Protein AF-0000000066997918 (afdb_homodimer)

Structure (mmCIF, N/CA/C/O backbone):
data_AF-0000000066997918-model_v1
#
loop_
_entity.id
_entity.type
_entity.pdbx_description
1 polymer 'Uncharacterized protein'
#
loop_
_atom_site.group_PDB
_atom_site.id
_atom_site.type_symbol
_atom_site.label_atom_id
_atom_site.label_alt_id
_atom_site.label_comp_id
_atom_site.label_asym_id
_atom_site.label_entity_id
_atom_site.label_seq_id
_atom_site.pdbx_PDB_ins_code
_atom_site.Cartn_x
_atom_site.Cartn_y
_atom_site.Cartn_z
_atom_site.occupancy
_atom_site.B_iso_or_e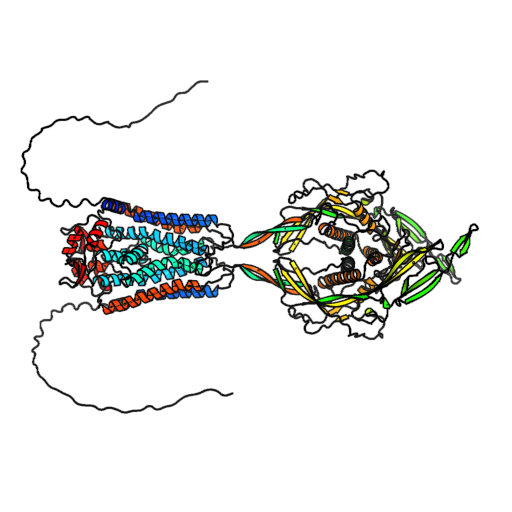quiv
_atom_site.auth_seq_id
_atom_site.auth_comp_id
_atom_site.auth_asym_id
_atom_site.auth_atom_id
_atom_site.pdbx_PDB_model_num
ATOM 1 N N . MET A 1 1 ? -22.031 3.049 -76.625 1 15.51 1 MET A N 1
ATOM 2 C CA . MET A 1 1 ? -21.219 2.434 -77.688 1 15.51 1 MET A CA 1
ATOM 3 C C . MET A 1 1 ? -21.344 0.913 -77.625 1 15.51 1 MET A C 1
ATOM 5 O O . MET A 1 1 ? -21.703 0.347 -76.625 1 15.51 1 MET A O 1
ATOM 9 N N . ASP A 1 2 ? -20.531 0.117 -78.438 1 15.75 2 ASP A N 1
ATOM 10 C CA . ASP A 1 2 ? -20.438 -0.923 -79.438 1 15.75 2 ASP A CA 1
ATOM 11 C C . ASP A 1 2 ? -20.297 -2.305 -78.812 1 15.75 2 ASP A C 1
ATOM 13 O O . ASP A 1 2 ? -21.016 -3.24 -79.188 1 15.75 2 ASP A O 1
ATOM 17 N N . ASN A 1 3 ? -19.031 -2.811 -78.625 1 14.89 3 ASN A N 1
ATOM 18 C CA . ASN A 1 3 ? -18.359 -3.805 -79.5 1 14.89 3 ASN A CA 1
ATOM 19 C C . ASN A 1 3 ? -18.578 -5.219 -78.938 1 14.89 3 ASN A C 1
ATOM 21 O O . ASN A 1 3 ? -18.969 -6.109 -79.688 1 14.89 3 ASN A O 1
ATOM 25 N N . TYR A 1 4 ? -17.484 -5.82 -78.5 1 15.69 4 TYR A N 1
ATOM 26 C CA . TYR A 1 4 ? -16.688 -6.871 -79.125 1 15.69 4 TYR A CA 1
ATOM 27 C C . TYR A 1 4 ? -17.25 -8.25 -78.75 1 15.69 4 TYR A C 1
ATOM 29 O O . TYR A 1 4 ? -18 -8.414 -77.812 1 15.69 4 TYR A O 1
ATOM 37 N N . MET A 1 5 ? -16.578 -9.32 -79.062 1 15.05 5 MET A N 1
ATOM 38 C CA . MET A 1 5 ? -16.344 -10.438 -79.938 1 15.05 5 MET A CA 1
ATOM 39 C C . MET A 1 5 ? -16.594 -11.766 -79.25 1 15.05 5 MET A C 1
ATOM 41 O O . MET A 1 5 ? -17.281 -12.641 -79.812 1 15.05 5 MET A O 1
ATOM 45 N N . ILE A 1 6 ? -15.602 -12.211 -78.438 1 14.76 6 ILE A N 1
ATOM 46 C CA . ILE A 1 6 ? -14.789 -13.359 -78.812 1 14.76 6 ILE A CA 1
ATOM 47 C C . ILE A 1 6 ? -15.547 -14.648 -78.5 1 14.76 6 ILE A C 1
ATOM 49 O O . ILE A 1 6 ? -16.406 -14.68 -77.625 1 14.76 6 ILE A O 1
ATOM 53 N N . LYS A 1 7 ? -14.719 -15.773 -78.312 1 15.89 7 LYS A N 1
ATOM 54 C CA . LYS A 1 7 ? -14.266 -16.969 -79.062 1 15.89 7 LYS A CA 1
ATOM 55 C C . LYS A 1 7 ? -14.992 -18.203 -78.562 1 15.89 7 LYS A C 1
ATOM 57 O O . LYS A 1 7 ? -15.562 -18.203 -77.438 1 15.89 7 LYS A O 1
ATOM 62 N N . THR A 1 8 ? -14.383 -19.297 -78.188 1 14.44 8 THR A N 1
ATOM 63 C CA . THR A 1 8 ? -14.016 -20.547 -78.812 1 14.44 8 THR A CA 1
ATOM 64 C C . THR A 1 8 ? -14.711 -21.734 -78.188 1 14.44 8 THR A C 1
ATOM 66 O O . THR A 1 8 ? -15.344 -22.547 -78.875 1 14.44 8 THR A O 1
ATOM 69 N N . GLU A 1 9 ? -13.961 -22.453 -77.312 1 14.4 9 GLU A N 1
ATOM 70 C CA . GLU A 1 9 ? -13.398 -23.766 -77.562 1 14.4 9 GLU A CA 1
ATOM 71 C C . GLU A 1 9 ? -14.375 -24.875 -77.188 1 14.4 9 GLU A C 1
ATOM 73 O O . GLU A 1 9 ? -14.68 -25.75 -78 1 14.4 9 GLU A O 1
ATOM 78 N N . GLN A 1 10 ? -14.008 -25.688 -76.125 1 14.39 10 GLN A N 1
ATOM 79 C CA . GLN A 1 10 ? -13.508 -27.062 -76.188 1 14.39 10 GLN A CA 1
ATOM 80 C C . GLN A 1 10 ? -14.633 -28.062 -76 1 14.39 10 GLN A C 1
ATOM 82 O O . GLN A 1 10 ? -15.742 -27.703 -75.562 1 14.39 10 GLN A O 1
ATOM 87 N N . ASP A 1 11 ? -14.461 -29.031 -75.062 1 15.04 11 ASP A N 1
ATOM 88 C CA . ASP A 1 11 ? -14.156 -30.453 -75.125 1 15.04 11 ASP A CA 1
ATOM 89 C C . ASP A 1 11 ? -15.43 -31.297 -75 1 15.04 11 ASP A C 1
ATOM 91 O O . ASP A 1 11 ? -16.469 -30.812 -74.625 1 15.04 11 ASP A O 1
ATOM 95 N N . ALA A 1 12 ? -15.383 -32.5 -74.438 1 15.8 12 ALA A N 1
ATOM 96 C CA . ALA A 1 12 ? -15.25 -33.906 -74.812 1 15.8 12 ALA A CA 1
ATOM 97 C C . ALA A 1 12 ? -16.5 -34.688 -74.438 1 15.8 12 ALA A C 1
ATOM 99 O O . ALA A 1 12 ? -16.969 -35.562 -75.188 1 15.8 12 ALA A O 1
ATOM 100 N N . TYR A 1 13 ? -17 -34.5 -73.125 1 14.13 13 TYR A N 1
ATOM 101 C CA . TYR A 1 13 ? -17.062 -35.781 -72.438 1 14.13 13 TYR A CA 1
ATOM 102 C C . TYR A 1 13 ? -18.234 -36.625 -72.938 1 14.13 13 TYR A C 1
ATOM 104 O O . TYR A 1 13 ? -18.078 -37.812 -73.25 1 14.13 13 TYR A O 1
ATOM 112 N N . ARG A 1 14 ? -19.406 -36.375 -72.312 1 13.9 14 ARG A N 1
ATOM 113 C CA . ARG A 1 14 ? -20 -37.5 -71.625 1 13.9 14 ARG A CA 1
ATOM 114 C C . ARG A 1 14 ? -20.688 -38.469 -72.625 1 13.9 14 ARG A C 1
ATOM 116 O O . ARG A 1 14 ? -21.281 -38.031 -73.562 1 13.9 14 ARG A O 1
ATOM 123 N N . ARG A 1 15 ? -20.859 -39.5 -72.062 1 15.1 15 ARG A N 1
ATOM 124 C CA . ARG A 1 15 ? -20.766 -40.969 -72 1 15.1 15 ARG A CA 1
ATOM 125 C C . ARG A 1 15 ? -21.953 -41.594 -72.75 1 15.1 15 ARG A C 1
ATOM 127 O O . ARG A 1 15 ? -23.062 -41.062 -72.688 1 15.1 15 ARG A O 1
ATOM 134 N N . GLU A 1 16 ? -21.703 -42.719 -73.312 1 14.84 16 GLU A N 1
ATOM 135 C CA . GLU A 1 16 ? -22.047 -43.719 -74.375 1 14.84 16 GLU A CA 1
ATOM 136 C C . GLU A 1 16 ? -23.172 -44.625 -73.875 1 14.84 16 GLU A C 1
ATOM 138 O O . GLU A 1 16 ? -23.031 -45.344 -72.875 1 14.84 16 GLU A O 1
ATOM 143 N N . SER A 1 17 ? -24.406 -44.219 -73.75 1 15.41 17 SER A N 1
ATOM 144 C CA . SER A 1 17 ? -25.547 -45.031 -73.312 1 15.41 17 SER A CA 1
ATOM 145 C C . SER A 1 17 ? -25.672 -46.312 -74.125 1 15.41 17 SER A C 1
ATOM 147 O O . SER A 1 17 ? -25.906 -46.281 -75.312 1 15.41 17 SER A O 1
ATOM 149 N N . LYS A 1 18 ? -24.672 -47 -73.688 1 16.66 18 LYS A N 1
ATOM 150 C CA . LYS A 1 18 ? -24.531 -48.312 -74.25 1 16.66 18 LYS A CA 1
ATOM 151 C C . LYS A 1 18 ? -25.906 -48.938 -74.5 1 16.66 18 LYS A C 1
ATOM 153 O O . LYS A 1 18 ? -26.875 -48.656 -73.812 1 16.66 18 LYS A O 1
AT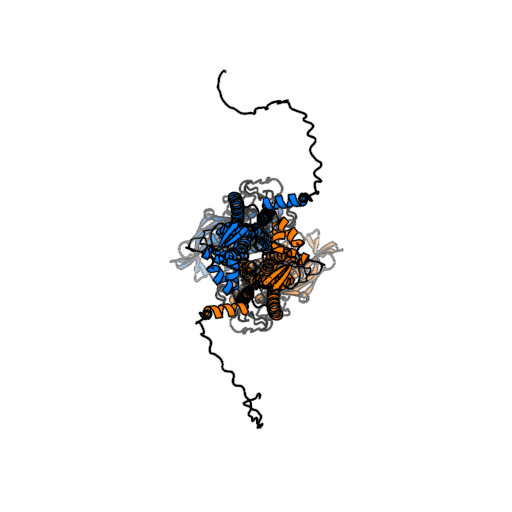OM 158 N N . ARG A 1 19 ? -25.953 -50.125 -75.25 1 16.27 19 ARG A N 1
ATOM 159 C CA . ARG A 1 19 ? -26.578 -50.875 -76.312 1 16.27 19 ARG A CA 1
ATOM 160 C C . ARG A 1 19 ? -27.562 -51.906 -75.75 1 16.27 19 ARG A C 1
ATOM 162 O O . ARG A 1 19 ? -27.359 -52.438 -74.688 1 16.27 19 ARG A O 1
ATOM 169 N N . THR A 1 20 ? -28.781 -51.875 -76.125 1 17.42 20 THR A N 1
ATOM 170 C CA . THR A 1 20 ? -30.094 -52.469 -76.062 1 17.42 20 THR A CA 1
ATOM 171 C C . THR A 1 20 ? -30.031 -53.969 -76.375 1 17.42 20 THR A C 1
ATOM 173 O O . THR A 1 20 ? -31.078 -54.625 -76.438 1 17.42 20 THR A O 1
ATOM 176 N N . GLY A 1 21 ? -28.734 -54.656 -76.125 1 16.28 21 GLY A N 1
ATOM 177 C CA . GLY A 1 21 ? -28.688 -55.875 -76.875 1 16.28 21 GLY A CA 1
ATOM 178 C C . GLY A 1 21 ? -29.766 -56.875 -76.5 1 16.28 21 GLY A C 1
ATOM 179 O O . GLY A 1 21 ? -29.938 -57.156 -75.312 1 16.28 21 GLY A O 1
ATOM 180 N N . VAL A 1 22 ? -30.828 -57 -77.125 1 18.83 22 VAL A N 1
ATOM 181 C CA . VAL A 1 22 ? -32.094 -57.75 -76.938 1 18.83 22 VAL A CA 1
ATOM 182 C C . VAL A 1 22 ? -31.812 -59.25 -77.125 1 18.83 22 VAL A C 1
ATOM 184 O O . VAL A 1 22 ? -32.75 -60.062 -77.062 1 18.83 22 VAL A O 1
ATOM 187 N N . GLN A 1 23 ? -30.453 -59.625 -77.188 1 16.16 23 GLN A N 1
ATOM 188 C CA . GLN A 1 23 ? -30.469 -60.812 -78 1 16.16 23 GLN A CA 1
ATOM 189 C C . GLN A 1 23 ? -31.359 -61.875 -77.438 1 16.16 23 GLN A C 1
ATOM 191 O O . GLN A 1 23 ? -31.719 -61.844 -76.25 1 16.16 23 GLN A O 1
ATOM 196 N N . ILE A 1 24 ? -30.906 -63.125 -77.75 1 17.78 24 ILE A N 1
ATOM 197 C CA . ILE A 1 24 ? -31.312 -64.312 -78.5 1 17.78 24 ILE A CA 1
ATOM 198 C C . ILE A 1 24 ? -31.875 -65.375 -77.562 1 17.78 24 ILE A C 1
ATOM 200 O O . ILE A 1 24 ? -33 -65.812 -77.75 1 17.78 24 ILE A O 1
ATOM 204 N N . THR A 1 25 ? -31.047 -66.25 -76.938 1 17.25 25 THR A N 1
ATOM 205 C CA . THR A 1 25 ? -30.969 -67.625 -77.438 1 17.25 25 THR A CA 1
ATOM 206 C C . THR A 1 25 ? -31.906 -68.562 -76.625 1 17.25 25 THR A C 1
ATOM 208 O O . THR A 1 25 ? -32.375 -68.188 -75.562 1 17.25 25 THR A O 1
ATOM 211 N N . GLU A 1 26 ? -31.547 -69.938 -76.688 1 18.92 26 GLU A N 1
ATOM 212 C CA . GLU A 1 26 ? -31.906 -71.312 -76.938 1 18.92 26 GLU A CA 1
ATOM 213 C C . GLU A 1 26 ? -32.281 -72.062 -75.688 1 18.92 26 GLU A C 1
ATOM 215 O O . GLU A 1 26 ? -31.547 -72 -74.688 1 18.92 26 GLU A O 1
ATOM 220 N N . HIS A 1 27 ? -33.562 -72.312 -75.438 1 20.8 27 HIS A N 1
ATOM 221 C CA . HIS A 1 27 ? -34.281 -72.875 -74.25 1 20.8 27 HIS A CA 1
ATOM 222 C C . HIS A 1 27 ? -33.844 -74.312 -74 1 20.8 27 HIS A C 1
ATOM 224 O O . HIS A 1 27 ? -34.469 -75 -73.188 1 20.8 27 HIS A O 1
ATOM 230 N N . THR A 1 28 ? -32.5 -74.688 -74.312 1 20.56 28 THR A N 1
ATOM 231 C CA . THR A 1 28 ? -32.344 -76.125 -74.312 1 20.56 28 THR A CA 1
ATOM 232 C C . THR A 1 28 ? -32.625 -76.688 -72.938 1 20.56 28 THR A C 1
ATOM 234 O O . THR A 1 28 ? -32.062 -76.188 -71.938 1 20.56 28 THR A O 1
ATOM 237 N N . GLU A 1 29 ? -33.688 -77.438 -72.75 1 21.67 29 GLU A N 1
ATOM 238 C CA . GLU A 1 29 ? -34.344 -78.062 -71.625 1 21.67 29 GLU A CA 1
ATOM 239 C C . GLU A 1 29 ? -33.406 -79.125 -71 1 21.67 29 GLU A C 1
ATOM 241 O O . GLU A 1 29 ? -33.25 -80.188 -71.5 1 21.67 29 GLU A O 1
ATOM 246 N N . SER A 1 30 ? -32.031 -78.75 -70.812 1 20.2 30 SER A N 1
ATOM 247 C CA . SER A 1 30 ? -31.172 -79.812 -70.375 1 20.2 30 SER A CA 1
ATOM 248 C C . SER A 1 30 ? -31.719 -80.5 -69.125 1 20.2 30 SER A C 1
ATOM 250 O O . SER A 1 30 ? -32.188 -79.812 -68.188 1 20.2 30 SER A O 1
ATOM 252 N N . ASP A 1 31 ? -31.984 -81.812 -69.125 1 22.53 31 ASP A N 1
ATOM 253 C CA . ASP A 1 31 ? -32.531 -82.875 -68.312 1 22.53 31 ASP A CA 1
ATOM 254 C C . ASP A 1 31 ? -31.672 -83.062 -67.062 1 22.53 31 ASP A C 1
ATOM 256 O O . ASP A 1 31 ? -31.953 -83.938 -66.25 1 22.53 31 ASP A O 1
ATOM 260 N N . GLN A 1 32 ? -30.469 -82.438 -66.875 1 20.67 32 GLN A N 1
ATOM 261 C CA . GLN A 1 32 ? -29.469 -83.188 -66.188 1 20.67 32 GLN A CA 1
ATOM 262 C C . GLN A 1 32 ? -29.984 -83.625 -64.812 1 20.67 32 GLN A C 1
ATOM 264 O O . GLN A 1 32 ? -30.859 -83 -64.25 1 20.67 32 GLN A O 1
ATOM 269 N N . GLU A 1 33 ? -29.344 -84.812 -64.312 1 25.03 33 GLU A N 1
ATOM 270 C CA . GLU A 1 33 ? -29.312 -85.812 -63.281 1 25.03 33 GLU A CA 1
ATOM 271 C C . GLU A 1 33 ? -29.188 -85.125 -61.906 1 25.03 33 GLU A C 1
ATOM 273 O O . GLU A 1 33 ? -28.531 -84.125 -61.75 1 25.03 33 GLU A O 1
ATOM 278 N N . ARG A 1 34 ? -30.109 -85.5 -61.031 1 25.02 34 ARG A N 1
ATOM 279 C CA . ARG A 1 34 ? -30.484 -85.062 -59.688 1 25.02 34 ARG A CA 1
ATOM 280 C C . ARG A 1 34 ? -29.312 -85.312 -58.719 1 25.02 34 ARG A C 1
ATOM 282 O O . ARG A 1 34 ? -29.047 -86.438 -58.281 1 25.02 34 ARG A O 1
ATOM 289 N N . ASP A 1 35 ? -28.047 -84.875 -59.219 1 24.77 35 ASP A N 1
ATOM 290 C CA . ASP A 1 35 ? -27.016 -85.25 -58.25 1 24.77 35 ASP A CA 1
ATOM 291 C C . ASP A 1 35 ? -27.406 -84.75 -56.844 1 24.77 35 ASP A C 1
ATOM 293 O O . ASP A 1 35 ? -28 -83.688 -56.688 1 24.77 35 ASP A O 1
ATOM 297 N N . GLY A 1 36 ? -27.719 -85.75 -55.969 1 25.78 36 GLY A N 1
ATOM 298 C CA . GLY A 1 36 ? -28 -85.625 -54.531 1 25.78 36 GLY A CA 1
ATOM 299 C C . GLY A 1 36 ? -27.047 -84.688 -53.812 1 25.78 36 GLY A C 1
ATOM 300 O O . GLY A 1 36 ? -25.859 -84.938 -53.688 1 25.78 36 GLY A O 1
ATOM 301 N N . CYS A 1 37 ? -27.109 -83.438 -54.219 1 26.28 37 CYS A N 1
ATOM 302 C CA . CYS A 1 37 ? -26.203 -82.438 -53.625 1 26.28 37 CYS A CA 1
ATOM 303 C C . CYS A 1 37 ? -26.25 -82.5 -52.125 1 26.28 37 CYS A C 1
ATOM 305 O O . CYS A 1 37 ? -27.312 -82.375 -51.531 1 26.28 37 CYS A O 1
ATOM 307 N N . SER A 1 38 ? -25.484 -83.5 -51.562 1 29.39 38 SER A N 1
ATOM 308 C CA . SER A 1 38 ? -25.125 -83.312 -50.156 1 29.39 38 SER A CA 1
ATOM 309 C C . SER A 1 38 ? -24.922 -81.812 -49.812 1 29.39 38 SER A C 1
ATOM 311 O O . SER A 1 38 ? -24.281 -81.125 -50.562 1 29.39 38 SER A O 1
ATOM 313 N N . HIS A 1 39 ? -25.953 -81.312 -49.312 1 28.11 39 HIS A N 1
ATOM 314 C CA . HIS A 1 39 ? -25.922 -79.938 -48.781 1 28.11 39 HIS A CA 1
ATOM 315 C C . HIS A 1 39 ? -24.594 -79.688 -48.094 1 28.11 39 HIS A C 1
ATOM 317 O O . HIS A 1 39 ? -24.312 -80.25 -47.031 1 28.11 39 HIS A O 1
ATOM 323 N N . GLU A 1 40 ? -23.438 -79.75 -48.906 1 29.64 40 GLU A N 1
ATOM 324 C CA . GLU A 1 40 ? -22.281 -79.062 -48.312 1 29.64 40 GLU A CA 1
ATOM 325 C C . GLU A 1 40 ? -22.719 -77.812 -47.594 1 29.64 40 GLU A C 1
ATOM 327 O O . GLU A 1 40 ? -23.422 -76.938 -48.156 1 29.64 40 GLU A O 1
ATOM 332 N N . ASP A 1 41 ? -22.969 -77.875 -46.25 1 33.22 41 ASP A N 1
ATOM 333 C CA . ASP A 1 41 ? -23.094 -76.688 -45.406 1 33.22 41 ASP A CA 1
ATOM 334 C C . ASP A 1 41 ? -22.297 -75.562 -46 1 33.22 41 ASP A C 1
ATOM 336 O O . ASP A 1 41 ? -21.094 -75.625 -46.25 1 33.22 41 ASP A O 1
ATOM 340 N N . ASP A 1 42 ? -22.844 -74.812 -46.969 1 36.09 42 ASP A N 1
ATOM 341 C CA . ASP A 1 42 ? -22.344 -73.562 -47.469 1 36.09 42 ASP A CA 1
ATOM 342 C C . ASP A 1 42 ? -21.516 -72.812 -46.406 1 36.09 42 ASP A C 1
ATOM 344 O O . ASP A 1 42 ? -21.844 -72.875 -45.219 1 36.09 42 ASP A O 1
ATOM 348 N N . PRO A 1 43 ? -20.219 -72.75 -46.625 1 42.56 43 PRO A N 1
ATOM 349 C CA . PRO A 1 43 ? -19.5 -71.875 -45.719 1 42.56 43 PRO A CA 1
ATOM 350 C C . PRO A 1 43 ? -20.359 -70.688 -45.219 1 42.56 43 PRO A C 1
ATOM 352 O O . PRO A 1 43 ? -21.031 -70.062 -46.031 1 42.56 43 PRO A O 1
ATOM 355 N N . THR A 1 44 ? -21.094 -70.812 -44.062 1 43.94 44 THR A N 1
ATOM 356 C CA . THR A 1 44 ? -21.875 -69.812 -43.344 1 43.94 44 THR A CA 1
ATOM 357 C C . THR A 1 44 ? -21.453 -68.375 -43.719 1 43.94 44 THR A C 1
ATOM 359 O O . THR A 1 44 ? -20.266 -68.062 -43.656 1 43.94 44 THR A O 1
ATOM 362 N N . THR A 1 45 ? -22.078 -67.812 -44.75 1 48.59 45 THR A N 1
ATOM 363 C CA . THR A 1 45 ? -22 -66.375 -45.031 1 48.59 45 THR A CA 1
ATOM 364 C C . THR A 1 45 ? -21.75 -65.562 -43.75 1 48.59 45 THR A C 1
ATOM 366 O O . THR A 1 45 ? -22.469 -65.75 -42.75 1 48.59 45 THR A O 1
ATOM 369 N N . PRO A 1 46 ? -20.594 -65.125 -43.594 1 59.59 46 PRO A N 1
ATOM 370 C CA . PRO A 1 46 ? -20.328 -64.375 -42.375 1 59.59 46 PRO A CA 1
ATOM 371 C C . PRO A 1 46 ? -21.469 -63.375 -42.031 1 59.59 46 PRO A C 1
ATOM 373 O O . PRO A 1 46 ? -22.109 -62.844 -42.938 1 59.59 46 PRO A O 1
ATOM 376 N N . SER A 1 47 ? -22.234 -63.531 -40.906 1 63.94 47 SER A N 1
ATOM 377 C CA . SER A 1 47 ? -23.25 -62.625 -40.406 1 63.94 47 SER A CA 1
ATOM 378 C C . SER A 1 47 ? -22.891 -61.188 -40.688 1 63.94 47 SER A C 1
ATOM 380 O O . SER A 1 47 ? -21.734 -60.875 -40.969 1 63.94 47 SER A O 1
ATOM 382 N N . ALA A 1 48 ? -23.875 -60.375 -41.031 1 67.56 48 ALA A N 1
ATOM 383 C CA . ALA A 1 48 ? -23.734 -58.938 -41.312 1 67.56 48 ALA A CA 1
ATOM 384 C C . ALA A 1 48 ? -22.797 -58.25 -40.344 1 67.56 48 ALA A C 1
ATOM 386 O O . ALA A 1 48 ? -21.984 -57.406 -40.719 1 67.56 48 ALA A O 1
ATOM 387 N N . ILE A 1 49 ? -22.922 -58.625 -39.094 1 71.94 49 ILE A N 1
ATOM 388 C CA . ILE A 1 49 ? -22.047 -58.062 -38.062 1 71.94 49 ILE A CA 1
ATOM 389 C C . ILE A 1 49 ? -20.609 -58.469 -38.312 1 71.94 49 ILE A C 1
ATOM 391 O O . ILE A 1 49 ? -19.688 -57.656 -38.188 1 71.94 49 ILE A O 1
ATOM 395 N N . SER A 1 50 ? -20.516 -59.625 -38.812 1 76.75 50 SER A N 1
ATOM 396 C CA . SER A 1 50 ? -19.172 -60.125 -39.125 1 76.75 50 SER A CA 1
ATOM 397 C C . SER A 1 50 ? -18.578 -59.406 -40.312 1 76.75 50 SER A C 1
ATOM 399 O O . SER A 1 50 ? -17.375 -59.125 -40.344 1 76.75 50 SER A O 1
ATOM 401 N N . ARG A 1 51 ? -19.406 -58.969 -41.25 1 78.31 51 ARG A N 1
ATOM 402 C CA . ARG A 1 51 ? -18.922 -58.25 -42.438 1 78.31 51 ARG A CA 1
ATOM 403 C C . ARG A 1 51 ? -18.5 -56.844 -42.062 1 78.31 51 ARG A C 1
ATOM 405 O O . ARG A 1 51 ? -17.484 -56.344 -42.562 1 78.31 51 ARG A O 1
ATOM 412 N N . LEU A 1 52 ? -19.312 -56.312 -41.219 1 78.62 52 LEU A N 1
ATOM 413 C CA . LEU A 1 52 ? -18.984 -54.969 -40.75 1 78.62 52 LEU A CA 1
ATOM 414 C C . LEU A 1 52 ? -17.688 -54.969 -39.969 1 78.62 52 LEU A C 1
ATOM 416 O O . LEU A 1 52 ? -16.859 -54.062 -40.125 1 78.62 52 LEU A O 1
ATOM 420 N N . GLU A 1 53 ? -17.516 -55.938 -39.125 1 79.25 53 GLU A N 1
ATOM 421 C CA . GLU A 1 53 ? -16.297 -56.062 -38.344 1 79.25 53 GLU A CA 1
ATOM 422 C C . GLU A 1 53 ? -15.078 -56.281 -39.25 1 79.25 53 GLU A C 1
ATOM 424 O O . GLU A 1 53 ? -14 -55.719 -38.969 1 79.25 53 GLU A O 1
ATOM 429 N N . GLN A 1 54 ? -15.281 -57 -40.25 1 79.56 54 GLN A N 1
ATOM 430 C CA . GLN A 1 54 ? -14.188 -57.25 -41.188 1 79.56 54 GLN A CA 1
ATOM 431 C C . GLN A 1 54 ? -13.844 -55.969 -41.969 1 79.56 54 GLN A C 1
ATOM 433 O O . GLN A 1 54 ? -12.672 -55.719 -42.219 1 79.56 54 GLN A O 1
ATOM 438 N N . LEU A 1 55 ? -14.898 -55.219 -42.281 1 78.5 55 LEU A N 1
ATOM 439 C CA . LEU A 1 55 ? -14.672 -53.969 -43 1 78.5 55 LEU A CA 1
ATOM 440 C C . LEU A 1 55 ? -13.945 -52.969 -42.094 1 78.5 55 LEU A C 1
ATOM 442 O O . LEU A 1 55 ? -13.047 -52.25 -42.562 1 78.5 55 LEU A O 1
ATOM 446 N N . MET A 1 56 ? -14.312 -53 -40.844 1 81.5 56 MET A N 1
ATOM 447 C CA . MET A 1 56 ? -13.695 -52.062 -39.875 1 81.5 56 MET A CA 1
ATOM 448 C C . MET A 1 56 ? -12.219 -52.406 -39.688 1 81.5 56 MET A C 1
ATOM 450 O O . MET A 1 56 ? -11.391 -51.531 -39.5 1 81.5 56 MET A O 1
ATOM 454 N N . GLU A 1 57 ? -11.953 -53.625 -39.688 1 83.38 57 GLU A N 1
ATOM 455 C CA . GLU A 1 57 ? -10.57 -54.062 -39.562 1 83.38 57 GLU A CA 1
ATOM 456 C C . GLU A 1 57 ? -9.766 -53.719 -40.812 1 83.38 57 GLU A C 1
ATOM 458 O O . GLU A 1 57 ? -8.617 -53.281 -40.719 1 83.38 57 GLU A O 1
ATOM 463 N N . ARG A 1 58 ? -10.398 -53.906 -41.938 1 82 58 ARG A N 1
ATOM 464 C CA . ARG A 1 58 ? -9.711 -53.625 -43.188 1 82 58 ARG A CA 1
ATOM 465 C C . ARG A 1 58 ? -9.461 -52.125 -43.344 1 82 58 ARG A C 1
ATOM 467 O O . ARG A 1 58 ? -8.461 -51.719 -43.969 1 82 58 ARG A O 1
ATOM 474 N N . LEU A 1 59 ? -10.312 -51.375 -42.688 1 85.88 59 LEU A N 1
ATOM 475 C CA . LEU A 1 59 ? -10.227 -49.938 -42.844 1 85.88 59 LEU A CA 1
ATOM 476 C C . LEU A 1 59 ? -9.453 -49.312 -41.688 1 85.88 59 LEU A C 1
ATOM 478 O O . LEU A 1 59 ? -9.352 -48.094 -41.562 1 85.88 59 LEU A O 1
ATOM 482 N N . TRP A 1 60 ? -8.812 -50.094 -40.844 1 92.19 60 TRP A N 1
ATOM 483 C CA . TRP A 1 60 ? -8.062 -49.594 -39.719 1 92.19 60 TRP A CA 1
ATOM 484 C C . TRP A 1 60 ? -8.914 -48.625 -38.875 1 92.19 60 TRP A C 1
ATOM 486 O O . TRP A 1 60 ? -8.422 -47.594 -38.438 1 92.19 60 TRP A O 1
ATOM 496 N N . ALA A 1 61 ? -10.242 -48.875 -38.688 1 92.44 61 ALA A N 1
ATOM 497 C CA . ALA A 1 61 ? -11.203 -47.969 -38.094 1 92.44 61 ALA A CA 1
ATOM 498 C C . ALA A 1 61 ? -10.867 -47.719 -36.625 1 92.44 61 ALA A C 1
ATOM 500 O O . ALA A 1 61 ? -11.016 -46.594 -36.125 1 92.44 61 ALA A O 1
ATOM 501 N N . PHE A 1 62 ? -10.461 -48.688 -35.844 1 91.06 62 PHE A N 1
ATOM 502 C CA . PHE A 1 62 ? -10.133 -48.531 -34.438 1 91.06 62 PHE A CA 1
ATOM 503 C C . PHE A 1 62 ? -8.945 -47.594 -34.25 1 91.06 62 PHE A C 1
ATOM 505 O O . PHE A 1 62 ? -8.945 -46.75 -33.375 1 91.06 62 PHE A O 1
ATOM 512 N N . GLU A 1 63 ? -7.934 -47.719 -35.062 1 94.38 63 GLU A N 1
ATOM 513 C CA . GLU A 1 63 ? -6.75 -46.875 -35 1 94.38 63 GLU A CA 1
ATOM 514 C C . GLU A 1 63 ? -7.078 -45.438 -35.406 1 94.38 63 GLU A C 1
ATOM 516 O O . GLU A 1 63 ? -6.582 -44.469 -34.812 1 94.38 63 GLU A O 1
ATOM 521 N N . ILE A 1 64 ? -7.926 -45.281 -36.406 1 95.81 64 ILE A N 1
ATOM 522 C CA . ILE A 1 64 ? -8.336 -43.969 -36.844 1 95.81 64 ILE A CA 1
ATOM 523 C C . ILE A 1 64 ? -9.18 -43.312 -35.75 1 95.81 64 ILE A C 1
ATOM 525 O O . ILE A 1 64 ? -9.031 -42.125 -35.469 1 95.81 64 ILE A O 1
ATOM 529 N N . PHE A 1 65 ? -10.031 -44.062 -35.156 1 95.81 65 PHE A N 1
ATOM 530 C CA . PHE A 1 65 ? -10.844 -43.562 -34.031 1 95.81 65 PHE A CA 1
ATOM 531 C C . PHE A 1 65 ? -9.969 -43.094 -32.906 1 95.81 65 PHE A C 1
ATOM 533 O O . PHE A 1 65 ? -10.242 -42.062 -32.281 1 95.81 65 PHE A O 1
ATOM 540 N N . ALA A 1 66 ? -8.93 -43.812 -32.531 1 95.62 66 ALA A N 1
ATOM 541 C CA . ALA A 1 66 ? -7.996 -43.406 -31.484 1 95.62 66 ALA A CA 1
ATOM 542 C C . ALA A 1 66 ? -7.305 -42.094 -31.828 1 95.62 66 ALA A C 1
ATOM 544 O O . ALA A 1 66 ? -7.117 -41.219 -30.969 1 95.62 66 ALA A O 1
ATOM 545 N N . LEU A 1 67 ? -6.934 -41.938 -33.094 1 96.75 67 LEU A N 1
ATOM 546 C CA . LEU A 1 67 ? -6.301 -40.688 -33.531 1 96.75 67 LEU A CA 1
ATOM 547 C C . LEU A 1 67 ? -7.27 -39.531 -33.438 1 96.75 67 LEU A C 1
ATOM 549 O O . LEU A 1 67 ? -6.867 -38.406 -33.125 1 96.75 67 LEU A O 1
ATOM 553 N N . VAL A 1 68 ? -8.523 -39.812 -33.688 1 97.31 68 VAL A N 1
ATOM 554 C CA . VAL A 1 68 ? -9.539 -38.781 -33.594 1 97.31 68 VAL A CA 1
ATOM 555 C C . VAL A 1 68 ? -9.719 -38.344 -32.156 1 97.31 68 VAL A C 1
ATOM 557 O O . VAL A 1 68 ? -9.812 -37.156 -31.844 1 97.31 68 VAL A O 1
ATOM 560 N N . ILE A 1 69 ? -9.727 -39.281 -31.219 1 96.81 69 ILE A N 1
ATOM 561 C CA . ILE A 1 69 ? -9.852 -38.969 -29.797 1 96.81 69 ILE A CA 1
ATOM 562 C C . ILE A 1 69 ? -8.648 -38.156 -29.328 1 96.81 69 ILE A C 1
ATOM 564 O O . ILE A 1 69 ? -8.789 -37.188 -28.547 1 96.81 69 ILE A O 1
ATOM 568 N N . SER A 1 70 ? -7.516 -38.562 -29.797 1 97.38 70 SER A N 1
ATOM 569 C CA . SER A 1 70 ? -6.305 -37.812 -29.453 1 97.38 70 SER A CA 1
ATOM 570 C C . SER A 1 70 ? -6.359 -36.375 -29.969 1 97.38 70 SER A C 1
ATOM 572 O O . SER A 1 70 ? -5.98 -35.438 -29.266 1 97.38 70 SER A O 1
ATOM 574 N N . THR A 1 71 ? -6.812 -36.219 -31.156 1 97.69 71 THR A N 1
ATOM 575 C CA . THR A 1 71 ? -6.938 -34.875 -31.75 1 97.69 71 THR A CA 1
ATOM 576 C C . THR A 1 71 ? -7.969 -34.031 -31 1 97.69 71 THR A C 1
ATOM 578 O O . THR A 1 71 ? -7.746 -32.875 -30.719 1 97.69 71 THR A O 1
ATOM 581 N N . LEU A 1 72 ? -9.031 -34.688 -30.609 1 97.88 72 LEU A N 1
ATOM 582 C CA . LEU A 1 72 ? -10.062 -34 -29.859 1 97.88 72 LEU A CA 1
ATOM 583 C C . LEU A 1 72 ? -9.57 -33.594 -28.469 1 97.88 72 LEU A C 1
ATOM 585 O O . LEU A 1 72 ? -9.914 -32.531 -27.953 1 97.88 72 LEU A O 1
ATOM 589 N N . ALA A 1 73 ? -8.82 -34.469 -27.875 1 97.81 73 ALA A N 1
ATOM 590 C CA . ALA A 1 73 ? -8.234 -34.125 -26.578 1 97.81 73 ALA A CA 1
ATOM 591 C C . ALA A 1 73 ? -7.277 -32.969 -26.672 1 97.81 73 ALA A C 1
ATOM 593 O O . ALA A 1 73 ? -7.277 -32.062 -25.812 1 97.81 73 ALA A O 1
ATOM 594 N N . LEU A 1 74 ? -6.473 -32.938 -27.688 1 97.75 74 LEU A N 1
ATOM 595 C CA . LEU A 1 74 ? -5.555 -31.844 -27.906 1 97.75 74 LEU A CA 1
ATOM 596 C C . LEU A 1 74 ? -6.312 -30.547 -28.172 1 97.75 74 LEU A C 1
ATOM 598 O O . LEU A 1 74 ? -5.949 -29.484 -27.672 1 97.75 74 LEU A O 1
ATOM 602 N N . LEU A 1 75 ? -7.355 -30.672 -28.984 1 97.62 75 LEU A N 1
ATOM 603 C CA . LEU A 1 75 ? -8.18 -29.5 -29.266 1 97.62 75 LEU A CA 1
ATOM 604 C C . LEU A 1 75 ? -8.875 -29 -27.984 1 97.62 75 LEU A C 1
ATOM 606 O O . LEU A 1 75 ? -9 -27.797 -27.781 1 97.62 75 LEU A O 1
ATOM 610 N N . GLY A 1 76 ? -9.359 -29.906 -27.219 1 97.25 76 GLY A N 1
ATOM 611 C CA . GLY A 1 76 ? -9.93 -29.531 -25.922 1 97.25 76 GLY A CA 1
ATOM 612 C C . GLY A 1 76 ? -8.953 -28.797 -25.031 1 97.25 76 GLY A C 1
ATOM 613 O O . GLY A 1 76 ? -9.32 -27.828 -24.359 1 97.25 76 GLY A O 1
ATOM 614 N N . LEU A 1 77 ? -7.762 -29.234 -25 1 97.31 77 LEU A N 1
ATOM 615 C CA . LEU A 1 77 ? -6.723 -28.562 -24.219 1 97.31 77 LEU A CA 1
ATOM 616 C C . LEU A 1 77 ? -6.457 -27.156 -24.75 1 97.31 77 LEU A C 1
ATOM 618 O O . LEU A 1 77 ? -6.309 -26.219 -23.969 1 97.31 77 LEU A O 1
ATOM 622 N N . ILE A 1 78 ? -6.375 -27.047 -26.031 1 97.12 78 ILE A N 1
ATOM 623 C CA . ILE A 1 78 ? -6.137 -25.75 -26.656 1 97.12 78 ILE A CA 1
ATOM 624 C C . ILE A 1 78 ? -7.266 -24.781 -26.297 1 97.12 78 ILE A C 1
ATOM 626 O O . ILE A 1 78 ? -7.016 -23.625 -25.953 1 97.12 78 ILE A O 1
ATOM 630 N N . ILE A 1 79 ? -8.477 -25.266 -26.312 1 97.12 79 ILE A N 1
ATOM 631 C CA . ILE A 1 79 ? -9.617 -24.438 -25.953 1 97.12 79 ILE A CA 1
ATOM 632 C C . ILE A 1 79 ? -9.523 -24.016 -24.5 1 97.12 79 ILE A C 1
ATOM 634 O O . ILE A 1 79 ? -9.734 -22.859 -24.156 1 97.12 79 ILE A O 1
ATOM 638 N N . LEU A 1 80 ? -9.18 -24.906 -23.672 1 95.62 80 LEU A N 1
ATOM 639 C CA . LEU A 1 80 ? -9.023 -24.625 -22.25 1 95.62 80 LEU A CA 1
ATOM 640 C C . LEU A 1 80 ? -7.961 -23.547 -22.031 1 95.62 80 LEU A C 1
ATOM 642 O O . LEU A 1 80 ? -8.172 -22.609 -21.25 1 95.62 80 LEU A O 1
ATOM 646 N N . LEU A 1 81 ? -6.844 -23.672 -22.656 1 96.38 81 LEU A N 1
ATOM 647 C CA . LEU A 1 81 ? -5.738 -22.734 -22.5 1 96.38 81 LEU A CA 1
ATOM 648 C C . LEU A 1 81 ? -6.094 -21.359 -23.062 1 96.38 81 LEU A C 1
ATOM 650 O O . LEU A 1 81 ? -5.672 -20.328 -22.516 1 96.38 81 LEU A O 1
ATOM 654 N N . ARG A 1 82 ? -6.906 -21.312 -24.094 1 96.12 82 ARG A N 1
ATOM 655 C CA . ARG A 1 82 ? -7.324 -20.031 -24.672 1 96.12 82 ARG A CA 1
ATOM 656 C C . ARG A 1 82 ? -8.273 -19.297 -23.734 1 96.12 82 ARG A C 1
ATOM 658 O O . ARG A 1 82 ? -8.211 -18.062 -23.641 1 96.12 82 ARG A O 1
ATOM 665 N N . VAL A 1 83 ? -9.023 -20.016 -23.109 1 95 83 VAL A N 1
ATOM 666 C CA . VAL A 1 83 ? -10.008 -19.406 -22.219 1 95 83 VAL A CA 1
ATOM 667 C C . VAL A 1 83 ? -9.328 -18.922 -20.938 1 95 83 VAL A C 1
ATOM 669 O O . VAL A 1 83 ? -9.695 -17.875 -20.375 1 95 83 VAL A O 1
ATOM 672 N N . THR A 1 84 ? -8.305 -19.594 -20.484 1 93.75 84 THR A N 1
ATOM 673 C CA . THR A 1 84 ? -7.672 -19.266 -19.219 1 93.75 84 THR A CA 1
ATOM 674 C C . THR A 1 84 ? -6.496 -18.312 -19.422 1 93.75 84 THR A C 1
ATOM 676 O O . THR A 1 84 ? -6.016 -17.688 -18.469 1 93.75 84 THR A O 1
ATOM 679 N N . ASN A 1 85 ? -6.117 -18.188 -20.688 1 94.06 85 ASN A N 1
ATOM 680 C CA . ASN A 1 85 ? -4.973 -17.328 -20.969 1 94.06 85 ASN A CA 1
ATOM 681 C C . ASN A 1 85 ? -5.238 -15.883 -20.578 1 94.06 85 ASN A C 1
ATOM 683 O O . ASN A 1 85 ? -6.262 -15.312 -20.969 1 94.06 85 ASN A O 1
ATOM 687 N N . GLY A 1 86 ? -4.363 -15.375 -19.75 1 90.38 86 GLY A N 1
ATOM 688 C CA . GLY A 1 86 ? -4.465 -13.977 -19.344 1 90.38 86 GLY A CA 1
ATOM 689 C C . GLY A 1 86 ? -5.379 -13.766 -18.156 1 90.38 86 GLY A C 1
ATOM 690 O O . GLY A 1 86 ? -5.492 -12.648 -17.641 1 90.38 86 GLY A O 1
ATOM 691 N N . GLN A 1 87 ? -5.906 -14.797 -17.734 1 89.31 87 GLN A N 1
ATOM 692 C CA . GLN A 1 87 ? -6.824 -14.688 -16.594 1 89.31 87 GLN A CA 1
ATOM 693 C C . GLN A 1 87 ? -6.125 -15.023 -15.289 1 89.31 87 GLN A C 1
ATOM 695 O O . GLN A 1 87 ? -5.035 -15.602 -15.289 1 89.31 87 GLN A O 1
ATOM 700 N N . LYS A 1 88 ? -6.836 -14.609 -14.211 1 86.81 88 LYS A N 1
ATOM 701 C CA . LYS A 1 88 ? -6.348 -14.961 -12.883 1 86.81 88 LYS A CA 1
ATOM 702 C C . LYS A 1 88 ? -6.332 -16.484 -12.695 1 86.81 88 LYS A C 1
ATOM 704 O O . LYS A 1 88 ? -7.172 -17.188 -13.25 1 86.81 88 LYS A O 1
ATOM 709 N N . VAL A 1 89 ? -5.289 -16.891 -11.992 1 86.12 89 VAL A N 1
ATOM 710 C CA . VAL A 1 89 ? -5.188 -18.328 -11.727 1 86.12 89 VAL A CA 1
ATOM 711 C C . VAL A 1 89 ? -6.477 -18.828 -11.078 1 86.12 89 VAL A C 1
ATOM 713 O O . VAL A 1 89 ? -6.906 -18.297 -10.055 1 86.12 89 VAL A O 1
ATOM 716 N N . PRO A 1 90 ? -7.094 -19.766 -11.734 1 82.81 90 PRO A N 1
ATOM 717 C CA . PRO A 1 90 ? -8.359 -20.25 -11.18 1 82.81 90 PRO A CA 1
ATOM 718 C C . PRO A 1 90 ? -8.172 -21.125 -9.938 1 82.81 90 PRO A C 1
ATOM 720 O O . PRO A 1 90 ? -7.156 -21.812 -9.82 1 82.81 90 PRO A O 1
ATOM 723 N N . ASN A 1 91 ? -9.148 -21.078 -9.023 1 78.69 91 ASN A N 1
ATOM 724 C CA . ASN A 1 91 ? -9.219 -21.938 -7.855 1 78.69 91 ASN A CA 1
ATOM 725 C C . ASN A 1 91 ? -10.422 -22.891 -7.926 1 78.69 91 ASN A C 1
ATOM 727 O O . ASN A 1 91 ? -11.414 -22.688 -7.227 1 78.69 91 ASN A O 1
ATOM 731 N N . TRP A 1 92 ? -10.266 -23.922 -8.711 1 84.06 92 TRP A N 1
ATOM 732 C CA . TRP A 1 92 ? -11.359 -24.875 -8.891 1 84.06 92 TRP A CA 1
ATOM 733 C C . TRP A 1 92 ? -11.438 -25.828 -7.707 1 84.06 92 TRP A C 1
ATOM 735 O O . TRP A 1 92 ? -10.43 -26.438 -7.316 1 84.06 92 TRP A O 1
ATOM 745 N N . THR A 1 93 ? -12.516 -25.859 -7.027 1 86 93 THR A N 1
ATOM 746 C CA . THR A 1 93 ? -12.703 -26.75 -5.891 1 86 93 THR A CA 1
ATOM 747 C C . THR A 1 93 ? -13.734 -27.828 -6.211 1 86 93 THR A C 1
ATOM 749 O O . THR A 1 93 ? -14.758 -27.547 -6.848 1 86 93 THR A O 1
ATOM 752 N N . VAL A 1 94 ? -13.281 -29.078 -6.07 1 83 94 VAL A N 1
ATOM 753 C CA . VAL A 1 94 ? -14.18 -30.219 -6.238 1 83 94 VAL A CA 1
ATOM 754 C C . VAL A 1 94 ? -14.648 -30.719 -4.875 1 83 94 VAL A C 1
ATOM 756 O O . VAL A 1 94 ? -13.844 -30.906 -3.959 1 83 94 VAL A O 1
ATOM 759 N N . ARG A 1 95 ? -16.031 -30.828 -4.598 1 76.94 95 ARG A N 1
ATOM 760 C CA . ARG A 1 95 ? -16.641 -31.234 -3.34 1 76.94 95 ARG A CA 1
ATOM 761 C C . ARG A 1 95 ? -17.328 -32.594 -3.484 1 76.94 95 ARG A C 1
ATOM 763 O O . ARG A 1 95 ? -18.5 -32.656 -3.865 1 76.94 95 ARG A O 1
ATOM 770 N N . PRO A 1 96 ? -16.344 -33.531 -3.303 1 76.56 96 PRO A N 1
ATOM 771 C CA . PRO A 1 96 ? -17 -34.844 -3.344 1 76.56 96 PRO A CA 1
ATOM 772 C C . PRO A 1 96 ? -17.922 -35.062 -2.146 1 76.56 96 PRO A C 1
ATOM 774 O O . PRO A 1 96 ? -17.75 -34.438 -1.103 1 76.56 96 PRO A O 1
ATOM 777 N N . LYS A 1 97 ? -19 -35.844 -2.223 1 67.75 97 LYS A N 1
ATOM 778 C CA . LYS A 1 97 ? -20.047 -36.062 -1.235 1 67.75 97 LYS A CA 1
ATOM 779 C C . LYS A 1 97 ? -19.469 -36.594 0.079 1 67.75 97 LYS A C 1
ATOM 781 O O . LYS A 1 97 ? -19.938 -36.219 1.157 1 67.75 97 LYS A O 1
ATOM 786 N N . HIS A 1 98 ? -18.516 -37.375 0.038 1 72.12 98 HIS A N 1
ATOM 787 C CA . HIS A 1 98 ? -18.125 -38.062 1.259 1 72.12 98 HIS A CA 1
ATOM 788 C C . HIS A 1 98 ? -16.734 -37.625 1.704 1 72.12 98 HIS A C 1
ATOM 790 O O . HIS A 1 98 ? -16.234 -38.125 2.727 1 72.12 98 HIS A O 1
ATOM 796 N N . THR A 1 99 ? -16.094 -36.812 0.881 1 71.81 99 THR A N 1
ATOM 797 C CA . THR A 1 99 ? -14.734 -36.406 1.27 1 71.81 99 THR A CA 1
ATOM 798 C C . THR A 1 99 ? -14.594 -34.906 1.299 1 71.81 99 THR A C 1
ATOM 800 O O . THR A 1 99 ? -15.469 -34.188 0.815 1 71.81 99 THR A O 1
ATOM 803 N N . LYS A 1 100 ? -13.586 -34.406 1.918 1 76.88 100 LYS A N 1
ATOM 804 C CA . LYS A 1 100 ? -13.289 -32.969 2.018 1 76.88 100 LYS A CA 1
ATOM 805 C C . LYS A 1 100 ? -13.016 -32.375 0.641 1 76.88 100 LYS A C 1
ATOM 807 O O . LYS A 1 100 ? -12.438 -33.031 -0.228 1 76.88 100 LYS A O 1
ATOM 812 N N . PRO A 1 101 ? -13.578 -31.172 0.557 1 83.12 101 PRO A N 1
ATOM 813 C CA . PRO A 1 101 ? -13.328 -30.5 -0.72 1 83.12 101 PRO A CA 1
ATOM 814 C C . PRO A 1 101 ? -11.844 -30.297 -1.005 1 83.12 101 PRO A C 1
ATOM 816 O O . PRO A 1 101 ? -11.062 -30.047 -0.084 1 83.12 101 PRO A O 1
ATOM 819 N N . PHE A 1 102 ? -11.414 -30.719 -2.344 1 80.88 102 PHE A N 1
ATOM 820 C CA . PHE A 1 102 ? -10.023 -30.469 -2.693 1 80.88 102 PHE A CA 1
ATOM 821 C C . PHE A 1 102 ? -9.922 -29.594 -3.932 1 80.88 102 PHE A C 1
ATOM 823 O O . PHE A 1 102 ? -10.828 -29.578 -4.766 1 80.88 102 PHE A O 1
ATOM 830 N N . THR A 1 103 ? -8.961 -28.797 -3.965 1 85.38 103 THR A N 1
ATOM 831 C CA . THR A 1 103 ? -8.711 -27.859 -5.055 1 85.38 103 THR A CA 1
ATOM 832 C C . THR A 1 103 ? -8.016 -28.562 -6.223 1 85.38 103 THR A C 1
ATOM 834 O O . THR A 1 103 ? -7.113 -29.375 -6.02 1 85.38 103 THR A O 1
ATOM 837 N N . VAL A 1 104 ? -8.562 -28.375 -7.41 1 89.75 104 VAL A N 1
ATOM 838 C CA . VAL A 1 104 ? -7.961 -28.891 -8.641 1 89.75 104 VAL A CA 1
ATOM 839 C C . VAL A 1 104 ? -7.191 -27.766 -9.344 1 89.75 104 VAL A C 1
ATOM 841 O O . VAL A 1 104 ? -7.738 -26.703 -9.594 1 89.75 104 VAL A O 1
ATOM 844 N N . THR A 1 105 ? -5.98 -28 -9.609 1 91.31 105 THR A N 1
ATOM 845 C CA . THR A 1 105 ? -5.129 -27 -10.25 1 91.31 105 THR A CA 1
ATOM 846 C C . THR A 1 105 ? -5.242 -27.094 -11.773 1 91.31 105 THR A C 1
ATOM 848 O O . THR A 1 105 ? -5.68 -28.125 -12.305 1 91.31 105 THR A O 1
ATOM 851 N N . ILE A 1 106 ? -4.945 -26.109 -12.492 1 92.56 106 ILE A N 1
ATOM 852 C CA . ILE A 1 106 ? -4.949 -26.109 -13.953 1 92.56 106 ILE A CA 1
ATOM 853 C C . ILE A 1 106 ? -3.973 -27.156 -14.469 1 92.56 106 ILE A C 1
ATOM 855 O O . ILE A 1 106 ? -4.234 -27.812 -15.484 1 92.56 106 ILE A O 1
ATOM 859 N N . ASN A 1 107 ? -2.869 -27.391 -13.75 1 93.5 107 ASN A N 1
ATOM 860 C CA . ASN A 1 107 ? -1.875 -28.375 -14.141 1 93.5 107 ASN A CA 1
ATOM 861 C C . ASN A 1 107 ? -2.432 -29.797 -14.047 1 93.5 107 ASN A C 1
ATOM 863 O O . ASN A 1 107 ? -2.107 -30.656 -14.867 1 93.5 107 ASN A O 1
ATOM 867 N N . SER A 1 108 ? -3.248 -29.969 -13.055 1 93.44 108 SER A N 1
ATOM 868 C CA . SER A 1 108 ? -3.885 -31.281 -12.93 1 93.44 108 SER A CA 1
ATOM 869 C C . SER A 1 108 ? -4.891 -31.516 -14.047 1 93.44 108 SER A C 1
ATOM 871 O O . SER A 1 108 ? -5.023 -32.625 -14.547 1 93.44 108 SER A O 1
ATOM 873 N N . VAL A 1 109 ? -5.582 -30.547 -14.445 1 94.56 109 VAL A N 1
ATOM 874 C CA . VAL A 1 109 ? -6.527 -30.672 -15.555 1 94.56 109 VAL A CA 1
ATOM 875 C C . VAL A 1 109 ? -5.77 -30.906 -16.859 1 94.56 109 VAL A C 1
ATOM 877 O O . VAL A 1 109 ? -6.184 -31.719 -17.688 1 94.56 109 VAL A O 1
ATOM 880 N N . ILE A 1 110 ? -4.68 -30.203 -17.047 1 95.19 110 ILE A N 1
ATOM 881 C CA . ILE A 1 110 ? -3.824 -30.406 -18.203 1 95.19 110 ILE A CA 1
ATOM 882 C C . ILE A 1 110 ? -3.352 -31.859 -18.25 1 95.19 110 ILE A C 1
ATOM 884 O O . ILE A 1 110 ? -3.291 -32.469 -19.328 1 95.19 110 ILE A O 1
ATOM 888 N N . SER A 1 111 ? -3.092 -32.406 -17.062 1 94.88 111 SER A N 1
ATOM 889 C CA . SER A 1 111 ? -2.611 -33.781 -17.016 1 94.88 111 SER A CA 1
ATOM 890 C C . SER A 1 111 ? -3.684 -34.75 -17.484 1 94.88 111 SER A C 1
ATOM 892 O O . SER A 1 111 ? -3.369 -35.812 -18.047 1 94.88 111 SER A O 1
ATOM 894 N N . ILE A 1 112 ? -4.926 -34.469 -17.328 1 94.62 112 ILE A N 1
ATOM 895 C CA . ILE A 1 112 ? -6.012 -35.344 -17.812 1 94.62 112 ILE A CA 1
ATOM 896 C C . ILE A 1 112 ? -6.016 -35.375 -19.328 1 94.62 112 ILE A C 1
ATOM 898 O O . ILE A 1 112 ? -6.074 -36.438 -19.938 1 94.62 112 ILE A O 1
ATOM 902 N N . PHE A 1 113 ? -5.906 -34.219 -19.922 1 96.12 113 PHE A N 1
ATOM 903 C CA . PHE A 1 113 ? -5.855 -34.125 -21.375 1 96.12 113 PHE A CA 1
ATOM 904 C C . PHE A 1 113 ? -4.586 -34.781 -21.906 1 96.12 113 PHE A C 1
ATOM 906 O O . PHE A 1 113 ? -4.621 -35.5 -22.922 1 96.12 113 PHE A O 1
ATOM 913 N N . SER A 1 114 ? -3.484 -34.5 -21.188 1 94.81 114 SER A N 1
ATOM 914 C CA . SER A 1 114 ? -2.215 -35.094 -21.594 1 94.81 114 SER A CA 1
ATOM 915 C C . SER A 1 114 ? -2.289 -36.625 -21.578 1 94.81 114 SER A C 1
ATOM 917 O O . SER A 1 114 ? -1.812 -37.281 -22.5 1 94.81 114 SER A O 1
ATOM 919 N N . THR A 1 115 ? -2.885 -37.125 -20.531 1 94.31 115 THR A N 1
ATOM 920 C CA . THR A 1 115 ? -3.041 -38.562 -20.438 1 94.31 115 THR A CA 1
ATOM 921 C C . THR A 1 115 ? -3.924 -39.094 -21.547 1 94.31 115 THR A C 1
ATOM 923 O O . THR A 1 115 ? -3.637 -40.156 -22.125 1 94.31 115 THR A O 1
ATOM 926 N N . ALA A 1 116 ? -4.969 -38.438 -21.906 1 95.44 116 ALA A N 1
ATOM 927 C CA . ALA A 1 116 ? -5.855 -38.844 -23 1 95.44 116 ALA A CA 1
ATOM 928 C C . ALA A 1 116 ? -5.113 -38.844 -24.328 1 95.44 116 ALA A C 1
ATOM 930 O O . ALA A 1 116 ? -5.238 -39.781 -25.109 1 95.44 116 ALA A O 1
ATOM 931 N N . VAL A 1 117 ? -4.355 -37.875 -24.578 1 96.19 117 VAL A N 1
ATOM 932 C CA . VAL A 1 117 ? -3.598 -37.781 -25.828 1 96.19 117 VAL A CA 1
ATOM 933 C C . VAL A 1 117 ? -2.555 -38.875 -25.891 1 96.19 117 VAL A C 1
ATOM 935 O O . VAL A 1 117 ? -2.48 -39.625 -26.875 1 96.19 117 VAL A O 1
ATOM 938 N N . LYS A 1 118 ? -1.828 -39.031 -24.828 1 92.75 118 LYS A N 1
ATOM 939 C CA . LYS A 1 118 ? -0.728 -40 -24.797 1 92.75 118 LYS A CA 1
ATOM 940 C C . LYS A 1 118 ? -1.241 -41.438 -24.938 1 92.75 118 LYS A C 1
ATOM 942 O O . LYS A 1 118 ? -0.645 -42.25 -25.641 1 92.75 118 LYS A O 1
ATOM 947 N N . SER A 1 119 ? -2.307 -41.719 -24.219 1 90.69 119 SER A N 1
ATOM 948 C CA . SER A 1 119 ? -2.818 -43.094 -24.203 1 90.69 119 SER A CA 1
ATOM 949 C C . SER A 1 119 ? -3.434 -43.469 -25.547 1 90.69 119 SER A C 1
ATOM 951 O O . SER A 1 119 ? -3.477 -44.656 -25.906 1 90.69 119 SER A O 1
ATOM 953 N N . THR A 1 120 ? -3.881 -42.531 -26.312 1 94.75 120 THR A N 1
ATOM 954 C CA . THR A 1 120 ? -4.586 -42.844 -27.547 1 94.75 120 THR A CA 1
ATOM 955 C C . THR A 1 120 ? -3.658 -42.719 -28.75 1 94.75 120 THR A C 1
ATOM 957 O O . THR A 1 120 ? -3.791 -43.438 -29.734 1 94.75 120 THR A O 1
ATOM 960 N N . VAL A 1 121 ? -2.709 -41.844 -28.688 1 94.69 121 VAL A N 1
ATOM 961 C CA . VAL A 1 121 ? -1.834 -41.594 -29.828 1 94.69 121 VAL A CA 1
ATOM 962 C C . VAL A 1 121 ? -0.941 -42.812 -30.078 1 94.69 121 VAL A C 1
ATOM 964 O O . VAL A 1 121 ? -0.538 -43.062 -31.203 1 94.69 121 VAL A O 1
ATOM 967 N N . LEU A 1 122 ? -0.697 -43.594 -29.031 1 93.06 122 LEU A N 1
ATOM 968 C CA . LEU A 1 122 ? 0.225 -44.719 -29.156 1 93.06 122 LEU A CA 1
ATOM 969 C C . LEU A 1 122 ? -0.498 -45.969 -29.641 1 93.06 122 LEU A C 1
ATOM 971 O O . LEU A 1 122 ? 0.141 -46.938 -30.062 1 93.06 122 LEU A O 1
ATOM 975 N N . ILE A 1 123 ? -1.828 -45.969 -29.688 1 92.94 123 ILE A N 1
ATOM 976 C CA . ILE A 1 123 ? -2.6 -47.125 -30.125 1 92.94 123 ILE A CA 1
ATOM 977 C C . ILE A 1 123 ? -2.307 -47.406 -31.594 1 92.94 123 ILE A C 1
ATOM 979 O O . ILE A 1 123 ? -1.891 -48.531 -31.953 1 92.94 123 ILE A O 1
ATOM 983 N N . PRO A 1 124 ? -2.477 -46.406 -32.5 1 94.81 124 PRO A N 1
ATOM 984 C CA . PRO A 1 124 ? -2.148 -46.688 -33.906 1 94.81 124 PRO A CA 1
ATOM 985 C C . PRO A 1 124 ? -0.667 -47 -34.125 1 94.81 124 PRO A C 1
ATOM 987 O O . PRO A 1 124 ? -0.311 -47.75 -35.031 1 94.81 124 PRO A O 1
ATOM 990 N N . VAL A 1 125 ? 0.201 -46.438 -33.281 1 94.94 125 VAL A N 1
ATOM 991 C CA . VAL A 1 125 ? 1.634 -46.688 -33.406 1 94.94 125 VAL A CA 1
ATOM 992 C C . VAL A 1 125 ? 1.935 -48.156 -33.125 1 94.94 125 VAL A C 1
ATOM 994 O O . VAL A 1 125 ? 2.645 -48.812 -33.906 1 94.94 125 VAL A O 1
ATOM 997 N N . ALA A 1 126 ? 1.363 -48.688 -32.062 1 92.38 126 ALA A N 1
ATOM 998 C CA . ALA A 1 126 ? 1.56 -50.094 -31.703 1 92.38 126 ALA A CA 1
ATOM 999 C C . ALA A 1 126 ? 0.99 -51 -32.781 1 92.38 126 ALA A C 1
ATOM 1001 O O . ALA A 1 126 ? 1.609 -52.031 -33.125 1 92.38 126 ALA A O 1
ATOM 1002 N N . ALA A 1 127 ? -0.153 -50.688 -33.312 1 92.94 127 ALA A N 1
ATOM 1003 C CA . ALA A 1 127 ? -0.777 -51.5 -34.375 1 92.94 127 ALA A CA 1
ATOM 1004 C C . ALA A 1 127 ? 0.062 -51.469 -35.625 1 92.94 127 ALA A C 1
ATOM 1006 O O . ALA A 1 127 ? 0.231 -52.5 -36.281 1 92.94 127 ALA A O 1
ATOM 1007 N N . ALA A 1 128 ? 0.523 -50.344 -35.969 1 94.94 128 ALA A N 1
ATOM 1008 C CA . ALA A 1 128 ? 1.351 -50.219 -37.156 1 94.94 128 ALA A CA 1
ATOM 1009 C C . ALA A 1 128 ? 2.639 -51 -37.031 1 94.94 128 ALA A C 1
ATOM 1011 O O . ALA A 1 128 ? 3.047 -51.719 -37.969 1 94.94 128 ALA A O 1
ATOM 1012 N N . MET A 1 129 ? 3.236 -50.969 -35.906 1 94.31 129 MET A N 1
ATOM 1013 C CA . MET A 1 129 ? 4.465 -51.719 -35.688 1 94.31 129 MET A CA 1
ATOM 1014 C C . MET A 1 129 ? 4.195 -53.219 -35.75 1 94.31 129 MET A C 1
ATOM 1016 O O . MET A 1 129 ? 5.016 -53.969 -36.281 1 94.31 129 MET A O 1
ATOM 1020 N N . GLY A 1 130 ? 3.072 -53.594 -35.219 1 91.75 130 GLY A N 1
ATOM 1021 C CA . GLY A 1 130 ? 2.686 -55 -35.281 1 91.75 130 GLY A CA 1
ATOM 1022 C C . GLY A 1 130 ? 2.498 -55.5 -36.719 1 91.75 130 GLY A C 1
ATOM 1023 O O . GLY A 1 130 ? 2.859 -56.625 -37.031 1 91.75 130 GLY A O 1
ATOM 1024 N N . GLU A 1 131 ? 1.931 -54.656 -37.531 1 93 131 GLU A N 1
ATOM 1025 C CA . GLU A 1 131 ? 1.72 -55.031 -38.906 1 93 131 GLU A CA 1
ATOM 1026 C C . GLU A 1 131 ? 3.033 -55.031 -39.688 1 93 131 GLU A C 1
ATOM 1028 O O . GLU A 1 131 ? 3.271 -55.938 -40.5 1 93 131 GLU A O 1
ATOM 1033 N N . LEU A 1 132 ? 3.84 -54.094 -39.406 1 93.44 132 LEU A N 1
ATOM 1034 C CA . LEU A 1 132 ? 5.117 -53.969 -40.094 1 93.44 132 LEU A CA 1
ATOM 1035 C C . LEU A 1 132 ? 6.043 -55.156 -39.75 1 93.44 132 LEU A C 1
ATOM 1037 O O . LEU A 1 132 ? 6.91 -55.5 -40.562 1 93.44 132 LEU A O 1
ATOM 1041 N N . LYS A 1 133 ? 5.871 -55.656 -38.594 1 92.44 133 LYS A N 1
ATOM 1042 C CA . LYS A 1 133 ? 6.629 -56.844 -38.188 1 92.44 133 LYS A CA 1
ATOM 1043 C C . LYS A 1 133 ? 6.43 -58 -39.156 1 92.44 133 LYS A C 1
ATOM 1045 O O . LYS A 1 133 ? 7.391 -58.625 -39.562 1 92.44 133 LYS A O 1
ATOM 1050 N N . TRP A 1 134 ? 5.18 -58.25 -39.594 1 89.31 134 TRP A N 1
ATOM 1051 C CA . TRP A 1 134 ? 4.867 -59.344 -40.5 1 89.31 134 TRP A CA 1
ATOM 1052 C C . TRP A 1 134 ? 5.398 -59.062 -41.906 1 89.31 134 TRP A C 1
ATOM 1054 O O . TRP A 1 134 ? 5.855 -59.969 -42.625 1 89.31 134 TRP A O 1
ATOM 1064 N N . MET A 1 135 ? 5.406 -57.844 -42.281 1 90.06 135 MET A N 1
ATOM 1065 C CA . MET A 1 135 ? 5.93 -57.438 -43.594 1 90.06 135 MET A CA 1
ATOM 1066 C C . MET A 1 135 ? 7.449 -57.562 -43.625 1 90.06 135 MET A C 1
ATOM 1068 O O . MET A 1 135 ? 8.023 -57.875 -44.688 1 90.06 135 MET A O 1
ATOM 1072 N N . TRP A 1 136 ? 8.039 -57.344 -42.531 1 92.44 136 TRP A N 1
ATOM 1073 C CA . TRP A 1 136 ? 9.484 -57.438 -42.406 1 92.44 136 TRP A CA 1
ATOM 1074 C C . TRP A 1 136 ? 9.992 -58.812 -42.75 1 92.44 136 TRP A C 1
ATOM 1076 O O . TRP A 1 136 ? 11.039 -58.969 -43.406 1 92.44 136 TRP A O 1
ATOM 1086 N N . PHE A 1 137 ? 9.266 -59.875 -42.5 1 91.5 137 PHE A N 1
ATOM 1087 C CA . PHE A 1 137 ? 9.719 -61.25 -42.656 1 91.5 137 PHE A CA 1
ATOM 1088 C C . PHE A 1 137 ? 9.352 -61.781 -44.031 1 91.5 137 PHE A C 1
ATOM 1090 O O . PHE A 1 137 ? 9.594 -62.938 -44.344 1 91.5 137 PHE A O 1
ATOM 1097 N N . ASN A 1 138 ? 8.703 -60.906 -44.875 1 88.44 138 ASN A N 1
ATOM 1098 C CA . ASN A 1 138 ? 8.547 -61.281 -46.281 1 88.44 138 ASN A CA 1
ATOM 1099 C C . ASN A 1 138 ? 9.898 -61.469 -46.969 1 88.44 138 ASN A C 1
ATOM 1101 O O . ASN A 1 138 ? 9.992 -62.156 -47.969 1 88.44 138 ASN A O 1
ATOM 1105 N N . SER A 1 139 ? 10.812 -60.812 -46.344 1 89 139 SER A N 1
ATOM 1106 C CA . SER A 1 139 ? 12.203 -61.031 -46.75 1 89 139 SER A CA 1
ATOM 1107 C C . SER A 1 139 ? 12.969 -61.781 -45.688 1 89 139 SER A C 1
ATOM 1109 O O . SER A 1 139 ? 12.477 -61.938 -44.562 1 89 139 SER A O 1
ATOM 1111 N N . GLY A 1 140 ? 14.102 -62.344 -45.969 1 90.94 140 GLY A N 1
ATOM 1112 C CA . GLY A 1 140 ? 14.875 -63.125 -45.031 1 90.94 140 GLY A CA 1
ATOM 1113 C C . GLY A 1 140 ? 15.547 -62.281 -43.969 1 90.94 140 GLY A C 1
ATOM 1114 O O . GLY A 1 140 ? 16.328 -61.375 -44.281 1 90.94 140 GLY A O 1
ATOM 1115 N N . HIS A 1 141 ? 15.156 -62.469 -42.719 1 94 141 HIS A N 1
ATOM 1116 C CA . HIS A 1 141 ? 15.742 -61.781 -41.594 1 94 141 HIS A CA 1
ATOM 1117 C C . HIS A 1 141 ? 15.898 -62.719 -40.375 1 94 141 HIS A C 1
ATOM 1119 O O . HIS A 1 141 ? 15.398 -63.844 -40.406 1 94 141 HIS A O 1
ATOM 1125 N N . ARG A 1 142 ? 16.625 -62.219 -39.375 1 93.75 142 ARG A N 1
ATOM 1126 C CA . ARG A 1 142 ? 16.844 -63.031 -38.156 1 93.75 142 ARG A CA 1
ATOM 1127 C C . ARG A 1 142 ? 15.555 -63.219 -37.375 1 93.75 142 ARG A C 1
ATOM 1129 O O . ARG A 1 142 ? 14.734 -62.312 -37.312 1 93.75 142 ARG A O 1
ATOM 1136 N N . LEU A 1 143 ? 15.391 -64.375 -36.812 1 93.81 143 LEU A N 1
ATOM 1137 C CA . LEU A 1 143 ? 14.188 -64.688 -36.062 1 93.81 143 LEU A CA 1
ATOM 1138 C C . LEU A 1 143 ? 14.086 -63.781 -34.812 1 93.81 143 LEU A C 1
ATOM 1140 O O . LEU A 1 143 ? 12.984 -63.5 -34.344 1 93.81 143 LEU A O 1
ATOM 1144 N N . THR A 1 144 ? 15.211 -63.25 -34.312 1 93.12 144 THR A N 1
ATOM 1145 C CA . THR A 1 144 ? 15.227 -62.406 -33.125 1 93.12 144 THR A CA 1
ATOM 1146 C C . THR A 1 144 ? 14.547 -61.062 -33.406 1 93.12 144 THR A C 1
ATOM 1148 O O . THR A 1 144 ? 14.156 -60.375 -32.469 1 93.12 144 THR A O 1
ATOM 1151 N N . ASP A 1 145 ? 14.422 -60.719 -34.688 1 94.44 145 ASP A N 1
ATOM 1152 C CA . ASP A 1 145 ? 13.797 -59.438 -35.031 1 94.44 145 ASP A CA 1
ATOM 1153 C C . ASP A 1 145 ? 12.336 -59.406 -34.594 1 94.44 145 ASP A C 1
ATOM 1155 O O . ASP A 1 145 ? 11.781 -58.312 -34.375 1 94.44 145 ASP A O 1
ATOM 1159 N N . ILE A 1 146 ? 11.711 -60.594 -34.438 1 92.62 146 ILE A N 1
ATOM 1160 C CA . ILE A 1 146 ? 10.336 -60.625 -33.969 1 92.62 146 ILE A CA 1
ATOM 1161 C C . ILE A 1 146 ? 10.266 -60.062 -32.562 1 92.62 146 ILE A C 1
ATOM 1163 O O . ILE A 1 146 ? 9.328 -59.344 -32.188 1 92.62 146 ILE A O 1
ATOM 1167 N N . GLN A 1 147 ? 11.258 -60.406 -31.781 1 91.75 147 GLN A N 1
ATOM 1168 C CA . GLN A 1 147 ? 11.32 -59.938 -30.406 1 91.75 147 GLN A CA 1
ATOM 1169 C C . GLN A 1 147 ? 11.594 -58.438 -30.375 1 91.75 147 GLN A C 1
ATOM 1171 O O . GLN A 1 147 ? 11.078 -57.719 -29.516 1 91.75 147 GLN A O 1
ATOM 1176 N N . VAL A 1 148 ? 12.43 -57.938 -31.25 1 93.94 148 VAL A N 1
ATOM 1177 C CA . VAL A 1 148 ? 12.734 -56.5 -31.312 1 93.94 148 VAL A CA 1
ATOM 1178 C C . VAL A 1 148 ? 11.469 -55.719 -31.625 1 93.94 148 VAL A C 1
ATOM 1180 O O . VAL A 1 148 ? 11.195 -54.688 -31 1 93.94 148 VAL A O 1
ATOM 1183 N N . PHE A 1 149 ? 10.648 -56.156 -32.594 1 94.06 149 PHE A N 1
ATOM 1184 C CA . PHE A 1 149 ? 9.398 -55.5 -32.969 1 94.06 149 PHE A CA 1
ATOM 1185 C C . PHE A 1 149 ? 8.43 -55.5 -31.781 1 94.06 149 PHE A C 1
ATOM 1187 O O . PHE A 1 149 ? 7.836 -54.469 -31.453 1 94.06 149 PHE A O 1
ATOM 1194 N N . GLU A 1 150 ? 8.305 -56.594 -31.094 1 90.88 150 GLU A N 1
ATOM 1195 C CA . GLU A 1 150 ? 7.363 -56.719 -29.984 1 90.88 150 GLU A CA 1
ATOM 1196 C C . GLU A 1 150 ? 7.797 -55.844 -28.797 1 90.88 150 GLU A C 1
ATOM 1198 O O . GLU A 1 150 ? 6.969 -55.219 -28.156 1 90.88 150 GLU A O 1
ATOM 1203 N N . SER A 1 151 ? 9.055 -55.875 -28.484 1 89.75 151 SER A N 1
ATOM 1204 C CA . SER A 1 151 ? 9.562 -55.094 -27.375 1 89.75 151 SER A CA 1
ATOM 1205 C C . SER A 1 151 ? 9.422 -53.594 -27.672 1 89.75 151 SER A C 1
ATOM 1207 O O . SER A 1 151 ? 9.164 -52.781 -26.766 1 89.75 151 SER A O 1
ATOM 1209 N N . ALA A 1 152 ? 9.688 -53.188 -28.875 1 92.38 152 ALA A N 1
ATOM 1210 C CA . ALA A 1 152 ? 9.57 -51.781 -29.25 1 92.38 152 ALA A CA 1
ATOM 1211 C C . ALA A 1 152 ? 8.133 -51.281 -29.125 1 92.38 152 ALA A C 1
ATOM 1213 O O . ALA A 1 152 ? 7.887 -50.156 -28.703 1 92.38 152 ALA A O 1
ATOM 1214 N N . ALA A 1 153 ? 7.172 -52.062 -29.453 1 89.12 153 ALA A N 1
ATOM 1215 C CA . ALA A 1 153 ? 5.762 -51.688 -29.375 1 89.12 153 ALA A CA 1
ATOM 1216 C C . ALA A 1 153 ? 5.285 -51.625 -27.922 1 89.12 153 ALA A C 1
ATOM 1218 O O . ALA A 1 153 ? 4.293 -50.969 -27.625 1 89.12 153 ALA A O 1
ATOM 1219 N N . ARG A 1 154 ? 6.004 -52.219 -27.016 1 83.81 154 ARG A N 1
ATOM 1220 C CA . ARG A 1 154 ? 5.566 -52.312 -25.625 1 83.81 154 ARG A CA 1
ATOM 1221 C C . ARG A 1 154 ? 6.109 -51.156 -24.797 1 83.81 154 ARG A C 1
ATOM 1223 O O . ARG A 1 154 ? 5.5 -50.75 -23.812 1 83.81 154 ARG A O 1
ATOM 1230 N N . GLY A 1 155 ? 7.336 -50.719 -25.25 1 86.69 155 GLY A N 1
ATOM 1231 C CA . GLY A 1 155 ? 7.867 -49.688 -24.391 1 86.69 155 GLY A CA 1
ATOM 1232 C C . GLY A 1 155 ? 9.078 -48.969 -24.984 1 86.69 155 GLY A C 1
ATOM 1233 O O . GLY A 1 155 ? 9.547 -49.344 -26.062 1 86.69 155 GLY A O 1
ATOM 1234 N N . PRO A 1 156 ? 9.547 -47.969 -24.203 1 90.06 156 PRO A N 1
ATOM 1235 C CA . PRO A 1 156 ? 10.633 -47.125 -24.703 1 90.06 156 PRO A CA 1
ATOM 1236 C C . PRO A 1 156 ? 11.969 -47.875 -24.781 1 90.06 156 PRO A C 1
ATOM 1238 O O . PRO A 1 156 ? 12.758 -47.625 -25.703 1 90.06 156 PRO A O 1
ATOM 1241 N N . LEU A 1 157 ? 12.273 -48.688 -23.875 1 88.75 157 LEU A N 1
ATOM 1242 C CA . LEU A 1 157 ? 13.531 -49.438 -23.922 1 88.75 157 LEU A CA 1
ATOM 1243 C C . LEU A 1 157 ? 13.609 -50.281 -25.188 1 88.75 157 LEU A C 1
ATOM 1245 O O . LEU A 1 157 ? 14.648 -50.344 -25.844 1 88.75 157 LEU A O 1
ATOM 1249 N N . GLY A 1 158 ? 12.547 -51 -25.484 1 91.75 158 GLY A N 1
ATOM 1250 C CA . GLY A 1 158 ? 12.492 -51.75 -26.719 1 91.75 158 GLY A CA 1
ATOM 1251 C C . GLY A 1 158 ? 12.609 -50.875 -27.953 1 91.75 158 GLY A C 1
ATOM 1252 O O . GLY A 1 158 ? 13.258 -51.25 -28.938 1 91.75 158 GLY A O 1
ATOM 1253 N N . ALA A 1 159 ? 12.016 -49.75 -27.859 1 94.88 159 ALA A N 1
ATOM 1254 C CA . ALA A 1 159 ? 12.086 -48.781 -28.969 1 94.88 159 ALA A CA 1
ATOM 1255 C C . ALA A 1 159 ? 13.523 -48.312 -29.203 1 94.88 159 ALA A C 1
ATOM 1257 O O . ALA A 1 159 ? 13.961 -48.219 -30.344 1 94.88 159 ALA A O 1
ATOM 1258 N N . ALA A 1 160 ? 14.227 -48.094 -28.172 1 94.88 160 ALA A N 1
ATOM 1259 C CA . ALA A 1 160 ? 15.625 -47.688 -28.297 1 94.88 160 ALA A CA 1
ATOM 1260 C C . ALA A 1 160 ? 16.469 -48.781 -28.922 1 94.88 160 ALA A C 1
ATOM 1262 O O . ALA A 1 160 ? 17.344 -48.531 -29.75 1 94.88 160 ALA A O 1
ATOM 1263 N N . ILE A 1 161 ? 16.188 -50 -28.562 1 93.81 161 ILE A N 1
ATOM 1264 C CA . ILE A 1 161 ? 16.922 -51.125 -29.078 1 93.81 161 ILE A CA 1
ATOM 1265 C C . ILE A 1 161 ? 16.641 -51.281 -30.578 1 93.81 161 ILE A C 1
ATOM 1267 O O . ILE A 1 161 ? 17.547 -51.562 -31.359 1 93.81 161 ILE A O 1
ATOM 1271 N N . MET A 1 162 ? 15.422 -51.094 -30.906 1 96 162 MET A N 1
ATOM 1272 C CA . MET A 1 162 ? 15.062 -51.188 -32.312 1 96 162 MET A CA 1
ATOM 1273 C C . MET A 1 162 ? 15.812 -50.156 -33.156 1 96 162 MET A C 1
ATOM 1275 O O . MET A 1 162 ? 16.328 -50.469 -34.219 1 96 162 MET A O 1
ATOM 1279 N N . LEU A 1 163 ? 15.852 -48.969 -32.688 1 95.81 163 LEU A N 1
ATOM 1280 C CA . LEU A 1 163 ? 16.547 -47.906 -33.406 1 95.81 163 LEU A CA 1
ATOM 1281 C C . LEU A 1 163 ? 18.031 -48.188 -33.531 1 95.81 163 LEU A C 1
ATOM 1283 O O . LEU A 1 163 ? 18.656 -47.906 -34.562 1 95.81 163 LEU A O 1
ATOM 1287 N N . TRP A 1 164 ? 18.594 -48.844 -32.531 1 94.62 164 TRP A N 1
ATOM 1288 C CA . TRP A 1 164 ? 20 -49.188 -32.531 1 94.62 164 TRP A CA 1
ATOM 1289 C C . TRP A 1 164 ? 20.266 -50.375 -33.469 1 94.62 164 TRP A C 1
ATOM 1291 O O . TRP A 1 164 ? 21.281 -50.406 -34.188 1 94.62 164 TRP A O 1
ATOM 1301 N N . SER A 1 165 ? 19.328 -51.344 -33.531 1 93 165 SER A N 1
ATOM 1302 C CA . SER A 1 165 ? 19.5 -52.562 -34.312 1 93 165 SER A CA 1
ATOM 1303 C C . SER A 1 165 ? 19.188 -52.375 -35.781 1 93 165 SER A C 1
ATOM 1305 O O . SER A 1 165 ? 19.906 -52.844 -36.656 1 93 165 SER A O 1
ATOM 1307 N N . PHE A 1 166 ? 18.062 -51.688 -36.062 1 94.88 166 PHE A N 1
ATOM 1308 C CA . PHE A 1 166 ? 17.609 -51.562 -37.469 1 94.88 166 PHE A CA 1
ATOM 1309 C C . PHE A 1 166 ? 18.203 -50.312 -38.125 1 94.88 166 PHE A C 1
ATOM 1311 O O . PHE A 1 166 ? 18.266 -50.25 -39.344 1 94.88 166 PHE A O 1
ATOM 1318 N N . ARG A 1 167 ? 18.688 -49.25 -37.438 1 93.75 167 ARG A N 1
ATOM 1319 C CA . ARG A 1 167 ? 19.344 -48.062 -37.906 1 93.75 167 ARG A CA 1
ATOM 1320 C C . ARG A 1 167 ? 18.562 -47.406 -39.062 1 93.75 167 ARG A C 1
ATOM 1322 O O . ARG A 1 167 ? 19.125 -47.062 -40.094 1 93.75 167 ARG A O 1
ATOM 1329 N N . GLY A 1 168 ? 17.203 -47.438 -39 1 90.06 168 GLY A N 1
ATOM 1330 C CA . GLY A 1 168 ? 16.359 -46.719 -39.938 1 90.06 168 GLY A CA 1
ATOM 1331 C C . GLY A 1 168 ? 16.016 -47.531 -41.156 1 90.06 168 GLY A C 1
ATOM 1332 O O . GLY A 1 168 ? 15.391 -47 -42.094 1 90.06 168 GLY A O 1
ATOM 1333 N N . ARG A 1 169 ? 16.188 -48.75 -41.188 1 90.75 169 ARG A N 1
ATOM 1334 C CA . ARG A 1 169 ? 15.969 -49.594 -42.344 1 90.75 169 ARG A CA 1
ATOM 1335 C C . ARG A 1 169 ? 14.492 -49.969 -42.5 1 90.75 169 ARG A C 1
ATOM 1337 O O . ARG A 1 169 ? 14.047 -50.344 -43.562 1 90.75 169 ARG A O 1
ATOM 1344 N N . SER A 1 170 ? 13.789 -49.781 -41.438 1 92.75 170 SER A N 1
ATOM 1345 C CA . SER A 1 170 ? 12.375 -50.156 -41.469 1 92.75 170 SER A CA 1
ATOM 1346 C C . SER A 1 170 ? 11.5 -48.938 -41.094 1 92.75 170 SER A C 1
ATOM 1348 O O . SER A 1 170 ? 11.93 -48.062 -40.375 1 92.75 170 SER A O 1
ATOM 1350 N N . LEU A 1 171 ? 10.32 -48.906 -41.719 1 94.81 171 LEU A N 1
ATOM 1351 C CA . LEU A 1 171 ? 9.328 -47.906 -41.344 1 94.81 171 LEU A CA 1
ATOM 1352 C C . LEU A 1 171 ? 8.977 -47.969 -39.875 1 94.81 171 LEU A C 1
ATOM 1354 O O . LEU A 1 171 ? 8.508 -47 -39.281 1 94.81 171 LEU A O 1
ATOM 1358 N N . ALA A 1 172 ? 9.195 -49.125 -39.281 1 95.56 172 ALA A N 1
ATOM 1359 C CA . ALA A 1 172 ? 8.914 -49.344 -37.844 1 95.56 172 ALA A CA 1
ATOM 1360 C C . ALA A 1 172 ? 9.812 -48.469 -36.969 1 95.56 172 ALA A C 1
ATOM 1362 O O . ALA A 1 172 ? 9.477 -48.156 -35.844 1 95.56 172 ALA A O 1
ATOM 1363 N N . CYS A 1 173 ? 10.898 -48 -37.5 1 96.25 173 CYS A N 1
ATOM 1364 C CA . CYS A 1 173 ? 11.789 -47.094 -36.75 1 96.25 173 CYS A CA 1
ATOM 1365 C C . CYS A 1 173 ? 11.102 -45.781 -36.469 1 96.25 173 CYS A C 1
ATOM 1367 O O . CYS A 1 173 ? 11.359 -45.125 -35.438 1 96.25 173 CYS A O 1
ATOM 1369 N N . LEU A 1 174 ? 10.242 -45.375 -37.375 1 96.44 174 LEU A N 1
ATOM 1370 C CA . LEU A 1 174 ? 9.453 -44.156 -37.094 1 96.44 174 LEU A CA 1
ATOM 1371 C C . LEU A 1 174 ? 8.562 -44.344 -35.875 1 96.44 174 LEU A C 1
ATOM 1373 O O . LEU A 1 174 ? 8.391 -43.438 -35.094 1 96.44 174 LEU A O 1
ATOM 1377 N N . GLY A 1 175 ? 7.973 -45.531 -35.812 1 96.5 175 GLY A N 1
ATOM 1378 C CA . GLY A 1 175 ? 7.199 -45.844 -34.625 1 96.5 175 GLY A CA 1
ATOM 1379 C C . GLY A 1 175 ? 8.023 -45.781 -33.344 1 96.5 175 GLY A C 1
ATOM 1380 O O . GLY A 1 175 ? 7.566 -45.281 -32.312 1 96.5 175 GLY A O 1
ATOM 1381 N N . ALA A 1 176 ? 9.242 -46.281 -33.375 1 96.88 176 ALA A N 1
ATOM 1382 C CA . ALA A 1 176 ? 10.148 -46.25 -32.219 1 96.88 176 ALA A CA 1
ATOM 1383 C C . ALA A 1 176 ? 10.484 -44.812 -31.828 1 96.88 176 ALA A C 1
ATOM 1385 O O . ALA A 1 176 ? 10.57 -44.469 -30.641 1 96.88 176 ALA A O 1
ATOM 1386 N N . VAL A 1 177 ? 10.633 -43.969 -32.75 1 96.62 177 VAL A N 1
ATOM 1387 C CA . VAL A 1 177 ? 10.914 -42.531 -32.5 1 96.62 177 VAL A CA 1
ATOM 1388 C C . VAL A 1 177 ? 9.719 -41.906 -31.797 1 96.62 177 VAL A C 1
ATOM 1390 O O . VAL A 1 177 ? 9.898 -41.125 -30.859 1 96.62 177 VAL A O 1
ATOM 1393 N N . ILE A 1 178 ? 8.508 -42.25 -32.219 1 96.56 178 ILE A N 1
ATOM 1394 C CA . ILE A 1 178 ? 7.297 -41.688 -31.641 1 96.56 178 ILE A CA 1
ATOM 1395 C C . ILE A 1 178 ? 7.184 -42.156 -30.188 1 96.56 178 ILE A C 1
ATOM 1397 O O . ILE A 1 178 ? 6.867 -41.375 -29.297 1 96.56 178 ILE A O 1
ATOM 1401 N N . ILE A 1 179 ? 7.488 -43.406 -29.922 1 94.88 179 ILE A N 1
ATOM 1402 C CA . ILE A 1 179 ? 7.406 -43.938 -28.562 1 94.88 179 ILE A CA 1
ATOM 1403 C C . ILE A 1 179 ? 8.422 -43.25 -27.672 1 94.88 179 ILE A C 1
ATOM 1405 O O . ILE A 1 179 ? 8.094 -42.844 -26.547 1 94.88 179 ILE A O 1
ATOM 1409 N N . LEU A 1 180 ? 9.57 -43.031 -28.109 1 95.25 180 LEU A N 1
ATOM 1410 C CA . LEU A 1 180 ? 10.594 -42.344 -27.328 1 95.25 180 LEU A CA 1
ATOM 1411 C C . LEU A 1 180 ? 10.227 -40.875 -27.141 1 95.25 180 LEU A C 1
ATOM 1413 O O . LEU A 1 180 ? 10.406 -40.312 -26.062 1 95.25 180 LEU A O 1
ATOM 1417 N N . GLY A 1 181 ? 9.734 -40.281 -28.188 1 94.75 181 GLY A N 1
ATOM 1418 C CA . GLY A 1 181 ? 9.297 -38.906 -28.094 1 94.75 181 GLY A CA 1
ATOM 1419 C C . GLY A 1 181 ? 8.133 -38.688 -27.141 1 94.75 181 GLY A C 1
ATOM 1420 O O . GLY A 1 181 ? 7.996 -37.625 -26.531 1 94.75 181 GLY A O 1
ATOM 1421 N N . SER A 1 182 ? 7.273 -39.688 -27 1 93.75 182 SER A N 1
ATOM 1422 C CA . SER A 1 182 ? 6.098 -39.594 -26.141 1 93.75 182 SER A CA 1
ATOM 1423 C C . SER A 1 182 ? 6.492 -39.438 -24.672 1 93.75 182 SER A C 1
ATOM 1425 O O . SER A 1 182 ? 5.703 -38.969 -23.859 1 93.75 182 SER A O 1
ATOM 1427 N N . LEU A 1 183 ? 7.742 -39.781 -24.266 1 92.75 183 LEU A N 1
ATOM 1428 C CA . LEU A 1 183 ? 8.242 -39.625 -22.906 1 92.75 183 LEU A CA 1
ATOM 1429 C C . LEU A 1 183 ? 8.328 -38.156 -22.531 1 92.75 183 LEU A C 1
ATOM 1431 O O . LEU A 1 183 ? 8.25 -37.812 -21.359 1 92.75 183 LEU A O 1
ATOM 1435 N N . ALA A 1 184 ? 8.469 -37.312 -23.531 1 94.12 184 ALA A N 1
ATOM 1436 C CA . ALA A 1 184 ? 8.656 -35.875 -23.297 1 94.12 184 ALA A CA 1
ATOM 1437 C C . ALA A 1 184 ? 7.324 -35.125 -23.312 1 94.12 184 ALA A C 1
ATOM 1439 O O . ALA A 1 184 ? 7.27 -33.938 -23.016 1 94.12 184 ALA A O 1
ATOM 1440 N N . LEU A 1 185 ? 6.273 -35.812 -23.609 1 95.12 185 LEU A N 1
ATOM 1441 C CA . LEU A 1 185 ? 4.988 -35.156 -23.797 1 95.12 185 LEU A CA 1
ATOM 1442 C C . LEU A 1 185 ? 4.512 -34.5 -22.516 1 95.12 185 LEU A C 1
ATOM 1444 O O . LEU A 1 185 ? 4.082 -33.344 -22.531 1 95.12 185 LEU A O 1
ATOM 1448 N N . ASP A 1 186 ? 4.648 -35.188 -21.391 1 94.25 186 ASP A N 1
ATOM 1449 C CA . ASP A 1 186 ? 4.184 -34.625 -20.141 1 94.25 186 ASP A CA 1
ATOM 1450 C C . ASP A 1 186 ? 4.957 -33.344 -19.781 1 94.25 186 ASP A C 1
ATOM 1452 O O . ASP A 1 186 ? 4.375 -32.375 -19.312 1 94.25 186 ASP A O 1
ATOM 1456 N N . PHE A 1 187 ? 6.234 -33.438 -20.016 1 93.69 187 PHE A N 1
ATOM 1457 C CA . PHE A 1 187 ? 7.066 -32.25 -19.812 1 93.69 187 PHE A CA 1
ATOM 1458 C C . PHE A 1 187 ? 6.613 -31.109 -20.703 1 93.69 187 PHE A C 1
ATOM 1460 O O . PHE A 1 187 ? 6.469 -29.984 -20.234 1 93.69 187 PHE A O 1
ATOM 1467 N N . GLY A 1 188 ? 6.352 -31.422 -21.906 1 94.62 188 GLY A N 1
ATOM 1468 C CA . GLY A 1 188 ? 5.902 -30.406 -22.844 1 94.62 188 GLY A CA 1
ATOM 1469 C C . GLY A 1 188 ? 4.562 -29.797 -22.484 1 94.62 188 GLY A C 1
ATOM 1470 O O . GLY A 1 188 ? 4.371 -28.594 -22.609 1 94.62 188 GLY A O 1
ATOM 1471 N N . PHE A 1 189 ? 3.648 -30.625 -22.047 1 96.25 189 PHE A N 1
ATOM 1472 C CA . PHE A 1 189 ? 2.326 -30.141 -21.656 1 96.25 189 PHE A CA 1
ATOM 1473 C C . PHE A 1 189 ? 2.412 -29.219 -20.453 1 96.25 189 PHE A C 1
ATOM 1475 O O . PHE A 1 189 ? 1.716 -28.203 -20.391 1 96.25 189 PHE A O 1
ATOM 1482 N N . GLN A 1 190 ? 3.295 -29.516 -19.516 1 94.44 190 GLN A N 1
ATOM 1483 C CA . GLN A 1 190 ? 3.377 -28.719 -18.297 1 94.44 190 GLN A CA 1
ATOM 1484 C C . GLN A 1 190 ? 4.145 -27.422 -18.531 1 94.44 190 GLN A C 1
ATOM 1486 O O . GLN A 1 190 ? 4.023 -26.484 -17.75 1 94.44 190 GLN A O 1
ATOM 1491 N N . GLN A 1 191 ? 4.906 -27.375 -19.594 1 93.94 191 GLN A N 1
ATOM 1492 C CA . GLN A 1 191 ? 5.629 -26.156 -19.938 1 93.94 191 GLN A CA 1
ATOM 1493 C C . GLN A 1 191 ? 4.707 -25.141 -20.594 1 93.94 191 GLN A C 1
ATOM 1495 O O . GLN A 1 191 ? 5.062 -23.953 -20.734 1 93.94 191 GLN A O 1
ATOM 1500 N N . LEU A 1 192 ? 3.523 -25.547 -20.875 1 94.94 192 LEU A N 1
ATOM 1501 C CA . LEU A 1 192 ? 2.582 -24.688 -21.594 1 94.94 192 LEU A CA 1
ATOM 1502 C C . LEU A 1 192 ? 2.129 -23.531 -20.719 1 94.94 192 LEU A C 1
ATOM 1504 O O . LEU A 1 192 ? 1.755 -22.469 -21.219 1 94.94 192 LEU A O 1
ATOM 1508 N N . VAL A 1 193 ? 2.217 -23.719 -19.391 1 92.62 193 VAL A N 1
ATOM 1509 C CA . VAL A 1 193 ? 1.59 -22.703 -18.531 1 92.62 193 VAL A CA 1
ATOM 1510 C C . VAL A 1 193 ? 2.607 -22.172 -17.531 1 92.62 193 VAL A C 1
ATOM 1512 O O . VAL A 1 193 ? 3.375 -22.953 -16.953 1 92.62 193 VAL A O 1
ATOM 1515 N N . THR A 1 194 ? 2.635 -20.875 -17.391 1 90.62 194 THR A N 1
ATOM 1516 C CA . THR A 1 194 ? 3.393 -20.172 -16.359 1 90.62 194 THR A CA 1
ATOM 1517 C C . THR A 1 194 ? 2.496 -19.219 -15.594 1 90.62 194 THR A C 1
ATOM 1519 O O . THR A 1 194 ? 1.368 -18.938 -16.016 1 90.62 194 THR A O 1
ATOM 1522 N N . TYR A 1 195 ? 3.016 -18.797 -14.445 1 88.25 195 TYR A N 1
ATOM 1523 C CA . TYR A 1 195 ? 2.205 -17.938 -13.602 1 88.25 195 TYR A CA 1
ATOM 1524 C C . TYR A 1 195 ? 2.969 -16.672 -13.219 1 88.25 195 TYR A C 1
ATOM 1526 O O . TYR A 1 195 ? 3.26 -16.438 -12.047 1 88.25 195 TYR A O 1
ATOM 1534 N N . PRO A 1 196 ? 3.105 -15.773 -14.164 1 88.19 196 PRO A N 1
ATOM 1535 C CA . PRO A 1 196 ? 3.766 -14.5 -13.844 1 88.19 196 PRO A CA 1
ATOM 1536 C C . PRO A 1 196 ? 2.857 -13.539 -13.086 1 88.19 196 PRO A C 1
ATOM 1538 O O . PRO A 1 196 ? 1.634 -13.703 -13.094 1 88.19 196 PRO A O 1
ATOM 1541 N N . LEU A 1 197 ? 3.549 -12.578 -12.453 1 86.31 197 LEU A N 1
ATOM 1542 C CA . LEU A 1 197 ? 2.797 -11.555 -11.734 1 86.31 197 LEU A CA 1
ATOM 1543 C C . LEU A 1 197 ? 2.453 -10.391 -12.656 1 86.31 197 LEU A C 1
ATOM 1545 O O . LEU A 1 197 ? 3.295 -9.938 -13.438 1 86.31 197 LEU A O 1
ATOM 1549 N N . ARG A 1 198 ? 1.202 -10.016 -12.609 1 85.31 198 ARG A N 1
ATOM 1550 C CA . ARG A 1 198 ? 0.726 -8.859 -13.359 1 85.31 198 ARG A CA 1
ATOM 1551 C C . ARG A 1 198 ? -0.136 -7.957 -12.484 1 85.31 198 ARG A C 1
ATOM 1553 O O . ARG A 1 198 ? -0.794 -8.43 -11.555 1 85.31 198 ARG A O 1
ATOM 1560 N N . PRO A 1 199 ? 0.009 -6.652 -12.844 1 84.69 199 PRO A N 1
ATOM 1561 C CA . PRO A 1 199 ? -0.842 -5.746 -12.07 1 84.69 199 PRO A CA 1
ATOM 1562 C C . PRO A 1 199 ? -2.326 -5.918 -12.391 1 84.69 199 PRO A C 1
ATOM 1564 O O . PRO A 1 199 ? -2.709 -5.984 -13.562 1 84.69 199 PRO A O 1
ATOM 1567 N N . VAL A 1 200 ? -3.049 -6.133 -11.445 1 84 200 VAL A N 1
ATOM 1568 C CA . VAL A 1 200 ? -4.496 -6.273 -11.594 1 84 200 VAL A CA 1
ATOM 1569 C C . VAL A 1 200 ? -5.199 -5.098 -10.922 1 84 200 VAL A C 1
ATOM 1571 O O . VAL A 1 200 ? -4.723 -4.574 -9.906 1 84 200 VAL A O 1
ATOM 1574 N N . ASN A 1 201 ? -6.312 -4.703 -11.516 1 86.06 201 ASN A N 1
ATOM 1575 C CA . ASN A 1 201 ? -7.145 -3.648 -10.953 1 86.06 201 ASN A CA 1
ATOM 1576 C C . ASN A 1 201 ? -7.961 -4.148 -9.758 1 86.06 201 ASN A C 1
ATOM 1578 O O . ASN A 1 201 ? -8.805 -5.031 -9.914 1 86.06 201 ASN A O 1
ATOM 1582 N N . LEU A 1 202 ? -7.707 -3.639 -8.555 1 83.12 202 LEU A N 1
ATOM 1583 C CA . LEU A 1 202 ? -8.398 -4.105 -7.363 1 83.12 202 LEU A CA 1
ATOM 1584 C C . LEU A 1 202 ? -9.555 -3.17 -7 1 83.12 202 LEU A C 1
ATOM 1586 O O . LEU A 1 202 ? -10.367 -3.49 -6.137 1 83.12 202 LEU A O 1
ATOM 1590 N N . GLY A 1 203 ? -9.641 -2.039 -7.691 1 85.06 203 GLY A N 1
ATOM 1591 C CA . GLY A 1 203 ? -10.688 -1.085 -7.359 1 85.06 203 GLY A CA 1
ATOM 1592 C C . GLY A 1 203 ? -10.273 0.356 -7.594 1 85.06 203 GLY A C 1
ATOM 1593 O O . GLY A 1 203 ? -9.18 0.621 -8.102 1 85.06 203 GLY A O 1
ATOM 1594 N N . PRO A 1 204 ? -11.18 1.265 -7.184 1 89.06 204 PRO A N 1
ATOM 1595 C CA . PRO A 1 204 ? -10.922 2.684 -7.438 1 89.06 204 PRO A CA 1
ATOM 1596 C C . PRO A 1 204 ? -10 3.314 -6.398 1 89.06 204 PRO A C 1
ATOM 1598 O O . PRO A 1 204 ? -9.992 2.891 -5.238 1 89.06 204 PRO A O 1
ATOM 1601 N N . ALA A 1 205 ? -9.117 4.102 -6.824 1 92.19 205 ALA A N 1
ATOM 1602 C CA . ALA A 1 205 ? -8.344 5.02 -6.004 1 92.19 205 ALA A CA 1
ATOM 1603 C C . ALA A 1 205 ? -8.945 6.422 -6.027 1 92.19 205 ALA A C 1
ATOM 1605 O O . ALA A 1 205 ? -9.617 6.801 -6.992 1 92.19 205 ALA A O 1
ATOM 1606 N N . THR A 1 206 ? -8.82 7.168 -4.922 1 91.5 206 THR A N 1
ATOM 1607 C CA . THR A 1 206 ? -9.477 8.469 -4.875 1 91.5 206 THR A CA 1
ATOM 1608 C C . THR A 1 206 ? -8.508 9.555 -4.426 1 91.5 206 THR A C 1
ATOM 1610 O O . THR A 1 206 ? -7.574 9.281 -3.662 1 91.5 206 THR A O 1
ATOM 1613 N N . ILE A 1 207 ? -8.656 10.773 -4.941 1 92.44 207 ILE A N 1
ATOM 1614 C CA . ILE A 1 207 ? -8.008 12 -4.484 1 92.44 207 ILE A CA 1
ATOM 1615 C C . ILE A 1 207 ? -9.047 13.094 -4.273 1 92.44 207 ILE A C 1
ATOM 1617 O O . ILE A 1 207 ? -9.891 13.328 -5.137 1 92.44 207 ILE A O 1
ATOM 1621 N N . ALA A 1 208 ? -8.953 13.742 -3.158 1 91.12 208 ALA A N 1
ATOM 1622 C CA . ALA A 1 208 ? -9.922 14.773 -2.816 1 91.12 208 ALA A CA 1
ATOM 1623 C C . ALA A 1 208 ? -9.727 16.016 -3.68 1 91.12 208 ALA A C 1
ATOM 1625 O O . ALA A 1 208 ? -8.602 16.484 -3.863 1 91.12 208 ALA A O 1
ATOM 1626 N N . ARG A 1 209 ? -10.781 16.5 -4.266 1 91.19 209 ARG A N 1
ATOM 1627 C CA . ARG A 1 209 ? -10.852 17.766 -4.992 1 91.19 209 ARG A CA 1
ATOM 1628 C C . ARG A 1 209 ? -12.18 18.469 -4.738 1 91.19 209 ARG A C 1
ATOM 1630 O O . ARG A 1 209 ? -13.109 17.875 -4.176 1 91.19 209 ARG A O 1
ATOM 1637 N N . THR A 1 210 ? -12.234 19.75 -5.133 1 89.75 210 THR A N 1
ATOM 1638 C CA . THR A 1 210 ? -13.492 20.469 -4.914 1 89.75 210 THR A CA 1
ATOM 1639 C C . THR A 1 210 ? -13.703 21.531 -5.992 1 89.75 210 THR A C 1
ATOM 1641 O O . THR A 1 210 ? -12.734 22.047 -6.566 1 89.75 210 THR A O 1
ATOM 1644 N N . ASN A 1 211 ? -14.977 21.812 -6.238 1 88.25 211 ASN A N 1
ATOM 1645 C CA . ASN A 1 211 ? -15.352 22.906 -7.137 1 88.25 211 ASN A CA 1
ATOM 1646 C C . ASN A 1 211 ? -15.883 24.109 -6.363 1 88.25 211 ASN A C 1
ATOM 1648 O O . ASN A 1 211 ? -16 25.203 -6.918 1 88.25 211 ASN A O 1
ATOM 1652 N N . GLU A 1 212 ? -16.078 23.828 -5.164 1 88 212 GLU A N 1
ATOM 1653 C CA . GLU A 1 212 ? -16.688 24.875 -4.348 1 88 212 GLU A CA 1
ATOM 1654 C C . GLU A 1 212 ? -16.156 24.844 -2.92 1 88 212 GLU A C 1
ATOM 1656 O O . GLU A 1 212 ? -15.742 23.781 -2.432 1 88 212 GLU A O 1
ATOM 1661 N N . TYR A 1 213 ? -16.188 25.984 -2.34 1 90.25 213 TYR A N 1
ATOM 1662 C CA . TYR A 1 213 ? -15.859 26.094 -0.923 1 90.25 213 TYR A CA 1
ATOM 1663 C C . TYR A 1 213 ? -16.812 27.047 -0.212 1 90.25 213 TYR A C 1
ATOM 1665 O O . TYR A 1 213 ? -17.016 28.188 -0.647 1 90.25 213 TYR A O 1
ATOM 1673 N N . PHE A 1 214 ? -17.453 26.469 0.813 1 89.5 214 PHE A N 1
ATOM 1674 C CA . PHE A 1 214 ? -18.375 27.25 1.63 1 89.5 214 PHE A CA 1
ATOM 1675 C C . PHE A 1 214 ? -18.203 26.906 3.105 1 89.5 214 PHE A C 1
ATOM 1677 O O . PHE A 1 214 ? -18.781 25.938 3.592 1 89.5 214 PHE A O 1
ATOM 1684 N N . ALA A 1 215 ? -17.547 27.781 3.73 1 88.75 215 ALA A N 1
ATOM 1685 C CA . ALA A 1 215 ? -17.359 27.562 5.164 1 88.75 215 ALA A CA 1
ATOM 1686 C C . ALA A 1 215 ? -17.078 28.875 5.879 1 88.75 215 ALA A C 1
ATOM 1688 O O . ALA A 1 215 ? -16.328 29.719 5.379 1 88.75 215 ALA A O 1
ATOM 1689 N N . TYR A 1 216 ? -17.734 29.094 6.965 1 86.44 216 TYR A N 1
ATOM 1690 C CA . TYR A 1 216 ? -17.516 30.266 7.82 1 86.44 216 TYR A CA 1
ATOM 1691 C C . TYR A 1 216 ? -18.016 30 9.234 1 86.44 216 TYR A C 1
ATOM 1693 O O . TYR A 1 216 ? -18.672 28.984 9.492 1 86.44 216 TYR A O 1
ATOM 1701 N N . ARG A 1 217 ? -17.594 30.797 10.133 1 80.75 217 ARG A N 1
ATOM 1702 C CA . ARG A 1 217 ? -18.156 30.812 11.477 1 80.75 217 ARG A CA 1
ATOM 1703 C C . ARG A 1 217 ? -18.641 32.219 11.852 1 80.75 217 ARG A C 1
ATOM 1705 O O . ARG A 1 217 ? -18.172 33.188 11.297 1 80.75 217 ARG A O 1
ATOM 1712 N N . PRO A 1 218 ? -19.641 32.25 12.672 1 75.81 218 PRO A N 1
ATOM 1713 C CA . PRO A 1 218 ? -20.125 33.594 13.078 1 75.81 218 PRO A CA 1
ATOM 1714 C C . PRO A 1 218 ? -19.062 34.406 13.805 1 75.81 218 PRO A C 1
ATOM 1716 O O . PRO A 1 218 ? -18.312 33.844 14.625 1 75.81 218 PRO A O 1
ATOM 1719 N N . GLY A 1 219 ? -18.984 35.625 13.367 1 72 219 GLY A N 1
ATOM 1720 C CA . GLY A 1 219 ? -18 36.531 13.984 1 72 219 GLY A CA 1
ATOM 1721 C C . GLY A 1 219 ? -18.5 37.156 15.273 1 72 219 GLY A C 1
ATOM 1722 O O . GLY A 1 219 ? -19.578 36.781 15.766 1 72 219 GLY A O 1
ATOM 1723 N N . TRP A 1 220 ? -17.688 37.938 15.914 1 65.94 220 TRP A N 1
ATOM 1724 C CA . TRP A 1 220 ? -17.953 38.531 17.219 1 65.94 220 TRP A CA 1
ATOM 1725 C C . TRP A 1 220 ? -18.938 39.688 17.094 1 65.94 220 TRP A C 1
ATOM 1727 O O . TRP A 1 220 ? -19.578 40.062 18.078 1 65.94 220 TRP A O 1
ATOM 1737 N N . ILE A 1 221 ? -18.844 40.281 15.836 1 64.62 221 ILE A N 1
ATOM 1738 C CA . ILE A 1 221 ? -19.812 41.344 15.539 1 64.62 221 ILE A CA 1
ATOM 1739 C C . ILE A 1 221 ? -20.922 40.781 14.656 1 64.62 221 ILE A C 1
ATOM 1741 O O . ILE A 1 221 ? -20.656 40 13.719 1 64.62 221 ILE A O 1
ATOM 1745 N N . THR A 1 222 ? -22.047 41.031 15.156 1 63.59 222 THR A N 1
ATOM 1746 C CA . THR A 1 222 ? -23.203 40.562 14.414 1 63.59 222 THR A CA 1
ATOM 1747 C C . THR A 1 222 ? -23.062 40.875 12.93 1 63.59 222 THR A C 1
ATOM 1749 O O . THR A 1 222 ? -22.766 42 12.562 1 63.59 222 THR A O 1
ATOM 1752 N N . GLY A 1 223 ? -23.141 39.875 12.094 1 66.81 223 GLY A N 1
ATOM 1753 C CA . GLY A 1 223 ? -23.125 40.062 10.648 1 66.81 223 GLY A CA 1
ATOM 1754 C C . GLY A 1 223 ? -21.75 39.844 10.039 1 66.81 223 GLY A C 1
ATOM 1755 O O . GLY A 1 223 ? -21.594 39.812 8.82 1 66.81 223 GLY A O 1
ATOM 1756 N N . THR A 1 224 ? -20.734 39.781 10.891 1 75.25 224 THR A N 1
ATOM 1757 C CA . THR A 1 224 ? -19.391 39.625 10.344 1 75.25 224 THR A CA 1
ATOM 1758 C C . THR A 1 224 ? -18.969 38.156 10.414 1 75.25 224 THR A C 1
ATOM 1760 O O . THR A 1 224 ? -18.797 37.594 11.5 1 75.25 224 THR A O 1
ATOM 1763 N N . PRO A 1 225 ? -18.859 37.594 9.219 1 83.19 225 PRO A N 1
ATOM 1764 C CA . PRO A 1 225 ? -18.406 36.188 9.219 1 83.19 225 PRO A CA 1
ATOM 1765 C C . PRO A 1 225 ? -16.906 36.031 9.438 1 83.19 225 PRO A C 1
ATOM 1767 O O . PRO A 1 225 ? -16.141 36.938 9.047 1 83.19 225 PRO A O 1
ATOM 1770 N N . LEU A 1 226 ? -16.531 35.031 10.141 1 82.94 226 LEU A N 1
ATOM 1771 C CA . LEU A 1 226 ? -15.125 34.656 10.328 1 82.94 226 LEU A CA 1
ATOM 1772 C C . LEU A 1 226 ? -14.797 33.375 9.625 1 82.94 226 LEU A C 1
ATOM 1774 O O . LEU A 1 226 ? -15.68 32.531 9.367 1 82.94 226 LEU A O 1
ATOM 1778 N N . ALA A 1 227 ? -13.508 33.219 9.297 1 87.25 227 ALA A N 1
ATOM 1779 C CA . ALA A 1 227 ? -13.062 31.969 8.719 1 87.25 227 ALA A CA 1
ATOM 1780 C C . ALA A 1 227 ? -13.328 30.812 9.664 1 87.25 227 ALA A C 1
ATOM 1782 O O . ALA A 1 227 ? -13.195 30.953 10.883 1 87.25 227 ALA A O 1
ATOM 1783 N N . GLU A 1 228 ? -13.711 29.703 9.102 1 87.38 228 GLU A N 1
ATOM 1784 C CA . GLU A 1 228 ? -13.891 28.531 9.938 1 87.38 228 GLU A CA 1
ATOM 1785 C C . GLU A 1 228 ? -12.594 28.141 10.641 1 87.38 228 GLU A C 1
ATOM 1787 O O . GLU A 1 228 ? -11.508 28.391 10.125 1 87.38 228 GLU A O 1
ATOM 1792 N N . GLN A 1 229 ? -12.703 27.422 11.703 1 83.56 229 GLN A N 1
ATOM 1793 C CA . GLN A 1 229 ? -11.562 27.125 12.57 1 83.56 229 GLN A CA 1
ATOM 1794 C C . GLN A 1 229 ? -10.508 26.312 11.828 1 83.56 229 GLN A C 1
ATOM 1796 O O . GLN A 1 229 ? -9.312 26.625 11.906 1 83.56 229 GLN A O 1
ATOM 1801 N N . PRO A 1 230 ? -10.922 25.266 11.094 1 87.25 230 PRO A N 1
ATOM 1802 C CA . PRO A 1 230 ? -9.883 24.516 10.391 1 87.25 230 PRO A CA 1
ATOM 1803 C C . PRO A 1 230 ? -9.148 25.344 9.344 1 87.25 230 PRO A C 1
ATOM 1805 O O . PRO A 1 230 ? -7.973 25.094 9.07 1 87.25 230 PRO A O 1
ATOM 1808 N N . MET A 1 231 ? -9.805 26.312 8.758 1 91.56 231 MET A N 1
ATOM 1809 C CA . MET A 1 231 ? -9.141 27.203 7.805 1 91.56 231 MET A CA 1
ATOM 1810 C C . MET A 1 231 ? -8.141 28.109 8.516 1 91.56 231 MET A C 1
ATOM 1812 O O . MET A 1 231 ? -7.082 28.422 7.973 1 91.56 231 MET A O 1
ATOM 1816 N N . VAL A 1 232 ? -8.508 28.594 9.703 1 89.19 232 VAL A N 1
ATOM 1817 C CA . VAL A 1 232 ? -7.566 29.375 10.492 1 89.19 232 VAL A CA 1
ATOM 1818 C C . VAL A 1 232 ? -6.312 28.547 10.766 1 89.19 232 VAL A C 1
ATOM 1820 O O . VAL A 1 232 ? -5.191 29.047 10.633 1 89.19 232 VAL A O 1
ATOM 1823 N N . ALA A 1 233 ? -6.539 27.281 11.141 1 89.44 233 ALA A N 1
ATOM 1824 C CA . ALA A 1 233 ? -5.41 26.375 11.352 1 89.44 233 ALA A CA 1
ATOM 1825 C C . ALA A 1 233 ? -4.566 26.25 10.094 1 89.44 233 ALA A C 1
ATOM 1827 O O . ALA A 1 233 ? -3.334 26.25 10.156 1 89.44 233 ALA A O 1
ATOM 1828 N N . ALA A 1 234 ? -5.215 26.109 8.969 1 93.38 234 ALA A N 1
ATOM 1829 C CA . ALA A 1 234 ? -4.512 25.969 7.699 1 93.38 234 ALA A CA 1
ATOM 1830 C C . ALA A 1 234 ? -3.695 27.219 7.379 1 93.38 234 ALA A C 1
ATOM 1832 O O . ALA A 1 234 ? -2.586 27.125 6.848 1 93.38 234 ALA A O 1
ATOM 1833 N N . ILE A 1 235 ? -4.254 28.344 7.648 1 93.25 235 ILE A N 1
ATOM 1834 C CA . ILE A 1 235 ? -3.584 29.625 7.375 1 93.25 235 ILE A CA 1
ATOM 1835 C C . ILE A 1 235 ? -2.293 29.703 8.188 1 93.25 235 ILE A C 1
ATOM 1837 O O . ILE A 1 235 ? -1.225 29.984 7.637 1 93.25 235 ILE A O 1
ATOM 1841 N N . TYR A 1 236 ? -2.383 29.406 9.414 1 89.94 236 TYR A N 1
ATOM 1842 C CA . TYR A 1 236 ? -1.191 29.484 10.25 1 89.94 236 TYR A CA 1
ATOM 1843 C C . TYR A 1 236 ? -0.19 28.391 9.883 1 89.94 236 TYR A C 1
ATOM 1845 O O . TYR A 1 236 ? 1.019 28.641 9.859 1 89.94 236 TYR A O 1
ATOM 1853 N N . THR A 1 237 ? -0.717 27.25 9.609 1 90.75 237 THR A N 1
ATOM 1854 C CA . THR A 1 237 ? 0.151 26.141 9.211 1 90.75 237 THR A CA 1
ATOM 1855 C C . THR A 1 237 ? 0.946 26.516 7.957 1 90.75 237 THR A C 1
ATOM 1857 O O . THR A 1 237 ? 2.154 26.281 7.895 1 90.75 237 THR A O 1
ATOM 1860 N N . GLY A 1 238 ? 0.268 27.078 7.008 1 94.25 238 GLY A N 1
ATOM 1861 C CA . GLY A 1 238 ? 0.915 27.453 5.758 1 94.25 238 GLY A CA 1
ATOM 1862 C C . GLY A 1 238 ? 1.862 28.625 5.902 1 94.25 238 GLY A C 1
ATOM 1863 O O . GLY A 1 238 ? 2.939 28.641 5.305 1 94.25 238 GLY A O 1
ATOM 1864 N N . MET A 1 239 ? 1.453 29.547 6.684 1 92.81 239 MET A N 1
ATOM 1865 C CA . MET A 1 239 ? 2.25 30.766 6.855 1 92.81 239 MET A CA 1
ATOM 1866 C C . MET A 1 239 ? 3.596 30.438 7.496 1 92.81 239 MET A C 1
ATOM 1868 O O . MET A 1 239 ? 4.621 31.016 7.117 1 92.81 239 MET A O 1
ATOM 1872 N N . TYR A 1 240 ? 3.574 29.438 8.359 1 89.19 240 TYR A N 1
ATOM 1873 C CA . TYR A 1 240 ? 4.809 29.062 9.047 1 89.19 240 TYR A CA 1
ATOM 1874 C C . TYR A 1 240 ? 5.375 27.766 8.492 1 89.19 240 TYR A C 1
ATOM 1876 O O . TYR A 1 240 ? 6.156 27.094 9.164 1 89.19 240 TYR A O 1
ATOM 1884 N N . GLY A 1 241 ? 4.938 27.359 7.328 1 84.12 241 GLY A N 1
ATOM 1885 C CA . GLY A 1 241 ? 5.312 26.094 6.734 1 84.12 241 GLY A CA 1
ATOM 1886 C C . GLY A 1 241 ? 6.664 26.141 6.043 1 84.12 241 GLY A C 1
ATOM 1887 O O . GLY A 1 241 ? 7.203 25.094 5.66 1 84.12 241 GLY A O 1
ATOM 1888 N N . ASP A 1 242 ? 7.355 27.188 5.953 1 75.88 242 ASP A N 1
ATOM 1889 C CA . ASP A 1 242 ? 8.711 27.344 5.43 1 75.88 242 ASP A CA 1
ATOM 1890 C C . ASP A 1 242 ? 8.82 26.781 4.016 1 75.88 242 ASP A C 1
ATOM 1892 O O . ASP A 1 242 ? 9.703 25.969 3.732 1 75.88 242 ASP A O 1
ATOM 1896 N N . GLY A 1 243 ? 7.906 27 3.164 1 78 243 GLY A N 1
ATOM 1897 C CA . GLY A 1 243 ? 7.977 26.625 1.76 1 78 243 GLY A CA 1
ATOM 1898 C C . GLY A 1 243 ? 7.535 25.203 1.498 1 78 243 GLY A C 1
ATOM 1899 O O . GLY A 1 243 ? 7.664 24.703 0.378 1 78 243 GLY A O 1
ATOM 1900 N N . LYS A 1 244 ? 7.02 24.578 2.404 1 84.94 244 LYS A N 1
ATOM 1901 C CA . LYS A 1 244 ? 6.543 23.203 2.258 1 84.94 244 LYS A CA 1
ATOM 1902 C C . LYS A 1 244 ? 5.211 23.172 1.516 1 84.94 244 LYS A C 1
ATOM 1904 O O . LYS A 1 244 ? 4.457 24.141 1.521 1 84.94 244 LYS A O 1
ATOM 1909 N N . SER A 1 245 ? 5.113 22.047 0.795 1 91.19 245 SER A N 1
ATOM 1910 C CA . SER A 1 245 ? 3.818 21.797 0.171 1 91.19 245 SER A CA 1
ATOM 1911 C C . SER A 1 245 ? 2.959 20.875 1.033 1 91.19 245 SER A C 1
ATOM 1913 O O . SER A 1 245 ? 3.482 20.078 1.816 1 91.19 245 SER A O 1
ATOM 1915 N N . PHE A 1 246 ? 1.682 21.109 0.91 1 92.88 246 PHE A N 1
ATOM 1916 C CA . PHE A 1 246 ? 0.727 20.328 1.688 1 92.88 246 PHE A CA 1
ATOM 1917 C C . PHE A 1 246 ? -0.224 19.562 0.772 1 92.88 246 PHE A C 1
ATOM 1919 O O . PHE A 1 246 ? -1.362 19.984 0.561 1 92.88 246 PHE A O 1
ATOM 1926 N N . PRO A 1 247 ? 0.228 18.422 0.285 1 92.62 247 PRO A N 1
ATOM 1927 C CA . PRO A 1 247 ? -0.666 17.625 -0.561 1 92.62 247 PRO A CA 1
ATOM 1928 C C . PRO A 1 247 ? -1.761 16.922 0.236 1 92.62 247 PRO A C 1
ATOM 1930 O O . PRO A 1 247 ? -1.636 16.75 1.452 1 92.62 247 PRO A O 1
ATOM 1933 N N . VAL A 1 248 ? -2.836 16.578 -0.432 1 93.12 248 VAL A N 1
ATOM 1934 C CA . VAL A 1 248 ? -3.893 15.789 0.182 1 93.12 248 VAL A CA 1
ATOM 1935 C C . VAL A 1 248 ? -3.457 14.328 0.266 1 93.12 248 VAL A C 1
ATOM 1937 O O . VAL A 1 248 ? -2.527 13.906 -0.428 1 93.12 248 VAL A O 1
ATOM 1940 N N . THR A 1 249 ? -4.109 13.57 1.181 1 88.62 249 THR A N 1
ATOM 1941 C CA . THR A 1 249 ? -3.854 12.141 1.297 1 88.62 249 THR A CA 1
ATOM 1942 C C . THR A 1 249 ? -4.77 11.352 0.365 1 88.62 249 THR A C 1
ATOM 1944 O O . THR A 1 249 ? -5.992 11.383 0.514 1 88.62 249 THR A O 1
ATOM 1947 N N . PRO A 1 250 ? -4.18 10.672 -0.539 1 92.25 250 PRO A N 1
ATOM 1948 C CA . PRO A 1 250 ? -5.02 9.891 -1.452 1 92.25 250 PRO A CA 1
ATOM 1949 C C . PRO A 1 250 ? -5.59 8.633 -0.802 1 92.25 250 PRO A C 1
ATOM 1951 O O . PRO A 1 250 ? -5.039 8.141 0.186 1 92.25 250 PRO A O 1
ATOM 1954 N N . GLY A 1 251 ? -6.758 8.219 -1.32 1 89.38 251 GLY A N 1
ATOM 1955 C CA . GLY A 1 251 ? -7.289 6.91 -0.981 1 89.38 251 GLY A CA 1
ATOM 1956 C C . GLY A 1 251 ? -6.738 5.801 -1.854 1 89.38 251 GLY A C 1
ATOM 1957 O O . GLY A 1 251 ? -7.109 5.68 -3.023 1 89.38 251 GLY A O 1
ATOM 1958 N N . CYS A 1 252 ? -5.773 5.027 -1.31 1 89.69 252 CYS A N 1
ATOM 1959 C CA . CYS A 1 252 ? -5.133 3.939 -2.039 1 89.69 252 CYS A CA 1
ATOM 1960 C C . CYS A 1 252 ? -4.859 2.752 -1.123 1 89.69 252 CYS A C 1
ATOM 1962 O O . CYS A 1 252 ? -4.059 2.85 -0.194 1 89.69 252 CYS A O 1
ATOM 1964 N N . SER A 1 253 ? -5.379 1.561 -1.398 1 85.81 253 SER A N 1
ATOM 1965 C CA . SER A 1 253 ? -5.367 0.432 -0.474 1 85.81 253 SER A CA 1
ATOM 1966 C C . SER A 1 253 ? -4.105 -0.408 -0.647 1 85.81 253 SER A C 1
ATOM 1968 O O . SER A 1 253 ? -3.758 -1.204 0.228 1 85.81 253 SER A O 1
ATOM 1970 N N . THR A 1 254 ? -3.324 -0.396 -1.709 1 83.75 254 THR A N 1
ATOM 1971 C CA . THR A 1 254 ? -2.207 -1.296 -1.969 1 83.75 254 THR A CA 1
ATOM 1972 C C . THR A 1 254 ? -0.889 -0.527 -1.998 1 83.75 254 THR A C 1
ATOM 1974 O O . THR A 1 254 ? 0.186 -1.129 -2.047 1 83.75 254 THR A O 1
ATOM 1977 N N . GLY A 1 255 ? -0.907 0.729 -1.982 1 83.56 255 GLY A N 1
ATOM 1978 C CA . GLY A 1 255 ? 0.295 1.54 -2.092 1 83.56 255 GLY A CA 1
ATOM 1979 C C . GLY A 1 255 ? 0.678 1.851 -3.527 1 83.56 255 GLY A C 1
ATOM 1980 O O . GLY A 1 255 ? 1.655 2.559 -3.775 1 83.56 255 GLY A O 1
ATOM 1981 N N . ASN A 1 256 ? 0.009 1.25 -4.469 1 88.38 256 ASN A N 1
ATOM 1982 C CA . ASN A 1 256 ? 0.224 1.515 -5.887 1 88.38 256 ASN A CA 1
ATOM 1983 C C . ASN A 1 256 ? -1.073 1.915 -6.586 1 88.38 256 ASN A C 1
ATOM 1985 O O . ASN A 1 256 ? -1.926 1.067 -6.852 1 88.38 256 ASN A O 1
ATOM 1989 N N . CYS A 1 257 ? -1.203 3.189 -6.914 1 92.44 257 CYS A N 1
ATOM 1990 C CA . CYS A 1 257 ? -2.389 3.732 -7.566 1 92.44 257 CYS A CA 1
ATOM 1991 C C . CYS A 1 257 ? -2.002 4.711 -8.672 1 92.44 257 CYS A C 1
ATOM 1993 O O . CYS A 1 257 ? -0.939 5.328 -8.609 1 92.44 257 CYS A O 1
ATOM 1995 N N . THR A 1 258 ? -2.803 4.73 -9.711 1 92.06 258 THR A N 1
ATOM 1996 C CA . THR A 1 258 ? -2.543 5.629 -10.828 1 92.06 258 THR A CA 1
ATOM 1997 C C . THR A 1 258 ? -3.807 6.391 -11.211 1 92.06 258 THR A C 1
ATOM 1999 O O . THR A 1 258 ? -4.91 5.844 -11.148 1 92.06 258 THR A O 1
ATOM 2002 N N . TRP A 1 259 ? -3.639 7.668 -11.477 1 92.56 259 TRP A N 1
ATOM 2003 C CA . TRP A 1 259 ? -4.672 8.516 -12.062 1 92.56 259 TRP A CA 1
ATOM 2004 C C . TRP A 1 259 ? -4.293 8.922 -13.484 1 92.56 259 TRP A C 1
ATOM 2006 O O . TRP A 1 259 ? -3.373 9.719 -13.68 1 92.56 259 TRP A O 1
ATOM 2016 N N . ILE A 1 260 ? -4.957 8.367 -14.438 1 88.19 260 ILE A N 1
ATOM 2017 C CA . ILE A 1 260 ? -4.598 8.508 -15.844 1 88.19 260 ILE A CA 1
ATOM 2018 C C . ILE A 1 260 ? -4.883 9.93 -16.312 1 88.19 260 ILE A C 1
ATOM 2020 O O . ILE A 1 260 ? -4.086 10.516 -17.047 1 88.19 260 ILE A O 1
ATOM 2024 N N . GLU A 1 261 ? -5.949 10.5 -15.891 1 88.88 261 GLU A N 1
ATOM 2025 C CA . GLU A 1 261 ? -6.336 11.836 -16.328 1 88.88 261 GLU A CA 1
ATOM 2026 C C . GLU A 1 261 ? -5.891 12.891 -15.312 1 88.88 261 GLU A C 1
ATOM 2028 O O . GLU A 1 261 ? -5.914 12.648 -14.102 1 88.88 261 GLU A O 1
ATOM 2033 N N . ASP A 1 262 ? -5.504 14 -15.891 1 91.62 262 ASP A N 1
ATOM 2034 C CA . ASP A 1 262 ? -5.293 15.156 -15.023 1 91.62 262 ASP A CA 1
ATOM 2035 C C . ASP A 1 262 ? -6.609 15.633 -14.414 1 91.62 262 ASP A C 1
ATOM 2037 O O . ASP A 1 262 ? -7.684 15.359 -14.953 1 91.62 262 ASP A O 1
ATOM 2041 N N . TYR A 1 263 ? -6.512 16.188 -13.32 1 91.31 263 TYR A N 1
ATOM 2042 C CA . TYR A 1 263 ? -7.727 16.656 -12.664 1 91.31 263 TYR A CA 1
ATOM 2043 C C . TYR A 1 263 ? -7.543 18.078 -12.133 1 91.31 263 TYR A C 1
ATOM 2045 O O . TYR A 1 263 ? -6.418 18.562 -12.023 1 91.31 263 TYR A O 1
ATOM 2053 N N . THR A 1 264 ? -8.68 18.75 -11.883 1 92.38 264 THR A N 1
ATOM 2054 C CA . THR A 1 264 ? -8.672 20.141 -11.445 1 92.38 264 THR A CA 1
ATOM 2055 C C . THR A 1 264 ? -9.398 20.297 -10.109 1 92.38 264 THR A C 1
ATOM 2057 O O . THR A 1 264 ? -10.266 19.484 -9.781 1 92.38 264 THR A O 1
ATOM 2060 N N . SER A 1 265 ? -9.031 21.25 -9.398 1 92.25 265 SER A N 1
ATOM 2061 C CA . SER A 1 265 ? -9.68 21.594 -8.141 1 92.25 265 SER A CA 1
ATOM 2062 C C . SER A 1 265 ? -9.625 23.094 -7.875 1 92.25 265 SER A C 1
ATOM 2064 O O . SER A 1 265 ? -8.703 23.781 -8.336 1 92.25 265 SER A O 1
ATOM 2066 N N . LEU A 1 266 ? -10.664 23.562 -7.211 1 92.19 266 LEU A N 1
ATOM 2067 C CA . LEU A 1 266 ? -10.578 24.906 -6.648 1 92.19 266 LEU A CA 1
ATOM 2068 C C . LEU A 1 266 ? -9.453 25 -5.625 1 92.19 266 LEU A C 1
ATOM 2070 O O . LEU A 1 266 ? -9.203 24.047 -4.883 1 92.19 266 LEU A O 1
ATOM 2074 N N . GLY A 1 267 ? -8.719 26.062 -5.605 1 95.19 267 GLY A N 1
ATOM 2075 C CA . GLY A 1 267 ? -7.66 26.312 -4.641 1 95.19 267 GLY A CA 1
ATOM 2076 C C . GLY A 1 267 ? -7.293 27.781 -4.531 1 95.19 267 GLY A C 1
ATOM 2077 O O . GLY A 1 267 ? -8.094 28.656 -4.863 1 95.19 267 GLY A O 1
ATOM 2078 N N . PHE A 1 268 ? -6.23 28.031 -3.863 1 96.69 268 PHE A N 1
ATOM 2079 C CA . PHE A 1 268 ? -5.68 29.375 -3.717 1 96.69 268 PHE A CA 1
ATOM 2080 C C . PHE A 1 268 ? -4.293 29.453 -4.344 1 96.69 268 PHE A C 1
ATOM 2082 O O . PHE A 1 268 ? -3.502 28.516 -4.25 1 96.69 268 PHE A O 1
ATOM 2089 N N . CYS A 1 269 ? -4.043 30.5 -5.012 1 95.75 269 CYS A N 1
ATOM 2090 C CA . CYS A 1 269 ? -2.748 30.766 -5.629 1 95.75 269 CYS A CA 1
ATOM 2091 C C . CYS A 1 269 ? -2.152 32.062 -5.109 1 95.75 269 CYS A C 1
ATOM 2093 O O . CYS A 1 269 ? -2.883 32.969 -4.715 1 95.75 269 CYS A O 1
ATOM 2095 N N . SER A 1 270 ? -0.857 32.125 -5.031 1 95.31 270 SER A N 1
ATOM 2096 C CA . SER A 1 270 ? -0.184 33.312 -4.531 1 95.31 270 SER A CA 1
ATOM 2097 C C . SER A 1 270 ? 0.739 33.906 -5.586 1 95.31 270 SER A C 1
ATOM 2099 O O . SER A 1 270 ? 1.229 33.188 -6.465 1 95.31 270 SER A O 1
ATOM 2101 N N . ARG A 1 271 ? 0.881 35.188 -5.535 1 93.75 271 ARG A N 1
ATOM 2102 C CA . ARG A 1 271 ? 1.858 35.938 -6.324 1 93.75 271 ARG A CA 1
ATOM 2103 C C . ARG A 1 271 ? 2.512 37.031 -5.492 1 93.75 271 ARG A C 1
ATOM 2105 O O . ARG A 1 271 ? 1.868 37.625 -4.621 1 93.75 271 ARG A O 1
ATOM 2112 N N . CYS A 1 272 ? 3.768 37.188 -5.723 1 95.62 272 CYS A N 1
ATOM 2113 C CA . CYS A 1 272 ? 4.504 38.25 -5.07 1 95.62 272 CYS A CA 1
ATOM 2114 C C . CYS A 1 272 ? 5.25 39.094 -6.094 1 95.62 272 CYS A C 1
ATOM 2116 O O . CYS A 1 272 ? 5.789 38.562 -7.07 1 95.62 272 CYS A O 1
ATOM 2118 N N . TYR A 1 273 ? 5.16 40.375 -5.906 1 95.38 273 TYR A N 1
ATOM 2119 C CA . TYR A 1 273 ? 5.836 41.312 -6.793 1 95.38 273 TYR A CA 1
ATOM 2120 C C . TYR A 1 273 ? 6.652 42.344 -5.992 1 95.38 273 TYR A C 1
ATOM 2122 O O . TYR A 1 273 ? 6.254 42.719 -4.895 1 95.38 273 TYR A O 1
ATOM 2130 N N . SER A 1 274 ? 7.781 42.688 -6.555 1 95.19 274 SER A N 1
ATOM 2131 C CA . SER A 1 274 ? 8.5 43.812 -5.973 1 95.19 274 SER A CA 1
ATOM 2132 C C . SER A 1 274 ? 7.777 45.125 -6.227 1 95.19 274 SER A C 1
ATOM 2134 O O . SER A 1 274 ? 7.359 45.406 -7.352 1 95.19 274 SER A O 1
ATOM 2136 N N . THR A 1 275 ? 7.543 45.875 -5.199 1 95.44 275 THR A N 1
ATOM 2137 C CA . THR A 1 275 ? 6.902 47.188 -5.328 1 95.44 275 THR A CA 1
ATOM 2138 C C . THR A 1 275 ? 7.824 48.312 -4.824 1 95.44 275 THR A C 1
ATOM 2140 O O . THR A 1 275 ? 7.355 49.312 -4.305 1 95.44 275 THR A O 1
ATOM 2143 N N . THR A 1 276 ? 9.062 48 -4.898 1 95.06 276 THR A N 1
ATOM 2144 C CA . THR A 1 276 ? 10.062 48.969 -4.449 1 95.06 276 THR A CA 1
ATOM 2145 C C . THR A 1 276 ? 9.93 50.281 -5.219 1 95.06 276 THR A C 1
ATOM 2147 O O . THR A 1 276 ? 10.172 51.344 -4.668 1 95.06 276 THR A O 1
ATOM 2150 N N . ASP A 1 277 ? 9.508 50.219 -6.449 1 94.44 277 ASP A N 1
ATOM 2151 C CA . ASP A 1 277 ? 9.398 51.406 -7.305 1 94.44 277 ASP A CA 1
ATOM 2152 C C . ASP A 1 277 ? 8.25 52.281 -6.855 1 94.44 277 ASP A C 1
ATOM 2154 O O . ASP A 1 277 ? 8.164 53.438 -7.27 1 94.44 277 ASP A O 1
ATOM 2158 N N . GLN A 1 278 ? 7.395 51.781 -5.965 1 94.62 278 GLN A N 1
ATOM 2159 C CA . GLN A 1 278 ? 6.258 52.531 -5.488 1 94.62 278 GLN A CA 1
ATOM 2160 C C . GLN A 1 278 ? 6.625 53.375 -4.254 1 94.62 278 GLN A C 1
ATOM 2162 O O . GLN A 1 278 ? 5.848 54.219 -3.809 1 94.62 278 GLN A O 1
ATOM 2167 N N . ILE A 1 279 ? 7.785 53.125 -3.662 1 95.88 279 ILE A N 1
ATOM 2168 C CA . ILE A 1 279 ? 8.211 53.875 -2.475 1 95.88 279 ILE A CA 1
ATOM 2169 C C . ILE A 1 279 ? 8.5 55.312 -2.838 1 95.88 279 ILE A C 1
ATOM 2171 O O . ILE A 1 279 ? 9.188 55.594 -3.822 1 95.88 279 ILE A O 1
ATOM 2175 N N . VAL A 1 280 ? 7.953 56.219 -2.014 1 94.81 280 VAL A N 1
ATOM 2176 C CA . VAL A 1 280 ? 8.203 57.625 -2.186 1 94.81 280 VAL A CA 1
ATOM 2177 C C . VAL A 1 280 ? 9.164 58.125 -1.109 1 94.81 280 VAL A C 1
ATOM 2179 O O . VAL A 1 280 ? 8.93 57.938 0.084 1 94.81 280 VAL A O 1
ATOM 2182 N N . LYS A 1 281 ? 10.211 58.812 -1.567 1 93.56 281 LYS A N 1
ATOM 2183 C CA . LYS A 1 281 ? 11.219 59.344 -0.649 1 93.56 281 LYS A CA 1
ATOM 2184 C C . LYS A 1 281 ? 11.047 60.844 -0.456 1 93.56 281 LYS A C 1
ATOM 2186 O O . LYS A 1 281 ? 10.859 61.562 -1.427 1 93.56 281 LYS A O 1
ATOM 2191 N N . GLN A 1 282 ? 10.945 61.219 0.754 1 91.94 282 GLN A N 1
ATOM 2192 C CA . GLN A 1 282 ? 10.984 62.656 1.115 1 91.94 282 GLN A CA 1
ATOM 2193 C C . GLN A 1 282 ? 12.203 62.969 1.979 1 91.94 282 GLN A C 1
ATOM 2195 O O . GLN A 1 282 ? 12.289 62.531 3.127 1 91.94 282 GLN A O 1
ATOM 2200 N N . CYS A 1 283 ? 13.055 63.812 1.4 1 92 283 CYS A N 1
ATOM 2201 C CA . CYS A 1 283 ? 14.336 64 2.066 1 92 283 CYS A CA 1
ATOM 2202 C C . CYS A 1 283 ? 14.453 65.375 2.65 1 92 283 CYS A C 1
ATOM 2204 O O . CYS A 1 283 ? 13.758 66.312 2.215 1 92 283 CYS A O 1
ATOM 2206 N N . GLY A 1 284 ? 15.195 65.438 3.775 1 89 284 GLY A N 1
ATOM 2207 C CA . GLY A 1 284 ? 15.508 66.688 4.48 1 89 284 GLY A CA 1
ATOM 2208 C C . GLY A 1 284 ? 16.766 66.562 5.324 1 89 284 GLY A C 1
ATOM 2209 O O . GLY A 1 284 ? 17.641 65.75 5.047 1 89 284 GLY A O 1
ATOM 2210 N N . THR A 1 285 ? 16.969 67.562 6.152 1 88.19 285 THR A N 1
ATOM 2211 C CA . THR A 1 285 ? 18.094 67.562 7.074 1 88.19 285 THR A CA 1
ATOM 2212 C C . THR A 1 285 ? 17.625 67.812 8.508 1 88.19 285 THR A C 1
ATOM 2214 O O . THR A 1 285 ? 16.531 68.312 8.727 1 88.19 285 THR A O 1
ATOM 2217 N N . PHE A 1 286 ? 18.375 67.188 9.398 1 83.12 286 PHE A N 1
ATOM 2218 C CA . PHE A 1 286 ? 18.094 67.5 10.797 1 83.12 286 PHE A CA 1
ATOM 2219 C C . PHE A 1 286 ? 19.344 67.875 11.539 1 83.12 286 PHE A C 1
ATOM 2221 O O . PHE A 1 286 ? 20.453 67.562 11.141 1 83.12 286 PHE A O 1
ATOM 2228 N N . ASN A 1 287 ? 19.109 68.688 12.672 1 82.88 287 ASN A N 1
ATOM 2229 C CA . ASN A 1 287 ? 20.234 69.188 13.484 1 82.88 287 ASN A CA 1
ATOM 2230 C C . ASN A 1 287 ? 20.5 68.25 14.656 1 82.88 287 ASN A C 1
ATOM 2232 O O . ASN A 1 287 ? 19.578 67.938 15.422 1 82.88 287 ASN A O 1
ATOM 2236 N N . TYR A 1 288 ? 21.719 67.812 14.648 1 82.75 288 TYR A N 1
ATOM 2237 C CA . TYR A 1 288 ? 22.125 67 15.797 1 82.75 288 TYR A CA 1
ATOM 2238 C C . TYR A 1 288 ? 22.328 67.875 17.031 1 82.75 288 TYR A C 1
ATOM 2240 O O . TYR A 1 288 ? 23.094 68.812 17.016 1 82.75 288 TYR A O 1
ATOM 2248 N N . THR A 1 289 ? 21.516 67.562 18.094 1 81.06 289 THR A N 1
ATOM 2249 C CA . THR A 1 289 ? 21.562 68.375 19.281 1 81.06 289 THR A CA 1
ATOM 2250 C C . THR A 1 289 ? 22.125 67.625 20.469 1 81.06 289 THR A C 1
ATOM 2252 O O . THR A 1 289 ? 21.797 66.438 20.656 1 81.06 289 THR A O 1
ATOM 2255 N N . THR A 1 290 ? 23.125 68.125 21.094 1 79 290 THR A N 1
ATOM 2256 C CA . THR A 1 290 ? 23.609 67.688 22.391 1 79 290 THR A CA 1
ATOM 2257 C C . THR A 1 290 ? 23.359 68.688 23.469 1 79 290 THR A C 1
ATOM 2259 O O . THR A 1 290 ? 22.672 69.688 23.234 1 79 290 THR A O 1
ATOM 2262 N N . PHE A 1 291 ? 23.625 68.312 24.672 1 79.75 291 PHE A N 1
ATOM 2263 C CA . PHE A 1 291 ? 23.438 69.25 25.766 1 79.75 291 PHE A CA 1
ATOM 2264 C C . PHE A 1 291 ? 24.781 69.75 26.297 1 79.75 291 PHE A C 1
ATOM 2266 O O . PHE A 1 291 ? 25.719 68.938 26.422 1 79.75 291 PHE A O 1
ATOM 2273 N N . ASP A 1 292 ? 24.859 71.062 26.453 1 77.38 292 ASP A N 1
ATOM 2274 C CA . ASP A 1 292 ? 26.078 71.625 27.031 1 77.38 292 ASP A CA 1
ATOM 2275 C C . ASP A 1 292 ? 26.094 71.438 28.547 1 77.38 292 ASP A C 1
ATOM 2277 O O . ASP A 1 292 ? 25.219 70.75 29.109 1 77.38 292 ASP A O 1
ATOM 2281 N N . GLU A 1 293 ? 27.234 71.938 29.172 1 81.94 293 GLU A N 1
ATOM 2282 C CA . GLU A 1 293 ? 27.453 71.75 30.609 1 81.94 293 GLU A CA 1
ATOM 2283 C C . GLU A 1 293 ? 26.297 72.375 31.406 1 81.94 293 GLU A C 1
ATOM 2285 O O . GLU A 1 293 ? 26.016 71.875 32.531 1 81.94 293 GLU A O 1
ATOM 2290 N N . ASN A 1 294 ? 25.547 73.375 30.828 1 84.69 294 ASN A N 1
ATOM 2291 C CA . ASN A 1 294 ? 24.438 74.062 31.531 1 84.69 294 ASN A CA 1
ATOM 2292 C C . ASN A 1 294 ? 23.109 73.375 31.188 1 84.69 294 ASN A C 1
ATOM 2294 O O . ASN A 1 294 ? 22.047 73.875 31.641 1 84.69 294 ASN A O 1
ATOM 2298 N N . GLY A 1 295 ? 23.062 72.312 30.312 1 82.12 295 GLY A N 1
ATOM 2299 C CA . GLY A 1 295 ? 21.844 71.625 29.938 1 82.12 295 GLY A CA 1
ATOM 2300 C C . GLY A 1 295 ? 21.125 72.25 28.766 1 82.12 295 GLY A C 1
ATOM 2301 O O . GLY A 1 295 ? 19.953 72 28.5 1 82.12 295 GLY A O 1
ATOM 2302 N N . GLU A 1 296 ? 21.672 73.312 28.188 1 81.38 296 GLU A N 1
ATOM 2303 C CA . GLU A 1 296 ? 21.062 74 27.031 1 81.38 296 GLU A CA 1
ATOM 2304 C C . GLU A 1 296 ? 21.375 73.25 25.75 1 81.38 296 GLU A C 1
ATOM 2306 O O . GLU A 1 296 ? 22.5 72.75 25.562 1 81.38 296 GLU A O 1
ATOM 2311 N N . PRO A 1 297 ? 20.359 72.938 24.922 1 82 297 PRO A N 1
ATOM 2312 C CA . PRO A 1 297 ? 20.594 72.25 23.672 1 82 297 PRO A CA 1
ATOM 2313 C C . PRO A 1 297 ? 21.609 72.938 22.766 1 82 297 PRO A C 1
ATOM 2315 O O . PRO A 1 297 ? 21.562 74.188 22.625 1 82 297 PRO A O 1
ATOM 2318 N N . LEU A 1 298 ? 22.703 72.312 22.375 1 84.31 298 LEU A N 1
ATOM 2319 C CA . LEU A 1 298 ? 23.719 72.812 21.453 1 84.31 298 LEU A CA 1
ATOM 2320 C C . LEU A 1 298 ? 23.703 72 20.141 1 84.31 298 LEU A C 1
ATOM 2322 O O . LEU A 1 298 ? 23.719 70.812 20.156 1 84.31 298 LEU A O 1
ATOM 2326 N N . VAL A 1 299 ? 23.578 72.688 19.031 1 86.69 299 VAL A N 1
ATOM 2327 C CA . VAL A 1 299 ? 23.656 72.062 17.734 1 86.69 299 VAL A CA 1
ATOM 2328 C C . VAL A 1 299 ? 25.109 71.75 17.391 1 86.69 299 VAL A C 1
ATOM 2330 O O . VAL A 1 299 ? 25.984 72.562 17.516 1 86.69 299 VAL A O 1
ATOM 2333 N N . VAL A 1 300 ? 25.25 70.438 17.156 1 84.44 300 VAL A N 1
ATOM 2334 C CA . VAL A 1 300 ? 26.609 70 16.859 1 84.44 300 VAL A CA 1
ATOM 2335 C C . VAL A 1 300 ? 26.75 69.688 15.383 1 84.44 300 VAL A C 1
ATOM 2337 O O . VAL A 1 300 ? 25.984 68.875 14.836 1 84.44 300 VAL A O 1
ATOM 2340 N N . GLY A 1 301 ? 27.75 70.312 14.703 1 85.69 301 GLY A N 1
ATOM 2341 C CA . GLY A 1 301 ? 28.109 69.938 13.336 1 85.69 301 GLY A CA 1
ATOM 2342 C C . GLY A 1 301 ? 27.094 70.438 12.312 1 85.69 301 GLY A C 1
ATOM 2343 O O . GLY A 1 301 ? 26.172 71.188 12.641 1 85.69 301 GLY A O 1
ATOM 2344 N N . ASP A 1 302 ? 27.266 69.938 10.992 1 89.19 302 ASP A N 1
ATOM 2345 C CA . ASP A 1 302 ? 26.391 70.312 9.883 1 89.19 302 ASP A CA 1
ATOM 2346 C C . ASP A 1 302 ? 25.078 69.5 9.953 1 89.19 302 ASP A C 1
ATOM 2348 O O . ASP A 1 302 ? 25.031 68.438 10.531 1 89.19 302 ASP A O 1
ATOM 2352 N N . PRO A 1 303 ? 24.062 70.062 9.477 1 89.19 303 PRO A N 1
ATOM 2353 C CA . PRO A 1 303 ? 22.812 69.312 9.422 1 89.19 303 PRO A CA 1
ATOM 2354 C C . PRO A 1 303 ? 22.984 67.938 8.766 1 89.19 303 PRO A C 1
ATOM 2356 O O . PRO A 1 303 ? 23.719 67.812 7.785 1 89.19 303 PRO A O 1
ATOM 2359 N N . ILE A 1 304 ? 22.375 66.938 9.32 1 87.75 304 ILE A N 1
ATOM 2360 C CA . ILE A 1 304 ? 22.484 65.562 8.844 1 87.75 304 ILE A CA 1
ATOM 2361 C C . ILE A 1 304 ? 21.359 65.25 7.855 1 87.75 304 ILE A C 1
ATOM 2363 O O . ILE A 1 304 ? 20.188 65.438 8.164 1 87.75 304 ILE A O 1
ATOM 2367 N N . PRO A 1 305 ? 21.688 64.812 6.684 1 89 305 PRO A N 1
ATOM 2368 C CA . PRO A 1 305 ? 20.656 64.5 5.711 1 89 305 PRO A CA 1
ATOM 2369 C C . PRO A 1 305 ? 19.922 63.188 6.078 1 89 305 PRO A C 1
ATOM 2371 O O . PRO A 1 305 ? 20.531 62.25 6.59 1 89 305 PRO A O 1
ATOM 2374 N N . TYR A 1 306 ? 18.562 63.156 5.891 1 87.25 306 TYR A N 1
ATOM 2375 C CA . TYR A 1 306 ? 17.75 61.938 6.086 1 87.25 306 TYR A CA 1
ATOM 2376 C C . TYR A 1 306 ? 16.609 61.875 5.082 1 87.25 306 TYR A C 1
ATOM 2378 O O . TYR A 1 306 ? 16.281 62.906 4.453 1 87.25 306 TYR A O 1
ATOM 2386 N N . CYS A 1 307 ? 16.094 60.719 4.797 1 91.19 307 CYS A N 1
ATOM 2387 C CA . CYS A 1 307 ? 14.914 60.531 3.957 1 91.19 307 CYS A CA 1
ATOM 2388 C C . CYS A 1 307 ? 13.844 59.75 4.68 1 91.19 307 CYS A C 1
ATOM 2390 O O . CYS A 1 307 ? 14.148 58.75 5.359 1 91.19 307 CYS A O 1
ATOM 2392 N N . ASN A 1 308 ? 12.617 60.188 4.602 1 91.69 308 ASN A N 1
ATOM 2393 C CA . ASN A 1 308 ? 11.453 59.438 5.012 1 91.69 308 ASN A CA 1
ATOM 2394 C C . ASN A 1 308 ? 10.898 58.594 3.855 1 91.69 308 ASN A C 1
ATOM 2396 O O . ASN A 1 308 ? 10.93 59.031 2.703 1 91.69 308 ASN A O 1
ATOM 2400 N N . TYR A 1 309 ? 10.516 57.5 4.164 1 94.44 309 TYR A N 1
ATOM 2401 C CA . TYR A 1 309 ? 9.984 56.594 3.146 1 94.44 309 TYR A CA 1
ATOM 2402 C C . TYR A 1 309 ? 8.5 56.344 3.363 1 94.44 309 TYR A C 1
ATOM 2404 O O . TYR A 1 309 ? 8.078 56 4.469 1 94.44 309 TYR A O 1
ATOM 2412 N N . THR A 1 310 ? 7.73 56.594 2.357 1 94.25 310 THR A N 1
ATOM 2413 C CA . THR A 1 310 ? 6.289 56.375 2.432 1 94.25 310 THR A CA 1
ATOM 2414 C C . THR A 1 310 ? 5.797 55.562 1.242 1 94.25 310 THR A C 1
ATOM 2416 O O . THR A 1 310 ? 6.395 55.594 0.165 1 94.25 310 THR A O 1
ATOM 2419 N N . MET A 1 311 ? 4.82 54.781 1.463 1 93.56 311 MET A N 1
ATOM 2420 C CA . MET A 1 311 ? 4.094 54.062 0.41 1 93.56 311 MET A CA 1
ATOM 2421 C C . MET A 1 311 ? 2.697 54.656 0.225 1 93.56 311 MET A C 1
ATOM 2423 O O . MET A 1 311 ? 2.084 55.125 1.186 1 93.56 311 MET A O 1
ATOM 2427 N N . PRO A 1 312 ? 2.158 54.594 -0.991 1 89.31 312 PRO A N 1
ATOM 2428 C CA . PRO A 1 312 ? 0.805 55.094 -1.211 1 89.31 312 PRO A CA 1
ATOM 2429 C C . PRO A 1 312 ? -0.238 54.406 -0.333 1 89.31 312 PRO A C 1
ATOM 2431 O O . PRO A 1 312 ? -1.292 55 -0.051 1 89.31 312 PRO A O 1
ATOM 2434 N N . SER A 1 313 ? -0.01 53.188 0.132 1 84.94 313 SER A N 1
ATOM 2435 C CA . SER A 1 313 ? -0.948 52.438 0.961 1 84.94 313 SER A CA 1
ATOM 2436 C C . SER A 1 313 ? -0.976 52.969 2.389 1 84.94 313 SER A C 1
ATOM 2438 O O . SER A 1 313 ? -1.877 52.656 3.164 1 84.94 313 SER A O 1
ATOM 2440 N N . GLY A 1 314 ? -0.009 53.812 2.721 1 86.88 314 GLY A N 1
ATOM 2441 C CA . GLY A 1 314 ? -0.031 54.438 4.035 1 86.88 314 GLY A CA 1
ATOM 2442 C C . GLY A 1 314 ? 1.143 54.031 4.906 1 86.88 314 GLY A C 1
ATOM 2443 O O . GLY A 1 314 ? 1.354 54.594 5.977 1 86.88 314 GLY A O 1
ATOM 2444 N N . GLN A 1 315 ? 1.93 53.094 4.465 1 93.19 315 GLN A N 1
ATOM 2445 C CA . GLN A 1 315 ? 3.109 52.719 5.227 1 93.19 315 GLN A CA 1
ATOM 2446 C C . GLN A 1 315 ? 4.113 53.844 5.312 1 93.19 315 GLN A C 1
ATOM 2448 O O . GLN A 1 315 ? 4.242 54.656 4.375 1 93.19 315 GLN A O 1
ATOM 2453 N N . PHE A 1 316 ? 4.781 53.875 6.488 1 93.06 316 PHE A N 1
ATOM 2454 C CA . PHE A 1 316 ? 5.691 55 6.723 1 93.06 316 PHE A CA 1
ATOM 2455 C C . PHE A 1 316 ? 6.875 54.562 7.578 1 93.06 316 PHE A C 1
ATOM 2457 O O . PHE A 1 316 ? 6.691 54 8.664 1 93.06 316 PHE A O 1
ATOM 2464 N N . ILE A 1 317 ? 8.047 54.781 7.074 1 93.19 317 ILE A N 1
ATOM 2465 C CA . ILE A 1 317 ? 9.281 54.562 7.824 1 93.19 317 ILE A CA 1
ATOM 2466 C C . ILE A 1 317 ? 10.078 55.875 7.879 1 93.19 317 ILE A C 1
ATOM 2468 O O . ILE A 1 317 ? 10.594 56.344 6.859 1 93.19 317 ILE A O 1
ATOM 2472 N N . ALA A 1 318 ? 10.188 56.312 9.109 1 89.38 318 ALA A N 1
ATOM 2473 C CA . ALA A 1 318 ? 10.906 57.562 9.312 1 89.38 318 ALA A CA 1
ATOM 2474 C C . ALA A 1 318 ? 12.414 57.375 9.234 1 89.38 318 ALA A C 1
ATOM 2476 O O . ALA A 1 318 ? 12.938 56.344 9.719 1 89.38 318 ALA A O 1
ATOM 2477 N N . GLY A 1 319 ? 13.195 58.219 8.492 1 83 319 GLY A N 1
ATOM 2478 C CA . GLY A 1 319 ? 14.617 58.094 8.25 1 83 319 GLY A CA 1
ATOM 2479 C C . GLY A 1 319 ? 15.469 58.438 9.461 1 83 319 GLY A C 1
ATOM 2480 O O . GLY A 1 319 ? 16.672 58.188 9.477 1 83 319 GLY A O 1
ATOM 2481 N N . VAL A 1 320 ? 15.25 59.219 10.422 1 67.25 320 VAL A N 1
ATOM 2482 C CA . VAL A 1 320 ? 16.156 59.531 11.531 1 67.25 320 VAL A CA 1
ATOM 2483 C C . VAL A 1 320 ? 15.43 59.312 12.859 1 67.25 320 VAL A C 1
ATOM 2485 O O . VAL A 1 320 ? 14.234 59.562 12.977 1 67.25 320 VAL A O 1
ATOM 2488 N N . ASN A 1 321 ? 16.156 58.438 13.602 1 57.53 321 ASN A N 1
ATOM 2489 C CA . ASN A 1 321 ? 15.844 58.188 15.008 1 57.53 321 ASN A CA 1
ATOM 2490 C C . ASN A 1 321 ? 16.188 59.406 15.859 1 57.53 321 ASN A C 1
ATOM 2492 O O . ASN A 1 321 ? 17.031 60.219 15.477 1 57.53 321 ASN A O 1
ATOM 2496 N N . LEU A 1 322 ? 15.414 60.156 16.5 1 54.53 322 LEU A N 1
ATOM 2497 C CA . LEU A 1 322 ? 15.586 61.25 17.484 1 54.53 322 LEU A CA 1
ATOM 2498 C C . LEU A 1 322 ? 14.578 62.375 17.234 1 54.53 322 LEU A C 1
ATOM 2500 O O . LEU A 1 322 ? 14.352 63.188 18.109 1 54.53 322 LEU A O 1
ATOM 2504 N N . THR A 1 323 ? 14.562 62.656 15.969 1 44.38 323 THR A N 1
ATOM 2505 C CA . THR A 1 323 ? 13.852 63.906 15.914 1 44.38 323 THR A CA 1
ATOM 2506 C C . THR A 1 323 ? 12.414 63.75 16.406 1 44.38 323 THR A C 1
ATOM 2508 O O . THR A 1 323 ? 12.102 64.125 17.547 1 44.38 323 THR A O 1
ATOM 2511 N N . GLN A 1 324 ? 11.359 63.688 15.461 1 39.12 324 GLN A N 1
ATOM 2512 C CA . GLN A 1 324 ? 9.945 64.062 15.484 1 39.12 324 GLN A CA 1
ATOM 2513 C C . GLN A 1 324 ? 9.133 62.969 16.219 1 39.12 324 GLN A C 1
ATOM 2515 O O . GLN A 1 324 ? 8.109 62.5 15.711 1 39.12 324 GLN A O 1
ATOM 2520 N N . GLY A 1 325 ? 9.492 62.625 17.312 1 45 325 GLY A N 1
ATOM 2521 C CA . GLY A 1 325 ? 8.648 61.812 18.156 1 45 325 GLY A CA 1
ATOM 2522 C C . GLY A 1 325 ? 8.836 60.312 17.938 1 45 325 GLY A C 1
ATOM 2523 O O . GLY A 1 325 ? 8.219 59.5 18.625 1 45 325 GLY A O 1
ATOM 2524 N N . TYR A 1 326 ? 9.266 59.969 16.734 1 52.28 326 TYR A N 1
ATOM 2525 C CA . TYR A 1 326 ? 9.391 58.5 16.594 1 52.28 326 TYR A CA 1
ATOM 2526 C C . TYR A 1 326 ? 10.688 58 17.203 1 52.28 326 TYR A C 1
ATOM 2528 O O . TYR A 1 326 ? 11.773 58.406 16.766 1 52.28 326 TYR A O 1
ATOM 2536 N N . VAL A 1 327 ? 10.711 57.438 18.359 1 62.72 327 VAL A N 1
ATOM 2537 C CA . VAL A 1 327 ? 11.789 57.156 19.312 1 62.72 327 VAL A CA 1
ATOM 2538 C C . VAL A 1 327 ? 12.68 56.031 18.75 1 62.72 327 VAL A C 1
ATOM 2540 O O . VAL A 1 327 ? 13.906 56.156 18.75 1 62.72 327 VAL A O 1
ATOM 2543 N N . ASP A 1 328 ? 12.172 54.969 18.062 1 82.19 328 ASP A N 1
ATOM 2544 C CA . ASP A 1 328 ? 13.039 53.844 17.703 1 82.19 328 ASP A CA 1
ATOM 2545 C C . ASP A 1 328 ? 12.875 53.469 16.219 1 82.19 328 ASP A C 1
ATOM 2547 O O . ASP A 1 328 ? 11.797 53.688 15.648 1 82.19 328 ASP A O 1
ATOM 2551 N N . PRO A 1 329 ? 13.969 53.156 15.414 1 90 329 PRO A N 1
ATOM 2552 C CA . PRO A 1 329 ? 13.953 52.781 13.992 1 90 329 PRO A CA 1
ATOM 2553 C C . PRO A 1 329 ? 12.906 51.719 13.68 1 90 329 PRO A C 1
ATOM 2555 O O . PRO A 1 329 ? 12.82 50.688 14.375 1 90 329 PRO A O 1
ATOM 2558 N N . VAL A 1 330 ? 12.062 52 12.594 1 91.75 330 VAL A N 1
ATOM 2559 C CA . VAL A 1 330 ? 11.125 51 12.07 1 91.75 330 VAL A CA 1
ATOM 2560 C C . VAL A 1 330 ? 11.812 50.188 10.977 1 91.75 330 VAL A C 1
ATOM 2562 O O . VAL A 1 330 ? 12.211 50.719 9.945 1 91.75 330 VAL A O 1
ATOM 2565 N N . PHE A 1 331 ? 11.945 48.938 11.148 1 92.44 331 PHE A N 1
ATOM 2566 C CA . PHE A 1 331 ? 12.625 48.062 10.195 1 92.44 331 PHE A CA 1
ATOM 2567 C C . PHE A 1 331 ? 11.641 47.531 9.156 1 92.44 331 PHE A C 1
ATOM 2569 O O . PHE A 1 331 ? 12.023 47.312 8.008 1 92.44 331 PHE A O 1
ATOM 2576 N N . VAL A 1 332 ? 10.461 47.25 9.594 1 94.62 332 VAL A N 1
ATOM 2577 C CA . VAL A 1 332 ? 9.43 46.719 8.711 1 94.62 332 VAL A CA 1
ATOM 2578 C C . VAL A 1 332 ? 8.086 47.375 9.039 1 94.62 332 VAL A C 1
ATOM 2580 O O . VAL A 1 332 ? 7.754 47.562 10.211 1 94.62 332 VAL A O 1
ATOM 2583 N N . ASP A 1 333 ? 7.391 47.75 8.078 1 95 333 ASP A N 1
ATOM 2584 C CA . ASP A 1 333 ? 6.008 48.188 8.156 1 95 333 ASP A CA 1
ATOM 2585 C C . ASP A 1 333 ? 5.105 47.406 7.211 1 95 333 ASP A C 1
ATOM 2587 O O . ASP A 1 333 ? 5.277 47.469 5.992 1 95 333 ASP A O 1
ATOM 2591 N N . ILE A 1 334 ? 4.156 46.656 7.777 1 93.75 334 ILE A N 1
ATOM 2592 C CA . ILE A 1 334 ? 3.301 45.75 7.016 1 93.75 334 ILE A CA 1
ATOM 2593 C C . ILE A 1 334 ? 1.875 46.312 6.988 1 93.75 334 ILE A C 1
ATOM 2595 O O . ILE A 1 334 ? 1.369 46.781 8 1 93.75 334 ILE A O 1
ATOM 2599 N N . ASP A 1 335 ? 1.339 46.219 5.832 1 92.06 335 ASP A N 1
ATOM 2600 C CA . ASP A 1 335 ? -0.055 46.625 5.648 1 92.06 335 ASP A CA 1
ATOM 2601 C C . ASP A 1 335 ? -0.83 45.562 4.879 1 92.06 335 ASP A C 1
ATOM 2603 O O . ASP A 1 335 ? -0.257 44.812 4.062 1 92.06 335 ASP A O 1
ATOM 2607 N N . ASP A 1 336 ? -2.148 45.469 5.133 1 89.88 336 ASP A N 1
ATOM 2608 C CA . ASP A 1 336 ? -2.992 44.438 4.508 1 89.88 336 ASP A CA 1
ATOM 2609 C C . ASP A 1 336 ? -3.672 45 3.254 1 89.88 336 ASP A C 1
ATOM 2611 O O . ASP A 1 336 ? -4.656 44.438 2.777 1 89.88 336 ASP A O 1
ATOM 2615 N N . SER A 1 337 ? -3.219 46.094 2.779 1 88.38 337 SER A N 1
ATOM 2616 C CA . SER A 1 337 ? -3.742 46.719 1.561 1 88.38 337 SER A CA 1
ATOM 2617 C C . SER A 1 337 ? -2.689 46.719 0.458 1 88.38 337 SER A C 1
ATOM 2619 O O . SER A 1 337 ? -1.491 46.625 0.734 1 88.38 337 SER A O 1
ATOM 2621 N N . PRO A 1 338 ? -3.219 46.812 -0.787 1 90.69 338 PRO A N 1
ATOM 2622 C CA . PRO A 1 338 ? -2.25 46.906 -1.882 1 90.69 338 PRO A CA 1
ATOM 2623 C C . PRO A 1 338 ? -1.326 48.094 -1.751 1 90.69 338 PRO A C 1
ATOM 2625 O O . PRO A 1 338 ? -1.737 49.156 -1.233 1 90.69 338 PRO A O 1
ATOM 2628 N N . ALA A 1 339 ? -0.153 47.906 -2.266 1 90 339 ALA A N 1
ATOM 2629 C CA . ALA A 1 339 ? 0.846 48.969 -2.189 1 90 339 ALA A CA 1
ATOM 2630 C C . ALA A 1 339 ? 0.364 50.219 -2.902 1 90 339 ALA A C 1
ATOM 2632 O O . ALA A 1 339 ? 0.676 51.344 -2.482 1 90 339 ALA A O 1
ATOM 2633 N N . SER A 1 340 ? -0.194 50 -4 1 88.62 340 SER A N 1
ATOM 2634 C CA . SER A 1 340 ? -0.756 51.094 -4.773 1 88.62 340 SER A CA 1
ATOM 2635 C C . SER A 1 340 ? -1.854 50.625 -5.715 1 88.62 340 SER A C 1
ATOM 2637 O O . SER A 1 340 ? -2.01 49.406 -5.922 1 88.62 340 SER A O 1
ATOM 2639 N N . ASP A 1 341 ? -2.619 51.594 -6.281 1 84.62 341 ASP A N 1
ATOM 2640 C CA . ASP A 1 341 ? -3.656 51.25 -7.25 1 84.62 341 ASP A CA 1
ATOM 2641 C C . ASP A 1 341 ? -3.047 50.812 -8.586 1 84.62 341 ASP A C 1
ATOM 2643 O O . ASP A 1 341 ? -3.748 50.312 -9.461 1 84.62 341 ASP A O 1
ATOM 2647 N N . LYS A 1 342 ? -1.713 50.969 -8.633 1 84.81 342 LYS A N 1
ATOM 2648 C CA . LYS A 1 342 ? -1.034 50.656 -9.891 1 84.81 342 LYS A CA 1
ATOM 2649 C C . LYS A 1 342 ? -0.478 49.25 -9.891 1 84.81 342 LYS A C 1
ATOM 2651 O O . LYS A 1 342 ? -0.079 48.719 -10.93 1 84.81 342 LYS A O 1
ATOM 2656 N N . THR A 1 343 ? -0.505 48.719 -8.75 1 88.75 343 THR A N 1
ATOM 2657 C CA . THR A 1 343 ? 0.057 47.375 -8.648 1 88.75 343 THR A CA 1
ATOM 2658 C C . THR A 1 343 ? -0.972 46.312 -9.055 1 88.75 343 THR A C 1
ATOM 2660 O O . THR A 1 343 ? -2.143 46.625 -9.273 1 88.75 343 THR A O 1
ATOM 2663 N N . TYR A 1 344 ? -0.548 45.125 -9.258 1 84.12 344 TYR A N 1
ATOM 2664 C CA . TYR A 1 344 ? -1.409 44 -9.664 1 84.12 344 TYR A CA 1
ATOM 2665 C C . TYR A 1 344 ? -2.607 43.875 -8.727 1 84.12 344 TYR A C 1
ATOM 2667 O O . TYR A 1 344 ? -3.75 43.812 -9.188 1 84.12 344 TYR A O 1
ATOM 2675 N N . PHE A 1 345 ? -2.402 43.969 -7.469 1 87.06 345 PHE A N 1
ATOM 2676 C CA . PHE A 1 345 ? -3.465 43.719 -6.5 1 87.06 345 PHE A CA 1
ATOM 2677 C C . PHE A 1 345 ? -4.246 45 -6.227 1 87.06 345 PHE A C 1
ATOM 2679 O O . PHE A 1 345 ? -5.25 45 -5.512 1 87.06 345 PHE A O 1
ATOM 2686 N N . GLY A 1 346 ? -3.729 46.031 -6.703 1 83.69 346 GLY A N 1
ATOM 2687 C CA . GLY A 1 346 ? -4.465 47.281 -6.605 1 83.69 346 GLY A CA 1
ATOM 2688 C C . GLY A 1 346 ? -5.652 47.344 -7.547 1 83.69 346 GLY A C 1
ATOM 2689 O O . GLY A 1 346 ? -6.555 48.156 -7.359 1 83.69 346 GLY A O 1
ATOM 2690 N N . LYS A 1 347 ? -5.594 46.438 -8.492 1 78.5 347 LYS A N 1
ATOM 2691 C CA . LYS A 1 347 ? -6.711 46.344 -9.43 1 78.5 347 LYS A CA 1
ATOM 2692 C C . LYS A 1 347 ? -7.867 45.562 -8.828 1 78.5 347 LYS A C 1
ATOM 2694 O O . LYS A 1 347 ? -7.656 44.656 -8.008 1 78.5 347 LYS A O 1
ATOM 2699 N N . PRO A 1 348 ? -9.016 46.094 -9.109 1 69.75 348 PRO A N 1
ATOM 2700 C CA . PRO A 1 348 ? -10.148 45.312 -8.602 1 69.75 348 PRO A CA 1
ATOM 2701 C C . PRO A 1 348 ? -10.203 43.906 -9.172 1 69.75 348 PRO A C 1
ATOM 2703 O O . PRO A 1 348 ? -10.43 43.75 -10.375 1 69.75 348 PRO A O 1
ATOM 2706 N N . LEU A 1 349 ? -9.742 43 -8.469 1 69.88 349 LEU A N 1
ATOM 2707 C CA . LEU A 1 349 ? -9.766 41.594 -8.867 1 69.88 349 LEU A CA 1
ATOM 2708 C C . LEU A 1 349 ? -10.836 40.844 -8.102 1 69.88 349 LEU A C 1
ATOM 2710 O O . LEU A 1 349 ? -10.883 40.906 -6.871 1 69.88 349 LEU A O 1
ATOM 2714 N N . THR A 1 350 ? -11.727 40.156 -8.82 1 69.5 350 THR A N 1
ATOM 2715 C CA . THR A 1 350 ? -12.836 39.469 -8.18 1 69.5 350 THR A CA 1
ATOM 2716 C C . THR A 1 350 ? -12.32 38.281 -7.379 1 69.5 350 THR A C 1
ATOM 2718 O O . THR A 1 350 ? -12.867 37.938 -6.316 1 69.5 350 THR A O 1
ATOM 2721 N N . ALA A 1 351 ? -11.266 37.719 -7.82 1 83.38 351 ALA A N 1
ATOM 2722 C CA . ALA A 1 351 ? -10.82 36.469 -7.203 1 83.38 351 ALA A CA 1
ATOM 2723 C C . ALA A 1 351 ? -9.852 36.75 -6.055 1 83.38 351 ALA A C 1
ATOM 2725 O O . ALA A 1 351 ? -9.438 35.812 -5.352 1 83.38 351 ALA A O 1
ATOM 2726 N N . ASN A 1 352 ? -9.539 38.031 -5.777 1 88.44 352 ASN A N 1
ATOM 2727 C CA . ASN A 1 352 ? -8.57 38.344 -4.734 1 88.44 352 ASN A CA 1
ATOM 2728 C C . ASN A 1 352 ? -9.148 38.125 -3.342 1 88.44 352 ASN A C 1
ATOM 2730 O O . ASN A 1 352 ? -10.258 38.562 -3.049 1 88.44 352 ASN A O 1
ATOM 2734 N N . VAL A 1 353 ? -8.43 37.5 -2.582 1 89.88 353 VAL A N 1
ATOM 2735 C CA . VAL A 1 353 ? -8.867 37.188 -1.229 1 89.88 353 VAL A CA 1
ATOM 2736 C C . VAL A 1 353 ? -8.172 38.094 -0.226 1 89.88 353 VAL A C 1
ATOM 2738 O O . VAL A 1 353 ? -8.797 38.594 0.712 1 89.88 353 VAL A O 1
ATOM 2741 N N . ALA A 1 354 ? -6.91 38.25 -0.371 1 92 354 ALA A N 1
ATOM 2742 C CA . ALA A 1 354 ? -6.137 39.062 0.562 1 92 354 ALA A CA 1
ATOM 2743 C C . ALA A 1 354 ? -4.855 39.594 -0.09 1 92 354 ALA A C 1
ATOM 2745 O O . ALA A 1 354 ? -4.332 38.969 -1.018 1 92 354 ALA A O 1
ATOM 2746 N N . THR A 1 355 ? -4.418 40.688 0.391 1 92.94 355 THR A N 1
ATOM 2747 C CA . THR A 1 355 ? -3.188 41.312 -0.103 1 92.94 355 THR A CA 1
ATOM 2748 C C . THR A 1 355 ? -2.279 41.719 1.056 1 92.94 355 THR A C 1
ATOM 2750 O O . THR A 1 355 ? -2.758 42.125 2.113 1 92.94 355 THR A O 1
ATOM 2753 N N . LEU A 1 356 ? -1.011 41.5 0.869 1 93.94 356 LEU A N 1
ATOM 2754 C CA . LEU A 1 356 ? 0.025 41.812 1.846 1 93.94 356 LEU A CA 1
ATOM 2755 C C . LEU A 1 356 ? 1.072 42.75 1.243 1 93.94 356 LEU A C 1
ATOM 2757 O O . LEU A 1 356 ? 1.622 42.469 0.177 1 93.94 356 LEU A O 1
ATOM 2761 N N . SER A 1 357 ? 1.199 43.906 1.857 1 94.81 357 SER A N 1
ATOM 2762 C CA . SER A 1 357 ? 2.242 44.844 1.446 1 94.81 357 SER A CA 1
ATOM 2763 C C . SER A 1 357 ? 3.291 45 2.539 1 94.81 357 SER A C 1
ATOM 2765 O O . SER A 1 357 ? 2.961 45.344 3.676 1 94.81 357 SER A O 1
ATOM 2767 N N . VAL A 1 358 ? 4.551 44.781 2.205 1 96 358 VAL A N 1
ATOM 2768 C CA . VAL A 1 358 ? 5.637 44.844 3.178 1 96 358 VAL A CA 1
ATOM 2769 C C . VAL A 1 358 ? 6.672 45.875 2.721 1 96 358 VAL A C 1
ATOM 2771 O O . VAL A 1 358 ? 7.199 45.781 1.609 1 96 358 VAL A O 1
ATOM 2774 N N . MET A 1 359 ? 6.891 46.844 3.523 1 96.06 359 MET A N 1
ATOM 2775 C CA . MET A 1 359 ? 7.996 47.781 3.318 1 96.06 359 MET A CA 1
ATOM 2776 C C . MET A 1 359 ? 9.102 47.562 4.34 1 96.06 359 MET A C 1
ATOM 2778 O O . MET A 1 359 ? 8.836 47.406 5.535 1 96.06 359 MET A O 1
ATOM 2782 N N . ARG A 1 360 ? 10.328 47.469 3.873 1 95.62 360 ARG A N 1
ATOM 2783 C CA . ARG A 1 360 ? 11.477 47.188 4.727 1 95.62 360 ARG A CA 1
ATOM 2784 C C . ARG A 1 360 ? 12.539 48.281 4.586 1 95.62 360 ARG A C 1
ATOM 2786 O O . ARG A 1 360 ? 12.734 48.812 3.496 1 95.62 360 ARG A O 1
ATOM 2793 N N . ALA A 1 361 ? 13.188 48.5 5.707 1 94.75 361 ALA A N 1
ATOM 2794 C CA . ALA A 1 361 ? 14.312 49.438 5.695 1 94.75 361 ALA A CA 1
ATOM 2795 C C . ALA A 1 361 ? 15.547 48.781 6.344 1 94.75 361 ALA A C 1
ATOM 2797 O O . ALA A 1 361 ? 15.43 48.062 7.328 1 94.75 361 ALA A O 1
ATOM 2798 N N . GLU A 1 362 ? 16.656 49.062 5.734 1 93 362 GLU A N 1
ATOM 2799 C CA . GLU A 1 362 ? 17.938 48.688 6.309 1 93 362 GLU A CA 1
ATOM 2800 C C . GLU A 1 362 ? 18.609 49.875 7.004 1 93 362 GLU A C 1
ATOM 2802 O O . GLU A 1 362 ? 18.781 50.938 6.398 1 93 362 GLU A O 1
ATOM 2807 N N . TRP A 1 363 ? 18.969 49.625 8.234 1 91.75 363 TRP A N 1
ATOM 2808 C CA . TRP A 1 363 ? 19.5 50.719 9.055 1 91.75 363 TRP A CA 1
ATOM 2809 C C . TRP A 1 363 ? 21 50.5 9.312 1 91.75 363 TRP A C 1
ATOM 2811 O O . TRP A 1 363 ? 21.469 49.375 9.359 1 91.75 363 TRP A O 1
ATOM 2821 N N . GLN A 1 364 ? 21.672 51.594 9.406 1 89.19 364 GLN A N 1
ATOM 2822 C CA . GLN A 1 364 ? 23.078 51.594 9.781 1 89.19 364 GLN A CA 1
ATOM 2823 C C . GLN A 1 364 ? 23.359 52.688 10.828 1 89.19 364 GLN A C 1
ATOM 2825 O O . GLN A 1 364 ? 22.844 53.781 10.75 1 89.19 364 GLN A O 1
ATOM 2830 N N . SER A 1 365 ? 24.109 52.25 11.82 1 87.94 365 SER A N 1
ATOM 2831 C CA . SER A 1 365 ? 24.562 53.219 12.805 1 87.94 365 SER A CA 1
ATOM 2832 C C . SER A 1 365 ? 25.812 53.969 12.32 1 87.94 365 SER A C 1
ATOM 2834 O O . SER A 1 365 ? 26.766 53.312 11.844 1 87.94 365 SER A O 1
ATOM 2836 N N . VAL A 1 366 ? 25.719 55.25 12.445 1 85.94 366 VAL A N 1
ATOM 2837 C CA . VAL A 1 366 ? 26.812 56.062 11.906 1 85.94 366 VAL A CA 1
ATOM 2838 C C . VAL A 1 366 ? 27.438 56.875 13.031 1 85.94 366 VAL A C 1
ATOM 2840 O O . VAL A 1 366 ? 26.719 57.469 13.844 1 85.94 366 VAL A O 1
ATOM 2843 N N . ALA A 1 367 ? 28.703 56.781 13.188 1 86.75 367 ALA A N 1
ATOM 2844 C CA . ALA A 1 367 ? 29.531 57.719 13.938 1 86.75 367 ALA A CA 1
ATOM 2845 C C . ALA A 1 367 ? 30.359 58.594 13 1 86.75 367 ALA A C 1
ATOM 2847 O O . ALA A 1 367 ? 31.25 58.094 12.312 1 86.75 367 ALA A O 1
ATOM 2848 N N . ASP A 1 368 ? 29.938 59.812 12.93 1 83.31 368 ASP A N 1
ATOM 2849 C CA . ASP A 1 368 ? 30.594 60.625 11.922 1 83.31 368 ASP A CA 1
ATOM 2850 C C . ASP A 1 368 ? 31.781 61.375 12.508 1 83.31 368 ASP A C 1
ATOM 2852 O O . ASP A 1 368 ? 32.094 61.25 13.695 1 83.31 368 ASP A O 1
ATOM 2856 N N . ASP A 1 369 ? 32.594 62.094 11.648 1 86.38 369 ASP A N 1
ATOM 2857 C CA . ASP A 1 369 ? 33.844 62.781 11.984 1 86.38 369 ASP A CA 1
ATOM 2858 C C . ASP A 1 369 ? 33.594 64 12.875 1 86.38 369 ASP A C 1
ATOM 2860 O O . ASP A 1 369 ? 34.531 64.562 13.445 1 86.38 369 ASP A O 1
ATOM 2864 N N . GLN A 1 370 ? 32.375 64.375 13.062 1 86.19 370 GLN A N 1
ATOM 2865 C CA . GLN A 1 370 ? 32.031 65.5 13.898 1 86.19 370 GLN A CA 1
ATOM 2866 C C . GLN A 1 370 ? 31.562 65.062 15.281 1 86.19 370 GLN A C 1
ATOM 2868 O O . GLN A 1 370 ? 30.938 65.812 16.016 1 86.19 370 GLN A O 1
ATOM 2873 N N . GLY A 1 371 ? 31.797 63.781 15.617 1 78.38 371 GLY A N 1
ATOM 2874 C CA . GLY A 1 371 ? 31.484 63.25 16.938 1 78.38 371 GLY A CA 1
ATOM 2875 C C . GLY A 1 371 ? 30.016 62.938 17.109 1 78.38 371 GLY A C 1
ATOM 2876 O O . GLY A 1 371 ? 29.5 62.969 18.234 1 78.38 371 GLY A O 1
ATOM 2877 N N . ARG A 1 372 ? 29.266 62.812 16.078 1 84.69 372 ARG A N 1
ATOM 2878 C CA . ARG A 1 372 ? 27.828 62.531 16.125 1 84.69 372 ARG A CA 1
ATOM 2879 C C . ARG A 1 372 ? 27.547 61.062 15.93 1 84.69 372 ARG A C 1
ATOM 2881 O O . ARG A 1 372 ? 28.203 60.406 15.117 1 84.69 372 ARG A O 1
ATOM 2888 N N . TYR A 1 373 ? 26.5 60.594 16.781 1 82.62 373 TYR A N 1
ATOM 2889 C CA . TYR A 1 373 ? 26.047 59.219 16.703 1 82.62 373 TYR A CA 1
ATOM 2890 C C . TYR A 1 373 ? 24.562 59.156 16.328 1 82.62 373 TYR A C 1
ATOM 2892 O O . TYR A 1 373 ? 23.719 59.688 17.031 1 82.62 373 TYR A O 1
ATOM 2900 N N . TYR A 1 374 ? 24.234 58.719 15.094 1 82.44 374 TYR A N 1
ATOM 2901 C CA . TYR A 1 374 ? 22.844 58.594 14.648 1 82.44 374 TYR A CA 1
ATOM 2902 C C . TYR A 1 374 ? 22.641 57.375 13.758 1 82.44 374 TYR A C 1
ATOM 2904 O O . TYR A 1 374 ? 23.625 56.781 13.297 1 82.44 374 TYR A O 1
ATOM 2912 N N . ASP A 1 375 ? 21.422 56.906 13.648 1 87.44 375 ASP A N 1
ATOM 2913 C CA . ASP A 1 375 ? 21.047 55.844 12.75 1 87.44 375 ASP A CA 1
ATOM 2914 C C . ASP A 1 375 ? 20.406 56.375 11.477 1 87.44 375 ASP A C 1
ATOM 2916 O O . ASP A 1 375 ? 19.656 57.344 11.516 1 87.44 375 ASP A O 1
ATOM 2920 N N . LYS A 1 376 ? 20.781 55.812 10.367 1 87.31 376 LYS A N 1
ATOM 2921 C CA . LYS A 1 376 ? 20.203 56.25 9.094 1 87.31 376 LYS A CA 1
ATOM 2922 C C . LYS A 1 376 ? 19.781 55.062 8.25 1 87.31 376 LYS A C 1
ATOM 2924 O O . LYS A 1 376 ? 20.312 53.969 8.414 1 87.31 376 LYS A O 1
ATOM 2929 N N . ILE A 1 377 ? 18.828 55.219 7.344 1 92.88 377 ILE A N 1
ATOM 2930 C CA . ILE A 1 377 ? 18.391 54.188 6.422 1 92.88 377 ILE A CA 1
ATOM 2931 C C . ILE A 1 377 ? 19.328 54.125 5.227 1 92.88 377 ILE A C 1
ATOM 2933 O O . ILE A 1 377 ? 19.625 55.156 4.594 1 92.88 377 ILE A O 1
ATOM 2937 N N . ILE A 1 378 ? 19.875 53 4.918 1 91.31 378 ILE A N 1
ATOM 2938 C CA . ILE A 1 378 ? 20.812 52.844 3.809 1 91.31 378 ILE A CA 1
ATOM 2939 C C . ILE A 1 378 ? 20.078 52.281 2.596 1 91.31 378 ILE A C 1
ATOM 2941 O O . ILE A 1 378 ? 20.531 52.438 1.459 1 91.31 378 ILE A O 1
ATOM 2945 N N . ALA A 1 379 ? 19.078 51.562 2.814 1 92.5 379 ALA A N 1
ATOM 2946 C CA . ALA A 1 379 ? 18.297 50.969 1.726 1 92.5 379 ALA A CA 1
ATOM 2947 C C . ALA A 1 379 ? 16.859 50.688 2.174 1 92.5 379 ALA A C 1
ATOM 2949 O O . ALA A 1 379 ? 16.625 50.406 3.352 1 92.5 379 ALA A O 1
ATOM 2950 N N . ALA A 1 380 ? 15.945 50.875 1.311 1 94.69 380 ALA A N 1
ATOM 2951 C CA . ALA A 1 380 ? 14.547 50.5 1.547 1 94.69 380 ALA A CA 1
ATOM 2952 C C . ALA A 1 380 ? 13.977 49.719 0.375 1 94.69 380 ALA A C 1
ATOM 2954 O O . ALA A 1 380 ? 14.305 50 -0.784 1 94.69 380 ALA A O 1
ATOM 2955 N N . ASN A 1 381 ? 13.258 48.688 0.619 1 95.12 381 ASN A N 1
ATOM 2956 C CA . ASN A 1 381 ? 12.586 47.875 -0.406 1 95.12 381 ASN A CA 1
ATOM 2957 C C . ASN A 1 381 ? 11.164 47.531 0.014 1 95.12 381 ASN A C 1
ATOM 2959 O O . ASN A 1 381 ? 10.789 47.719 1.171 1 95.12 381 ASN A O 1
ATOM 2963 N N . ALA A 1 382 ? 10.375 47.188 -0.912 1 95.94 382 ALA A N 1
ATOM 2964 C CA . ALA A 1 382 ? 8.984 46.812 -0.644 1 95.94 382 ALA A CA 1
ATOM 2965 C C . ALA A 1 382 ? 8.555 45.625 -1.496 1 95.94 382 ALA A C 1
ATOM 2967 O O . ALA A 1 382 ? 9.031 45.469 -2.621 1 95.94 382 ALA A O 1
ATOM 2968 N N . THR A 1 383 ? 7.746 44.812 -0.988 1 96.06 383 THR A N 1
ATOM 2969 C CA . THR A 1 383 ? 7.191 43.625 -1.651 1 96.06 383 THR A CA 1
ATOM 2970 C C . THR A 1 383 ? 5.691 43.531 -1.407 1 96.06 383 THR A C 1
ATOM 2972 O O . THR A 1 383 ? 5.215 43.781 -0.3 1 96.06 383 THR A O 1
ATOM 2975 N N . GLU A 1 384 ? 4.957 43.312 -2.414 1 96.06 384 GLU A N 1
ATOM 2976 C CA . GLU A 1 384 ? 3.518 43.094 -2.342 1 96.06 384 GLU A CA 1
ATOM 2977 C C . GLU A 1 384 ? 3.164 41.656 -2.746 1 96.06 384 GLU A C 1
ATOM 2979 O O . GLU A 1 384 ? 3.623 41.156 -3.781 1 96.06 384 GLU A O 1
ATOM 2984 N N . CYS A 1 385 ? 2.479 40.938 -1.887 1 95.69 385 CYS A N 1
ATOM 2985 C CA . CYS A 1 385 ? 2.002 39.594 -2.178 1 95.69 385 CYS A CA 1
ATOM 2986 C C . CYS A 1 385 ? 0.486 39.531 -2.041 1 95.69 385 CYS A C 1
ATOM 2988 O O . CYS A 1 385 ? -0.138 40.406 -1.449 1 95.69 385 CYS A O 1
ATOM 2990 N N . GLY A 1 386 ? -0.109 38.531 -2.625 1 94.19 386 GLY A N 1
ATOM 2991 C CA . GLY A 1 386 ? -1.548 38.375 -2.52 1 94.19 386 GLY A CA 1
ATOM 2992 C C . GLY A 1 386 ? -1.99 36.938 -2.73 1 94.19 386 GLY A C 1
ATOM 2993 O O . GLY A 1 386 ? -1.199 36.094 -3.164 1 94.19 386 GLY A O 1
ATOM 2994 N N . ILE A 1 387 ? -3.189 36.688 -2.271 1 95.31 387 ILE A N 1
ATOM 2995 C CA . ILE A 1 387 ? -3.846 35.406 -2.422 1 95.31 387 ILE A CA 1
ATOM 2996 C C . ILE A 1 387 ? -5.062 35.531 -3.334 1 95.31 387 ILE A C 1
ATOM 2998 O O . ILE A 1 387 ? -5.938 36.375 -3.086 1 95.31 387 ILE A O 1
ATOM 3002 N N . ASP A 1 388 ? -5.102 34.719 -4.344 1 93.12 388 ASP A N 1
ATOM 3003 C CA . ASP A 1 388 ? -6.258 34.688 -5.234 1 93.12 388 ASP A CA 1
ATOM 3004 C C . ASP A 1 388 ? -6.875 33.281 -5.242 1 93.12 388 ASP A C 1
ATOM 3006 O O . ASP A 1 388 ? -6.164 32.281 -5.16 1 93.12 388 ASP A O 1
ATOM 3010 N N . ALA A 1 389 ? -8.227 33.312 -5.289 1 93.38 389 ALA A N 1
ATOM 3011 C CA . ALA A 1 389 ? -8.859 32.031 -5.633 1 93.38 389 ALA A CA 1
ATOM 3012 C C . ALA A 1 389 ? -8.508 31.625 -7.055 1 93.38 389 ALA A C 1
ATOM 3014 O O . ALA A 1 389 ? -8.484 32.438 -7.965 1 93.38 389 ALA A O 1
ATOM 3015 N N . CYS A 1 390 ? -8.188 30.375 -7.223 1 94.12 390 CYS A N 1
ATOM 3016 C CA . CYS A 1 390 ? -7.789 29.906 -8.547 1 94.12 390 CYS A CA 1
ATOM 3017 C C . CYS A 1 390 ? -8.172 28.438 -8.742 1 94.12 390 CYS A C 1
ATOM 3019 O O . CYS A 1 390 ? -8.672 27.797 -7.812 1 94.12 390 CYS A O 1
ATOM 3021 N N . VAL A 1 391 ? -8.086 28.047 -9.945 1 93.62 391 VAL A N 1
ATOM 3022 C CA . VAL A 1 391 ? -8.25 26.641 -10.281 1 93.62 391 VAL A CA 1
ATOM 3023 C C . VAL A 1 391 ? -6.887 26.016 -10.602 1 93.62 391 VAL A C 1
ATOM 3025 O O . VAL A 1 391 ? -6.113 26.578 -11.383 1 93.62 391 VAL A O 1
ATOM 3028 N N . ILE A 1 392 ? -6.594 24.953 -9.93 1 95.69 392 ILE A N 1
ATOM 3029 C CA . ILE A 1 392 ? -5.293 24.297 -10.086 1 95.69 392 ILE A CA 1
ATOM 3030 C C . ILE A 1 392 ? -5.469 22.969 -10.805 1 95.69 392 ILE A C 1
ATOM 3032 O O . ILE A 1 392 ? -6.355 22.172 -10.461 1 95.69 392 ILE A O 1
ATOM 3036 N N . LYS A 1 393 ? -4.688 22.672 -11.805 1 94.69 393 LYS A N 1
ATOM 3037 C CA . LYS A 1 393 ? -4.652 21.406 -12.523 1 94.69 393 LYS A CA 1
ATOM 3038 C C . LYS A 1 393 ? -3.518 20.516 -12.023 1 94.69 393 LYS A C 1
ATOM 3040 O O . LYS A 1 393 ? -2.363 20.938 -11.969 1 94.69 393 LYS A O 1
ATOM 3045 N N . TYR A 1 394 ? -3.881 19.266 -11.68 1 95.44 394 TYR A N 1
ATOM 3046 C CA . TYR A 1 394 ? -2.918 18.375 -11.062 1 95.44 394 TYR A CA 1
ATOM 3047 C C . TYR A 1 394 ? -2.711 17.125 -11.914 1 95.44 394 TYR A C 1
ATOM 3049 O O . TYR A 1 394 ? -3.584 16.75 -12.695 1 95.44 394 TYR A O 1
ATOM 3057 N N . HIS A 1 395 ? -1.486 16.547 -11.75 1 95.12 395 HIS A N 1
ATOM 3058 C CA . HIS A 1 395 ? -1.181 15.172 -12.133 1 95.12 395 HIS A CA 1
ATOM 3059 C C . HIS A 1 395 ? -0.594 14.391 -10.961 1 95.12 395 HIS A C 1
ATOM 3061 O O . HIS A 1 395 ? 0.31 14.875 -10.273 1 95.12 395 HIS A O 1
ATOM 3067 N N . ALA A 1 396 ? -1.194 13.219 -10.664 1 95.31 396 ALA A N 1
ATOM 3068 C CA . ALA A 1 396 ? -0.755 12.516 -9.461 1 95.31 396 ALA A CA 1
ATOM 3069 C C . ALA A 1 396 ? -0.448 11.047 -9.766 1 95.31 396 ALA A C 1
ATOM 3071 O O . ALA A 1 396 ? -0.985 10.477 -10.719 1 95.31 396 ALA A O 1
ATOM 3072 N N . THR A 1 397 ? 0.498 10.469 -9.039 1 93.56 397 THR A N 1
ATOM 3073 C CA . THR A 1 397 ? 0.826 9.047 -9.031 1 93.56 397 THR A CA 1
ATOM 3074 C C . THR A 1 397 ? 1.206 8.586 -7.625 1 93.56 397 THR A C 1
ATOM 3076 O O . THR A 1 397 ? 1.658 9.391 -6.805 1 93.56 397 THR A O 1
ATOM 3079 N N . LEU A 1 398 ? 0.858 7.414 -7.312 1 92.75 398 LEU A N 1
ATOM 3080 C CA . LEU A 1 398 ? 1.267 6.793 -6.059 1 92.75 398 LEU A CA 1
ATOM 3081 C C . LEU A 1 398 ? 1.954 5.453 -6.312 1 92.75 398 LEU A C 1
ATOM 3083 O O . LEU A 1 398 ? 1.326 4.512 -6.801 1 92.75 398 LEU A O 1
ATOM 3087 N N . GLU A 1 399 ? 3.275 5.395 -6.039 1 89.12 399 GLU A N 1
ATOM 3088 C CA . GLU A 1 399 ? 4.078 4.188 -6.223 1 89.12 399 GLU A CA 1
ATOM 3089 C C . GLU A 1 399 ? 4.82 3.814 -4.945 1 89.12 399 GLU A C 1
ATOM 3091 O O . GLU A 1 399 ? 5.547 4.637 -4.379 1 89.12 399 GLU A O 1
ATOM 3096 N N . LYS A 1 400 ? 4.621 2.627 -4.492 1 83.75 400 LYS A N 1
ATOM 3097 C CA . LYS A 1 400 ? 5.27 2.145 -3.275 1 83.75 400 LYS A CA 1
ATOM 3098 C C . LYS A 1 400 ? 4.98 3.066 -2.096 1 83.75 400 LYS A C 1
ATOM 3100 O O . LYS A 1 400 ? 5.898 3.473 -1.377 1 83.75 400 LYS A O 1
ATOM 3105 N N . SER A 1 401 ? 3.752 3.562 -2.135 1 85.06 401 SER A N 1
ATOM 3106 C CA . SER A 1 401 ? 3.209 4.398 -1.069 1 85.06 401 SER A CA 1
ATOM 3107 C C . SER A 1 401 ? 3.85 5.785 -1.073 1 85.06 401 SER A C 1
ATOM 3109 O O . SER A 1 401 ? 3.814 6.492 -0.065 1 85.06 401 SER A O 1
ATOM 3111 N N . ASN A 1 402 ? 4.57 6.082 -2.109 1 87.88 402 ASN A N 1
ATOM 3112 C CA . ASN A 1 402 ? 5.078 7.438 -2.309 1 87.88 402 ASN A CA 1
ATOM 3113 C C . ASN A 1 402 ? 4.164 8.25 -3.225 1 87.88 402 ASN A C 1
ATOM 3115 O O . ASN A 1 402 ? 4.152 8.039 -4.441 1 87.88 402 ASN A O 1
ATOM 3119 N N . PHE A 1 403 ? 3.471 9.172 -2.652 1 92.25 403 PHE A N 1
ATOM 3120 C CA . PHE A 1 403 ? 2.51 9.984 -3.385 1 92.25 403 PHE A CA 1
ATOM 3121 C C . PHE A 1 403 ? 3.18 11.227 -3.961 1 92.25 403 PHE A C 1
ATOM 3123 O O . PHE A 1 403 ? 3.836 11.977 -3.236 1 92.25 403 PHE A O 1
ATOM 3130 N N . THR A 1 404 ? 3.027 11.43 -5.223 1 92.5 404 THR A N 1
ATOM 3131 C CA . THR A 1 404 ? 3.525 12.625 -5.898 1 92.5 404 THR A CA 1
ATOM 3132 C C . THR A 1 404 ? 2.402 13.32 -6.66 1 92.5 404 THR A C 1
ATOM 3134 O O . THR A 1 404 ? 1.729 12.711 -7.488 1 92.5 404 THR A O 1
ATOM 3137 N N . GLU A 1 405 ? 2.154 14.508 -6.336 1 94.88 405 GLU A N 1
ATOM 3138 C CA . GLU A 1 405 ? 1.175 15.352 -7.012 1 94.88 405 GLU A CA 1
ATOM 3139 C C . GLU A 1 405 ? 1.837 16.578 -7.629 1 94.88 405 GLU A C 1
ATOM 3141 O O . GLU A 1 405 ? 2.318 17.453 -6.914 1 94.88 405 GLU A O 1
ATOM 3146 N N . MET A 1 406 ? 1.845 16.688 -8.898 1 94.5 406 MET A N 1
ATOM 3147 C CA . MET A 1 406 ? 2.48 17.797 -9.609 1 94.5 406 MET A CA 1
ATOM 3148 C C . MET A 1 406 ? 1.439 18.797 -10.094 1 94.5 406 MET A C 1
ATOM 3150 O O . MET A 1 406 ? 0.365 18.406 -10.555 1 94.5 406 MET A O 1
ATOM 3154 N N . ILE A 1 407 ? 1.744 20.047 -9.914 1 95.38 407 ILE A N 1
ATOM 3155 C CA . ILE A 1 407 ? 0.914 21.094 -10.484 1 95.38 407 ILE A CA 1
ATOM 3156 C C . ILE A 1 407 ? 1.279 21.312 -11.953 1 95.38 407 ILE A C 1
ATOM 3158 O O . ILE A 1 407 ? 2.416 21.672 -12.266 1 95.38 407 ILE A O 1
ATOM 3162 N N . ILE A 1 408 ? 0.295 21.125 -12.75 1 94.75 408 ILE A N 1
ATOM 3163 C CA . ILE A 1 408 ? 0.509 21.25 -14.188 1 94.75 408 ILE A CA 1
ATOM 3164 C C . ILE A 1 408 ? 0.304 22.703 -14.617 1 94.75 408 ILE A C 1
ATOM 3166 O O . ILE A 1 408 ? 1.059 23.219 -15.438 1 94.75 408 ILE A O 1
ATOM 3170 N N . ASP A 1 409 ? -0.756 23.203 -14.109 1 94.44 409 ASP A N 1
ATOM 3171 C CA . ASP A 1 409 ? -1.119 24.562 -14.484 1 94.44 409 ASP A CA 1
ATOM 3172 C C . ASP A 1 409 ? -2.082 25.172 -13.469 1 94.44 409 ASP A C 1
ATOM 3174 O O . ASP A 1 409 ? -2.633 24.469 -12.625 1 94.44 409 ASP A O 1
ATOM 3178 N N . THR A 1 410 ? -2.1 26.516 -13.508 1 94.44 410 THR A N 1
ATOM 3179 C CA . THR A 1 410 ? -3.045 27.25 -12.672 1 94.44 410 THR A CA 1
ATOM 3180 C C . THR A 1 410 ? -3.828 28.25 -13.508 1 94.44 410 THR A C 1
ATOM 3182 O O . THR A 1 410 ? -3.32 28.766 -14.5 1 94.44 410 THR A O 1
ATOM 3185 N N . PHE A 1 411 ? -5.109 28.438 -13.125 1 91.88 411 PHE A N 1
ATOM 3186 C CA . PHE A 1 411 ? -5.965 29.391 -13.828 1 91.88 411 PHE A CA 1
ATOM 3187 C C . PHE A 1 411 ? -6.586 30.391 -12.844 1 91.88 411 PHE A C 1
ATOM 3189 O O . PHE A 1 411 ? -7.223 29.984 -11.875 1 91.88 411 PHE A O 1
ATOM 3196 N N . ILE A 1 412 ? -6.301 31.625 -13.062 1 86.75 412 ILE A N 1
ATOM 3197 C CA . ILE A 1 412 ? -6.887 32.688 -12.266 1 86.75 412 ILE A CA 1
ATOM 3198 C C . ILE A 1 412 ? -7.746 33.594 -13.164 1 86.75 412 ILE A C 1
ATOM 3200 O O . ILE A 1 412 ? -7.348 33.906 -14.281 1 86.75 412 ILE A O 1
ATOM 3204 N N . ASN A 1 413 ? -9.031 33.75 -12.773 1 75.19 413 ASN A N 1
ATOM 3205 C CA . ASN A 1 413 ? -9.875 34.688 -13.531 1 75.19 413 ASN A CA 1
ATOM 3206 C C . ASN A 1 413 ? -9.391 36.125 -13.414 1 75.19 413 ASN A C 1
ATOM 3208 O O . ASN A 1 413 ? -9.562 36.75 -12.375 1 75.19 413 ASN A O 1
ATOM 3212 N N . GLU A 1 414 ? -8.492 36.406 -14.273 1 59.41 414 GLU A N 1
ATOM 3213 C CA . GLU A 1 414 ? -8.008 37.812 -14.18 1 59.41 414 GLU A CA 1
ATOM 3214 C C . GLU A 1 414 ? -9.109 38.781 -14.531 1 59.41 414 GLU A C 1
ATOM 3216 O O . GLU A 1 414 ? -9.141 39.906 -13.992 1 59.41 414 GLU A O 1
ATOM 3221 N N . THR A 1 415 ? -9.734 38.531 -15.836 1 50.47 415 THR A N 1
ATOM 3222 C CA . THR A 1 415 ? -10.547 39.594 -16.406 1 50.47 415 THR A CA 1
ATOM 3223 C C . THR A 1 415 ? -11.906 39.656 -15.711 1 50.47 415 THR A C 1
ATOM 3225 O O . THR A 1 415 ? -12.562 40.719 -15.727 1 50.47 415 THR A O 1
ATOM 3228 N N . ASP A 1 416 ? -12.578 38.5 -15.766 1 43.66 416 ASP A N 1
ATOM 3229 C CA . ASP A 1 416 ? -14.016 38.781 -15.805 1 43.66 416 ASP A CA 1
ATOM 3230 C C . ASP A 1 416 ? -14.523 39.25 -14.445 1 43.66 416 ASP A C 1
ATOM 3232 O O . ASP A 1 416 ? -14.617 38.469 -13.508 1 43.66 416 ASP A O 1
ATOM 3236 N N . ARG A 1 417 ? -14.141 40.344 -14.195 1 42.91 417 ARG A N 1
ATOM 3237 C CA . ARG A 1 417 ? -14.836 41.094 -13.148 1 42.91 417 ARG A CA 1
ATOM 3238 C C . ARG A 1 417 ? -16.344 40.969 -13.289 1 42.91 417 ARG A C 1
ATOM 3240 O O . ARG A 1 417 ? -16.953 41.625 -14.133 1 42.91 417 ARG A O 1
ATOM 3247 N N . GLN A 1 418 ? -16.984 39.969 -13.68 1 36.94 418 GLN A N 1
ATOM 3248 C CA . GLN A 1 418 ? -18.312 40.5 -13.43 1 36.94 418 GLN A CA 1
ATOM 3249 C C . GLN A 1 418 ? -18.391 41.219 -12.07 1 36.94 418 GLN A C 1
ATOM 3251 O O . GLN A 1 418 ? -18.344 40.562 -11.031 1 36.94 418 GLN A O 1
ATOM 3256 N N . VAL A 1 419 ? -17.562 42.188 -11.953 1 35.84 419 VAL A N 1
ATOM 3257 C CA . VAL A 1 419 ? -18 43.125 -10.906 1 35.84 419 VAL A CA 1
ATOM 3258 C C . VAL A 1 419 ? -19.531 43.094 -10.812 1 35.84 419 VAL A C 1
ATOM 3260 O O . VAL A 1 419 ? -20.219 43.531 -11.734 1 35.84 419 VAL A O 1
ATOM 3263 N N . PHE A 1 420 ? -20.234 42.188 -10.648 1 33.88 420 PHE A N 1
ATOM 3264 C CA . PHE A 1 420 ? -21.562 42.75 -10.406 1 33.88 420 PHE A CA 1
ATOM 3265 C C . PHE A 1 420 ? -21.438 44.094 -9.695 1 33.88 420 PHE A C 1
ATOM 3267 O O . PHE A 1 420 ? -20.5 44.344 -8.938 1 33.88 420 PHE A O 1
ATOM 3274 N N . SER A 1 421 ? -22.156 45.25 -10.305 1 32.19 421 SER A N 1
ATOM 3275 C CA . SER A 1 421 ? -22.266 46.688 -10.117 1 32.19 421 SER A CA 1
ATOM 3276 C C . SER A 1 421 ? -21.984 47.094 -8.672 1 32.19 421 SER A C 1
ATOM 3278 O O . SER A 1 421 ? -22.297 46.344 -7.746 1 32.19 421 SER A O 1
ATOM 3280 N N . GLU A 1 422 ? -21.172 48.031 -8.375 1 35.16 422 GLU A N 1
ATOM 3281 C CA . GLU A 1 422 ? -21.078 49.031 -7.309 1 35.16 422 GLU A CA 1
ATOM 3282 C C . GLU A 1 422 ? -22.422 49.219 -6.621 1 35.16 422 GLU A C 1
ATOM 3284 O O . GLU A 1 422 ? -22.516 49.969 -5.648 1 35.16 422 GLU A O 1
ATOM 3289 N N . GLY A 1 423 ? -23.5 49.25 -7.445 1 31.94 423 GLY A N 1
ATOM 3290 C CA . GLY A 1 423 ? -24.75 49.781 -6.934 1 31.94 423 GLY A CA 1
ATOM 3291 C C . GLY A 1 423 ? -25.172 49.125 -5.617 1 31.94 423 GLY A C 1
ATOM 3292 O O . GLY A 1 423 ? -25.922 49.719 -4.848 1 31.94 423 GLY A O 1
ATOM 3293 N N . ASP A 1 424 ? -25.344 47.719 -5.609 1 34.16 424 ASP A N 1
ATOM 3294 C CA . ASP A 1 424 ? -26.141 47.375 -4.434 1 34.16 424 ASP A CA 1
ATOM 3295 C C . ASP A 1 424 ? -25.297 47.406 -3.166 1 34.16 424 ASP A C 1
ATOM 3297 O O . ASP A 1 424 ? -24.078 47.188 -3.221 1 34.16 424 ASP A O 1
ATOM 3301 N N . GLY A 1 425 ? -25.562 47.969 -2.045 1 34.34 425 GLY A N 1
ATOM 3302 C CA . GLY A 1 425 ? -25.453 48.312 -0.634 1 34.34 425 GLY A CA 1
ATOM 3303 C C . GLY A 1 425 ? -24.406 47.5 0.096 1 34.34 425 GLY A C 1
ATOM 3304 O O . GLY A 1 425 ? -24.578 47.156 1.266 1 34.34 425 GLY A O 1
ATOM 3305 N N . GLY A 1 426 ? -22.922 47.281 -0.422 1 47.72 426 GLY A N 1
ATOM 3306 C CA . GLY A 1 426 ? -21.875 46.844 0.485 1 47.72 426 GLY A CA 1
ATOM 3307 C C . GLY A 1 426 ? -21.719 45.344 0.551 1 47.72 426 GLY A C 1
ATOM 3308 O O . GLY A 1 426 ? -21.047 44.812 1.438 1 47.72 426 GLY A O 1
ATOM 3309 N N . TYR A 1 427 ? -22.375 44.5 -0.364 1 56.66 427 TYR A N 1
ATOM 3310 C CA . TYR A 1 427 ? -22.359 43.062 -0.094 1 56.66 427 TYR A CA 1
ATOM 3311 C C . TYR A 1 427 ? -21.281 42.375 -0.905 1 56.66 427 TYR A C 1
ATOM 3313 O O . TYR A 1 427 ? -21.031 42.719 -2.062 1 56.66 427 TYR A O 1
ATOM 3321 N N . THR A 1 428 ? -20.281 41.594 -0.434 1 67.81 428 THR A N 1
ATOM 3322 C CA . THR A 1 428 ? -19.297 40.719 -1.042 1 67.81 428 THR A CA 1
ATOM 3323 C C . THR A 1 428 ? -19.969 39.719 -1.966 1 67.81 428 THR A C 1
ATOM 3325 O O . THR A 1 428 ? -20.953 39.062 -1.587 1 67.81 428 THR A O 1
ATOM 3328 N N . MET A 1 429 ? -19.594 39.688 -3.377 1 73.19 429 MET A N 1
ATOM 3329 C CA . MET A 1 429 ? -20.156 38.719 -4.336 1 73.19 429 MET A CA 1
ATOM 3330 C C . MET A 1 429 ? -19.375 37.438 -4.32 1 73.19 429 MET A C 1
ATOM 3332 O O . MET A 1 429 ? -18.172 37.406 -4.008 1 73.19 429 MET A O 1
ATOM 3336 N N . PRO A 1 430 ? -20.094 36.375 -4.715 1 81.56 430 PRO A N 1
ATOM 3337 C CA . PRO A 1 430 ? -19.359 35.125 -4.859 1 81.56 430 PRO A CA 1
ATOM 3338 C C . PRO A 1 430 ? -18.375 35.125 -6.031 1 81.56 430 PRO A C 1
ATOM 3340 O O . PRO A 1 430 ? -18.547 35.906 -6.965 1 81.56 430 PRO A O 1
ATOM 3343 N N . VAL A 1 431 ? -17.344 34.406 -5.984 1 84 431 VAL A N 1
ATOM 3344 C CA . VAL A 1 431 ? -16.359 34.281 -7.059 1 84 431 VAL A CA 1
ATOM 3345 C C . VAL A 1 431 ? -16.688 33.031 -7.895 1 84 431 VAL A C 1
ATOM 3347 O O . VAL A 1 431 ? -16.922 31.953 -7.352 1 84 431 VAL A O 1
ATOM 3350 N N . TYR A 1 432 ? -16.812 33.219 -9.188 1 84.19 432 TYR A N 1
ATOM 3351 C CA . TYR A 1 432 ? -16.953 32.125 -10.133 1 84.19 432 TYR A CA 1
ATOM 3352 C C . TYR A 1 432 ? -15.789 32.094 -11.109 1 84.19 432 TYR A C 1
ATOM 3354 O O . TYR A 1 432 ? -15.438 33.094 -11.703 1 84.19 432 TYR A O 1
ATOM 3362 N N . ILE A 1 433 ? -15.18 31.016 -11.125 1 86.88 433 ILE A N 1
ATOM 3363 C CA . ILE A 1 433 ? -14.062 30.828 -12.047 1 86.88 433 ILE A CA 1
ATOM 3364 C C . ILE A 1 433 ? -14.438 29.812 -13.117 1 86.88 433 ILE A C 1
ATOM 3366 O O . ILE A 1 433 ? -14.875 28.703 -12.797 1 86.88 433 ILE A O 1
ATOM 3370 N N . HIS A 1 434 ? -14.211 30.188 -14.352 1 84.31 434 HIS A N 1
ATOM 3371 C CA . HIS A 1 434 ? -14.5 29.328 -15.492 1 84.31 434 HIS A CA 1
ATOM 3372 C C . HIS A 1 434 ? -13.234 29.047 -16.297 1 84.31 434 HIS A C 1
ATOM 3374 O O . HIS A 1 434 ? -12.938 29.766 -17.266 1 84.31 434 HIS A O 1
ATOM 3380 N N . PRO A 1 435 ? -12.594 28.016 -15.977 1 87.69 435 PRO A N 1
ATOM 3381 C CA . PRO A 1 435 ? -11.43 27.688 -16.797 1 87.69 435 PRO A CA 1
ATOM 3382 C C . PRO A 1 435 ? -11.805 27.219 -18.203 1 87.69 435 PRO A C 1
ATOM 3384 O O . PRO A 1 435 ? -12.977 26.953 -18.484 1 87.69 435 PRO A O 1
ATOM 3387 N N . PRO A 1 436 ? -10.734 27.125 -19.109 1 85.5 436 PRO A N 1
ATOM 3388 C CA . PRO A 1 436 ? -11.031 26.609 -20.453 1 85.5 436 PRO A CA 1
ATOM 3389 C C . PRO A 1 436 ? -11.609 25.203 -20.438 1 85.5 436 PRO A C 1
ATOM 3391 O O . PRO A 1 436 ? -11.406 24.453 -19.469 1 85.5 436 PRO A O 1
ATOM 3394 N N . GLN A 1 437 ? -12.305 24.812 -21.422 1 82 437 GLN A N 1
ATOM 3395 C CA . GLN A 1 437 ? -12.977 23.516 -21.516 1 82 437 GLN A CA 1
ATOM 3396 C C . GLN A 1 437 ? -11.984 22.359 -21.406 1 82 437 GLN A C 1
ATOM 3398 O O . GLN A 1 437 ? -12.336 21.281 -20.953 1 82 437 GLN A O 1
ATOM 3403 N N . SER A 1 438 ? -10.789 22.578 -21.781 1 81.94 438 SER A N 1
ATOM 3404 C CA . SER A 1 438 ? -9.766 21.531 -21.734 1 81.94 438 SER A CA 1
ATOM 3405 C C . SER A 1 438 ? -9.453 21.141 -20.297 1 81.94 438 SER A C 1
ATOM 3407 O O . SER A 1 438 ? -8.828 20.109 -20.047 1 81.94 438 SER A O 1
ATOM 3409 N N . TRP A 1 439 ? -10.023 21.875 -19.297 1 85.06 439 TRP A N 1
ATOM 3410 C CA . TRP A 1 439 ? -9.742 21.625 -17.891 1 85.06 439 TRP A CA 1
ATOM 3411 C C . TRP A 1 439 ? -10.852 20.781 -17.25 1 85.06 439 TRP A C 1
ATOM 3413 O O . TRP A 1 439 ? -10.828 20.531 -16.047 1 85.06 439 TRP A O 1
ATOM 3423 N N . THR A 1 440 ? -11.75 20.312 -18.109 1 75 440 THR A N 1
ATOM 3424 C CA . THR A 1 440 ? -12.891 19.578 -17.562 1 75 440 THR A CA 1
ATOM 3425 C C . THR A 1 440 ? -12.461 18.203 -17.062 1 75 440 THR A C 1
ATOM 3427 O O . THR A 1 440 ? -11.75 17.484 -17.75 1 75 440 THR A O 1
ATOM 3430 N N . ASN A 1 441 ? -12.883 18 -15.711 1 74.88 441 ASN A N 1
ATOM 3431 C CA . ASN A 1 441 ? -12.641 16.688 -15.133 1 74.88 441 ASN A CA 1
ATOM 3432 C C . ASN A 1 441 ? -13.578 15.641 -15.719 1 74.88 441 ASN A C 1
ATOM 3434 O O . ASN A 1 441 ? -14.805 15.75 -15.594 1 74.88 441 ASN A O 1
ATOM 3438 N N . HIS A 1 442 ? -13.203 14.766 -16.484 1 60.81 442 HIS A N 1
ATOM 3439 C CA . HIS A 1 442 ? -14.031 13.82 -17.219 1 60.81 442 HIS A CA 1
ATOM 3440 C C . HIS A 1 442 ? -14.453 12.656 -16.344 1 60.81 442 HIS A C 1
ATOM 3442 O O . HIS A 1 442 ? -15.438 11.969 -16.641 1 60.81 442 HIS A O 1
ATOM 3448 N N . SER A 1 443 ? -13.641 12.305 -15.406 1 56.75 443 SER A N 1
ATOM 3449 C CA . SER A 1 443 ? -13.969 11.117 -14.625 1 56.75 443 SER A CA 1
ATOM 3450 C C . SER A 1 443 ? -15.234 11.32 -13.805 1 56.75 443 SER A C 1
ATOM 3452 O O . SER A 1 443 ? -15.852 10.352 -13.352 1 56.75 443 SER A O 1
ATOM 3454 N N . ASN A 1 444 ? -15.688 12.586 -13.586 1 54.31 444 ASN A N 1
ATOM 3455 C CA . ASN A 1 444 ? -16.906 12.766 -12.797 1 54.31 444 ASN A CA 1
ATOM 3456 C C . ASN A 1 444 ? -17.938 13.586 -13.547 1 54.31 444 ASN A C 1
ATOM 3458 O O . ASN A 1 444 ? -17.672 14.734 -13.922 1 54.31 444 ASN A O 1
ATOM 3462 N N . VAL A 1 445 ? -19.031 12.992 -14.023 1 49.78 445 VAL A N 1
ATOM 3463 C CA . VAL A 1 445 ? -20.156 13.523 -14.797 1 49.78 445 VAL A CA 1
ATOM 3464 C C . VAL A 1 445 ? -20.594 14.867 -14.211 1 49.78 445 VAL A C 1
ATOM 3466 O O . VAL A 1 445 ? -20.953 15.781 -14.953 1 49.78 445 VAL A O 1
ATOM 3469 N N . ASN A 1 446 ? -20.734 14.797 -13.008 1 48.5 446 ASN A N 1
ATOM 3470 C CA . ASN A 1 446 ? -21.391 15.945 -12.398 1 48.5 446 ASN A CA 1
ATOM 3471 C C . ASN A 1 446 ? -20.484 17.172 -12.367 1 48.5 446 ASN A C 1
ATOM 3473 O O . ASN A 1 446 ? -20.828 18.188 -11.766 1 48.5 446 ASN A O 1
ATOM 3477 N N . ASP A 1 447 ? -19.281 17 -13.008 1 56.41 447 ASP A N 1
ATOM 3478 C CA . ASP A 1 447 ? -18.297 17.984 -12.562 1 56.41 447 ASP A CA 1
ATOM 3479 C C . ASP A 1 447 ? -18.234 19.156 -13.531 1 56.41 447 ASP A C 1
ATOM 3481 O O . ASP A 1 447 ? -17.828 19 -14.688 1 56.41 447 ASP A O 1
ATOM 3485 N N . SER A 1 448 ? -19.219 20.047 -13.344 1 64.56 448 SER A N 1
ATOM 3486 C CA . SER A 1 448 ? -19.172 21.328 -14.039 1 64.56 448 SER A CA 1
ATOM 3487 C C . SER A 1 448 ? -17.812 22 -13.883 1 64.56 448 SER A C 1
ATOM 3489 O O . SER A 1 448 ? -17.141 21.812 -12.867 1 64.56 448 SER A O 1
ATOM 3491 N N . ASN A 1 449 ? -17.266 22.422 -15.031 1 78.94 449 ASN A N 1
ATOM 3492 C CA . ASN A 1 449 ? -16.031 23.203 -15.055 1 78.94 449 ASN A CA 1
ATOM 3493 C C . ASN A 1 449 ? -16.234 24.594 -14.461 1 78.94 449 ASN A C 1
ATOM 3495 O O . ASN A 1 449 ? -15.836 25.594 -15.062 1 78.94 449 ASN A O 1
ATOM 3499 N N . ILE A 1 450 ? -17.078 24.672 -13.461 1 82.62 450 ILE A N 1
ATOM 3500 C CA . ILE A 1 450 ? -17.312 25.922 -12.742 1 82.62 450 ILE A CA 1
ATOM 3501 C C . ILE A 1 450 ? -16.844 25.781 -11.297 1 82.62 450 ILE A C 1
ATOM 3503 O O . ILE A 1 450 ? -17.219 24.844 -10.602 1 82.62 450 ILE A O 1
ATOM 3507 N N . TYR A 1 451 ? -16.109 26.688 -10.938 1 87.25 451 TYR A N 1
ATOM 3508 C CA . TYR A 1 451 ? -15.578 26.734 -9.578 1 87.25 451 TYR A CA 1
ATOM 3509 C C . TYR A 1 451 ? -16.031 28 -8.852 1 87.25 451 TYR A C 1
ATOM 3511 O O . TYR A 1 451 ? -16.109 29.062 -9.453 1 87.25 451 TYR A O 1
ATOM 3519 N N . SER A 1 452 ? -16.359 27.781 -7.621 1 86.06 452 SER A N 1
ATOM 3520 C CA . SER A 1 452 ? -16.922 28.953 -6.977 1 86.06 452 SER A CA 1
ATOM 3521 C C . SER A 1 452 ? -16.5 29.047 -5.516 1 86.06 452 SER A C 1
ATOM 3523 O O . SER A 1 452 ? -16.25 28.031 -4.867 1 86.06 452 SER A O 1
ATOM 3525 N N . LEU A 1 453 ? -16.406 30.266 -5.039 1 87.88 453 LEU A N 1
ATOM 3526 C CA . LEU A 1 453 ? -16.219 30.656 -3.646 1 87.88 453 LEU A CA 1
ATOM 3527 C C . LEU A 1 453 ? -17.375 31.516 -3.168 1 87.88 453 LEU A C 1
ATOM 3529 O O . LEU A 1 453 ? -17.672 32.562 -3.76 1 87.88 453 LEU A O 1
ATOM 3533 N N . ASP A 1 454 ? -17.969 31.047 -2.145 1 85.62 454 ASP A N 1
ATOM 3534 C CA . ASP A 1 454 ? -19.156 31.734 -1.631 1 85.62 454 ASP A CA 1
ATOM 3535 C C . ASP A 1 454 ? -18.797 33.125 -1.132 1 85.62 454 ASP A C 1
ATOM 3537 O O . ASP A 1 454 ? -17.703 33.344 -0.614 1 85.62 454 ASP A O 1
ATOM 3541 N N . SER A 1 455 ? -19.781 34.062 -1.224 1 85.38 455 SER A N 1
ATOM 3542 C CA . SER A 1 455 ? -19.547 35.438 -0.85 1 85.38 455 SER A CA 1
ATOM 3543 C C . SER A 1 455 ? -19.266 35.562 0.641 1 85.38 455 SER A C 1
ATOM 3545 O O . SER A 1 455 ? -18.391 36.344 1.043 1 85.38 455 SER A O 1
ATOM 3547 N N . VAL A 1 456 ? -19.984 34.844 1.443 1 86.12 456 VAL A N 1
ATOM 3548 C CA . VAL A 1 456 ? -19.781 34.938 2.889 1 86.12 456 VAL A CA 1
ATOM 3549 C C . VAL A 1 456 ? -18.406 34.375 3.25 1 86.12 456 VAL A C 1
ATOM 3551 O O . VAL A 1 456 ? -17.734 34.906 4.137 1 86.12 456 VAL A O 1
ATOM 3554 N N . THR A 1 457 ? -18.062 33.375 2.52 1 89.25 457 THR A N 1
ATOM 3555 C CA . THR A 1 457 ? -16.781 32.75 2.762 1 89.25 457 THR A CA 1
ATOM 3556 C C . THR A 1 457 ? -15.633 33.688 2.377 1 89.25 457 THR A C 1
ATOM 3558 O O . THR A 1 457 ? -14.641 33.781 3.098 1 89.25 457 THR A O 1
ATOM 3561 N N . ILE A 1 458 ? -15.75 34.344 1.252 1 88.31 458 ILE A N 1
ATOM 3562 C CA . ILE A 1 458 ? -14.711 35.281 0.824 1 88.31 458 ILE A CA 1
ATOM 3563 C C . ILE A 1 458 ? -14.578 36.406 1.846 1 88.31 458 ILE A C 1
ATOM 3565 O O . ILE A 1 458 ? -13.469 36.844 2.156 1 88.31 458 ILE A O 1
ATOM 3569 N N . GLN A 1 459 ? -15.672 36.844 2.299 1 86.19 459 GLN A N 1
ATOM 3570 C CA . GLN A 1 459 ? -15.664 37.906 3.312 1 86.19 459 GLN A CA 1
ATOM 3571 C C . GLN A 1 459 ? -14.977 37.438 4.59 1 86.19 459 GLN A C 1
ATOM 3573 O O . GLN A 1 459 ? -14.203 38.156 5.199 1 86.19 459 GLN A O 1
ATOM 3578 N N . ALA A 1 460 ? -15.305 36.281 5.004 1 87.69 460 ALA A N 1
ATOM 3579 C CA . ALA A 1 460 ? -14.703 35.719 6.203 1 87.69 460 ALA A CA 1
ATOM 3580 C C . ALA A 1 460 ? -13.188 35.594 6.062 1 87.69 460 ALA A C 1
ATOM 3582 O O . ALA A 1 460 ? -12.453 35.906 7.004 1 87.69 460 ALA A O 1
ATOM 3583 N N . LEU A 1 461 ? -12.75 35.219 4.895 1 90.38 461 LEU A N 1
ATOM 3584 C CA . LEU A 1 461 ? -11.312 35.094 4.66 1 90.38 461 LEU A CA 1
ATOM 3585 C C . LEU A 1 461 ? -10.633 36.438 4.641 1 90.38 461 LEU A C 1
ATOM 3587 O O . LEU A 1 461 ? -9.539 36.594 5.195 1 90.38 461 LEU A O 1
ATOM 3591 N N . ARG A 1 462 ? -11.281 37.312 4.004 1 86.31 462 ARG A N 1
ATOM 3592 C CA . ARG A 1 462 ? -10.727 38.688 3.977 1 86.31 462 ARG A CA 1
ATOM 3593 C C . ARG A 1 462 ? -10.602 39.25 5.387 1 86.31 462 ARG A C 1
ATOM 3595 O O . ARG A 1 462 ? -9.586 39.844 5.727 1 86.31 462 ARG A O 1
ATOM 3602 N N . PHE A 1 463 ? -11.617 39 6.137 1 83.19 463 PHE A N 1
ATOM 3603 C CA . PHE A 1 463 ? -11.617 39.469 7.512 1 83.19 463 PHE A CA 1
ATOM 3604 C C . PHE A 1 463 ? -10.5 38.812 8.32 1 83.19 463 PHE A C 1
ATOM 3606 O O . PHE A 1 463 ? -9.914 39.438 9.203 1 83.19 463 PHE A O 1
ATOM 3613 N N . GLN A 1 464 ? -10.273 37.625 8.062 1 85.44 464 GLN A N 1
ATOM 3614 C CA . GLN A 1 464 ? -9.242 36.906 8.781 1 85.44 464 GLN A CA 1
ATOM 3615 C C . GLN A 1 464 ? -7.863 37.531 8.57 1 85.44 464 GLN A C 1
ATOM 3617 O O . GLN A 1 464 ? -7.059 37.594 9.5 1 85.44 464 GLN A O 1
ATOM 3622 N N . PHE A 1 465 ? -7.578 38.031 7.414 1 87.56 465 PHE A N 1
ATOM 3623 C CA . PHE A 1 465 ? -6.266 38.594 7.105 1 87.56 465 PHE A CA 1
ATOM 3624 C C . PHE A 1 465 ? -6.203 40.062 7.469 1 87.56 465 PHE A C 1
ATOM 3626 O O . PHE A 1 465 ? -5.133 40.594 7.785 1 87.56 465 PHE A O 1
ATOM 3633 N N . ASN A 1 466 ? -7.246 40.844 7.281 1 74.94 466 ASN A N 1
ATOM 3634 C CA . ASN A 1 466 ? -7.258 42.312 7.453 1 74.94 466 ASN A CA 1
ATOM 3635 C C . ASN A 1 466 ? -7.605 42.688 8.891 1 74.94 466 ASN A C 1
ATOM 3637 O O . ASN A 1 466 ? -6.945 43.562 9.484 1 74.94 466 ASN A O 1
ATOM 3641 N N . GLN A 1 467 ? -8.844 42.438 9.312 1 63.06 467 GLN A N 1
ATOM 3642 C CA . GLN A 1 467 ? -9.32 43.031 10.562 1 63.06 467 GLN A CA 1
ATOM 3643 C C . GLN A 1 467 ? -9.758 41.938 11.539 1 63.06 467 GLN A C 1
ATOM 3645 O O . GLN A 1 467 ? -10.938 41.594 11.586 1 63.06 467 GLN A O 1
ATOM 3650 N N . ASN A 1 468 ? -8.727 41 11.797 1 54.66 468 ASN A N 1
ATOM 3651 C CA . ASN A 1 468 ? -9.211 40.125 12.844 1 54.66 468 ASN A CA 1
ATOM 3652 C C . ASN A 1 468 ? -8.961 40.688 14.234 1 54.66 468 ASN A C 1
ATOM 3654 O O . ASN A 1 468 ? -7.812 40.938 14.609 1 54.66 468 ASN A O 1
ATOM 3658 N N . ALA A 1 469 ? -9.953 40.938 15.07 1 57.12 469 ALA A N 1
ATOM 3659 C CA . ALA A 1 469 ? -9.883 41.344 16.469 1 57.12 469 ALA A CA 1
ATOM 3660 C C . ALA A 1 469 ? -9.117 42.656 16.641 1 57.12 469 ALA A C 1
ATOM 3662 O O . ALA A 1 469 ? -9.141 43.5 15.742 1 57.12 469 ALA A O 1
ATOM 3663 N N . ASN A 1 470 ? -8.539 43.031 17.781 1 60.28 470 ASN A N 1
ATOM 3664 C CA . ASN A 1 470 ? -7.82 44.281 18.094 1 60.28 470 ASN A CA 1
ATOM 3665 C C . ASN A 1 470 ? -6.484 44.344 17.359 1 60.28 470 ASN A C 1
ATOM 3667 O O . ASN A 1 470 ? -5.82 45.375 17.375 1 60.28 470 ASN A O 1
ATOM 3671 N N . GLN A 1 471 ? -6.125 43.25 16.516 1 66.62 471 GLN A N 1
ATOM 3672 C CA . GLN A 1 471 ? -4.883 43.281 15.758 1 66.62 471 GLN A CA 1
ATOM 3673 C C . GLN A 1 471 ? -5 42.5 14.453 1 66.62 471 GLN A C 1
ATOM 3675 O O . GLN A 1 471 ? -5.438 41.344 14.453 1 66.62 471 GLN A O 1
ATOM 3680 N N . PRO A 1 472 ? -4.66 43.156 13.352 1 73.88 472 PRO A N 1
ATOM 3681 C CA . PRO A 1 472 ? -4.668 42.438 12.07 1 73.88 472 PRO A CA 1
ATOM 3682 C C . PRO A 1 472 ? -3.588 41.375 12 1 73.88 472 PRO A C 1
ATOM 3684 O O . PRO A 1 472 ? -2.498 41.531 12.547 1 73.88 472 PRO A O 1
ATOM 3687 N N . LEU A 1 473 ? -3.914 40.344 11.398 1 83 473 LEU A N 1
ATOM 3688 C CA . LEU A 1 473 ? -2.906 39.312 11.141 1 83 473 LEU A CA 1
ATOM 3689 C C . LEU A 1 473 ? -1.789 39.875 10.258 1 83 473 LEU A C 1
ATOM 3691 O O . LEU A 1 473 ? -0.609 39.719 10.586 1 83 473 LEU A O 1
ATOM 3695 N N . TRP A 1 474 ? -2.27 40.438 9.125 1 89.12 474 TRP A N 1
ATOM 3696 C CA . TRP A 1 474 ? -1.312 41.031 8.195 1 89.12 474 TRP A CA 1
ATOM 3697 C C . TRP A 1 474 ? -1.229 42.531 8.398 1 89.12 474 TRP A C 1
ATOM 3699 O O . TRP A 1 474 ? -1.753 43.312 7.59 1 89.12 474 TRP A O 1
ATOM 3709 N N . GLY A 1 475 ? -0.617 42.938 9.453 1 87.38 475 GLY A N 1
ATOM 3710 C CA . GLY A 1 475 ? -0.434 44.344 9.773 1 87.38 475 GLY A CA 1
ATOM 3711 C C . GLY A 1 475 ? 0.42 44.562 11.008 1 87.38 475 GLY A C 1
ATOM 3712 O O . GLY A 1 475 ? 0.343 43.781 11.969 1 87.38 475 GLY A O 1
ATOM 3713 N N . GLY A 1 476 ? 1.235 45.562 10.914 1 88.38 476 GLY A N 1
ATOM 3714 C CA . GLY A 1 476 ? 2.031 45.938 12.078 1 88.38 476 GLY A CA 1
ATOM 3715 C C . GLY A 1 476 ? 3.455 46.312 11.727 1 88.38 476 GLY A C 1
ATOM 3716 O O . GLY A 1 476 ? 3.816 46.375 10.555 1 88.38 476 GLY A O 1
ATOM 3717 N N . ARG A 1 477 ? 4.242 46.594 12.844 1 91.06 477 ARG A N 1
ATOM 3718 C CA . ARG A 1 477 ? 5.586 47.125 12.641 1 91.06 477 ARG A CA 1
ATOM 3719 C C . ARG A 1 477 ? 6.605 46.375 13.477 1 91.06 477 ARG A C 1
ATOM 3721 O O . ARG A 1 477 ? 6.273 45.812 14.539 1 91.06 477 ARG A O 1
ATOM 3728 N N . PHE A 1 478 ? 7.719 46.281 12.906 1 91.12 478 PHE A N 1
ATOM 3729 C CA . PHE A 1 478 ? 8.906 45.844 13.633 1 91.12 478 PHE A CA 1
ATOM 3730 C C . PHE A 1 478 ? 9.812 47.031 13.953 1 91.12 478 PHE A C 1
ATOM 3732 O O . PHE A 1 478 ? 10.383 47.656 13.047 1 91.12 478 PHE A O 1
ATOM 3739 N N . ILE A 1 479 ? 9.945 47.344 15.219 1 89.56 479 ILE A N 1
ATOM 3740 C CA . ILE A 1 479 ? 10.727 48.469 15.672 1 89.56 479 ILE A CA 1
ATOM 3741 C C . ILE A 1 479 ? 11.938 48 16.469 1 89.56 479 ILE A C 1
ATOM 3743 O O . ILE A 1 479 ? 11.797 47.156 17.375 1 89.56 479 ILE A O 1
ATOM 3747 N N . ASP A 1 480 ? 13.062 48.438 16.062 1 86.94 480 ASP A N 1
ATOM 3748 C CA . ASP A 1 480 ? 14.312 48.094 16.734 1 86.94 480 ASP A CA 1
ATOM 3749 C C . ASP A 1 480 ? 15.102 49.344 17.109 1 86.94 480 ASP A C 1
ATOM 3751 O O . ASP A 1 480 ? 15.508 50.125 16.25 1 86.94 480 ASP A O 1
ATOM 3755 N N . SER A 1 481 ? 15.375 49.469 18.422 1 82.31 481 SER A N 1
ATOM 3756 C CA . SER A 1 481 ? 16.141 50.594 18.891 1 82.31 481 SER A CA 1
ATOM 3757 C C . SER A 1 481 ? 17.594 50.5 18.469 1 82.31 481 SER A C 1
ATOM 3759 O O . SER A 1 481 ? 18.344 51.5 18.547 1 82.31 481 SER A O 1
ATOM 3761 N N . MET A 1 482 ? 18 49.312 18 1 81.81 482 MET A N 1
ATOM 3762 C CA . MET A 1 482 ? 19.375 49.031 17.641 1 81.81 482 MET A CA 1
ATOM 3763 C C . MET A 1 482 ? 20.266 49.031 18.891 1 81.81 482 MET A C 1
ATOM 3765 O O . MET A 1 482 ? 21.5 49.062 18.766 1 81.81 482 MET A O 1
ATOM 3769 N N . ARG A 1 483 ? 19.688 49.125 20.031 1 78.25 483 ARG A N 1
ATOM 3770 C CA . ARG A 1 483 ? 20.375 49.094 21.328 1 78.25 483 ARG A CA 1
ATOM 3771 C C . ARG A 1 483 ? 19.812 48 22.219 1 78.25 483 ARG A C 1
ATOM 3773 O O . ARG A 1 483 ? 19.719 48.188 23.438 1 78.25 483 ARG A O 1
ATOM 3780 N N . GLY A 1 484 ? 19.25 47.094 21.609 1 72.94 484 GLY A N 1
ATOM 3781 C CA . GLY A 1 484 ? 18.859 45.906 22.344 1 72.94 484 GLY A CA 1
ATOM 3782 C C . GLY A 1 484 ? 17.391 45.844 22.672 1 72.94 484 GLY A C 1
ATOM 3783 O O . GLY A 1 484 ? 16.906 44.906 23.297 1 72.94 484 GLY A O 1
ATOM 3784 N N . GLN A 1 485 ? 16.641 46.875 22.312 1 76.12 485 GLN A N 1
ATOM 3785 C CA . GLN A 1 485 ? 15.195 46.875 22.562 1 76.12 485 GLN A CA 1
ATOM 3786 C C . GLN A 1 485 ? 14.414 46.719 21.25 1 76.12 485 GLN A C 1
ATOM 3788 O O . GLN A 1 485 ? 14.648 47.469 20.297 1 76.12 485 GLN A O 1
ATOM 3793 N N . VAL A 1 486 ? 13.586 45.719 21.219 1 82.25 486 VAL A N 1
ATOM 3794 C CA . VAL A 1 486 ? 12.781 45.438 20.031 1 82.25 486 VAL A CA 1
ATOM 3795 C C . VAL A 1 486 ? 11.297 45.438 20.406 1 82.25 486 VAL A C 1
ATOM 3797 O O . VAL A 1 486 ? 10.93 44.906 21.469 1 82.25 486 VAL A O 1
ATOM 3800 N N . SER A 1 487 ? 10.516 46.125 19.656 1 81.69 487 SER A N 1
ATOM 3801 C CA . SER A 1 487 ? 9.062 46.062 19.797 1 81.69 487 SER A CA 1
ATOM 3802 C C . SER A 1 487 ? 8.414 45.594 18.5 1 81.69 487 SER A C 1
ATOM 3804 O O . SER A 1 487 ? 8.703 46.094 17.422 1 81.69 487 SER A O 1
ATOM 3806 N N . VAL A 1 488 ? 7.641 44.531 18.641 1 83.81 488 VAL A N 1
ATOM 3807 C CA . VAL A 1 488 ? 6.973 43.969 17.484 1 83.81 488 VAL A CA 1
ATOM 3808 C C . VAL A 1 488 ? 5.477 43.844 17.75 1 83.81 488 VAL A C 1
ATOM 3810 O O . VAL A 1 488 ? 5.062 43.469 18.844 1 83.81 488 VAL A O 1
ATOM 3813 N N . ASP A 1 489 ? 4.684 44.156 16.797 1 80.12 489 ASP A N 1
ATOM 3814 C CA . ASP A 1 489 ? 3.236 44.219 16.984 1 80.12 489 ASP A CA 1
ATOM 3815 C C . ASP A 1 489 ? 2.652 42.812 17.094 1 80.12 489 ASP A C 1
ATOM 3817 O O . ASP A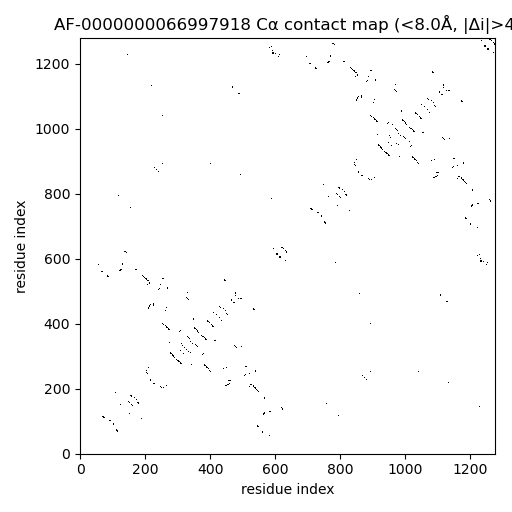 1 489 ? 1.702 42.562 17.844 1 80.12 489 ASP A O 1
ATOM 3821 N N . ASN A 1 490 ? 3.127 41.844 16.281 1 79.5 490 ASN A N 1
ATOM 3822 C CA . ASN A 1 490 ? 2.656 40.469 16.328 1 79.5 490 ASN A CA 1
ATOM 3823 C C . ASN A 1 490 ? 3.705 39.5 15.797 1 79.5 490 ASN A C 1
ATOM 3825 O O . ASN A 1 490 ? 4.723 39.906 15.25 1 79.5 490 ASN A O 1
ATOM 3829 N N . ASP A 1 491 ? 3.43 38.281 15.93 1 77.06 491 ASP A N 1
ATOM 3830 C CA . ASP A 1 491 ? 4.387 37.25 15.578 1 77.06 491 ASP A CA 1
ATOM 3831 C C . ASP A 1 491 ? 4.641 37.188 14.078 1 77.06 491 ASP A C 1
ATOM 3833 O O . ASP A 1 491 ? 5.746 36.875 13.633 1 77.06 491 ASP A O 1
ATOM 3837 N N . PHE A 1 492 ? 3.639 37.469 13.289 1 84.88 492 PHE A N 1
ATOM 3838 C CA . PHE A 1 492 ? 3.785 37.438 11.844 1 84.88 492 PHE A CA 1
ATOM 3839 C C . PHE A 1 492 ? 4.793 38.5 11.391 1 84.88 492 PHE A C 1
ATOM 3841 O O . PHE A 1 492 ? 5.637 38.219 10.531 1 84.88 492 PHE A O 1
ATOM 3848 N N . VAL A 1 493 ? 4.703 39.625 12.008 1 87.88 493 VAL A N 1
ATOM 3849 C CA . VAL A 1 493 ? 5.621 40.719 11.672 1 87.88 493 VAL A CA 1
ATOM 3850 C C . VAL A 1 493 ? 7.051 40.312 12.016 1 87.88 493 VAL A C 1
ATOM 3852 O O . VAL A 1 493 ? 7.984 40.594 11.258 1 87.88 493 VAL A O 1
ATOM 3855 N N . ALA A 1 494 ? 7.172 39.75 13.133 1 82.44 494 ALA A N 1
ATOM 3856 C CA . ALA A 1 494 ? 8.484 39.281 13.555 1 82.44 494 ALA A CA 1
ATOM 3857 C C . ALA A 1 494 ? 9.055 38.281 12.547 1 82.44 494 ALA A C 1
ATOM 3859 O O . ALA A 1 494 ? 10.258 38.25 12.289 1 82.44 494 ALA A O 1
ATOM 3860 N N . TYR A 1 495 ? 8.227 37.5 12.055 1 83.25 495 TYR A N 1
ATOM 3861 C CA . TYR A 1 495 ? 8.625 36.469 11.086 1 83.25 495 TYR A CA 1
ATOM 3862 C C . TYR A 1 495 ? 9.016 37.094 9.758 1 83.25 495 TYR A C 1
ATOM 3864 O O . TYR A 1 495 ? 10.055 36.781 9.188 1 83.25 495 TYR A O 1
ATOM 3872 N N . VAL A 1 496 ? 8.25 38 9.289 1 89.88 496 VAL A N 1
ATOM 3873 C CA . VAL A 1 496 ? 8.414 38.594 7.973 1 89.88 496 VAL A CA 1
ATOM 3874 C C . VAL A 1 496 ? 9.688 39.438 7.941 1 89.88 496 VAL A C 1
ATOM 3876 O O . VAL A 1 496 ? 10.328 39.562 6.891 1 89.88 496 VAL A O 1
ATOM 3879 N N . ARG A 1 497 ? 10.07 39.938 9.086 1 88.88 497 ARG A N 1
ATOM 3880 C CA . ARG A 1 497 ? 11.258 40.781 9.188 1 88.88 497 ARG A CA 1
ATOM 3881 C C . ARG A 1 497 ? 12.477 40.094 8.602 1 88.88 497 ARG A C 1
ATOM 3883 O O . ARG A 1 497 ? 13.352 40.719 8.023 1 88.88 497 ARG A O 1
ATOM 3890 N N . TYR A 1 498 ? 12.461 38.844 8.727 1 83.12 498 TYR A N 1
ATOM 3891 C CA . TYR A 1 498 ? 13.68 38.125 8.359 1 83.12 498 TYR A CA 1
ATOM 3892 C C . TYR A 1 498 ? 13.516 37.406 7.02 1 83.12 498 TYR A C 1
ATOM 3894 O O . TYR A 1 498 ? 14.398 36.656 6.598 1 83.12 498 TYR A O 1
ATOM 3902 N N . LEU A 1 499 ? 12.438 37.688 6.375 1 89.12 499 LEU A N 1
ATOM 3903 C CA . LEU A 1 499 ? 12.227 37.062 5.066 1 89.12 499 LEU A CA 1
ATOM 3904 C C . LEU A 1 499 ? 12.695 38 3.953 1 89.12 499 LEU A C 1
ATOM 3906 O O . LEU A 1 499 ? 12.461 39.219 4.008 1 89.12 499 LEU A O 1
ATOM 3910 N N . ASP A 1 500 ? 13.422 37.438 3.059 1 87.94 500 ASP A N 1
ATOM 3911 C CA . ASP A 1 500 ? 13.695 38.156 1.827 1 87.94 500 ASP A CA 1
ATOM 3912 C C . ASP A 1 500 ? 12.609 37.906 0.783 1 87.94 500 ASP A C 1
ATOM 3914 O O . ASP A 1 500 ? 11.547 37.375 1.101 1 87.94 500 ASP A O 1
ATOM 3918 N N . GLU A 1 501 ? 12.812 38.344 -0.407 1 88.31 501 GLU A N 1
ATOM 3919 C CA . GLU A 1 501 ? 11.805 38.188 -1.45 1 88.31 501 GLU A CA 1
ATOM 3920 C C . GLU A 1 501 ? 11.5 36.719 -1.72 1 88.31 501 GLU A C 1
ATOM 3922 O O . GLU A 1 501 ? 10.336 36.344 -1.87 1 88.31 501 GLU A O 1
ATOM 3927 N N . ALA A 1 502 ? 12.555 35.969 -1.84 1 90.62 502 ALA A N 1
ATOM 3928 C CA . ALA A 1 502 ? 12.375 34.531 -2.061 1 90.62 502 ALA A CA 1
ATOM 3929 C C . ALA A 1 502 ? 11.648 33.875 -0.885 1 90.62 502 ALA A C 1
ATOM 3931 O O . ALA A 1 502 ? 10.812 33 -1.077 1 90.62 502 ALA A O 1
ATOM 3932 N N . GLY A 1 503 ? 12.023 34.344 0.269 1 92.19 503 GLY A N 1
ATOM 3933 C CA . GLY A 1 503 ? 11.352 33.844 1.46 1 92.19 503 GLY A CA 1
ATOM 3934 C C . GLY A 1 503 ? 9.875 34.188 1.504 1 92.19 503 GLY A C 1
ATOM 3935 O O . GLY A 1 503 ? 9.062 33.406 1.967 1 92.19 503 GLY A O 1
ATOM 3936 N N . MET A 1 504 ? 9.57 35.406 1 1 94.25 504 MET A N 1
ATOM 3937 C CA . MET A 1 504 ? 8.172 35.812 0.946 1 94.25 504 MET A CA 1
ATOM 3938 C C . MET A 1 504 ? 7.379 34.938 -0.02 1 94.25 504 MET A C 1
ATOM 3940 O O . MET A 1 504 ? 6.246 34.562 0.272 1 94.25 504 MET A O 1
ATOM 3944 N N . GLU A 1 505 ? 7.977 34.625 -1.112 1 94.75 505 GLU A N 1
ATOM 3945 C CA . GLU A 1 505 ? 7.328 33.781 -2.102 1 94.75 505 GLU A CA 1
ATOM 3946 C C . GLU A 1 505 ? 7.098 32.375 -1.547 1 94.75 505 GLU A C 1
ATOM 3948 O O . GLU A 1 505 ? 6.039 31.781 -1.773 1 94.75 505 GLU A O 1
ATOM 3953 N N . ASP A 1 506 ? 8.094 31.906 -0.851 1 94.5 506 ASP A N 1
ATOM 3954 C CA . ASP A 1 506 ? 7.996 30.578 -0.26 1 94.5 506 ASP A CA 1
ATOM 3955 C C . ASP A 1 506 ? 6.891 30.516 0.793 1 94.5 506 ASP A C 1
ATOM 3957 O O . ASP A 1 506 ? 6.125 29.562 0.853 1 94.5 506 ASP A O 1
ATOM 3961 N N . MET A 1 507 ? 6.871 31.531 1.585 1 94.56 507 MET A N 1
ATOM 3962 C CA . MET A 1 507 ? 5.855 31.594 2.629 1 94.56 507 MET A CA 1
ATOM 3963 C C . MET A 1 507 ? 4.457 31.641 2.025 1 94.56 507 MET A C 1
ATOM 3965 O O . MET A 1 507 ? 3.566 30.906 2.465 1 94.56 507 MET A O 1
ATOM 3969 N N . MET A 1 508 ? 4.305 32.438 1.005 1 96.12 508 MET A N 1
ATOM 3970 C CA . MET A 1 508 ? 2.996 32.594 0.377 1 96.12 508 MET A CA 1
ATOM 3971 C C . MET A 1 508 ? 2.584 31.297 -0.322 1 96.12 508 MET A C 1
ATOM 3973 O O . MET A 1 508 ? 1.406 30.938 -0.327 1 96.12 508 MET A O 1
ATOM 3977 N N . SER A 1 509 ? 3.562 30.688 -0.912 1 95.44 509 SER A N 1
ATOM 3978 C CA . SER A 1 509 ? 3.287 29.422 -1.578 1 95.44 509 SER A CA 1
ATOM 3979 C C . SER A 1 509 ? 2.844 28.359 -0.579 1 95.44 509 SER A C 1
ATOM 3981 O O . SER A 1 509 ? 1.901 27.594 -0.842 1 95.44 509 SER A O 1
ATOM 3983 N N . SER A 1 510 ? 3.541 28.281 0.525 1 95.88 510 SER A N 1
ATOM 3984 C CA . SER A 1 510 ? 3.172 27.328 1.575 1 95.88 510 SER A CA 1
ATOM 3985 C C . SER A 1 510 ? 1.795 27.656 2.146 1 95.88 510 SER A C 1
ATOM 3987 O O . SER A 1 510 ? 1.015 26.75 2.445 1 95.88 510 SER A O 1
ATOM 3989 N N . LEU A 1 511 ? 1.549 28.891 2.299 1 96.44 511 LEU A N 1
ATOM 3990 C CA . LEU A 1 511 ? 0.268 29.359 2.828 1 96.44 511 LEU A CA 1
ATOM 3991 C C . LEU A 1 511 ? -0.879 28.922 1.922 1 96.44 511 LEU A C 1
ATOM 3993 O O . LEU A 1 511 ? -1.839 28.297 2.381 1 96.44 511 LEU A O 1
ATOM 3997 N N . THR A 1 512 ? -0.747 29.172 0.65 1 97.44 512 THR A N 1
ATOM 3998 C CA . THR A 1 512 ? -1.828 28.844 -0.272 1 97.44 512 THR A CA 1
ATOM 3999 C C . THR A 1 512 ? -1.947 27.328 -0.45 1 97.44 512 THR A C 1
ATOM 4001 O O . THR A 1 512 ? -3.047 26.812 -0.645 1 97.44 512 THR A O 1
ATOM 4004 N N . SER A 1 513 ? -0.809 26.656 -0.384 1 96.94 513 SER A N 1
ATOM 4005 C CA . SER A 1 513 ? -0.844 25.203 -0.456 1 96.94 513 SER A CA 1
ATOM 4006 C C . SER A 1 513 ? -1.631 24.609 0.708 1 96.94 513 SER A C 1
ATOM 4008 O O . SER A 1 513 ? -2.432 23.688 0.52 1 96.94 513 SER A O 1
ATOM 4010 N N . SER A 1 514 ? -1.41 25.094 1.902 1 96.25 514 SER A N 1
ATOM 4011 C CA . SER A 1 514 ? -2.107 24.609 3.09 1 96.25 514 SER A CA 1
ATOM 4012 C C . SER A 1 514 ? -3.594 24.938 3.031 1 96.25 514 SER A C 1
ATOM 4014 O O . SER A 1 514 ? -4.434 24.109 3.369 1 96.25 514 SER A O 1
ATOM 4016 N N . MET A 1 515 ? -3.902 26.141 2.637 1 96.25 515 MET A N 1
ATOM 4017 C CA . MET A 1 515 ? -5.301 26.531 2.49 1 96.25 515 MET A CA 1
ATOM 4018 C C . MET A 1 515 ? -6.012 25.656 1.463 1 96.25 515 MET A C 1
ATOM 4020 O O . MET A 1 515 ? -7.16 25.266 1.667 1 96.25 515 MET A O 1
ATOM 4024 N N . THR A 1 516 ? -5.305 25.406 0.36 1 96.62 516 THR A N 1
ATOM 4025 C CA . THR A 1 516 ? -5.871 24.562 -0.694 1 96.62 516 THR A CA 1
ATOM 4026 C C . THR A 1 516 ? -6.129 23.156 -0.184 1 96.62 516 THR A C 1
ATOM 4028 O O . THR A 1 516 ? -7.152 22.547 -0.506 1 96.62 516 THR A O 1
ATOM 4031 N N . GLN A 1 517 ? -5.18 22.609 0.539 1 94.94 517 GLN A N 1
ATOM 4032 C CA . GLN A 1 517 ? -5.375 21.281 1.115 1 94.94 517 GLN A CA 1
ATOM 4033 C C . GLN A 1 517 ? -6.641 21.219 1.961 1 94.94 517 GLN A C 1
ATOM 4035 O O . GLN A 1 517 ? -7.383 20.234 1.918 1 94.94 517 GLN A O 1
ATOM 4040 N N . ARG A 1 518 ? -6.918 22.266 2.695 1 93.19 518 ARG A N 1
ATOM 4041 C CA . ARG A 1 518 ? -8.078 22.312 3.574 1 93.19 518 ARG A CA 1
ATOM 4042 C C . ARG A 1 518 ? -9.375 22.266 2.771 1 93.19 518 ARG A C 1
ATOM 4044 O O . ARG A 1 518 ? -10.289 21.5 3.104 1 93.19 518 ARG A O 1
ATOM 4051 N N . ILE A 1 519 ? -9.477 23.031 1.74 1 93.19 519 ILE A N 1
ATOM 4052 C CA . ILE A 1 519 ? -10.758 23.125 1.046 1 93.19 519 ILE A CA 1
ATOM 4053 C C . ILE A 1 519 ? -10.992 21.859 0.22 1 93.19 519 ILE A C 1
ATOM 4055 O O . ILE A 1 519 ? -12.133 21.469 -0.012 1 93.19 519 ILE A O 1
ATOM 4059 N N . ARG A 1 520 ? -9.938 21.25 -0.167 1 92.44 520 ARG A N 1
ATOM 4060 C CA . ARG A 1 520 ? -10.086 19.984 -0.898 1 92.44 520 ARG A CA 1
ATOM 4061 C C . ARG A 1 520 ? -10.555 18.875 0.022 1 92.44 520 ARG A C 1
ATOM 4063 O O . ARG A 1 520 ? -11.359 18.031 -0.378 1 92.44 520 ARG A O 1
ATOM 4070 N N . THR A 1 521 ? -10.078 18.828 1.243 1 88.88 521 THR A N 1
ATOM 4071 C CA . THR A 1 521 ? -10.391 17.75 2.18 1 88.88 521 THR A CA 1
ATOM 4072 C C . THR A 1 521 ? -11.773 17.953 2.787 1 88.88 521 THR A C 1
ATOM 4074 O O . THR A 1 521 ? -12.477 16.984 3.09 1 88.88 521 THR A O 1
ATOM 4077 N N . ALA A 1 522 ? -12.117 19.25 3.02 1 82.12 522 ALA A N 1
ATOM 4078 C CA . ALA A 1 522 ? -13.422 19.547 3.617 1 82.12 522 ALA A CA 1
ATOM 4079 C C . ALA A 1 522 ? -14 20.844 3.051 1 82.12 522 ALA A C 1
ATOM 4081 O O . ALA A 1 522 ? -13.891 21.906 3.668 1 82.12 522 ALA A O 1
ATOM 4082 N N . PRO A 1 523 ? -14.617 20.734 1.98 1 73 523 PRO A N 1
ATOM 4083 C CA . PRO A 1 523 ? -15.102 21.938 1.307 1 73 523 PRO A CA 1
ATOM 4084 C C . PRO A 1 523 ? -16.281 22.594 2.033 1 73 523 PRO A C 1
ATOM 4086 O O . PRO A 1 523 ? -16.625 23.734 1.759 1 73 523 PRO A O 1
ATOM 4089 N N . GLY A 1 524 ? -16.75 22.125 3.068 1 67.5 524 GLY A N 1
ATOM 4090 C CA . GLY A 1 524 ? -17.797 22.734 3.877 1 67.5 524 GLY A CA 1
ATOM 4091 C C . GLY A 1 524 ? -19.156 22.078 3.686 1 67.5 524 GLY A C 1
ATOM 4092 O O . GLY A 1 524 ? -19.422 21.5 2.633 1 67.5 524 GLY A O 1
ATOM 4093 N N . ALA A 1 525 ? -19.906 22 4.773 1 56.34 525 ALA A N 1
ATOM 4094 C CA . ALA A 1 525 ? -21.203 21.328 4.781 1 56.34 525 ALA A CA 1
ATOM 4095 C C . ALA A 1 525 ? -22.156 21.953 3.77 1 56.34 525 ALA A C 1
ATOM 4097 O O . ALA A 1 525 ? -23.047 21.297 3.254 1 56.34 525 ALA A O 1
ATOM 4098 N N . GLY A 1 526 ? -22.109 23.297 3.547 1 51.78 526 GLY A N 1
ATOM 4099 C CA . GLY A 1 526 ? -23.109 23.969 2.725 1 51.78 526 GLY A CA 1
ATOM 4100 C C . GLY A 1 526 ? -22.75 23.984 1.25 1 51.78 526 GLY A C 1
ATOM 4101 O O . GLY A 1 526 ? -23.344 24.719 0.467 1 51.78 526 GLY A O 1
ATOM 4102 N N . THR A 1 527 ? -21.688 23.531 0.924 1 48.78 527 THR A N 1
ATOM 4103 C CA . THR A 1 527 ? -21.344 23.547 -0.496 1 48.78 527 THR A CA 1
ATOM 4104 C C . THR A 1 527 ? -22.297 22.641 -1.277 1 48.78 527 THR A C 1
ATOM 4106 O O . THR A 1 527 ? -23.016 21.828 -0.689 1 48.78 527 THR A O 1
ATOM 4109 N N . ASN A 1 528 ? -22.812 23.203 -2.334 1 45.16 528 ASN A N 1
ATOM 4110 C CA . ASN A 1 528 ? -23.719 22.438 -3.18 1 45.16 528 ASN A CA 1
ATOM 4111 C C . ASN A 1 528 ? -23.297 20.984 -3.283 1 45.16 528 ASN A C 1
ATOM 4113 O O . ASN A 1 528 ? -24.031 20.141 -3.818 1 45.16 528 ASN A O 1
ATOM 4117 N N . SER A 1 529 ? -22.062 20.859 -3.268 1 39.59 529 SER A N 1
ATOM 4118 C CA . SER A 1 529 ? -21.875 19.422 -3.367 1 39.59 529 SER A CA 1
ATOM 4119 C C . SER A 1 529 ? -22.328 18.703 -2.094 1 39.59 529 SER A C 1
ATOM 4121 O O . SER A 1 529 ? -21.734 18.922 -1.026 1 39.59 529 SER A O 1
ATOM 4123 N N . TYR A 1 530 ? -23.406 18.938 -1.718 1 35.47 530 TYR A N 1
ATOM 4124 C CA . TYR A 1 530 ? -23.984 18.141 -0.64 1 35.47 530 TYR A CA 1
ATOM 4125 C C . TYR A 1 530 ? -23.031 17.047 -0.198 1 35.47 530 TYR A C 1
ATOM 4127 O O . TYR A 1 530 ? -22.969 15.977 -0.819 1 35.47 530 TYR A O 1
ATOM 4135 N N . GLY A 1 531 ? -21.969 17.266 0.593 1 42.5 531 GLY A N 1
ATOM 4136 C CA . GLY A 1 531 ? -21.047 16.25 1.112 1 42.5 531 GLY A CA 1
ATOM 4137 C C . GLY A 1 531 ? -19.609 16.516 0.73 1 42.5 531 GLY A C 1
ATOM 4138 O O . GLY A 1 531 ? -19.25 17.609 0.298 1 42.5 531 GLY A O 1
ATOM 4139 N N . PRO A 1 532 ? -18.812 15.617 1.084 1 51.84 532 PRO A N 1
ATOM 4140 C CA . PRO A 1 532 ? -17.391 15.664 0.711 1 51.84 532 PRO A CA 1
ATOM 4141 C C . PRO A 1 532 ? -17.188 15.969 -0.771 1 51.84 532 PRO A C 1
ATOM 4143 O O . PRO A 1 532 ? -18.031 15.633 -1.6 1 51.84 532 PRO A O 1
ATOM 4146 N N . GLY A 1 533 ? -16.406 17.109 -1.109 1 58.78 533 GLY A N 1
ATOM 4147 C CA . GLY A 1 533 ? -16.078 17.391 -2.498 1 58.78 533 GLY A CA 1
ATOM 4148 C C . GLY A 1 533 ? -15.922 16.141 -3.342 1 58.78 533 GLY A C 1
ATOM 4149 O O . GLY A 1 533 ? -15.805 15.039 -2.811 1 58.78 533 GLY A O 1
ATOM 4150 N N . PRO A 1 534 ? -16.141 16.297 -4.645 1 77.06 534 PRO A N 1
ATOM 4151 C CA . PRO A 1 534 ? -15.922 15.172 -5.551 1 77.06 534 PRO A CA 1
ATOM 4152 C C . PRO A 1 534 ? -14.484 14.656 -5.516 1 77.06 534 PRO A C 1
ATOM 4154 O O . PRO A 1 534 ? -13.578 15.383 -5.113 1 77.06 534 PRO A O 1
ATOM 4157 N N . ASN A 1 535 ? -14.359 13.422 -5.574 1 84.5 535 ASN A N 1
ATOM 4158 C CA . ASN A 1 535 ? -13.047 12.789 -5.676 1 84.5 535 ASN A CA 1
ATOM 4159 C C . ASN A 1 535 ? -12.695 12.453 -7.121 1 84.5 535 ASN A C 1
ATOM 4161 O O . ASN A 1 535 ? -13.578 12.141 -7.922 1 84.5 535 ASN A O 1
ATOM 4165 N N . THR A 1 536 ? -11.477 12.695 -7.43 1 89.12 536 THR A N 1
ATOM 4166 C CA . THR A 1 536 ? -10.977 12.109 -8.672 1 89.12 536 THR A CA 1
ATOM 4167 C C . THR A 1 536 ? -10.719 10.617 -8.5 1 89.12 536 THR A C 1
ATOM 4169 O O . THR A 1 536 ? -10.227 10.18 -7.461 1 89.12 536 THR A O 1
ATOM 4172 N N . ILE A 1 537 ? -11.227 9.898 -9.492 1 90.25 537 ILE A N 1
ATOM 4173 C CA . ILE A 1 537 ? -11.164 8.445 -9.375 1 90.25 537 ILE A CA 1
ATOM 4174 C C . ILE A 1 537 ? -9.977 7.914 -10.18 1 90.25 537 ILE A C 1
ATOM 4176 O O . ILE A 1 537 ? -9.766 8.312 -11.328 1 90.25 537 ILE A O 1
ATOM 4180 N N . GLY A 1 538 ? -9.164 7.133 -9.484 1 91.81 538 GLY A N 1
ATOM 4181 C CA . GLY A 1 538 ? -8.055 6.43 -10.109 1 91.81 538 GLY A CA 1
ATOM 4182 C C . GLY A 1 538 ? -8.172 4.922 -10.016 1 91.81 538 GLY A C 1
ATOM 4183 O O . GLY A 1 538 ? -9.281 4.387 -9.883 1 91.81 538 GLY A O 1
ATOM 4184 N N . ILE A 1 539 ? -7.039 4.227 -10.312 1 92.06 539 ILE A N 1
ATOM 4185 C CA . ILE A 1 539 ? -7.043 2.768 -10.305 1 92.06 539 ILE A CA 1
ATOM 4186 C C . ILE A 1 539 ? -6.02 2.25 -9.297 1 92.06 539 ILE A C 1
ATOM 4188 O O . ILE A 1 539 ? -4.871 2.707 -9.281 1 92.06 539 ILE A O 1
ATOM 4192 N N . THR A 1 540 ? -6.484 1.401 -8.391 1 91.44 540 THR A N 1
ATOM 4193 C CA . THR A 1 540 ? -5.598 0.701 -7.469 1 91.44 540 THR A CA 1
ATOM 4194 C C . THR A 1 540 ? -5.094 -0.601 -8.086 1 91.44 540 THR A C 1
ATOM 4196 O O . THR A 1 540 ? -5.887 -1.418 -8.562 1 91.44 540 THR A O 1
ATOM 4199 N N . THR A 1 541 ? -3.795 -0.833 -8.102 1 88.56 541 THR A N 1
ATOM 4200 C CA . THR A 1 541 ? -3.242 -2.018 -8.75 1 88.56 541 THR A CA 1
ATOM 4201 C C . THR A 1 541 ? -2.467 -2.869 -7.75 1 88.56 541 THR A C 1
ATOM 4203 O O . THR A 1 541 ? -1.917 -2.346 -6.777 1 88.56 541 THR A O 1
ATOM 4206 N N . GLN A 1 542 ? -2.596 -4.145 -7.852 1 83.56 542 GLN A N 1
ATOM 4207 C CA . GLN A 1 542 ? -1.811 -5.109 -7.094 1 83.56 542 GLN A CA 1
ATOM 4208 C C . GLN A 1 542 ? -1.278 -6.219 -7.996 1 83.56 542 GLN A C 1
ATOM 4210 O O . GLN A 1 542 ? -1.967 -6.656 -8.922 1 83.56 542 GLN A O 1
ATOM 4215 N N . HIS A 1 543 ? -0.086 -6.688 -7.746 1 83.25 543 HIS A N 1
ATOM 4216 C CA . HIS A 1 543 ? 0.481 -7.773 -8.531 1 83.25 543 HIS A CA 1
ATOM 4217 C C . HIS A 1 543 ? -0.094 -9.125 -8.109 1 83.25 543 HIS A C 1
ATOM 4219 O O . HIS A 1 543 ? -0.04 -9.477 -6.93 1 83.25 543 HIS A O 1
ATOM 4225 N N . MET A 1 544 ? -0.774 -9.781 -9.031 1 84.38 544 MET A N 1
ATOM 4226 C CA . MET A 1 544 ? -1.348 -11.102 -8.812 1 84.38 544 MET A CA 1
ATOM 4227 C C . MET A 1 544 ? -0.904 -12.078 -9.891 1 84.38 544 MET A C 1
ATOM 4229 O O . MET A 1 544 ? -0.627 -11.68 -11.023 1 84.38 544 MET A O 1
ATOM 4233 N N . PRO A 1 545 ? -0.835 -13.312 -9.5 1 86.31 545 PRO A N 1
ATOM 4234 C CA . PRO A 1 545 ? -0.451 -14.305 -10.516 1 86.31 545 PRO A CA 1
ATOM 4235 C C . PRO A 1 545 ? -1.526 -14.508 -11.578 1 86.31 545 PRO A C 1
ATOM 4237 O O . PRO A 1 545 ? -2.715 -14.57 -11.258 1 86.31 545 PRO A O 1
ATOM 4240 N N . HIS A 1 546 ? -1.14 -14.617 -12.875 1 89.94 546 HIS A N 1
ATOM 4241 C CA . HIS A 1 546 ? -2.004 -14.867 -14.023 1 89.94 546 HIS A CA 1
ATOM 4242 C C . HIS A 1 546 ? -1.481 -16.031 -14.867 1 89.94 546 HIS A C 1
ATOM 4244 O O . HIS A 1 546 ? -0.283 -16.328 -14.859 1 89.94 546 HIS A O 1
ATOM 4250 N N . VAL A 1 547 ? -2.43 -16.625 -15.5 1 92.38 547 VAL A N 1
ATOM 4251 C CA . VAL A 1 547 ? -2.062 -17.734 -16.375 1 92.38 547 VAL A CA 1
ATOM 4252 C C . VAL A 1 547 ? -1.47 -17.203 -17.672 1 92.38 547 VAL A C 1
ATOM 4254 O O . VAL A 1 547 ? -2.078 -16.359 -18.344 1 92.38 547 VAL A O 1
ATOM 4257 N N . ASN A 1 548 ? -0.275 -17.547 -17.922 1 93.25 548 ASN A N 1
ATOM 4258 C CA . ASN A 1 548 ? 0.373 -17.234 -19.188 1 93.25 548 ASN A CA 1
ATOM 4259 C C . ASN A 1 548 ? 0.695 -18.484 -19.984 1 93.25 548 ASN A C 1
ATOM 4261 O O . ASN A 1 548 ? 1.432 -19.359 -19.516 1 93.25 548 ASN A O 1
ATOM 4265 N N . VAL A 1 549 ? 0.148 -18.547 -21.203 1 95.62 549 VAL A N 1
ATOM 4266 C CA . VAL A 1 549 ? 0.312 -19.75 -22.016 1 95.62 549 VAL A CA 1
ATOM 4267 C C . VAL A 1 549 ? 1.472 -19.562 -23 1 95.62 549 VAL A C 1
ATOM 4269 O O . VAL A 1 549 ? 1.537 -18.547 -23.703 1 95.62 549 VAL A O 1
ATOM 4272 N N . ARG A 1 550 ? 2.359 -20.531 -23.016 1 94.44 550 ARG A N 1
ATOM 4273 C CA . ARG A 1 550 ? 3.434 -20.594 -24 1 94.44 550 ARG A CA 1
ATOM 4274 C C . ARG A 1 550 ? 3.053 -21.484 -25.172 1 94.44 550 ARG A C 1
ATOM 4276 O O . ARG A 1 550 ? 3.4 -22.672 -25.188 1 94.44 550 ARG A O 1
ATOM 4283 N N . TRP A 1 551 ? 2.508 -21 -26.234 1 94.94 551 TRP A N 1
ATOM 4284 C CA . TRP A 1 551 ? 1.882 -21.719 -27.344 1 94.94 551 TRP A CA 1
ATOM 4285 C C . TRP A 1 551 ? 2.922 -22.5 -28.141 1 94.94 551 TRP A C 1
ATOM 4287 O O . TRP A 1 551 ? 2.596 -23.484 -28.812 1 94.94 551 TRP A O 1
ATOM 4297 N N . GLY A 1 552 ? 4.223 -22.109 -28 1 93.44 552 GLY A N 1
ATOM 4298 C CA . GLY A 1 552 ? 5.266 -22.812 -28.703 1 93.44 552 GLY A CA 1
ATOM 4299 C C . GLY A 1 552 ? 5.387 -24.281 -28.297 1 93.44 552 GLY A C 1
ATOM 4300 O O . GLY A 1 552 ? 5.742 -25.125 -29.109 1 93.44 552 GLY A O 1
ATOM 4301 N N . TRP A 1 553 ? 5.035 -24.641 -27.156 1 94.62 553 TRP A N 1
ATOM 4302 C CA . TRP A 1 553 ? 5.207 -25.984 -26.625 1 94.62 553 TRP A CA 1
ATOM 4303 C C . TRP A 1 553 ? 4.129 -26.922 -27.156 1 94.62 553 TRP A C 1
ATOM 4305 O O . TRP A 1 553 ? 4.223 -28.141 -27 1 94.62 553 TRP A O 1
ATOM 4315 N N . ILE A 1 554 ? 3.086 -26.391 -27.844 1 95.56 554 ILE A N 1
ATOM 4316 C CA . ILE A 1 554 ? 2.059 -27.234 -28.453 1 95.56 554 ILE A CA 1
ATOM 4317 C C . ILE A 1 554 ? 2.65 -27.984 -29.641 1 95.56 554 ILE A C 1
ATOM 4319 O O . ILE A 1 554 ? 2.096 -29 -30.078 1 95.56 554 ILE A O 1
ATOM 4323 N N . ALA A 1 555 ? 3.756 -27.594 -30.062 1 95.88 555 ALA A N 1
ATOM 4324 C CA . ALA A 1 555 ? 4.391 -28.188 -31.234 1 95.88 555 ALA A CA 1
ATOM 4325 C C . ALA A 1 555 ? 4.754 -29.641 -30.969 1 95.88 555 ALA A C 1
ATOM 4327 O O . ALA A 1 555 ? 4.668 -30.484 -31.859 1 95.88 555 ALA A O 1
ATOM 4328 N N . LEU A 1 556 ? 5.16 -29.938 -29.781 1 95.94 556 LEU A N 1
ATOM 4329 C CA . LEU A 1 556 ? 5.605 -31.281 -29.453 1 95.94 556 LEU A CA 1
ATOM 4330 C C . LEU A 1 556 ? 4.453 -32.281 -29.562 1 95.94 556 LEU A C 1
ATOM 4332 O O . LEU A 1 556 ? 4.52 -33.219 -30.328 1 95.94 556 LEU A O 1
ATOM 4336 N N . PRO A 1 557 ? 3.359 -32.094 -28.812 1 96.31 557 PRO A N 1
ATOM 4337 C CA . PRO A 1 557 ? 2.252 -33.031 -28.969 1 96.31 557 PRO A CA 1
ATOM 4338 C C . PRO A 1 557 ? 1.657 -33 -30.375 1 96.31 557 PRO A C 1
ATOM 4340 O O . PRO A 1 557 ? 1.235 -34.062 -30.875 1 96.31 557 PRO A O 1
ATOM 4343 N N . ALA A 1 558 ? 1.625 -31.922 -31.047 1 96.75 558 ALA A N 1
ATOM 4344 C CA . ALA A 1 558 ? 1.13 -31.859 -32.406 1 96.75 558 ALA A CA 1
ATOM 4345 C C . ALA A 1 558 ? 2.021 -32.656 -33.375 1 96.75 558 ALA A C 1
ATOM 4347 O O . ALA A 1 558 ? 1.527 -33.375 -34.25 1 96.75 558 ALA A O 1
ATOM 4348 N N . ALA A 1 559 ? 3.314 -32.562 -33.188 1 97.38 559 ALA A N 1
ATOM 4349 C CA . ALA A 1 559 ? 4.262 -33.312 -34 1 97.38 559 ALA A CA 1
ATOM 4350 C C . ALA A 1 559 ? 4.098 -34.812 -33.812 1 97.38 559 ALA A C 1
ATOM 4352 O O . ALA A 1 559 ? 4.109 -35.562 -34.781 1 97.38 559 ALA A O 1
ATOM 4353 N N . ILE A 1 560 ? 3.984 -35.219 -32.594 1 97.56 560 ILE A N 1
ATOM 4354 C CA . ILE A 1 560 ? 3.826 -36.625 -32.281 1 97.56 560 ILE A CA 1
ATOM 4355 C C . ILE A 1 560 ? 2.527 -37.125 -32.906 1 97.56 560 ILE A C 1
ATOM 4357 O O . ILE A 1 560 ? 2.492 -38.219 -33.469 1 97.56 560 ILE A O 1
ATOM 4361 N N . LEU A 1 561 ? 1.482 -36.344 -32.781 1 97.38 561 LEU A N 1
ATOM 4362 C CA . LEU A 1 561 ? 0.196 -36.719 -33.375 1 97.38 561 LEU A CA 1
ATOM 4363 C C . LEU A 1 561 ? 0.297 -36.844 -34.875 1 97.38 561 LEU A C 1
ATOM 4365 O O . LEU A 1 561 ? -0.195 -37.781 -35.469 1 97.38 561 LEU A O 1
ATOM 4369 N N . LEU A 1 562 ? 0.949 -35.938 -35.531 1 97.5 562 LEU A N 1
ATOM 4370 C CA . LEU A 1 562 ? 1.116 -35.938 -36.969 1 97.5 562 LEU A CA 1
ATOM 4371 C C . LEU A 1 562 ? 1.983 -37.125 -37.438 1 97.5 562 LEU A C 1
ATOM 4373 O O . LEU A 1 562 ? 1.688 -37.781 -38.438 1 97.5 562 LEU A O 1
ATOM 4377 N N . LEU A 1 563 ? 3.043 -37.312 -36.688 1 97.81 563 LEU A N 1
ATOM 4378 C CA . LEU A 1 563 ? 3.918 -38.438 -37.031 1 97.81 563 LEU A CA 1
ATOM 4379 C C . LEU A 1 563 ? 3.182 -39.75 -36.875 1 97.81 563 LEU A C 1
ATOM 4381 O O . LEU A 1 563 ? 3.4 -40.688 -37.656 1 97.81 563 LEU A O 1
ATOM 4385 N N . SER A 1 564 ? 2.383 -39.844 -35.844 1 97.69 564 SER A N 1
ATOM 4386 C CA . SER A 1 564 ? 1.591 -41.062 -35.656 1 97.69 564 SER A CA 1
ATOM 4387 C C . SER A 1 564 ? 0.622 -41.281 -36.812 1 97.69 564 SER A C 1
ATOM 4389 O O . SER A 1 564 ? 0.476 -42.406 -37.312 1 97.69 564 SER A O 1
ATOM 4391 N N . ALA A 1 565 ? -0.022 -40.219 -37.25 1 97.44 565 ALA A N 1
ATOM 4392 C CA . ALA A 1 565 ? -0.926 -40.312 -38.375 1 97.44 565 ALA A CA 1
ATOM 4393 C C . ALA A 1 565 ? -0.172 -40.688 -39.656 1 97.44 565 ALA A C 1
ATOM 4395 O O . ALA A 1 565 ? -0.642 -41.531 -40.438 1 97.44 565 ALA A O 1
ATOM 4396 N N . LEU A 1 566 ? 0.942 -40.125 -39.844 1 97.62 566 LEU A N 1
ATOM 4397 C CA . LEU A 1 566 ? 1.771 -40.438 -41 1 97.62 566 LEU A CA 1
ATOM 4398 C C . LEU A 1 566 ? 2.203 -41.906 -41 1 97.62 566 LEU A C 1
ATOM 4400 O O . LEU A 1 566 ? 2.18 -42.562 -42.031 1 97.62 566 LEU A O 1
ATOM 4404 N N . LEU A 1 567 ? 2.646 -42.344 -39.812 1 97.56 567 LEU A N 1
ATOM 4405 C CA . LEU A 1 567 ? 3.041 -43.719 -39.688 1 97.56 567 LEU A CA 1
ATOM 4406 C C . LEU A 1 567 ? 1.882 -44.656 -40.031 1 97.56 567 LEU A C 1
ATOM 4408 O O . LEU A 1 567 ? 2.07 -45.656 -40.75 1 97.56 567 LEU A O 1
ATOM 4412 N N . LEU A 1 568 ? 0.707 -44.344 -39.562 1 96.75 568 LEU A N 1
ATOM 4413 C CA . LEU A 1 568 ? -0.467 -45.156 -39.812 1 96.75 568 LEU A CA 1
ATOM 4414 C C . LEU A 1 568 ? -0.77 -45.188 -41.312 1 96.75 568 LEU A C 1
ATOM 4416 O O . LEU A 1 568 ? -0.983 -46.25 -41.875 1 96.75 568 LEU A O 1
ATOM 4420 N N . VAL A 1 569 ? -0.75 -44.062 -42 1 96.38 569 VAL A N 1
ATOM 4421 C CA . VAL A 1 569 ? -1.059 -43.969 -43.438 1 96.38 569 VAL A CA 1
ATOM 4422 C C . VAL A 1 569 ? -0.003 -44.719 -44.25 1 96.38 569 VAL A C 1
ATOM 4424 O O . VAL A 1 569 ? -0.336 -45.469 -45.156 1 96.38 569 VAL A O 1
ATOM 4427 N N . CYS A 1 570 ? 1.247 -44.531 -43.844 1 96.25 570 CYS A N 1
ATOM 4428 C CA . CYS A 1 570 ? 2.322 -45.219 -44.562 1 96.25 570 CYS A CA 1
ATOM 4429 C C . CYS A 1 570 ? 2.197 -46.719 -44.406 1 96.25 570 CYS A C 1
ATOM 4431 O O . CYS A 1 570 ? 2.438 -47.469 -45.344 1 96.25 570 CYS A O 1
ATOM 4433 N N . THR A 1 571 ? 1.867 -47.156 -43.188 1 95.44 571 THR A N 1
ATOM 4434 C CA . THR A 1 571 ? 1.703 -48.594 -42.969 1 95.44 571 THR A CA 1
ATOM 4435 C C . THR A 1 571 ? 0.522 -49.125 -43.75 1 95.44 571 THR A C 1
ATOM 4437 O O . THR A 1 571 ? 0.585 -50.25 -44.281 1 95.44 571 THR A O 1
ATOM 4440 N N . MET A 1 572 ? -0.559 -48.375 -43.875 1 93.5 572 MET A N 1
ATOM 4441 C CA . MET A 1 572 ? -1.72 -48.781 -44.656 1 93.5 572 MET A CA 1
ATOM 4442 C C . MET A 1 572 ? -1.353 -48.938 -46.125 1 93.5 572 MET A C 1
ATOM 4444 O O . MET A 1 572 ? -1.727 -49.938 -46.75 1 93.5 572 MET A O 1
ATOM 4448 N N . ILE A 1 573 ? -0.615 -48.094 -46.688 1 93.69 573 ILE A N 1
ATOM 4449 C CA . ILE A 1 573 ? -0.219 -48.125 -48.094 1 93.69 573 ILE A CA 1
ATOM 4450 C C . ILE A 1 573 ? 0.73 -49.281 -48.312 1 93.69 573 ILE A C 1
ATOM 4452 O O . ILE A 1 573 ? 0.573 -50.031 -49.281 1 93.69 573 ILE A O 1
ATOM 4456 N N . GLU A 1 574 ? 1.669 -49.438 -47.406 1 92.56 574 GLU A N 1
ATOM 4457 C CA . GLU A 1 574 ? 2.629 -50.531 -47.562 1 92.56 574 GLU A CA 1
ATOM 4458 C C . GLU A 1 574 ? 1.942 -51.906 -47.469 1 92.56 574 GLU A C 1
ATOM 4460 O O . GLU A 1 574 ? 2.322 -52.844 -48.156 1 92.56 574 GLU A O 1
ATOM 4465 N N . SER A 1 575 ? 1.003 -51.969 -46.531 1 91.31 575 SER A N 1
ATOM 4466 C CA . SER A 1 575 ? 0.269 -53.219 -46.344 1 91.31 575 SER A CA 1
ATOM 4467 C C . SER A 1 575 ? -0.524 -53.594 -47.594 1 91.31 575 SER A C 1
ATOM 4469 O O . SER A 1 575 ? -0.586 -54.75 -48 1 91.31 575 SER A O 1
ATOM 4471 N N . LYS A 1 576 ? -1.066 -52.656 -48.281 1 88 576 LYS A N 1
ATOM 4472 C CA . LYS A 1 576 ? -1.802 -52.875 -49.531 1 88 576 LYS A CA 1
ATOM 4473 C C . LYS A 1 576 ? -0.854 -53.219 -50.656 1 88 576 LYS A C 1
ATOM 4475 O O . LYS A 1 576 ? -1.155 -54.094 -51.5 1 88 576 LYS A O 1
ATOM 4480 N N . ARG A 1 577 ? 0.207 -52.594 -50.75 1 90.12 577 ARG A N 1
ATOM 4481 C CA . ARG A 1 577 ? 1.179 -52.812 -51.812 1 90.12 577 ARG A CA 1
ATOM 4482 C C . ARG A 1 577 ? 1.754 -54.219 -51.75 1 90.12 577 ARG A C 1
ATOM 4484 O O . ARG A 1 577 ? 1.993 -54.844 -52.781 1 90.12 577 ARG A O 1
ATOM 4491 N N . GLN A 1 578 ? 2.01 -54.75 -50.594 1 86.94 578 GLN A N 1
ATOM 4492 C CA . GLN A 1 578 ? 2.611 -56.062 -50.406 1 86.94 578 GLN A CA 1
ATOM 4493 C C . GLN A 1 578 ? 1.554 -57.156 -50.469 1 86.94 578 GLN A C 1
ATOM 4495 O O . GLN A 1 578 ? 1.878 -58.344 -50.375 1 86.94 578 GLN A O 1
ATOM 4500 N N . GLY A 1 579 ? 0.337 -56.812 -50.688 1 78 579 GLY A N 1
ATOM 4501 C CA . GLY A 1 579 ? -0.739 -57.781 -50.906 1 78 579 GLY A CA 1
ATOM 4502 C C . GLY A 1 579 ? -1.106 -58.531 -49.625 1 78 579 GLY A C 1
ATOM 4503 O O . GLY A 1 579 ? -1.396 -59.719 -49.688 1 78 579 GLY A O 1
ATOM 4504 N N . ALA A 1 580 ? -0.982 -57.938 -48.531 1 72.44 580 ALA A N 1
ATOM 4505 C CA . ALA A 1 580 ? -1.339 -58.594 -47.281 1 72.44 580 ALA A CA 1
ATOM 4506 C C . ALA A 1 580 ? -2.834 -58.906 -47.219 1 72.44 580 ALA A C 1
ATOM 4508 O O . ALA A 1 580 ? -3.664 -58 -47.375 1 72.44 580 ALA A O 1
ATOM 4509 N N . THR A 1 581 ? -3.145 -60.188 -47.25 1 69.38 581 THR A N 1
ATOM 4510 C CA . THR A 1 581 ? -4.547 -60.594 -47.25 1 69.38 581 THR A CA 1
ATOM 4511 C C . THR A 1 581 ? -5.125 -60.531 -45.844 1 69.38 581 THR A C 1
ATOM 4513 O O . THR A 1 581 ? -6.316 -60.281 -45.656 1 69.38 581 THR A O 1
ATOM 4516 N N . MET A 1 582 ? -4.332 -60.781 -44.844 1 82.56 582 MET A N 1
ATOM 4517 C CA . MET A 1 582 ? -4.785 -60.75 -43.469 1 82.56 582 MET A CA 1
ATOM 4518 C C . MET A 1 582 ? -3.992 -59.75 -42.656 1 82.56 582 MET A C 1
ATOM 4520 O O . MET A 1 582 ? -2.76 -59.719 -42.719 1 82.56 582 MET A O 1
ATOM 4524 N N . LEU A 1 583 ? -4.688 -58.781 -42.062 1 87.56 583 LEU A N 1
ATOM 4525 C CA . LEU A 1 583 ? -4.055 -57.781 -41.219 1 87.56 583 LEU A CA 1
ATOM 4526 C C . LEU A 1 583 ? -3.998 -58.25 -39.781 1 87.56 583 LEU A C 1
ATOM 4528 O O . LEU A 1 583 ? -4.98 -58.125 -39.031 1 87.56 583 LEU A O 1
ATOM 4532 N N . TRP A 1 584 ? -2.887 -58.75 -39.312 1 88.31 584 TRP A N 1
ATOM 4533 C CA . TRP A 1 584 ? -2.748 -59.312 -37.969 1 88.31 584 TRP A CA 1
ATOM 4534 C C . TRP A 1 584 ? -2.494 -58.188 -36.969 1 88.31 584 TRP A C 1
ATOM 4536 O O . TRP A 1 584 ? -2.967 -58.281 -35.812 1 88.31 584 TRP A O 1
ATOM 4546 N N . LYS A 1 585 ? -1.812 -57.125 -37.375 1 90.06 585 LYS A N 1
ATOM 4547 C CA . LYS A 1 585 ? -1.443 -56.031 -36.469 1 90.06 585 LYS A CA 1
ATOM 4548 C C . LYS A 1 585 ? -0.781 -56.594 -35.188 1 90.06 585 LYS A C 1
ATOM 4550 O O . LYS A 1 585 ? 0.2 -57.344 -35.281 1 90.06 585 LYS A O 1
ATOM 4555 N N . SER A 1 586 ? -1.353 -56.375 -34 1 85.19 586 SER A N 1
ATOM 4556 C CA . SER A 1 586 ? -0.744 -56.844 -32.75 1 85.19 586 SER A CA 1
ATOM 4557 C C . SER A 1 586 ? -1.432 -58.125 -32.25 1 85.19 586 SER A C 1
ATOM 4559 O O . SER A 1 586 ? -1.25 -58.5 -31.094 1 85.19 586 SER A O 1
ATOM 4561 N N . ASN A 1 587 ? -2.141 -58.781 -33.094 1 88.38 587 ASN A N 1
ATOM 4562 C CA . ASN A 1 587 ? -2.859 -60 -32.688 1 88.38 587 ASN A CA 1
ATOM 4563 C C . ASN A 1 587 ? -1.903 -61.156 -32.438 1 88.38 587 ASN A C 1
ATOM 4565 O O . ASN A 1 587 ? -1.128 -61.531 -33.312 1 88.38 587 ASN A O 1
ATOM 4569 N N . ALA A 1 588 ? -1.979 -61.75 -31.25 1 88.19 588 ALA A N 1
ATOM 4570 C CA . ALA A 1 588 ? -1.048 -62.781 -30.812 1 88.19 588 ALA A CA 1
ATOM 4571 C C . ALA A 1 588 ? -1.335 -64.125 -31.5 1 88.19 588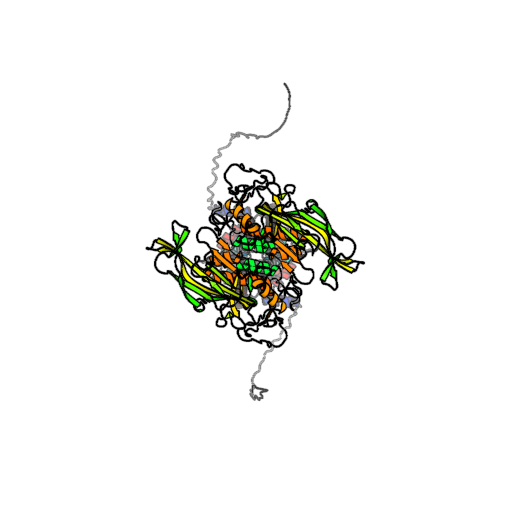 ALA A C 1
ATOM 4573 O O . ALA A 1 588 ? -0.466 -65 -31.578 1 88.19 588 ALA A O 1
ATOM 4574 N N . LEU A 1 589 ? -2.512 -64.312 -32.062 1 90.25 589 LEU A N 1
ATOM 4575 C CA . LEU A 1 589 ? -2.895 -65.562 -32.719 1 90.25 589 LEU A CA 1
ATOM 4576 C C . LEU A 1 589 ? -2.129 -65.75 -34.031 1 90.25 589 LEU A C 1
ATOM 4578 O O . LEU A 1 589 ? -2.064 -66.875 -34.562 1 90.25 589 LEU A O 1
ATOM 4582 N N . ALA A 1 590 ? -1.581 -64.688 -34.469 1 89.44 590 ALA A N 1
ATOM 4583 C CA . ALA A 1 590 ? -0.821 -64.75 -35.719 1 89.44 590 ALA A CA 1
ATOM 4584 C C . ALA A 1 590 ? 0.365 -65.688 -35.594 1 89.44 590 ALA A C 1
ATOM 4586 O O . ALA A 1 590 ? 0.743 -66.375 -36.594 1 89.44 590 ALA A O 1
ATOM 4587 N N . HIS A 1 591 ? 0.902 -65.812 -34.406 1 88.19 591 HIS A N 1
ATOM 4588 C CA . HIS A 1 591 ? 2.059 -66.688 -34.188 1 88.19 591 HIS A CA 1
ATOM 4589 C C . HIS A 1 591 ? 1.671 -68.125 -34.281 1 88.19 591 HIS A C 1
ATOM 4591 O O . HIS A 1 591 ? 2.498 -69 -34.656 1 88.19 591 HIS A O 1
ATOM 4597 N N . PHE A 1 592 ? 0.446 -68.438 -34 1 89.25 592 PHE A N 1
ATOM 4598 C CA . PHE A 1 592 ? -0.046 -69.812 -34.094 1 89.25 592 PHE A CA 1
ATOM 4599 C C . PHE A 1 592 ? -0.489 -70.125 -35.5 1 89.25 592 PHE A C 1
ATOM 4601 O O . PHE A 1 592 ? -0.4 -71.25 -35.969 1 89.25 592 PHE A O 1
ATOM 4608 N N . TYR A 1 593 ? -0.948 -69.062 -36.156 1 87.62 593 TYR A N 1
ATOM 4609 C CA . TYR A 1 593 ? -1.397 -69.25 -37.531 1 87.62 593 TYR A CA 1
ATOM 4610 C C . TYR A 1 593 ? -0.214 -69.438 -38.469 1 87.62 593 TYR A C 1
ATOM 4612 O O . TYR A 1 593 ? -0.291 -70.188 -39.438 1 87.62 593 TYR A O 1
ATOM 4620 N N . HIS A 1 594 ? 0.892 -68.688 -38.188 1 87.81 594 HIS A N 1
ATOM 4621 C CA . HIS A 1 594 ? 2.117 -68.75 -38.969 1 87.81 594 HIS A CA 1
ATOM 4622 C C . HIS A 1 594 ? 3.256 -69.375 -38.156 1 87.81 594 HIS A C 1
ATOM 4624 O O . HIS A 1 594 ? 4.195 -68.688 -37.781 1 87.81 594 HIS A O 1
ATOM 4630 N N . PRO A 1 595 ? 3.26 -70.688 -37.938 1 89 595 PRO A N 1
ATOM 4631 C CA . PRO A 1 595 ? 4.285 -71.312 -37.062 1 89 595 PRO A CA 1
ATOM 4632 C C . PRO A 1 595 ? 5.629 -71.438 -37.781 1 89 595 PRO A C 1
ATOM 4634 O O . PRO A 1 595 ? 5.727 -71.188 -39 1 89 595 PRO A O 1
ATOM 4637 N N . LEU A 1 596 ? 6.598 -71.75 -37 1 90.38 596 LEU A N 1
ATOM 4638 C CA . LEU A 1 596 ? 7.906 -72.125 -37.531 1 90.38 596 LEU A CA 1
ATOM 4639 C C . LEU A 1 596 ? 7.883 -73.5 -38.062 1 90.38 596 LEU A C 1
ATOM 4641 O O . LEU A 1 596 ? 7.184 -74.375 -37.531 1 90.38 596 LEU A O 1
ATOM 4645 N N . THR A 1 597 ? 8.617 -73.812 -39.094 1 90.06 597 THR A N 1
ATOM 4646 C CA . THR A 1 597 ? 8.688 -75.125 -39.656 1 90.06 597 THR A CA 1
ATOM 4647 C C . THR A 1 597 ? 9.344 -76.125 -38.688 1 90.06 597 THR A C 1
ATOM 4649 O O . THR A 1 597 ? 9.945 -75.688 -37.688 1 90.06 597 THR A O 1
ATOM 4652 N N . LYS A 1 598 ? 9.203 -77.438 -38.969 1 86.06 598 LYS A N 1
ATOM 4653 C CA . LYS A 1 598 ? 9.734 -78.438 -38.062 1 86.06 598 LYS A CA 1
ATOM 4654 C C . LYS A 1 598 ? 11.25 -78.312 -37.906 1 86.06 598 LYS A C 1
ATOM 4656 O O . LYS A 1 598 ? 11.781 -78.5 -36.812 1 86.06 598 LYS A O 1
ATOM 4661 N N . GLU A 1 599 ? 11.867 -77.938 -38.969 1 87.69 599 GLU A N 1
ATOM 4662 C CA . GLU A 1 599 ? 13.312 -77.812 -38.938 1 87.69 599 GLU A CA 1
ATOM 4663 C C . GLU A 1 599 ? 13.711 -76.625 -38 1 87.69 599 GLU A C 1
ATOM 4665 O O . GLU A 1 599 ? 14.633 -76.812 -37.188 1 87.69 599 GLU A O 1
ATOM 4670 N N . GLY A 1 600 ? 13.102 -75.562 -38.188 1 89.31 600 GLY A N 1
ATOM 4671 C CA . GLY A 1 600 ? 13.383 -74.438 -37.312 1 89.31 600 GLY A CA 1
ATOM 4672 C C . GLY A 1 600 ? 13.039 -74.688 -35.875 1 89.31 600 GLY A C 1
ATOM 4673 O O . GLY A 1 600 ? 13.773 -74.25 -34.969 1 89.31 600 GLY A O 1
ATOM 4674 N N . ARG A 1 601 ? 11.992 -75.375 -35.594 1 89.5 601 ARG A N 1
ATOM 4675 C CA . ARG A 1 601 ? 11.539 -75.688 -34.25 1 89.5 601 ARG A CA 1
ATOM 4676 C C . ARG A 1 601 ? 12.516 -76.625 -33.531 1 89.5 601 ARG A C 1
ATOM 4678 O O . ARG A 1 601 ? 12.75 -76.5 -32.344 1 89.5 601 ARG A O 1
ATOM 4685 N N . ASN A 1 602 ? 12.953 -77.562 -34.25 1 88.38 602 ASN A N 1
ATOM 4686 C CA . ASN A 1 602 ? 13.914 -78.5 -33.656 1 88.38 602 ASN A CA 1
ATOM 4687 C C . ASN A 1 602 ? 15.188 -77.75 -33.219 1 88.38 602 ASN A C 1
ATOM 4689 O O . ASN A 1 602 ? 15.781 -78.125 -32.219 1 88.38 602 ASN A O 1
ATOM 4693 N N . ARG A 1 603 ? 15.539 -76.75 -33.969 1 89.69 603 ARG A N 1
ATOM 4694 C CA . ARG A 1 603 ? 16.703 -76 -33.594 1 89.69 603 ARG A CA 1
ATOM 4695 C C . ARG A 1 603 ? 16.422 -75.188 -32.344 1 89.69 603 ARG A C 1
ATOM 4697 O O . ARG A 1 603 ? 17.266 -75.062 -31.438 1 89.69 603 ARG A O 1
ATOM 4704 N N . LEU A 1 604 ? 15.32 -74.625 -32.281 1 89.88 604 LEU A N 1
ATOM 4705 C CA . LEU A 1 604 ? 14.93 -73.812 -31.156 1 89.88 604 LEU A CA 1
ATOM 4706 C C . LEU A 1 604 ? 14.742 -74.625 -29.891 1 89.88 604 LEU A C 1
ATOM 4708 O O . LEU A 1 604 ? 14.945 -74.125 -28.781 1 89.88 604 LEU A O 1
ATOM 4712 N N . ARG A 1 605 ? 14.375 -75.812 -30.016 1 86.56 605 ARG A N 1
ATOM 4713 C CA . ARG A 1 605 ? 14.102 -76.688 -28.891 1 86.56 605 ARG A CA 1
ATOM 4714 C C . ARG A 1 605 ? 15.375 -77.062 -28.125 1 86.56 605 ARG A C 1
ATOM 4716 O O . ARG A 1 605 ? 15.328 -77.5 -26.969 1 86.56 605 ARG A O 1
ATOM 4723 N N . ASP A 1 606 ? 16.438 -76.75 -28.719 1 85.75 606 ASP A N 1
ATOM 4724 C CA . ASP A 1 606 ? 17.719 -76.938 -28.047 1 85.75 606 ASP A CA 1
ATOM 4725 C C . ASP A 1 606 ? 17.969 -75.938 -26.969 1 85.75 606 ASP A C 1
ATOM 4727 O O . ASP A 1 606 ? 18.875 -76.062 -26.156 1 85.75 606 ASP A O 1
ATOM 4731 N N . ALA A 1 607 ? 17.125 -75 -26.953 1 87.44 607 ALA A N 1
ATOM 4732 C CA . ALA A 1 607 ? 17.328 -73.938 -26 1 87.44 607 ALA A CA 1
ATOM 4733 C C . ALA A 1 607 ? 16.953 -74.312 -24.578 1 87.44 607 ALA A C 1
ATOM 4735 O O . ALA A 1 607 ? 15.969 -75.062 -24.391 1 87.44 607 ALA A O 1
ATOM 4736 N N . HIS A 1 608 ? 17.766 -73.938 -23.547 1 83.06 608 HIS A N 1
ATOM 4737 C CA . HIS A 1 608 ? 17.531 -74.312 -22.156 1 83.06 608 HIS A CA 1
ATOM 4738 C C . HIS A 1 608 ? 17.016 -73.062 -21.359 1 83.06 608 HIS A C 1
ATOM 4740 O O . HIS A 1 608 ? 16.609 -73.25 -20.203 1 83.06 608 HIS A O 1
ATOM 4746 N N . SER A 1 609 ? 17.125 -71.938 -21.938 1 85.31 609 SER A N 1
ATOM 4747 C CA . SER A 1 609 ? 16.625 -70.75 -21.328 1 85.31 609 SER A CA 1
ATOM 4748 C C . SER A 1 609 ? 16.125 -69.75 -22.375 1 85.31 609 SER A C 1
ATOM 4750 O O . SER A 1 609 ? 16.391 -69.938 -23.578 1 85.31 609 SER A O 1
ATOM 4752 N N . ALA A 1 610 ? 15.289 -68.812 -21.922 1 86.56 610 ALA A N 1
ATOM 4753 C CA . ALA A 1 610 ? 14.773 -67.875 -22.859 1 86.56 610 ALA A CA 1
ATOM 4754 C C . ALA A 1 610 ? 15.914 -67.062 -23.531 1 86.56 610 ALA A C 1
ATOM 4756 O O . ALA A 1 610 ? 15.844 -66.75 -24.719 1 86.56 610 ALA A O 1
ATOM 4757 N N . LYS A 1 611 ? 16.953 -66.75 -22.812 1 85.31 611 LYS A N 1
ATOM 4758 C CA . LYS A 1 611 ? 18.094 -66.062 -23.375 1 85.31 611 LYS A CA 1
ATOM 4759 C C . LYS A 1 611 ? 18.844 -66.938 -24.375 1 85.31 611 LYS A C 1
ATOM 4761 O O . LYS A 1 611 ? 19.344 -66.438 -25.391 1 85.31 611 LYS A O 1
ATOM 4766 N N . HIS A 1 612 ? 18.953 -68.125 -24 1 87.56 612 HIS A N 1
ATOM 4767 C CA . HIS A 1 612 ? 19.594 -69.062 -24.922 1 87.56 612 HIS A CA 1
ATOM 4768 C C . HIS A 1 612 ? 18.766 -69.188 -26.203 1 87.56 612 HIS A C 1
ATOM 4770 O O . HIS A 1 612 ? 19.328 -69.312 -27.297 1 87.56 612 HIS A O 1
ATOM 4776 N N . ALA A 1 613 ? 17.484 -69.25 -26.031 1 89.31 613 ALA A N 1
ATOM 4777 C CA . ALA A 1 613 ? 16.609 -69.312 -27.188 1 89.31 613 ALA A CA 1
ATOM 4778 C C . ALA A 1 613 ? 16.844 -68.062 -28.094 1 89.31 613 ALA A C 1
ATOM 4780 O O . ALA A 1 613 ? 16.797 -68.188 -29.312 1 89.31 613 ALA A O 1
ATOM 4781 N N . GLU A 1 614 ? 17.047 -67 -27.516 1 89.75 614 GLU A N 1
ATOM 4782 C CA . GLU A 1 614 ? 17.297 -65.812 -28.281 1 89.75 614 GLU A CA 1
ATOM 4783 C C . GLU A 1 614 ? 18.625 -65.875 -29.031 1 89.75 614 GLU A C 1
ATOM 4785 O O . GLU A 1 614 ? 18.734 -65.375 -30.156 1 89.75 614 GLU A O 1
ATOM 4790 N N . LYS A 1 615 ? 19.625 -66.5 -28.469 1 88.94 615 LYS A N 1
ATOM 4791 C CA . LYS A 1 615 ? 20.906 -66.625 -29.141 1 88.94 615 LYS A CA 1
ATOM 4792 C C . LYS A 1 615 ? 20.781 -67.562 -30.344 1 88.94 615 LYS A C 1
ATOM 4794 O O . LYS A 1 615 ? 21.344 -67.312 -31.406 1 88.94 615 LYS A O 1
ATOM 4799 N N . ILE A 1 616 ? 20.031 -68.625 -30.109 1 91.75 616 ILE A N 1
ATOM 4800 C CA . ILE A 1 616 ? 19.797 -69.5 -31.203 1 91.75 616 ILE A CA 1
ATOM 4801 C C . ILE A 1 616 ? 19.031 -68.812 -32.312 1 91.75 616 ILE A C 1
ATOM 4803 O O . ILE A 1 616 ? 19.344 -69 -33.5 1 91.75 616 ILE A O 1
ATOM 4807 N N . ALA A 1 617 ? 18.078 -68.125 -31.891 1 92.75 617 ALA A N 1
ATOM 4808 C CA . ALA A 1 617 ? 17.219 -67.375 -32.844 1 92.75 617 ALA A CA 1
ATOM 4809 C C . ALA A 1 617 ? 18.016 -66.312 -33.594 1 92.75 617 ALA A C 1
ATOM 4811 O O . ALA A 1 617 ? 17.672 -65.938 -34.719 1 92.75 617 ALA A O 1
ATOM 4812 N N . GLN A 1 618 ? 19.047 -65.75 -33 1 92.12 618 GLN A N 1
ATOM 4813 C CA . GLN A 1 618 ? 19.875 -64.75 -33.625 1 92.12 618 GLN A CA 1
ATOM 4814 C C . GLN A 1 618 ? 20.656 -65.312 -34.781 1 92.12 618 GLN A C 1
ATOM 4816 O O . GLN A 1 618 ? 20.938 -64.625 -35.75 1 92.12 618 GLN A O 1
ATOM 4821 N N . ASP A 1 619 ? 20.891 -66.625 -34.75 1 90.62 619 ASP A N 1
ATOM 4822 C CA . ASP A 1 619 ? 21.688 -67.25 -35.812 1 90.62 619 ASP A CA 1
ATOM 4823 C C . ASP A 1 619 ? 20.781 -67.938 -36.844 1 90.62 619 ASP A C 1
ATOM 4825 O O . ASP A 1 619 ? 21.266 -68.5 -37.781 1 90.62 619 ASP A O 1
ATOM 4829 N N . MET A 1 620 ? 19.547 -67.75 -36.656 1 93 620 MET A N 1
ATOM 4830 C CA . MET A 1 620 ? 18.594 -68.375 -37.562 1 93 620 MET A CA 1
ATOM 4831 C C . MET A 1 620 ? 17.891 -67.312 -38.406 1 93 620 MET A C 1
ATOM 4833 O O . MET A 1 620 ? 17.188 -66.438 -37.906 1 93 620 MET A O 1
ATOM 4837 N N . THR A 1 621 ? 18.141 -67.375 -39.75 1 94.69 621 THR A N 1
ATOM 4838 C CA . THR A 1 621 ? 17.438 -66.5 -40.656 1 94.69 621 THR A CA 1
ATOM 4839 C C . THR A 1 621 ? 16.188 -67.188 -41.219 1 94.69 621 THR A C 1
ATOM 4841 O O . THR A 1 621 ? 16.25 -68.312 -41.688 1 94.69 621 THR A O 1
ATOM 4844 N N . VAL A 1 622 ? 15.07 -66.5 -41.062 1 94.56 622 VAL A N 1
ATOM 4845 C CA . VAL A 1 622 ? 13.812 -67.062 -41.469 1 94.56 622 VAL A CA 1
ATOM 4846 C C . VAL A 1 622 ? 13.102 -66.188 -42.469 1 94.56 622 VAL A C 1
ATOM 4848 O O . VAL A 1 622 ? 13.328 -64.938 -42.5 1 94.56 622 VAL A O 1
ATOM 4851 N N . LYS A 1 623 ? 12.375 -66.75 -43.312 1 93.5 623 LYS A N 1
ATOM 4852 C CA . LYS A 1 623 ? 11.539 -66.062 -44.281 1 93.5 623 LYS A CA 1
ATOM 4853 C C . LYS A 1 623 ? 10.117 -66.625 -44.281 1 93.5 623 LYS A C 1
ATOM 4855 O O . LYS A 1 623 ? 9.922 -67.812 -44.156 1 93.5 623 LYS A O 1
ATOM 4860 N N . TRP A 1 624 ? 9.148 -65.688 -44.344 1 89.5 624 TRP A N 1
ATOM 4861 C CA . TRP A 1 624 ? 7.758 -66.125 -44.438 1 89.5 624 TRP A CA 1
ATOM 4862 C C . TRP A 1 624 ? 7.438 -66.625 -45.844 1 89.5 624 TRP A C 1
ATOM 4864 O O . TRP A 1 624 ? 7.73 -65.938 -46.812 1 89.5 624 TRP A O 1
ATOM 4874 N N . GLN A 1 625 ? 6.926 -67.875 -45.969 1 88.56 625 GLN A N 1
ATOM 4875 C CA . GLN A 1 625 ? 6.594 -68.438 -47.25 1 88.56 625 GLN A CA 1
ATOM 4876 C C . GLN A 1 625 ? 5.316 -69.25 -47.188 1 88.56 625 GLN A C 1
ATOM 4878 O O . GLN A 1 625 ? 4.992 -69.812 -46.125 1 88.56 625 GLN A O 1
ATOM 4883 N N . VAL A 1 626 ? 4.637 -69.25 -48.281 1 86.19 626 VAL A N 1
ATOM 4884 C CA . VAL A 1 626 ? 3.451 -70.125 -48.344 1 86.19 626 VAL A CA 1
ATOM 4885 C C . VAL A 1 626 ? 3.855 -71.562 -48.75 1 86.19 626 VAL A C 1
ATOM 4887 O O . VAL A 1 626 ? 4.469 -71.75 -49.781 1 86.19 626 VAL A O 1
ATOM 4890 N N . THR A 1 627 ? 3.613 -72.375 -47.812 1 84.44 627 THR A N 1
ATOM 4891 C CA . THR A 1 627 ? 3.906 -73.812 -48.062 1 84.44 627 THR A CA 1
ATOM 4892 C C . THR A 1 627 ? 2.617 -74.562 -48.25 1 84.44 627 THR A C 1
ATOM 4894 O O . THR A 1 627 ? 1.521 -74 -48.188 1 84.44 627 THR A O 1
ATOM 4897 N N . ASP A 1 628 ? 2.781 -75.875 -48.5 1 81.62 628 ASP A N 1
ATOM 4898 C CA . ASP A 1 628 ? 1.633 -76.812 -48.688 1 81.62 628 ASP A CA 1
ATOM 4899 C C . ASP A 1 628 ? 0.785 -76.875 -47.406 1 81.62 628 ASP A C 1
ATOM 4901 O O . ASP A 1 628 ? -0.411 -77.125 -47.469 1 81.62 628 ASP A O 1
ATOM 4905 N N . GLU A 1 629 ? 1.437 -76.562 -46.312 1 80.44 629 GLU A N 1
ATOM 4906 C CA . GLU A 1 629 ? 0.729 -76.562 -45.031 1 80.44 629 GLU A CA 1
ATOM 4907 C C . GLU A 1 629 ? 0.32 -75.188 -44.594 1 80.44 629 GLU A C 1
ATOM 4909 O O . GLU A 1 629 ? 0.063 -74.938 -43.438 1 80.44 629 GLU A O 1
ATOM 4914 N N . GLY A 1 630 ? 0.341 -74.312 -45.562 1 80.5 630 GLY A N 1
ATOM 4915 C CA . GLY A 1 630 ? -0.048 -72.938 -45.25 1 80.5 630 GLY A CA 1
ATOM 4916 C C . GLY A 1 630 ? 1.135 -72 -45.125 1 80.5 630 GLY A C 1
ATOM 4917 O O . GLY A 1 630 ? 2.262 -72.312 -45.469 1 80.5 630 GLY A O 1
ATOM 4918 N N . GLY A 1 631 ? 0.902 -70.75 -44.781 1 83.25 631 GLY A N 1
ATOM 4919 C CA . GLY A 1 631 ? 1.96 -69.75 -44.562 1 83.25 631 GLY A CA 1
ATOM 4920 C C . GLY A 1 631 ? 2.779 -70.062 -43.312 1 83.25 631 GLY A C 1
ATOM 4921 O O . GLY A 1 631 ? 2.227 -70.188 -42.219 1 83.25 631 GLY A O 1
ATOM 4922 N N . ARG A 1 632 ? 4.094 -70.188 -43.406 1 90.69 632 ARG A N 1
ATOM 4923 C CA . ARG A 1 632 ? 4.961 -70.562 -42.281 1 90.69 632 ARG A CA 1
ATOM 4924 C C . ARG A 1 632 ? 6.312 -69.875 -42.406 1 90.69 632 ARG A C 1
ATOM 4926 O O . ARG A 1 632 ? 6.672 -69.375 -43.5 1 90.69 632 ARG A O 1
ATOM 4933 N N . PHE A 1 633 ? 6.973 -69.812 -41.25 1 91.38 633 PHE A N 1
ATOM 4934 C CA . PHE A 1 633 ? 8.344 -69.312 -41.219 1 91.38 633 PHE A CA 1
ATOM 4935 C C . PHE A 1 633 ? 9.32 -70.438 -41.562 1 91.38 633 PHE A C 1
ATOM 4937 O O . PHE A 1 633 ? 9.375 -71.438 -40.844 1 91.38 633 PHE A O 1
ATOM 4944 N N . VAL A 1 634 ? 10.07 -70.25 -42.656 1 93.31 634 VAL A N 1
ATOM 4945 C CA . VAL A 1 634 ? 11 -71.25 -43.125 1 93.31 634 VAL A CA 1
ATOM 4946 C C . VAL A 1 634 ? 12.438 -70.75 -42.938 1 93.31 634 VAL A C 1
ATOM 4948 O O . VAL A 1 634 ? 12.789 -69.688 -43.344 1 93.31 634 VAL A O 1
ATOM 4951 N N . PRO A 1 635 ? 13.297 -71.562 -42.25 1 93.19 635 PRO A N 1
ATOM 4952 C CA . PRO A 1 635 ? 14.711 -71.188 -42.125 1 93.19 635 PRO A CA 1
ATOM 4953 C C . PRO A 1 635 ? 15.438 -71.25 -43.469 1 93.19 635 PRO A C 1
ATOM 4955 O O . PRO A 1 635 ? 15.211 -72.125 -44.281 1 93.19 635 PRO A O 1
ATOM 4958 N N . ILE A 1 636 ? 16.109 -70.188 -43.812 1 86.81 636 ILE A N 1
ATOM 4959 C CA . ILE A 1 636 ? 16.859 -70.125 -45.062 1 86.81 636 ILE A CA 1
ATOM 4960 C C . ILE A 1 636 ? 18.344 -70.438 -44.812 1 86.81 636 ILE A C 1
ATOM 4962 O O . ILE A 1 636 ? 18.906 -69.938 -43.812 1 86.81 636 ILE A O 1
ATOM 4966 N N . ASN A 1 637 ? 18.969 -71.625 -45.219 1 68 637 ASN A N 1
ATOM 4967 C CA . ASN A 1 637 ? 20.375 -72 -45.094 1 68 637 ASN A CA 1
ATOM 4968 C C . ASN A 1 637 ? 21.266 -70.875 -45.719 1 68 637 ASN A C 1
ATOM 4970 O O . ASN A 1 637 ? 20.984 -70.375 -46.812 1 68 637 ASN A O 1
ATOM 4974 N N . GLY A 1 638 ? 21.734 -69.938 -45.125 1 48.47 638 GLY A N 1
ATOM 4975 C CA . GLY A 1 638 ? 22.766 -69.125 -45.688 1 48.47 638 GLY A CA 1
ATOM 4976 C C . GLY A 1 638 ? 23.766 -69.875 -46.531 1 48.47 638 GLY A C 1
ATOM 4977 O O . GLY A 1 638 ? 24.188 -71 -46.156 1 48.47 638 GLY A O 1
ATOM 4978 N N . SER A 1 639 ? 23.609 -69.875 -47.906 1 37.16 639 SER A N 1
ATOM 4979 C CA . SER A 1 639 ? 24.969 -69.938 -48.438 1 37.16 639 SER A CA 1
ATOM 4980 C C . SER A 1 639 ? 25.906 -69 -47.719 1 37.16 639 SER A C 1
ATOM 4982 O O . SER A 1 639 ? 25.484 -67.875 -47.281 1 37.16 639 SER A O 1
ATOM 4984 N N . MET B 1 1 ? 25.297 -36.25 38.594 1 15.98 1 MET B N 1
ATOM 4985 C CA . MET B 1 1 ? 25.219 -37.625 39.031 1 15.98 1 MET B CA 1
ATOM 4986 C C . MET B 1 1 ? 25.969 -38.531 38.094 1 15.98 1 MET B C 1
ATOM 4988 O O . MET B 1 1 ? 26.266 -38.156 36.969 1 15.98 1 MET B O 1
ATOM 4992 N N . ASP B 1 2 ? 25.547 -39.938 37.938 1 16.09 2 ASP B N 1
ATOM 4993 C CA . ASP B 1 2 ? 26.062 -41.281 38.031 1 16.09 2 ASP B CA 1
ATOM 4994 C C . ASP B 1 2 ? 26.359 -41.875 36.625 1 16.09 2 ASP B C 1
ATOM 4996 O O . ASP B 1 2 ? 27.297 -42.656 36.469 1 16.09 2 ASP B O 1
ATOM 5000 N N . ASN B 1 3 ? 25.547 -42.031 35.688 1 16.02 3 ASN B N 1
ATOM 5001 C CA . ASN B 1 3 ? 25.25 -43.406 35.281 1 16.02 3 ASN B CA 1
ATOM 5002 C C . ASN B 1 3 ? 26.422 -44.031 34.531 1 16.02 3 ASN B C 1
ATOM 5004 O O . ASN B 1 3 ? 27.312 -43.344 34.062 1 16.02 3 ASN B O 1
ATOM 5008 N N . TYR B 1 4 ? 26.031 -44.875 33.469 1 17.03 4 TYR B N 1
ATOM 5009 C CA . TYR B 1 4 ? 25.953 -46.281 33.188 1 17.03 4 TYR B CA 1
ATOM 5010 C C . TYR B 1 4 ? 27.266 -46.781 32.562 1 17.03 4 TYR B C 1
ATOM 5012 O O . TYR B 1 4 ? 28 -46.031 31.969 1 17.03 4 TYR B O 1
ATOM 5020 N N . MET B 1 5 ? 27.234 -48.156 32.281 1 17.44 5 MET B N 1
ATOM 5021 C CA . MET B 1 5 ? 27.641 -49.531 32.5 1 17.44 5 MET B CA 1
ATOM 5022 C C . MET B 1 5 ? 28.453 -50.062 31.328 1 17.44 5 MET B C 1
ATOM 5024 O O . MET B 1 5 ? 28.031 -49.969 30.188 1 17.44 5 MET B O 1
ATOM 5028 N N . ILE B 1 6 ? 29.641 -50.562 31.562 1 17.58 6 ILE B N 1
ATOM 5029 C CA . ILE B 1 6 ? 30.906 -51.125 31.078 1 17.58 6 ILE B CA 1
ATOM 5030 C C . ILE B 1 6 ? 30.641 -52.5 30.469 1 17.58 6 ILE B C 1
ATOM 5032 O O . ILE B 1 6 ? 29.625 -53.156 30.75 1 17.58 6 ILE B O 1
ATOM 5036 N N . LYS B 1 7 ? 31.688 -53.406 30.531 1 18.03 7 LYS B N 1
ATOM 5037 C CA . LYS B 1 7 ? 32.625 -54.25 29.766 1 18.03 7 LYS B CA 1
ATOM 5038 C C . LYS B 1 7 ? 32.312 -55.719 30 1 18.03 7 LYS B C 1
ATOM 5040 O O . LYS B 1 7 ? 33.219 -56.5 30.281 1 18.03 7 LYS B O 1
ATOM 5045 N N . THR B 1 8 ? 30.969 -56.25 30.062 1 14.79 8 THR B N 1
ATOM 5046 C CA . THR B 1 8 ? 30.859 -57.562 30.672 1 14.79 8 THR B CA 1
ATOM 5047 C C . THR B 1 8 ? 31.656 -58.625 29.875 1 14.79 8 THR B C 1
ATOM 5049 O O . THR B 1 8 ? 31.828 -58.469 28.672 1 14.79 8 THR B O 1
ATOM 5052 N N . GLU B 1 9 ? 31.938 -59.875 30.531 1 15.59 9 GLU B N 1
ATOM 5053 C CA . GLU B 1 9 ? 32.781 -61.031 30.922 1 15.59 9 GLU B CA 1
ATOM 5054 C C . GLU B 1 9 ? 32.688 -62.156 29.906 1 15.59 9 GLU B C 1
ATOM 5056 O O . GLU B 1 9 ? 33.688 -62.656 29.453 1 15.59 9 GLU B O 1
ATOM 5061 N N . GLN B 1 10 ? 31.75 -63.125 30.156 1 14.59 10 GLN B N 1
ATOM 5062 C CA . GLN B 1 10 ? 32.062 -64.438 30.688 1 14.59 10 GLN B CA 1
ATOM 5063 C C . GLN B 1 10 ? 32.344 -65.438 29.562 1 14.59 10 GLN B C 1
ATOM 5065 O O . GLN B 1 10 ? 31.984 -65.188 28.406 1 14.59 10 GLN B O 1
ATOM 5070 N N . ASP B 1 11 ? 31.969 -66.875 29.797 1 14.58 11 ASP B N 1
ATOM 5071 C CA . ASP B 1 11 ? 32.469 -68.188 30.141 1 14.58 11 ASP B CA 1
ATOM 5072 C C . ASP B 1 11 ? 32.219 -69.188 29.016 1 14.58 11 ASP B C 1
ATOM 5074 O O . ASP B 1 11 ? 32.844 -70.25 28.969 1 14.58 11 ASP B O 1
ATOM 5078 N N . ALA B 1 12 ? 31.188 -69.188 28.266 1 15.41 12 ALA B N 1
ATOM 5079 C CA . ALA B 1 12 ? 30.562 -70.5 28.281 1 15.41 12 ALA B CA 1
ATOM 5080 C C . ALA B 1 12 ? 31.469 -71.562 27.641 1 15.41 12 ALA B C 1
ATOM 5082 O O . ALA B 1 12 ? 32.312 -71.25 26.797 1 15.41 12 ALA B O 1
ATOM 5083 N N . TYR B 1 13 ? 30.984 -72.875 27.922 1 14.79 13 TYR B N 1
ATOM 5084 C CA . TYR B 1 13 ? 31.203 -74.312 28.297 1 14.79 13 TYR B CA 1
ATOM 5085 C C . TYR B 1 13 ? 31.547 -75.125 27.078 1 14.79 13 TYR B C 1
ATOM 5087 O O . TYR B 1 13 ? 31.391 -74.688 25.938 1 14.79 13 TYR B O 1
ATOM 5095 N N . ARG B 1 14 ? 30.766 -76.312 26.984 1 14.42 14 ARG B N 1
ATOM 5096 C CA . ARG B 1 14 ? 31.031 -77.688 27.234 1 14.42 14 ARG B CA 1
ATOM 5097 C C . ARG B 1 14 ? 31.469 -78.438 25.969 1 14.42 14 ARG B C 1
ATOM 5099 O O . ARG B 1 14 ? 31.234 -77.938 24.859 1 14.42 14 ARG B O 1
ATOM 5106 N N . ARG B 1 15 ? 31.188 -79.75 26.078 1 13.92 15 ARG B N 1
ATOM 5107 C CA . ARG B 1 15 ? 31.734 -81.062 26.172 1 13.92 15 ARG B CA 1
ATOM 5108 C C . ARG B 1 15 ? 31.594 -81.812 24.844 1 13.92 15 ARG B C 1
ATOM 5110 O O . ARG B 1 15 ? 32.531 -82.5 24.406 1 13.92 15 ARG B O 1
ATOM 5117 N N . GLU B 1 16 ? 30.297 -82.062 24.453 1 13.6 16 GLU B N 1
ATOM 5118 C CA . GLU B 1 16 ? 30.047 -83.5 24.469 1 13.6 16 GLU B CA 1
ATOM 5119 C C . GLU B 1 16 ? 30.719 -84.188 23.281 1 13.6 16 GLU B C 1
ATOM 5121 O O . GLU B 1 16 ? 31.766 -84.812 23.438 1 13.6 16 GLU B O 1
ATOM 5126 N N . SER B 1 17 ? 29.859 -84.938 22.578 1 14.05 17 SER B N 1
ATOM 5127 C CA . SER B 1 17 ? 29.625 -86.375 22.453 1 14.05 17 SER B CA 1
ATOM 5128 C C . SER B 1 17 ? 30.469 -86.938 21.359 1 14.05 17 SER B C 1
ATOM 5130 O O . SER B 1 17 ? 30.922 -86.25 20.438 1 14.05 17 SER B O 1
ATOM 5132 N N . LYS B 1 18 ? 30.344 -88.312 21.516 1 15.97 18 LYS B N 1
ATOM 5133 C CA . LYS B 1 18 ? 30.875 -89.625 21.391 1 15.97 18 LYS B CA 1
ATOM 5134 C C . LYS B 1 18 ? 30.906 -90.062 19.922 1 15.97 18 LYS B C 1
ATOM 5136 O O . LYS B 1 18 ? 31.922 -90.625 19.453 1 15.97 18 LYS B O 1
ATOM 5141 N N . ARG B 1 19 ? 29.656 -90.562 19.422 1 14.62 19 ARG B N 1
ATOM 5142 C CA . ARG B 1 19 ? 29.5 -91.938 19.156 1 14.62 19 ARG B CA 1
ATOM 5143 C C . ARG B 1 19 ? 30.203 -92.375 17.859 1 14.62 19 ARG B C 1
ATOM 5145 O O . ARG B 1 19 ? 30.469 -91.5 17.016 1 14.62 19 ARG B O 1
ATOM 5152 N N . THR B 1 20 ? 29.812 -93.562 17.453 1 15.13 20 THR B N 1
ATOM 5153 C CA . THR B 1 20 ? 30.172 -95 17.172 1 15.13 20 THR B CA 1
ATOM 5154 C C . THR B 1 20 ? 30.391 -95.188 15.68 1 15.13 20 THR B C 1
ATOM 5156 O O . THR B 1 20 ? 30 -94.375 14.867 1 15.13 20 THR B O 1
ATOM 5159 N N . GLY B 1 21 ? 30 -96.438 15.281 1 14.99 21 GLY B N 1
ATOM 5160 C CA . GLY B 1 21 ? 30.625 -97.625 14.75 1 14.99 21 GLY B CA 1
ATOM 5161 C C . GLY B 1 21 ? 30.469 -97.75 13.25 1 14.99 21 GLY B C 1
ATOM 5162 O O . GLY B 1 21 ? 31.391 -98.25 12.57 1 14.99 21 GLY B O 1
ATOM 5163 N N . VAL B 1 22 ? 29.156 -97.625 12.75 1 15.36 22 VAL B N 1
ATOM 5164 C CA . VAL B 1 22 ? 28.75 -98.875 12.125 1 15.36 22 VAL B CA 1
ATOM 5165 C C . VAL B 1 22 ? 29.547 -99.125 10.852 1 15.36 22 VAL B C 1
ATOM 5167 O O . VAL B 1 22 ? 30.156 -98.188 10.312 1 15.36 22 VAL B O 1
ATOM 5170 N N . GLN B 1 23 ? 28.797 -99.812 9.938 1 15.39 23 GLN B N 1
ATOM 5171 C CA . GLN B 1 23 ? 28.719 -101.125 9.289 1 15.39 23 GLN B CA 1
ATOM 5172 C C . GLN B 1 23 ? 29.422 -101.125 7.938 1 15.39 23 GLN B C 1
ATOM 5174 O O . GLN B 1 23 ? 29.688 -100.062 7.375 1 15.39 23 GLN B O 1
ATOM 5179 N N . ILE B 1 24 ? 28.797 -101.938 6.996 1 16.75 24 ILE B N 1
ATOM 5180 C CA . ILE B 1 24 ? 29.047 -103.188 6.332 1 16.75 24 ILE B CA 1
ATOM 5181 C C . ILE B 1 24 ? 29.641 -102.938 4.949 1 16.75 24 ILE B C 1
ATOM 5183 O O . ILE B 1 24 ? 29.484 -101.875 4.383 1 16.75 24 ILE B O 1
ATOM 5187 N N . THR B 1 25 ? 29.516 -104.062 4.137 1 16.52 25 THR B N 1
ATOM 5188 C CA . THR B 1 25 ? 30.281 -105.062 3.404 1 16.52 25 THR B CA 1
ATOM 5189 C C . THR B 1 25 ? 30.422 -104.625 1.937 1 16.52 25 THR B C 1
ATOM 5191 O O . THR B 1 25 ? 31.531 -104.688 1.385 1 16.52 25 THR B O 1
ATOM 5194 N N . GLU B 1 26 ? 29.359 -105 1.055 1 16.14 26 GLU B N 1
ATOM 5195 C CA . GLU B 1 26 ? 29.562 -106.125 0.115 1 16.14 26 GLU B CA 1
ATOM 5196 C C . GLU B 1 26 ? 30.203 -105.625 -1.179 1 16.14 26 GLU B C 1
ATOM 5198 O O . GLU B 1 26 ? 30.25 -104.438 -1.439 1 16.14 26 GLU B O 1
ATOM 5203 N N . HIS B 1 27 ? 29.703 -106.25 -2.357 1 17.39 27 HIS B N 1
ATOM 5204 C CA . HIS B 1 27 ? 30.156 -107.25 -3.357 1 17.39 27 HIS B CA 1
ATOM 5205 C C . HIS B 1 27 ? 30.609 -106.5 -4.629 1 17.39 27 HIS B C 1
ATOM 5207 O O . HIS B 1 27 ? 31.703 -106.812 -5.133 1 17.39 27 HIS B O 1
ATOM 5213 N N . THR B 1 28 ? 29.703 -106.125 -5.613 1 18.28 28 THR B N 1
ATOM 5214 C CA . THR B 1 28 ? 29.625 -106.812 -6.895 1 18.28 28 THR B CA 1
ATOM 5215 C C . THR B 1 28 ? 30.547 -106.188 -7.918 1 18.28 28 THR B C 1
ATOM 5217 O O . THR B 1 28 ? 30.859 -105 -7.816 1 18.28 28 THR B O 1
ATOM 5220 N N . GLU B 1 29 ? 30.953 -107 -9.016 1 20.31 29 GLU B N 1
ATOM 5221 C CA . GLU B 1 29 ? 31.922 -107.312 -10.055 1 20.31 29 GLU B CA 1
ATOM 5222 C C . GLU B 1 29 ? 31.844 -106.312 -11.219 1 20.31 29 GLU B C 1
ATOM 5224 O O . GLU B 1 29 ? 32.75 -106.25 -12.031 1 20.31 29 GLU B O 1
ATOM 5229 N N . SER B 1 30 ? 30.828 -105.375 -11.336 1 19.55 30 SER B N 1
ATOM 5230 C CA . SER B 1 30 ? 30.391 -105.312 -12.727 1 19.55 30 SER B CA 1
ATOM 5231 C C . SER B 1 30 ? 31.484 -104.812 -13.633 1 19.55 30 SER B C 1
ATOM 5233 O O . SER B 1 30 ? 32.25 -103.875 -13.227 1 19.55 30 SER B O 1
ATOM 5235 N N . ASP B 1 31 ? 31.875 -105.562 -14.625 1 21.89 31 ASP B N 1
ATOM 5236 C CA . ASP B 1 31 ? 32.781 -105.562 -15.781 1 21.89 31 ASP B CA 1
ATOM 5237 C C . ASP B 1 31 ? 32.531 -104.375 -16.688 1 21.89 31 ASP B C 1
ATOM 5239 O O . ASP B 1 31 ? 31.531 -104.312 -17.406 1 21.89 31 ASP B O 1
ATOM 5243 N N . GLN B 1 32 ? 32.531 -103.125 -16.219 1 19.14 32 GLN B N 1
ATOM 5244 C CA . GLN B 1 32 ? 32.031 -102.125 -17.125 1 19.14 32 GLN B CA 1
ATOM 5245 C C . GLN B 1 32 ? 32.938 -102 -18.359 1 19.14 32 GLN B C 1
ATOM 5247 O O . GLN B 1 32 ? 34.156 -101.875 -18.234 1 19.14 32 GLN B O 1
ATOM 5252 N N . GLU B 1 33 ? 32.531 -102.625 -19.422 1 21 33 GLU B N 1
ATOM 5253 C CA . GLU B 1 33 ? 32.844 -102.562 -20.844 1 21 33 GLU B CA 1
ATOM 5254 C C . GLU B 1 33 ? 33 -101.062 -21.312 1 21 33 GLU B C 1
ATOM 5256 O O . GLU B 1 33 ? 32.062 -100.312 -21.25 1 21 33 GLU B O 1
ATOM 5261 N N . ARG B 1 34 ? 34.031 -100.375 -20.922 1 24.08 34 ARG B N 1
ATOM 5262 C CA . ARG B 1 34 ? 34.219 -99 -21.359 1 24.08 34 ARG B CA 1
ATOM 5263 C C . ARG B 1 34 ? 34.062 -98.938 -22.875 1 24.08 34 ARG B C 1
ATOM 5265 O O . ARG B 1 34 ? 34.812 -99.562 -23.625 1 24.08 34 ARG B O 1
ATOM 5272 N N . ASP B 1 35 ? 32.812 -98.938 -23.344 1 21.92 35 ASP B N 1
ATOM 5273 C CA . ASP B 1 35 ? 32.281 -98.5 -24.625 1 21.92 35 ASP B CA 1
ATOM 5274 C C . ASP B 1 35 ? 33.062 -97.312 -25.172 1 21.92 35 ASP B C 1
ATOM 5276 O O . ASP B 1 35 ? 33.656 -96.562 -24.406 1 21.92 35 ASP B O 1
ATOM 5280 N N . GLY B 1 36 ? 33.438 -97.438 -26.5 1 26.62 36 GLY B N 1
ATOM 5281 C CA . GLY B 1 36 ? 34.094 -96.5 -27.469 1 26.62 36 GLY B CA 1
ATOM 5282 C C . GLY B 1 36 ? 33.5 -95.125 -27.453 1 26.62 36 GLY B C 1
ATOM 5283 O O . GLY B 1 36 ? 32.344 -94.938 -27.875 1 26.62 36 GLY B O 1
ATOM 5284 N N . CYS B 1 37 ? 33.656 -94.438 -26.328 1 26.97 37 CYS B N 1
ATOM 5285 C CA . CYS B 1 37 ? 33.062 -93.125 -26.172 1 26.97 37 CYS B CA 1
ATOM 5286 C C . CYS B 1 37 ? 33.5 -92.188 -27.328 1 26.97 37 CYS B C 1
ATOM 5288 O O . CYS B 1 37 ? 34.688 -91.938 -27.531 1 26.97 37 CYS B O 1
ATOM 5290 N N . SER B 1 38 ? 32.875 -92.438 -28.469 1 28.75 38 SER B N 1
ATOM 5291 C CA . SER B 1 38 ? 32.812 -91.312 -29.438 1 28.75 38 SER B CA 1
ATOM 5292 C C . SER B 1 38 ? 32.688 -89.938 -28.719 1 28.75 38 SER B C 1
ATOM 5294 O O . SER B 1 38 ? 31.953 -89.875 -27.734 1 28.75 38 SER B O 1
ATOM 5296 N N . HIS B 1 39 ? 33.812 -89.312 -28.688 1 28.89 39 HIS B N 1
ATOM 5297 C CA . HIS B 1 39 ? 33.906 -87.938 -28.156 1 28.89 39 HIS B CA 1
ATOM 5298 C C . HIS B 1 39 ? 32.719 -87.125 -28.562 1 28.89 39 HIS B C 1
ATOM 5300 O O . HIS B 1 39 ? 32.531 -86.75 -29.734 1 28.89 39 HIS B O 1
ATOM 5306 N N . GLU B 1 40 ? 31.453 -87.5 -28.109 1 29.31 40 GLU B N 1
ATOM 5307 C CA . GLU B 1 40 ? 30.359 -86.562 -28.188 1 29.31 40 GLU B CA 1
ATOM 5308 C C . GLU B 1 40 ? 30.844 -85.125 -27.781 1 29.31 40 GLU B C 1
ATOM 5310 O O . GLU B 1 40 ? 31.5 -85 -26.766 1 29.31 40 GLU B O 1
ATOM 5315 N N . ASP B 1 41 ? 31.125 -84.25 -28.812 1 33.94 41 ASP B N 1
ATOM 5316 C CA . ASP B 1 41 ? 31.297 -82.812 -28.594 1 33.94 41 ASP B CA 1
ATOM 5317 C C . ASP B 1 41 ? 30.469 -82.312 -27.406 1 33.94 41 ASP B C 1
ATOM 5319 O O . ASP B 1 41 ? 29.25 -82.562 -27.344 1 33.94 41 ASP B O 1
ATOM 5323 N N . ASP B 1 42 ? 30.984 -82.438 -26.188 1 36.25 42 ASP B N 1
ATOM 5324 C CA . ASP B 1 42 ? 30.469 -81.875 -24.938 1 36.25 42 ASP B CA 1
ATOM 5325 C C . ASP B 1 42 ? 29.641 -80.625 -25.188 1 36.25 42 ASP B C 1
ATOM 5327 O O . ASP B 1 42 ? 30.016 -79.812 -26 1 36.25 42 ASP B O 1
ATOM 5331 N N . PRO B 1 43 ? 28.312 -80.75 -25.109 1 42.5 43 PRO B N 1
ATOM 5332 C CA . PRO B 1 43 ? 27.562 -79.438 -25.141 1 42.5 43 PRO B CA 1
ATOM 5333 C C . PRO B 1 43 ? 28.344 -78.312 -24.531 1 42.5 43 PRO B C 1
ATOM 5335 O O . PRO B 1 43 ? 28.984 -78.438 -23.484 1 42.5 43 PRO B O 1
ATOM 5338 N N . THR B 1 44 ? 29.031 -77.375 -25.312 1 44.53 44 THR B N 1
ATOM 5339 C CA . THR B 1 44 ? 29.719 -76.125 -24.984 1 44.53 44 THR B CA 1
ATOM 5340 C C . THR B 1 44 ? 29.188 -75.562 -23.688 1 44.53 44 THR B C 1
ATOM 5342 O O . THR B 1 44 ? 27.984 -75.375 -23.531 1 44.53 44 THR B O 1
ATOM 5345 N N . THR B 1 45 ? 29.781 -75.812 -22.547 1 48.44 45 THR B N 1
ATOM 5346 C CA . THR B 1 45 ? 29.625 -75.125 -21.281 1 48.44 45 THR B CA 1
ATOM 5347 C C . THR B 1 45 ? 29.25 -73.625 -21.531 1 48.44 45 THR B C 1
ATOM 5349 O O . THR B 1 45 ? 29.953 -72.938 -22.25 1 48.44 45 THR B O 1
ATOM 5352 N N . PRO B 1 46 ? 28.078 -73.312 -21.328 1 59.62 46 PRO B N 1
ATOM 5353 C CA . PRO B 1 46 ? 27.703 -71.938 -21.531 1 59.62 46 PRO B CA 1
ATOM 5354 C C . PRO B 1 46 ? 28.734 -70.938 -20.953 1 59.62 46 PRO B C 1
ATOM 5356 O O . PRO B 1 46 ? 29.391 -71.25 -19.953 1 59.62 46 PRO B O 1
ATOM 5359 N N . SER B 1 47 ? 29.406 -70.062 -21.75 1 64.88 47 SER B N 1
ATOM 5360 C CA . SER B 1 47 ? 30.328 -69 -21.344 1 64.88 47 SER B CA 1
ATOM 5361 C C . SER B 1 47 ? 29.859 -68.312 -20.062 1 64.88 47 SER B C 1
ATOM 5363 O O . SER B 1 47 ? 28.688 -68.438 -19.703 1 64.88 47 SER B O 1
ATOM 5365 N N . ALA B 1 48 ? 30.75 -67.938 -19.156 1 66.38 48 ALA B N 1
ATOM 5366 C CA . ALA B 1 48 ? 30.516 -67.25 -17.875 1 66.38 48 ALA B CA 1
ATOM 5367 C C . ALA B 1 48 ? 29.469 -66.125 -18.047 1 66.38 48 ALA B C 1
ATOM 5369 O O . ALA B 1 48 ? 28.625 -65.938 -17.172 1 66.38 48 ALA B O 1
ATOM 5370 N N . ILE B 1 49 ? 29.594 -65.438 -19.094 1 72.12 49 ILE B N 1
ATOM 5371 C CA . ILE B 1 49 ? 28.656 -64.375 -19.359 1 72.12 49 ILE B CA 1
ATOM 5372 C C . ILE B 1 49 ? 27.25 -64.938 -19.562 1 72.12 49 ILE B C 1
ATOM 5374 O O . ILE B 1 49 ? 26.266 -64.375 -19.062 1 72.12 49 ILE B O 1
ATOM 5378 N N . SER B 1 50 ? 27.266 -66.062 -20.141 1 76.5 50 SER B N 1
ATOM 5379 C CA . SER B 1 50 ? 25.984 -66.75 -20.375 1 76.5 50 SER B CA 1
ATOM 5380 C C . SER B 1 50 ? 25.375 -67.25 -19.062 1 76.5 50 SER B C 1
ATOM 5382 O O . SER B 1 50 ? 24.156 -67.188 -18.859 1 76.5 50 SER B O 1
ATOM 5384 N N . ARG B 1 51 ? 26.203 -67.625 -18.109 1 78.12 51 ARG B N 1
ATOM 5385 C CA . ARG B 1 51 ? 25.719 -68.062 -16.812 1 78.12 51 ARG B CA 1
ATOM 5386 C C . ARG B 1 51 ? 25.156 -66.938 -15.984 1 78.12 51 ARG B C 1
ATOM 5388 O O . ARG B 1 51 ? 24.141 -67.062 -15.312 1 78.12 51 ARG B O 1
ATOM 5395 N N . LEU B 1 52 ? 25.891 -65.875 -16.109 1 78.56 52 LEU B N 1
ATOM 5396 C CA . LEU B 1 52 ? 25.438 -64.688 -15.375 1 78.56 52 LEU B CA 1
ATOM 5397 C C . LEU B 1 52 ? 24.109 -64.188 -15.922 1 78.56 52 LEU B C 1
ATOM 5399 O O . LEU B 1 52 ? 23.234 -63.812 -15.156 1 78.56 52 LEU B O 1
ATOM 5403 N N . GLU B 1 53 ? 23.984 -64.188 -17.219 1 79.12 53 GLU B N 1
ATOM 5404 C CA . GLU B 1 53 ? 22.734 -63.75 -17.844 1 79.12 53 GLU B CA 1
ATOM 5405 C C . GLU B 1 53 ? 21.578 -64.688 -17.484 1 79.12 53 GLU B C 1
ATOM 5407 O O . GLU B 1 53 ? 20.453 -64.25 -17.266 1 79.12 53 GLU B O 1
ATOM 5412 N N . GLN B 1 54 ? 21.891 -65.875 -17.375 1 79.31 54 GLN B N 1
ATOM 5413 C CA . GLN B 1 54 ? 20.859 -66.875 -17 1 79.31 54 GLN B CA 1
ATOM 5414 C C . GLN B 1 54 ? 20.438 -66.688 -15.539 1 79.31 54 GLN B C 1
ATOM 5416 O O . GLN B 1 54 ? 19.266 -66.812 -15.203 1 79.31 54 GLN B O 1
ATOM 5421 N N . LEU B 1 55 ? 21.453 -66.375 -14.719 1 78.38 55 LEU B N 1
ATOM 5422 C CA . LEU B 1 55 ? 21.156 -66.125 -13.312 1 78.38 55 LEU B CA 1
ATOM 5423 C C . LEU B 1 55 ? 20.312 -64.875 -13.141 1 78.38 55 LEU B C 1
ATOM 5425 O O . LEU B 1 55 ? 19.375 -64.812 -12.344 1 78.38 55 LEU B O 1
ATOM 5429 N N . MET B 1 56 ? 20.625 -63.875 -13.945 1 81.5 56 MET B N 1
ATOM 5430 C CA . MET B 1 56 ? 19.891 -62.594 -13.875 1 81.5 56 MET B CA 1
ATOM 5431 C C . MET B 1 56 ? 18.453 -62.781 -14.312 1 81.5 56 MET B C 1
ATOM 5433 O O . MET B 1 56 ? 17.547 -62.156 -13.766 1 81.5 56 MET B O 1
ATOM 5437 N N . GLU B 1 57 ? 18.281 -63.562 -15.266 1 83.31 57 GLU B N 1
ATOM 5438 C CA . GLU B 1 57 ? 16.938 -63.875 -15.727 1 83.31 57 GLU B CA 1
ATOM 5439 C C . GLU B 1 57 ? 16.156 -64.688 -14.695 1 83.31 57 GLU B C 1
ATOM 5441 O O . GLU B 1 57 ? 14.969 -64.438 -14.461 1 83.31 57 GLU B O 1
ATOM 5446 N N . ARG B 1 58 ? 16.844 -65.625 -14.094 1 82 58 ARG B N 1
ATOM 5447 C CA . ARG B 1 58 ? 16.203 -66.438 -13.102 1 82 58 ARG B CA 1
ATOM 5448 C C . ARG B 1 58 ? 15.828 -65.625 -11.859 1 82 58 ARG B C 1
ATOM 5450 O O . ARG B 1 58 ? 14.828 -65.938 -11.203 1 82 58 ARG B O 1
ATOM 5457 N N . LEU B 1 59 ? 16.594 -64.625 -11.656 1 85.81 59 LEU B N 1
ATOM 5458 C CA . LEU B 1 59 ? 16.391 -63.812 -10.453 1 85.81 59 LEU B CA 1
ATOM 5459 C C . LEU B 1 59 ? 15.523 -62.594 -10.75 1 85.81 59 LEU B C 1
ATOM 5461 O O . LEU B 1 59 ? 15.32 -61.719 -9.883 1 85.81 59 LEU B O 1
ATOM 5465 N N . TRP B 1 60 ? 14.93 -62.5 -11.898 1 92.19 60 TRP B N 1
ATOM 5466 C CA . TRP B 1 60 ? 14.102 -61.344 -12.281 1 92.19 60 TRP B CA 1
ATOM 5467 C C . TRP B 1 60 ? 14.836 -60.031 -12.023 1 92.19 60 TRP B C 1
ATOM 5469 O O . TRP B 1 60 ? 14.25 -59.062 -11.531 1 92.19 60 TRP B O 1
ATOM 5479 N N . ALA B 1 61 ? 16.172 -59.938 -12.289 1 92.5 61 ALA B N 1
ATOM 5480 C CA . ALA B 1 61 ? 17.031 -58.812 -11.938 1 92.5 61 ALA B CA 1
ATOM 5481 C C . ALA B 1 61 ? 16.625 -57.562 -12.703 1 92.5 61 ALA B C 1
ATOM 5483 O O . ALA B 1 61 ? 16.672 -56.438 -12.164 1 92.5 61 ALA B O 1
ATOM 5484 N N . PHE B 1 62 ? 16.281 -57.625 -13.953 1 91.06 62 PHE B N 1
ATOM 5485 C CA . PHE B 1 62 ? 15.898 -56.469 -14.75 1 91.06 62 PHE B CA 1
ATOM 5486 C C . PHE B 1 62 ? 14.633 -55.812 -14.195 1 91.06 62 PHE B C 1
ATOM 5488 O O . PHE B 1 62 ? 14.531 -54.594 -14.125 1 91.06 62 PHE B O 1
ATOM 5495 N N . GLU B 1 63 ? 13.664 -56.594 -13.82 1 94.44 63 GLU B N 1
ATOM 5496 C CA . GLU B 1 63 ? 12.414 -56.094 -13.25 1 94.44 63 GLU B CA 1
ATOM 5497 C C . GLU B 1 63 ? 12.641 -55.469 -11.883 1 94.44 63 GLU B C 1
ATOM 5499 O O . GLU B 1 63 ? 12.055 -54.438 -11.562 1 94.44 63 GLU B O 1
ATOM 5504 N N . ILE B 1 64 ? 13.5 -56.062 -11.094 1 95.81 64 ILE B N 1
ATOM 5505 C CA . ILE B 1 64 ? 13.828 -55.531 -9.781 1 95.81 64 ILE B CA 1
ATOM 5506 C C . ILE B 1 64 ? 14.57 -54.188 -9.961 1 95.81 64 ILE B C 1
ATOM 5508 O O . ILE B 1 64 ? 14.32 -53.219 -9.227 1 95.81 64 ILE B O 1
ATOM 5512 N N . PHE B 1 65 ? 15.461 -54.156 -10.898 1 95.88 65 PHE B N 1
ATOM 5513 C CA . PHE B 1 65 ? 16.188 -52.938 -11.18 1 95.88 65 PHE B CA 1
ATOM 5514 C C . PHE B 1 65 ? 15.234 -51.812 -11.594 1 95.88 65 PHE B C 1
ATOM 5516 O O . PHE B 1 65 ? 15.406 -50.656 -11.195 1 95.88 65 PHE B O 1
ATOM 5523 N N . ALA B 1 66 ? 14.242 -52.094 -12.422 1 95.62 66 ALA B N 1
ATOM 5524 C CA . ALA B 1 66 ? 13.242 -51.094 -12.828 1 95.62 66 ALA B CA 1
ATOM 5525 C C . ALA B 1 66 ? 12.461 -50.594 -11.625 1 95.62 66 ALA B C 1
ATOM 5527 O O . ALA B 1 66 ? 12.172 -49.406 -11.523 1 95.62 66 ALA B O 1
ATOM 5528 N N . LEU B 1 67 ? 12.141 -51.469 -10.695 1 96.75 67 LEU B N 1
ATOM 5529 C CA . LEU B 1 67 ? 11.422 -51.062 -9.484 1 96.75 67 LEU B CA 1
ATOM 5530 C C . LEU B 1 67 ? 12.297 -50.188 -8.617 1 96.75 67 LEU B C 1
ATOM 5532 O O . LEU B 1 67 ? 11.789 -49.25 -7.969 1 96.75 67 LEU B O 1
ATOM 5536 N N . VAL B 1 68 ? 13.578 -50.469 -8.625 1 97.25 68 VAL B N 1
ATOM 5537 C CA . VAL B 1 68 ? 14.5 -49.625 -7.848 1 97.25 68 VAL B CA 1
ATOM 5538 C C . VAL B 1 68 ? 14.586 -48.25 -8.461 1 97.25 68 VAL B C 1
ATOM 5540 O O . VAL B 1 68 ? 14.578 -47.25 -7.742 1 97.25 68 VAL B O 1
ATOM 5543 N N . ILE B 1 69 ? 14.633 -48.094 -9.742 1 96.81 69 ILE B N 1
ATOM 5544 C CA . ILE B 1 69 ? 14.68 -46.812 -10.414 1 96.81 69 ILE B CA 1
ATOM 5545 C C . ILE B 1 69 ? 13.391 -46.031 -10.133 1 96.81 69 ILE B C 1
ATOM 5547 O O . ILE B 1 69 ? 13.43 -44.812 -9.898 1 96.81 69 ILE B O 1
ATOM 5551 N N . SER B 1 70 ? 12.312 -46.75 -10.188 1 97.38 70 SER B N 1
ATOM 5552 C CA . SER B 1 70 ? 11.031 -46.125 -9.891 1 97.38 70 SER B CA 1
ATOM 5553 C C . SER B 1 70 ? 11 -45.594 -8.453 1 97.38 70 SER B C 1
ATOM 5555 O O . SER B 1 70 ? 10.516 -44.469 -8.203 1 97.38 70 SER B O 1
ATOM 5557 N N . THR B 1 71 ? 11.484 -46.344 -7.543 1 97.69 71 THR B N 1
ATOM 5558 C CA . THR B 1 71 ? 11.523 -45.938 -6.141 1 97.69 71 THR B CA 1
ATOM 5559 C C . THR B 1 71 ? 12.461 -44.75 -5.949 1 97.69 71 THR B C 1
ATOM 5561 O O . THR B 1 71 ? 12.133 -43.812 -5.223 1 97.69 71 THR B O 1
ATOM 5564 N N . LEU B 1 72 ? 13.555 -44.781 -6.656 1 97.88 72 LEU B N 1
ATOM 5565 C CA . LEU B 1 72 ? 14.5 -43.688 -6.559 1 97.88 72 LEU B CA 1
ATOM 5566 C C . LEU B 1 72 ? 13.922 -42.406 -7.168 1 97.88 72 LEU B C 1
ATOM 5568 O O . LEU B 1 72 ? 14.164 -41.312 -6.664 1 97.88 72 LEU B O 1
ATOM 5572 N N . ALA B 1 73 ? 13.211 -42.562 -8.227 1 97.75 73 ALA B N 1
ATOM 5573 C CA . ALA B 1 73 ? 12.562 -41.406 -8.836 1 97.75 73 ALA B CA 1
ATOM 5574 C C . ALA B 1 73 ? 11.516 -40.812 -7.898 1 97.75 73 ALA B C 1
ATOM 5576 O O . ALA B 1 73 ? 11.406 -39.562 -7.777 1 97.75 73 ALA B O 1
ATOM 5577 N N . LEU B 1 74 ? 10.75 -41.625 -7.277 1 97.75 74 LEU B N 1
ATOM 5578 C CA . LEU B 1 74 ? 9.75 -41.156 -6.328 1 97.75 74 LEU B CA 1
ATOM 5579 C C . LEU B 1 74 ? 10.414 -40.5 -5.133 1 97.75 74 LEU B C 1
ATOM 5581 O O . LEU B 1 74 ? 9.945 -39.438 -4.66 1 97.75 74 LEU B O 1
ATOM 5585 N N . LEU B 1 75 ? 11.5 -41.094 -4.684 1 97.62 75 LEU B N 1
ATOM 5586 C CA . LEU B 1 75 ? 12.242 -40.5 -3.578 1 97.62 75 LEU B CA 1
ATOM 5587 C C . LEU B 1 75 ? 12.844 -39.156 -3.988 1 97.62 75 LEU B C 1
ATOM 5589 O O . LEU B 1 75 ? 12.867 -38.219 -3.195 1 97.62 75 LEU B O 1
ATOM 5593 N N . GLY B 1 76 ? 13.375 -39.094 -5.141 1 97.25 76 GLY B N 1
ATOM 5594 C CA . GLY B 1 76 ? 13.859 -37.812 -5.66 1 97.25 76 GLY B CA 1
ATOM 5595 C C . GLY B 1 76 ? 12.789 -36.75 -5.707 1 97.25 76 GLY B C 1
ATOM 5596 O O . GLY B 1 76 ? 13.055 -35.594 -5.379 1 97.25 76 GLY B O 1
ATOM 5597 N N . LEU B 1 77 ? 11.633 -37.094 -6.113 1 97.25 77 LEU B N 1
ATOM 5598 C CA . LEU B 1 77 ? 10.516 -36.156 -6.145 1 97.25 77 LEU B CA 1
ATOM 5599 C C . LEU B 1 77 ? 10.164 -35.688 -4.738 1 97.25 77 LEU B C 1
ATOM 5601 O O . LEU B 1 77 ? 9.906 -34.5 -4.52 1 97.25 77 LEU B O 1
ATOM 5605 N N . ILE B 1 78 ? 10.125 -36.594 -3.816 1 97.12 78 ILE B N 1
ATOM 5606 C CA . ILE B 1 78 ? 9.805 -36.281 -2.432 1 97.12 78 ILE B CA 1
ATOM 5607 C C . ILE B 1 78 ? 10.836 -35.281 -1.887 1 97.12 78 ILE B C 1
ATOM 5609 O O . ILE B 1 78 ? 10.484 -34.312 -1.22 1 97.12 78 ILE B O 1
ATOM 5613 N N . ILE B 1 79 ? 12.078 -35.5 -2.199 1 97.19 79 ILE B N 1
ATOM 5614 C CA . ILE B 1 79 ? 13.141 -34.594 -1.751 1 97.19 79 ILE B CA 1
ATOM 5615 C C . ILE B 1 79 ? 12.953 -33.219 -2.385 1 97.19 79 ILE B C 1
ATOM 5617 O O . ILE B 1 79 ? 13.055 -32.219 -1.702 1 97.19 79 ILE B O 1
ATOM 5621 N N . LEU B 1 80 ? 12.648 -33.219 -3.59 1 95.56 80 LEU B N 1
ATOM 5622 C CA . LEU B 1 80 ? 12.414 -31.953 -4.289 1 95.56 80 LEU B CA 1
ATOM 5623 C C . LEU B 1 80 ? 11.258 -31.172 -3.654 1 95.56 80 LEU B C 1
ATOM 5625 O O . LEU B 1 80 ? 11.359 -29.969 -3.43 1 95.56 80 LEU B O 1
ATOM 5629 N N . LEU B 1 81 ? 10.18 -31.828 -3.383 1 96.38 81 LEU B N 1
ATOM 5630 C CA . LEU B 1 81 ? 8.992 -31.203 -2.816 1 96.38 81 LEU B CA 1
ATOM 5631 C C . LEU B 1 81 ? 9.258 -30.719 -1.393 1 96.38 81 LEU B C 1
ATOM 5633 O O . LEU B 1 81 ? 8.734 -29.688 -0.972 1 96.38 81 LEU B O 1
ATOM 5637 N N . ARG B 1 82 ? 10.109 -31.422 -0.654 1 96.12 82 ARG B N 1
ATOM 5638 C CA . ARG B 1 82 ? 10.445 -31.016 0.708 1 96.12 82 ARG B CA 1
ATOM 5639 C C . ARG B 1 82 ? 11.289 -29.734 0.709 1 96.12 82 ARG B C 1
ATOM 5641 O O . ARG B 1 82 ? 11.125 -28.875 1.576 1 96.12 82 ARG B O 1
ATOM 5648 N N . VAL B 1 83 ? 12.086 -29.641 -0.219 1 95 83 VAL B N 1
ATOM 5649 C CA . VAL B 1 83 ? 12.977 -28.5 -0.296 1 95 83 VAL B CA 1
ATOM 5650 C C . VAL B 1 83 ? 12.203 -27.266 -0.769 1 95 83 VAL B C 1
ATOM 5652 O O . VAL B 1 83 ? 12.469 -26.141 -0.324 1 95 83 VAL B O 1
ATOM 5655 N N . THR B 1 84 ? 11.227 -27.438 -1.598 1 93.69 84 THR B N 1
ATOM 5656 C CA . THR B 1 84 ? 10.516 -26.312 -2.191 1 93.69 84 THR B CA 1
ATOM 5657 C C . THR B 1 84 ? 9.273 -25.953 -1.373 1 93.69 84 THR B C 1
ATOM 5659 O O . THR B 1 84 ? 8.711 -24.875 -1.525 1 93.69 84 THR B O 1
ATOM 5662 N N . ASN B 1 85 ? 8.945 -26.859 -0.482 1 94 85 ASN B N 1
ATOM 5663 C CA . ASN B 1 85 ? 7.742 -26.641 0.314 1 94 85 ASN B CA 1
ATOM 5664 C C . ASN B 1 85 ? 7.875 -25.391 1.186 1 94 85 ASN B C 1
ATOM 5666 O O . ASN B 1 85 ? 8.852 -25.234 1.917 1 94 85 ASN B O 1
ATOM 5670 N N . GLY B 1 86 ? 6.93 -24.5 0.993 1 90.25 86 GLY B N 1
ATOM 5671 C CA . GLY B 1 86 ? 6.898 -23.281 1.804 1 90.25 86 GLY B CA 1
ATOM 5672 C C . GLY B 1 86 ? 7.742 -22.172 1.232 1 90.25 86 GLY B C 1
ATOM 5673 O O . GLY B 1 86 ? 7.738 -21.047 1.758 1 90.25 86 GLY B O 1
ATOM 5674 N N . GLN B 1 87 ? 8.352 -22.438 0.195 1 89.44 87 GLN B N 1
ATOM 5675 C CA . GLN B 1 87 ? 9.211 -21.438 -0.417 1 89.44 87 GLN B CA 1
ATOM 5676 C C . GLN B 1 87 ? 8.484 -20.703 -1.544 1 89.44 87 GLN B C 1
ATOM 5678 O O . GLN B 1 87 ? 7.453 -21.172 -2.031 1 89.44 87 GLN B O 1
ATOM 5683 N N . LYS B 1 88 ? 9.109 -19.547 -1.887 1 86.94 88 LYS B N 1
ATOM 5684 C CA . LYS B 1 88 ? 8.602 -18.812 -3.035 1 86.94 88 LYS B CA 1
ATOM 5685 C C . LYS B 1 88 ? 8.703 -19.641 -4.316 1 86.94 88 LYS B C 1
ATOM 5687 O O . LYS B 1 88 ? 9.625 -20.453 -4.465 1 86.94 88 LYS B O 1
ATOM 5692 N N . VAL B 1 89 ? 7.672 -19.438 -5.129 1 86.31 89 VAL B N 1
ATOM 5693 C CA . VAL B 1 89 ? 7.68 -20.156 -6.398 1 86.31 89 VAL B CA 1
ATOM 5694 C C . VAL B 1 89 ? 8.984 -19.875 -7.145 1 86.31 89 VAL B C 1
ATOM 5696 O O . VAL B 1 89 ? 9.328 -18.719 -7.391 1 86.31 89 VAL B O 1
ATOM 5699 N N . PRO B 1 90 ? 9.695 -20.922 -7.422 1 83 90 PRO B N 1
ATOM 5700 C CA . PRO B 1 90 ? 10.977 -20.719 -8.102 1 83 90 PRO B CA 1
ATOM 5701 C C . PRO B 1 90 ? 10.812 -20.344 -9.57 1 83 90 PRO B C 1
ATOM 5703 O O . PRO B 1 90 ? 9.852 -20.766 -10.211 1 83 90 PRO B O 1
ATOM 5706 N N . ASN B 1 91 ? 11.75 -19.547 -10.086 1 78.69 91 ASN B N 1
ATOM 5707 C CA . ASN B 1 91 ? 11.852 -19.188 -11.5 1 78.69 91 ASN B CA 1
ATOM 5708 C C . ASN B 1 91 ? 13.117 -19.75 -12.125 1 78.69 91 ASN B C 1
ATOM 5710 O O . ASN B 1 91 ? 14.07 -19.016 -12.383 1 78.69 91 ASN B O 1
ATOM 5714 N N . TRP B 1 92 ? 13.07 -21.031 -12.422 1 84.06 92 TRP B N 1
ATOM 5715 C CA . TRP B 1 92 ? 14.242 -21.672 -12.992 1 84.06 92 TRP B CA 1
ATOM 5716 C C . TRP B 1 92 ? 14.352 -21.391 -14.484 1 84.06 92 TRP B C 1
ATOM 5718 O O . TRP B 1 92 ? 13.391 -21.562 -15.234 1 84.06 92 TRP B O 1
ATOM 5728 N N . THR B 1 93 ? 15.406 -20.797 -14.906 1 86.25 93 THR B N 1
ATOM 5729 C CA . THR B 1 93 ? 15.625 -20.469 -16.312 1 86.25 93 THR B CA 1
ATOM 5730 C C . THR B 1 93 ? 16.75 -21.312 -16.891 1 86.25 93 THR B C 1
ATOM 5732 O O . THR B 1 93 ? 17.766 -21.547 -16.234 1 86.25 93 THR B O 1
ATOM 5735 N N . VAL B 1 94 ? 16.406 -22.047 -17.953 1 83.19 94 VAL B N 1
ATOM 5736 C CA . VAL B 1 94 ? 17.406 -22.828 -18.688 1 83.19 94 VAL B CA 1
ATOM 5737 C C . VAL B 1 94 ? 17.859 -22.062 -19.922 1 83.19 94 VAL B C 1
ATOM 5739 O O . VAL B 1 94 ? 17.031 -21.547 -20.672 1 83.19 94 VAL B O 1
ATOM 5742 N N . ARG B 1 95 ? 19.219 -21.812 -20.125 1 77.44 95 ARG B N 1
ATOM 5743 C CA . ARG B 1 95 ? 19.812 -21.062 -21.234 1 77.44 95 ARG B CA 1
ATOM 5744 C C . ARG B 1 95 ? 20.609 -21.984 -22.141 1 77.44 95 ARG B C 1
ATOM 5746 O O . ARG B 1 95 ? 21.797 -22.219 -21.922 1 77.44 95 ARG B O 1
ATOM 5753 N N . PRO B 1 96 ? 19.734 -22.531 -23.031 1 77.38 96 PRO B N 1
ATOM 5754 C CA . PRO B 1 96 ? 20.516 -23.328 -23.969 1 77.38 96 PRO B CA 1
ATOM 5755 C C . PRO B 1 96 ? 21.406 -22.484 -24.891 1 77.38 96 PRO B C 1
ATOM 5757 O O . PRO B 1 96 ? 21.141 -21.297 -25.062 1 77.38 96 PRO B O 1
ATOM 5760 N N . LYS B 1 97 ? 22.562 -22.969 -25.422 1 68 97 LYS B N 1
ATOM 5761 C CA . LYS B 1 97 ? 23.594 -22.281 -26.188 1 68 97 LYS B CA 1
ATOM 5762 C C . LYS B 1 97 ? 23 -21.641 -27.438 1 68 97 LYS B C 1
ATOM 5764 O O . LYS B 1 97 ? 23.406 -20.531 -27.828 1 68 97 LYS B O 1
ATOM 5769 N N . HIS B 1 98 ? 22.078 -22.234 -28.031 1 72.25 98 HIS B N 1
ATOM 5770 C CA . HIS B 1 98 ? 21.703 -21.766 -29.344 1 72.25 98 HIS B CA 1
ATOM 5771 C C . HIS B 1 98 ? 20.266 -21.266 -29.359 1 72.25 98 HIS B C 1
ATOM 5773 O O . HIS B 1 98 ? 19.766 -20.812 -30.406 1 72.25 98 HIS B O 1
ATOM 5779 N N . THR B 1 99 ? 19.562 -21.438 -28.219 1 72 99 THR B N 1
ATOM 5780 C CA . THR B 1 99 ? 18.172 -21 -28.219 1 72 99 THR B CA 1
ATOM 5781 C C . THR B 1 99 ? 17.906 -20.016 -27.094 1 72 99 THR B C 1
ATOM 5783 O O . THR B 1 99 ? 18.734 -19.859 -26.188 1 72 99 THR B O 1
ATOM 5786 N N . LYS B 1 100 ? 16.828 -19.297 -27.156 1 77.12 100 LYS B N 1
ATOM 5787 C CA . LYS B 1 100 ? 16.406 -18.344 -26.125 1 77.12 100 LYS B CA 1
ATOM 5788 C C . LYS B 1 100 ? 16.141 -19.031 -24.797 1 77.12 100 LYS B C 1
ATOM 5790 O O . LYS B 1 100 ? 15.664 -20.172 -24.766 1 77.12 100 LYS B O 1
ATOM 5795 N N . PRO B 1 101 ? 16.625 -18.297 -23.797 1 83.19 101 PRO B N 1
ATOM 5796 C CA . PRO B 1 101 ? 16.375 -18.859 -22.469 1 83.19 101 PRO B CA 1
ATOM 5797 C C . PRO B 1 101 ? 14.883 -19.078 -22.188 1 83.19 101 PRO B C 1
ATOM 5799 O O . PRO B 1 101 ? 14.047 -18.281 -22.625 1 83.19 101 PRO B O 1
ATOM 5802 N N . PHE B 1 102 ? 14.539 -20.391 -21.656 1 81.25 102 PHE B N 1
ATOM 5803 C CA . PHE B 1 102 ? 13.141 -20.609 -21.297 1 81.25 102 PHE B CA 1
ATOM 5804 C C . PHE B 1 102 ? 13.016 -21.016 -19.828 1 81.25 102 PHE B C 1
ATOM 5806 O O . PHE B 1 102 ? 13.953 -21.562 -19.25 1 81.25 102 PHE B O 1
ATOM 5813 N N . THR B 1 103 ? 12 -20.609 -19.25 1 85.56 103 THR B N 1
ATOM 5814 C CA . THR B 1 103 ? 11.719 -20.859 -17.828 1 85.56 103 THR B CA 1
ATOM 5815 C C . THR B 1 103 ? 11.125 -22.25 -17.641 1 85.56 103 THR B C 1
ATOM 5817 O O . THR B 1 103 ? 10.281 -22.688 -18.438 1 85.56 103 THR B O 1
ATOM 5820 N N . VAL B 1 104 ? 11.695 -23.016 -16.719 1 89.94 104 VAL B N 1
ATOM 5821 C CA . VAL B 1 104 ? 11.188 -24.328 -16.344 1 89.94 104 VAL B CA 1
ATOM 5822 C C . VAL B 1 104 ? 10.352 -24.219 -15.07 1 89.94 104 VAL B C 1
ATOM 5824 O O . VAL B 1 104 ? 10.82 -23.688 -14.062 1 89.94 104 VAL B O 1
ATOM 5827 N N . THR B 1 105 ? 9.18 -24.656 -15.125 1 91.44 105 THR B N 1
ATOM 5828 C CA . THR B 1 105 ? 8.273 -24.594 -13.984 1 91.44 105 THR B CA 1
ATOM 5829 C C . THR B 1 105 ? 8.453 -25.812 -13.078 1 91.44 105 THR B C 1
ATOM 5831 O O . THR B 1 105 ? 8.992 -26.828 -13.5 1 91.44 105 THR B O 1
ATOM 5834 N N . ILE B 1 106 ? 8.109 -25.766 -11.859 1 92.56 106 ILE B N 1
ATOM 5835 C CA . ILE B 1 106 ? 8.172 -26.875 -10.922 1 92.56 106 ILE B CA 1
ATOM 5836 C C . ILE B 1 106 ? 7.301 -28.031 -11.43 1 92.56 106 ILE B C 1
ATOM 5838 O O . ILE B 1 106 ? 7.652 -29.203 -11.266 1 92.56 106 ILE B O 1
ATOM 5842 N N . ASN B 1 107 ? 6.191 -27.703 -12.102 1 93.56 107 ASN B N 1
ATOM 5843 C CA . ASN B 1 107 ? 5.297 -28.719 -12.648 1 93.56 107 ASN B CA 1
ATOM 5844 C C . ASN B 1 107 ? 5.961 -29.5 -13.781 1 93.56 107 ASN B C 1
ATOM 5846 O O . ASN B 1 107 ? 5.742 -30.703 -13.914 1 93.56 107 ASN B O 1
ATOM 5850 N N . SER B 1 108 ? 6.746 -28.781 -14.523 1 93.56 108 SER B N 1
ATOM 5851 C CA . SER B 1 108 ? 7.48 -29.469 -15.586 1 93.56 108 SER B CA 1
ATOM 5852 C C . SER B 1 108 ? 8.539 -30.406 -15 1 93.56 108 SER B C 1
ATOM 5854 O O . SER B 1 108 ? 8.789 -31.484 -15.539 1 93.56 108 SER B O 1
ATOM 5856 N N . VAL B 1 109 ? 9.164 -30.031 -13.977 1 94.62 109 VAL B N 1
ATOM 5857 C CA . VAL B 1 109 ? 10.156 -30.891 -13.328 1 94.62 109 VAL B CA 1
ATOM 5858 C C . VAL B 1 109 ? 9.469 -32.094 -12.695 1 94.62 109 VAL B C 1
ATOM 5860 O O . VAL B 1 109 ? 9.984 -33.219 -12.766 1 94.62 109 VAL B O 1
ATOM 5863 N N . ILE B 1 110 ? 8.344 -31.875 -12.086 1 95.25 110 ILE B N 1
ATOM 5864 C CA . ILE B 1 110 ? 7.551 -32.969 -11.531 1 95.25 110 ILE B CA 1
ATOM 5865 C C . ILE B 1 110 ? 7.195 -33.969 -12.625 1 95.25 110 ILE B C 1
ATOM 5867 O O . ILE B 1 110 ? 7.227 -35.188 -12.406 1 95.25 110 ILE B O 1
ATOM 5871 N N . SER B 1 111 ? 6.934 -33.406 -13.812 1 94.88 111 SER B N 1
ATOM 5872 C CA . SER B 1 111 ? 6.562 -34.312 -14.914 1 94.88 111 SER B CA 1
ATOM 5873 C C . SER B 1 111 ? 7.727 -35.188 -15.32 1 94.88 111 SER B C 1
ATOM 5875 O O . SER B 1 111 ? 7.52 -36.312 -15.773 1 94.88 111 SER B O 1
ATOM 5877 N N . ILE B 1 112 ? 8.938 -34.812 -15.18 1 94.62 112 ILE B N 1
ATOM 5878 C CA . ILE B 1 112 ? 10.109 -35.625 -15.484 1 94.62 112 ILE B CA 1
ATOM 5879 C C . ILE B 1 112 ? 10.172 -36.812 -14.523 1 94.62 112 ILE B C 1
ATOM 5881 O O . ILE B 1 112 ? 10.336 -37.969 -14.953 1 94.62 112 ILE B O 1
ATOM 5885 N N . PHE B 1 113 ? 9.992 -36.531 -13.273 1 96.06 113 PHE B N 1
ATOM 5886 C CA . PHE B 1 113 ? 9.984 -37.594 -12.281 1 96.06 113 PHE B CA 1
ATOM 5887 C C . PHE B 1 113 ? 8.797 -38.531 -12.484 1 96.06 113 PHE B C 1
ATOM 5889 O O . PHE B 1 113 ? 8.93 -39.75 -12.367 1 96.06 113 PHE B O 1
ATOM 5896 N N . SER B 1 114 ? 7.656 -37.875 -12.75 1 94.81 114 SER B N 1
ATOM 5897 C CA . SER B 1 114 ? 6.457 -38.688 -13 1 94.81 114 SER B CA 1
ATOM 5898 C C . SER B 1 114 ? 6.652 -39.625 -14.172 1 94.81 114 SER B C 1
ATOM 5900 O O . SER B 1 114 ? 6.27 -40.812 -14.102 1 94.81 114 SER B O 1
ATOM 5902 N N . THR B 1 115 ? 7.238 -39.125 -15.219 1 94.19 115 THR B N 1
ATOM 5903 C CA . THR B 1 115 ? 7.508 -39.938 -16.391 1 94.19 115 THR B CA 1
ATOM 5904 C C . THR B 1 115 ? 8.477 -41.062 -16.047 1 94.19 115 THR B C 1
ATOM 5906 O O . THR B 1 115 ? 8.297 -42.219 -16.484 1 94.19 115 THR B O 1
ATOM 5909 N N . ALA B 1 116 ? 9.477 -40.844 -15.273 1 95.38 116 ALA B N 1
ATOM 5910 C CA . ALA B 1 116 ? 10.43 -41.844 -14.852 1 95.38 116 ALA B CA 1
ATOM 5911 C C . ALA B 1 116 ? 9.742 -42.938 -14.023 1 95.38 116 ALA B C 1
ATOM 5913 O O . ALA B 1 116 ? 9.977 -44.125 -14.234 1 95.38 116 ALA B O 1
ATOM 5914 N N . VAL B 1 117 ? 8.922 -42.562 -13.148 1 96.25 117 VAL B N 1
ATOM 5915 C CA . VAL B 1 117 ? 8.203 -43.5 -12.297 1 96.25 117 VAL B CA 1
ATOM 5916 C C . VAL B 1 117 ? 7.258 -44.344 -13.148 1 96.25 117 VAL B C 1
ATOM 5918 O O . VAL B 1 117 ? 7.285 -45.594 -13.078 1 96.25 117 VAL B O 1
ATOM 5921 N N . LYS B 1 118 ? 6.512 -43.719 -13.977 1 92.75 118 LYS B N 1
ATOM 5922 C CA . LYS B 1 118 ? 5.492 -44.406 -14.766 1 92.75 118 LYS B CA 1
ATOM 5923 C C . LYS B 1 118 ? 6.125 -45.375 -15.758 1 92.75 118 LYS B C 1
ATOM 5925 O O . LYS B 1 118 ? 5.629 -46.469 -15.945 1 92.75 118 LYS B O 1
ATOM 5930 N N . SER B 1 119 ? 7.176 -44.906 -16.391 1 90.69 119 SER B N 1
ATOM 5931 C CA . SER B 1 119 ? 7.797 -45.719 -17.438 1 90.69 119 SER B CA 1
ATOM 5932 C C . SER B 1 119 ? 8.492 -46.938 -16.844 1 90.69 119 SER B C 1
ATOM 5934 O O . SER B 1 119 ? 8.641 -47.969 -17.516 1 90.69 119 SER B O 1
ATOM 5936 N N . THR B 1 120 ? 8.891 -46.906 -15.617 1 94.69 120 THR B N 1
ATOM 5937 C CA . THR B 1 120 ? 9.664 -48 -15.039 1 94.69 120 THR B CA 1
ATOM 5938 C C . THR B 1 120 ? 8.773 -48.906 -14.203 1 94.69 120 THR B C 1
ATOM 5940 O O . THR B 1 120 ? 9 -50.125 -14.133 1 94.69 120 THR B O 1
ATOM 5943 N N . VAL B 1 121 ? 7.762 -48.375 -13.609 1 94.69 121 VAL B N 1
ATOM 5944 C CA . VAL B 1 121 ? 6.914 -49.188 -12.727 1 94.69 121 VAL B CA 1
ATOM 5945 C C . VAL B 1 121 ? 6.129 -50.188 -13.539 1 94.69 121 VAL B C 1
ATOM 5947 O O . VAL B 1 121 ? 5.789 -51.281 -13.031 1 94.69 121 VAL B O 1
ATOM 5950 N N . LEU B 1 122 ? 5.906 -49.938 -14.82 1 93.06 122 LEU B N 1
ATOM 5951 C CA . LEU B 1 122 ? 5.082 -50.812 -15.648 1 93.06 122 LEU B CA 1
ATOM 5952 C C . LEU B 1 122 ? 5.922 -51.906 -16.25 1 93.06 122 LEU B C 1
ATOM 5954 O O . LEU B 1 122 ? 5.375 -52.906 -16.766 1 93.06 122 LEU B O 1
ATOM 5958 N N . ILE B 1 123 ? 7.242 -51.844 -16.172 1 92.94 123 ILE B N 1
ATOM 5959 C CA . ILE B 1 123 ? 8.117 -52.875 -16.75 1 92.94 123 ILE B CA 1
ATOM 5960 C C . ILE B 1 123 ? 7.906 -54.188 -16.047 1 92.94 123 ILE B C 1
ATOM 5962 O O . ILE B 1 123 ? 7.59 -55.188 -16.688 1 92.94 123 ILE B O 1
ATOM 5966 N N . PRO B 1 124 ? 8.023 -54.25 -14.68 1 94.75 124 PRO B N 1
ATOM 5967 C CA . PRO B 1 124 ? 7.773 -55.531 -14.008 1 94.75 124 PRO B CA 1
ATOM 5968 C C . PRO B 1 124 ? 6.328 -56 -14.164 1 94.75 124 PRO B C 1
ATOM 5970 O O . PRO B 1 124 ? 6.07 -57.188 -14.188 1 94.75 124 PRO B O 1
ATOM 5973 N N . VAL B 1 125 ? 5.398 -55.062 -14.305 1 94.88 125 VAL B N 1
ATOM 5974 C CA . VAL B 1 125 ? 3.994 -55.438 -14.469 1 94.88 125 VAL B CA 1
ATOM 5975 C C . VAL B 1 125 ? 3.801 -56.156 -15.789 1 94.88 125 VAL B C 1
ATOM 5977 O O . VAL B 1 125 ? 3.172 -57.219 -15.82 1 94.88 125 VAL B O 1
ATOM 5980 N N . ALA B 1 126 ? 4.371 -55.625 -16.844 1 92.25 126 ALA B N 1
ATOM 5981 C CA . ALA B 1 126 ? 4.273 -56.281 -18.156 1 92.25 126 ALA B CA 1
ATOM 5982 C C . ALA B 1 126 ? 4.953 -57.625 -18.156 1 92.25 126 ALA B C 1
ATOM 5984 O O . ALA B 1 126 ? 4.426 -58.594 -18.719 1 92.25 126 ALA B O 1
ATOM 5985 N N . ALA B 1 127 ? 6.082 -57.75 -17.516 1 92.94 127 ALA B N 1
ATOM 5986 C CA . ALA B 1 127 ? 6.805 -59.031 -17.438 1 92.94 127 ALA B CA 1
ATOM 5987 C C . ALA B 1 127 ? 6.016 -60.062 -16.641 1 92.94 127 ALA B C 1
ATOM 5989 O O . ALA B 1 127 ? 5.949 -61.25 -17.031 1 92.94 127 ALA B O 1
ATOM 5990 N N . ALA B 1 128 ? 5.477 -59.625 -15.578 1 94.94 128 ALA B N 1
ATOM 5991 C CA . ALA B 1 128 ? 4.684 -60.531 -14.742 1 94.94 128 ALA B CA 1
ATOM 5992 C C . ALA B 1 128 ? 3.459 -61.031 -15.492 1 94.94 128 ALA B C 1
ATOM 5994 O O . ALA B 1 128 ? 3.143 -62.219 -15.438 1 94.94 128 ALA B O 1
ATOM 5995 N N . MET B 1 129 ? 2.82 -60.188 -16.203 1 94.31 129 MET B N 1
ATOM 5996 C CA . MET B 1 129 ? 1.649 -60.594 -16.969 1 94.31 129 MET B CA 1
ATOM 5997 C C . MET B 1 129 ? 2.037 -61.594 -18.062 1 94.31 129 MET B C 1
ATOM 5999 O O . MET B 1 129 ? 1.301 -62.531 -18.344 1 94.31 129 MET B O 1
ATOM 6003 N N . GLY B 1 130 ? 3.16 -61.344 -18.656 1 91.81 130 GLY B N 1
ATOM 6004 C CA . GLY B 1 130 ? 3.656 -62.25 -19.672 1 91.81 130 GLY B CA 1
ATOM 6005 C C . GLY B 1 130 ? 3.93 -63.656 -19.125 1 91.81 130 GLY B C 1
ATOM 6006 O O . GLY B 1 130 ? 3.666 -64.625 -19.797 1 91.81 130 GLY B O 1
ATOM 6007 N N . GLU B 1 131 ? 4.469 -63.688 -17.953 1 93 131 GLU B N 1
ATOM 6008 C CA . GLU B 1 131 ? 4.758 -65 -17.328 1 93 131 GLU B CA 1
ATOM 6009 C C . GLU B 1 131 ? 3.475 -65.688 -16.891 1 93 131 GLU B C 1
ATOM 6011 O O . GLU B 1 131 ? 3.334 -66.875 -17.047 1 93 131 GLU B O 1
ATOM 6016 N N . LEU B 1 132 ? 2.582 -64.938 -16.391 1 93.44 132 LEU B N 1
ATOM 6017 C CA . LEU B 1 132 ? 1.326 -65.5 -15.891 1 93.44 132 LEU B CA 1
ATOM 6018 C C . LEU B 1 132 ? 0.481 -66 -17.031 1 93.44 132 LEU B C 1
ATOM 6020 O O . LEU B 1 132 ? -0.325 -66.938 -16.828 1 93.44 132 LEU B O 1
ATOM 6024 N N . LYS B 1 133 ? 0.654 -65.438 -18.172 1 92.38 133 LYS B N 1
ATOM 6025 C CA . LYS B 1 133 ? -0.022 -65.938 -19.359 1 92.38 133 LYS B CA 1
ATOM 6026 C C . LYS B 1 133 ? 0.305 -67.375 -19.609 1 92.38 133 LYS B C 1
ATOM 6028 O O . LYS B 1 133 ? -0.59 -68.188 -19.875 1 92.38 133 LYS B O 1
ATOM 6033 N N . TRP B 1 134 ? 1.581 -67.812 -19.484 1 89.38 134 TRP B N 1
ATOM 6034 C CA . TRP B 1 134 ? 2.012 -69.188 -19.734 1 89.38 134 TRP B CA 1
ATOM 6035 C C . TRP B 1 134 ? 1.512 -70.125 -18.625 1 89.38 134 TRP B C 1
ATOM 6037 O O . TRP B 1 134 ? 1.147 -71.25 -18.891 1 89.38 134 TRP B O 1
ATOM 6047 N N . MET B 1 135 ? 1.418 -69.625 -17.453 1 90 135 MET B N 1
ATOM 6048 C CA . MET B 1 135 ? 0.918 -70.438 -16.344 1 90 135 MET B CA 1
ATOM 6049 C C . MET B 1 135 ? -0.586 -70.688 -16.469 1 90 135 MET B C 1
ATOM 6051 O O . MET B 1 135 ? -1.098 -71.688 -16.062 1 90 135 MET B O 1
ATOM 6055 N N . TRP B 1 136 ? -1.235 -69.75 -17.016 1 92.38 136 TRP B N 1
ATOM 6056 C CA . TRP B 1 136 ? -2.678 -69.75 -17.234 1 92.38 136 TRP B CA 1
ATOM 6057 C C . TRP B 1 136 ? -3.062 -71 -18.078 1 92.38 136 TRP B C 1
ATOM 6059 O O . TRP B 1 136 ? -4.074 -71.625 -17.812 1 92.38 136 TRP B O 1
ATOM 6069 N N . PHE B 1 137 ? -2.268 -71.375 -19.016 1 91.44 137 PHE B N 1
ATOM 6070 C CA . PHE B 1 137 ? -2.611 -72.438 -19.984 1 91.44 137 PHE B CA 1
ATOM 6071 C C . PHE B 1 137 ? -2.152 -73.812 -19.484 1 91.44 137 PHE B C 1
ATOM 6073 O O . PHE B 1 137 ? -2.297 -74.812 -20.203 1 91.44 137 PHE B O 1
ATOM 6080 N N . ASN B 1 138 ? -1.542 -73.812 -18.281 1 88.38 138 ASN B N 1
ATOM 6081 C CA . ASN B 1 138 ? -1.302 -75.125 -17.672 1 88.38 138 ASN B CA 1
ATOM 6082 C C . ASN B 1 138 ? -2.607 -75.875 -17.422 1 88.38 138 ASN B C 1
ATOM 6084 O O . ASN B 1 138 ? -2.611 -77.125 -17.297 1 88.38 138 ASN B O 1
ATOM 6088 N N . SER B 1 139 ? -3.594 -75.062 -17.312 1 88.81 139 SER B N 1
ATOM 6089 C CA . SER B 1 139 ? -4.941 -75.625 -17.281 1 88.81 139 SER B CA 1
ATOM 6090 C C . SER B 1 139 ? -5.691 -75.375 -18.578 1 88.81 139 SER B C 1
ATOM 6092 O O . SER B 1 139 ? -5.234 -74.562 -19.406 1 88.81 139 SER B O 1
ATOM 6094 N N . GLY B 1 140 ? -6.758 -76 -18.859 1 90.81 140 GLY B N 1
ATOM 6095 C CA . GLY B 1 140 ? -7.504 -75.875 -20.094 1 90.81 140 GLY B CA 1
ATOM 6096 C C . GLY B 1 140 ? -8.281 -74.562 -20.141 1 90.81 140 GLY B C 1
ATOM 6097 O O . GLY B 1 140 ? -9.125 -74.312 -19.281 1 90.81 140 GLY B O 1
ATOM 6098 N N . HIS B 1 141 ? -7.918 -73.688 -21.094 1 93.94 141 HIS B N 1
ATOM 6099 C CA . HIS B 1 141 ? -8.602 -72.438 -21.297 1 93.94 141 HIS B CA 1
ATOM 6100 C C . HIS B 1 141 ? -8.727 -72.125 -22.797 1 93.94 141 HIS B C 1
ATOM 6102 O O . HIS B 1 141 ? -8.133 -72.812 -23.625 1 93.94 141 HIS B O 1
ATOM 6108 N N . ARG B 1 142 ? -9.523 -71.062 -23.078 1 93.69 142 ARG B N 1
ATOM 6109 C CA . ARG B 1 142 ? -9.734 -70.688 -24.469 1 93.69 142 ARG B CA 1
ATOM 6110 C C . ARG B 1 142 ? -8.461 -70.125 -25.078 1 93.69 142 ARG B C 1
ATOM 6112 O O . ARG B 1 142 ? -7.715 -69.375 -24.406 1 93.69 142 ARG B O 1
ATOM 6119 N N . LEU B 1 143 ? -8.227 -70.375 -26.297 1 93.88 143 LEU B N 1
ATOM 6120 C CA . LEU B 1 143 ? -7.027 -69.938 -26.984 1 93.88 143 LEU B CA 1
ATOM 6121 C C . LEU B 1 143 ? -7.039 -68.438 -27.109 1 93.88 143 LEU B C 1
ATOM 6123 O O . LEU B 1 143 ? -5.98 -67.75 -27.156 1 93.88 143 LEU B O 1
ATOM 6127 N N . THR B 1 144 ? -8.219 -67.75 -27.078 1 93.12 144 THR B N 1
ATOM 6128 C CA . THR B 1 144 ? -8.344 -66.312 -27.188 1 93.12 144 THR B CA 1
ATOM 6129 C C . THR B 1 144 ? -7.758 -65.625 -25.953 1 93.12 144 THR B C 1
ATOM 6131 O O . THR B 1 144 ? -7.457 -64.438 -26 1 93.12 144 THR B O 1
ATOM 6134 N N . ASP B 1 145 ? -7.609 -66.375 -24.859 1 94.31 145 ASP B N 1
ATOM 6135 C CA . ASP B 1 145 ? -7.074 -65.75 -23.641 1 94.31 145 ASP B CA 1
ATOM 6136 C C . ASP B 1 145 ? -5.645 -65.312 -23.844 1 94.31 145 ASP B C 1
ATOM 6138 O O . ASP B 1 145 ? -5.18 -64.375 -23.141 1 94.31 145 ASP B O 1
ATOM 6142 N N . ILE B 1 146 ? -4.93 -65.875 -24.812 1 92.56 146 ILE B N 1
ATOM 6143 C CA . ILE B 1 146 ? -3.57 -65.438 -25.094 1 92.56 146 ILE B CA 1
ATOM 6144 C C . ILE B 1 146 ? -3.594 -64 -25.578 1 92.56 146 ILE B C 1
ATOM 6146 O O . ILE B 1 146 ? -2.73 -63.188 -25.219 1 92.56 146 ILE B O 1
ATOM 6150 N N . GLN B 1 147 ? -4.59 -63.719 -26.391 1 91.75 147 GLN B N 1
ATOM 6151 C CA . GLN B 1 147 ? -4.742 -62.344 -26.891 1 91.75 147 GLN B CA 1
ATOM 6152 C C . GLN B 1 147 ? -5.137 -61.375 -25.766 1 91.75 147 GLN B C 1
ATOM 6154 O O . GLN B 1 147 ? -4.707 -60.219 -25.75 1 91.75 147 GLN B O 1
ATOM 6159 N N . VAL B 1 148 ? -5.961 -61.812 -24.859 1 93.94 148 VAL B N 1
ATOM 6160 C CA . VAL B 1 148 ? -6.383 -60.969 -23.734 1 93.94 148 VAL B CA 1
ATOM 6161 C C . VAL B 1 148 ? -5.172 -60.594 -22.875 1 93.94 148 VAL B C 1
ATOM 6163 O O . VAL B 1 148 ? -5.004 -59.438 -22.484 1 93.94 148 VAL B O 1
ATOM 6166 N N . PHE B 1 149 ? -4.281 -61.562 -22.578 1 94.06 149 PHE B N 1
ATOM 6167 C CA . PHE B 1 149 ? -3.076 -61.312 -21.797 1 94.06 149 PHE B CA 1
ATOM 6168 C C . PHE B 1 149 ? -2.154 -60.344 -22.516 1 94.06 149 PHE B C 1
ATOM 6170 O O . PHE B 1 149 ? -1.657 -59.406 -21.906 1 94.06 149 PHE B O 1
ATOM 6177 N N . GLU B 1 150 ? -1.963 -60.531 -23.781 1 91.06 150 GLU B N 1
ATOM 6178 C CA . GLU B 1 150 ? -1.053 -59.656 -24.547 1 91.06 150 GLU B CA 1
ATOM 6179 C C . GLU B 1 150 ? -1.594 -58.25 -24.672 1 91.06 150 GLU B C 1
ATOM 6181 O O . GLU B 1 150 ? -0.841 -57.281 -24.562 1 91.06 150 GLU B O 1
ATOM 6186 N N . SER B 1 151 ? -2.854 -58.094 -24.953 1 89.88 151 SER B N 1
ATOM 6187 C CA . SER B 1 151 ? -3.461 -56.781 -25.062 1 89.88 151 SER B CA 1
ATOM 6188 C C . SER B 1 151 ? -3.436 -56.062 -23.734 1 89.88 151 SER B C 1
ATOM 6190 O O . SER B 1 151 ? -3.273 -54.812 -23.688 1 89.88 151 SER B O 1
ATOM 6192 N N . ALA B 1 152 ? -3.686 -56.75 -22.641 1 92.5 152 ALA B N 1
ATOM 6193 C CA . ALA B 1 152 ? -3.668 -56.125 -21.328 1 92.5 152 ALA B CA 1
ATOM 6194 C C . ALA B 1 152 ? -2.277 -55.594 -20.984 1 92.5 152 ALA B C 1
ATOM 6196 O O . ALA B 1 152 ? -2.139 -54.531 -20.375 1 92.5 152 ALA B O 1
ATOM 6197 N N . ALA B 1 153 ? -1.245 -56.281 -21.328 1 89.31 153 ALA B N 1
ATOM 6198 C CA . ALA B 1 153 ? 0.128 -55.875 -21.031 1 89.31 153 ALA B CA 1
ATOM 6199 C C . ALA B 1 153 ? 0.545 -54.688 -21.906 1 89.31 153 ALA B C 1
ATOM 6201 O O . ALA B 1 153 ? 1.469 -53.938 -21.547 1 89.31 153 ALA B O 1
ATOM 6202 N N . ARG B 1 154 ? -0.162 -54.438 -22.969 1 83.88 154 ARG B N 1
ATOM 6203 C CA . ARG B 1 154 ? 0.229 -53.375 -23.922 1 83.88 154 ARG B CA 1
ATOM 6204 C C . ARG B 1 154 ? -0.433 -52.062 -23.562 1 83.88 154 ARG B C 1
ATOM 6206 O O . ARG B 1 154 ? 0.109 -50.969 -23.859 1 83.88 154 ARG B O 1
ATOM 6213 N N . GLY B 1 155 ? -1.675 -52.219 -23 1 86.81 155 GLY B N 1
ATOM 6214 C CA . GLY B 1 155 ? -2.318 -50.938 -22.766 1 86.81 155 GLY B CA 1
ATOM 6215 C C . GLY B 1 155 ? -3.555 -51.031 -21.891 1 86.81 155 GLY B C 1
ATOM 6216 O O . GLY B 1 155 ? -3.959 -52.125 -21.516 1 86.81 155 GLY B O 1
ATOM 6217 N N . PRO B 1 156 ? -4.137 -49.812 -21.656 1 90.19 156 PRO B N 1
ATOM 6218 C CA . PRO B 1 156 ? -5.262 -49.75 -20.719 1 90.19 156 PRO B CA 1
ATOM 6219 C C . PRO B 1 156 ? -6.531 -50.406 -21.281 1 90.19 156 PRO B C 1
ATOM 6221 O O . PRO B 1 156 ? -7.309 -51 -20.547 1 90.19 156 PRO B O 1
ATOM 6224 N N . LEU B 1 157 ? -6.793 -50.25 -22.516 1 88.69 157 LEU B N 1
ATOM 6225 C CA . LEU B 1 157 ? -7.988 -50.844 -23.094 1 88.69 157 LEU B CA 1
ATOM 6226 C C . LEU B 1 157 ? -7.957 -52.375 -22.953 1 88.69 157 LEU B C 1
ATOM 6228 O O . LEU B 1 157 ? -8.961 -53 -22.578 1 88.69 157 LEU B O 1
ATOM 6232 N N . GLY B 1 158 ? -6.832 -52.969 -23.281 1 91.75 158 GLY B N 1
ATOM 6233 C CA . GLY B 1 158 ? -6.676 -54.406 -23.047 1 91.75 158 GLY B CA 1
ATOM 6234 C C . GLY B 1 158 ? -6.816 -54.812 -21.594 1 91.75 158 GLY B C 1
ATOM 6235 O O . GLY B 1 158 ? -7.395 -55.844 -21.281 1 91.75 158 GLY B O 1
ATOM 6236 N N . ALA B 1 159 ? -6.312 -53.938 -20.75 1 94.94 159 ALA B N 1
ATOM 6237 C CA . ALA B 1 159 ? -6.418 -54.188 -19.312 1 94.94 159 ALA B CA 1
ATOM 6238 C C . ALA B 1 159 ? -7.875 -54.188 -18.859 1 94.94 159 ALA B C 1
ATOM 6240 O O . ALA B 1 159 ? -8.281 -55.031 -18.062 1 94.94 159 ALA B O 1
ATOM 6241 N N . ALA B 1 160 ? -8.633 -53.312 -19.375 1 94.94 160 ALA B N 1
ATOM 6242 C CA . ALA B 1 160 ? -10.055 -53.25 -19.031 1 94.94 160 ALA B CA 1
ATOM 6243 C C . ALA B 1 160 ? -10.789 -54.5 -19.5 1 94.94 160 ALA B C 1
ATOM 6245 O O . ALA B 1 160 ? -11.648 -55.031 -18.797 1 94.94 160 ALA B O 1
ATOM 6246 N N . ILE B 1 161 ? -10.414 -54.969 -20.656 1 93.81 161 ILE B N 1
ATOM 6247 C CA . ILE B 1 161 ? -11.039 -56.156 -21.219 1 93.81 161 ILE B CA 1
ATOM 6248 C C . ILE B 1 161 ? -10.688 -57.375 -20.359 1 93.81 161 ILE B C 1
ATOM 6250 O O . ILE B 1 161 ? -11.539 -58.219 -20.109 1 93.81 161 ILE B O 1
ATOM 6254 N N . MET B 1 162 ? -9.484 -57.406 -19.953 1 96 162 MET B N 1
ATOM 6255 C CA . MET B 1 162 ? -9.062 -58.531 -19.109 1 96 162 MET B CA 1
ATOM 6256 C C . MET B 1 162 ? -9.867 -58.562 -17.812 1 96 162 MET B C 1
ATOM 6258 O O . MET B 1 162 ? -10.32 -59.625 -17.391 1 96 162 MET B O 1
ATOM 6262 N N . LEU B 1 163 ? -10.031 -57.438 -17.203 1 95.75 163 LEU B N 1
ATOM 6263 C CA . LEU B 1 163 ? -10.773 -57.375 -15.945 1 95.75 163 LEU B CA 1
ATOM 6264 C C . LEU B 1 163 ? -12.227 -57.781 -16.156 1 95.75 163 LEU B C 1
ATOM 6266 O O . LEU B 1 163 ? -12.836 -58.406 -15.297 1 95.75 163 LEU B O 1
ATOM 6270 N N . TRP B 1 164 ? -12.758 -57.438 -17.312 1 94.56 164 TRP B N 1
ATOM 6271 C CA . TRP B 1 164 ? -14.141 -57.781 -17.641 1 94.56 164 TRP B CA 1
ATOM 6272 C C . TRP B 1 164 ? -14.281 -59.281 -17.938 1 94.56 164 TRP B C 1
ATOM 6274 O O . TRP B 1 164 ? -15.266 -59.906 -17.547 1 94.56 164 TRP B O 1
ATOM 6284 N N . SER B 1 165 ? -13.258 -59.875 -18.594 1 92.94 165 SER B N 1
ATOM 6285 C CA . SER B 1 165 ? -13.312 -61.25 -19.062 1 92.94 165 SER B CA 1
ATOM 6286 C C . SER B 1 165 ? -12.961 -62.219 -17.938 1 92.94 165 SER B C 1
ATOM 6288 O O . SER B 1 165 ? -13.609 -63.25 -17.781 1 92.94 165 SER B O 1
ATOM 6290 N N . PHE B 1 166 ? -11.898 -61.938 -17.188 1 94.81 166 PHE B N 1
ATOM 6291 C CA . PHE B 1 166 ? -11.398 -62.875 -16.188 1 94.81 166 PHE B CA 1
ATOM 6292 C C . PHE B 1 166 ? -12.062 -62.656 -14.836 1 94.81 166 PHE B C 1
ATOM 6294 O O . PHE B 1 166 ? -12.102 -63.562 -13.992 1 94.81 166 PHE B O 1
ATOM 6301 N N . ARG B 1 167 ? -12.664 -61.5 -14.469 1 93.56 167 ARG B N 1
ATOM 6302 C CA . ARG B 1 167 ? -13.391 -61.125 -13.266 1 93.56 167 ARG B CA 1
ATOM 6303 C C . ARG B 1 167 ? -12.625 -61.562 -12.016 1 93.56 167 ARG B C 1
ATOM 6305 O O . ARG B 1 167 ? -13.18 -62.188 -11.109 1 93.56 167 ARG B O 1
ATOM 6312 N N . GLY B 1 168 ? -11.266 -61.406 -12.031 1 89.88 168 GLY B N 1
ATOM 6313 C CA . GLY B 1 168 ? -10.445 -61.594 -10.844 1 89.88 168 GLY B CA 1
ATOM 6314 C C . GLY B 1 168 ? -9.992 -63.031 -10.664 1 89.88 168 GLY B C 1
ATOM 6315 O O . GLY B 1 168 ? -9.391 -63.375 -9.641 1 89.88 168 GLY B O 1
ATOM 6316 N N . ARG B 1 169 ? -10.07 -63.844 -11.609 1 90.44 169 ARG B N 1
ATOM 6317 C CA . ARG B 1 169 ? -9.742 -65.25 -11.484 1 90.44 169 ARG B CA 1
ATOM 6318 C C . ARG B 1 169 ? -8.242 -65.5 -11.633 1 90.44 169 ARG B C 1
ATOM 6320 O O . ARG B 1 169 ? -7.727 -66.562 -11.227 1 90.44 169 ARG B O 1
ATOM 6327 N N . SER B 1 170 ? -7.582 -64.5 -12.133 1 92.56 170 SER B N 1
ATOM 6328 C CA . SER B 1 170 ? -6.145 -64.625 -12.344 1 92.56 170 SER B CA 1
ATOM 6329 C C . SER B 1 170 ? -5.379 -63.531 -11.625 1 92.56 170 SER B C 1
ATOM 6331 O O . SER B 1 170 ? -5.902 -62.438 -11.43 1 92.56 170 SER B O 1
ATOM 6333 N N . LEU B 1 171 ? -4.195 -63.906 -11.148 1 94.88 171 LEU B N 1
ATOM 6334 C CA . LEU B 1 171 ? -3.301 -62.906 -10.562 1 94.88 171 LEU B CA 1
ATOM 6335 C C . LEU B 1 171 ? -2.996 -61.781 -11.562 1 94.88 171 LEU B C 1
ATOM 6337 O O . LEU B 1 171 ? -2.635 -60.688 -11.164 1 94.88 171 LEU B O 1
ATOM 6341 N N . ALA B 1 172 ? -3.152 -62.094 -12.844 1 95.5 172 ALA B N 1
ATOM 6342 C CA . ALA B 1 172 ? -2.904 -61.094 -13.906 1 95.5 172 ALA B CA 1
ATOM 6343 C C . ALA B 1 172 ? -3.898 -59.969 -13.828 1 95.5 172 ALA B C 1
ATOM 6345 O O . ALA B 1 172 ? -3.629 -58.875 -14.336 1 95.5 172 ALA B O 1
ATOM 6346 N N . CYS B 1 173 ? -5.008 -60.125 -13.195 1 96.31 173 CYS B N 1
ATOM 6347 C CA . CYS B 1 173 ? -5.984 -59.062 -13.016 1 96.31 173 CYS B CA 1
ATOM 6348 C C . CYS B 1 173 ? -5.418 -57.938 -12.148 1 96.31 173 CYS B C 1
ATOM 6350 O O . CYS B 1 173 ? -5.758 -56.781 -12.336 1 96.31 173 CYS B O 1
ATOM 6352 N N . LEU B 1 174 ? -4.555 -58.312 -11.227 1 96.44 174 LEU B N 1
ATOM 6353 C CA . LEU B 1 174 ? -3.877 -57.281 -10.453 1 96.44 174 LEU B CA 1
ATOM 6354 C C . LEU B 1 174 ? -3.014 -56.375 -11.344 1 96.44 174 LEU B C 1
ATOM 6356 O O . LEU B 1 174 ? -2.947 -55.188 -11.148 1 96.44 174 LEU B O 1
ATOM 6360 N N . GLY B 1 175 ? -2.334 -57.031 -12.266 1 96.5 175 GLY B N 1
ATOM 6361 C CA . GLY B 1 175 ? -1.585 -56.25 -13.242 1 96.5 175 GLY B CA 1
ATOM 6362 C C . GLY B 1 175 ? -2.457 -55.312 -14.055 1 96.5 175 GLY B C 1
ATOM 6363 O O . GLY B 1 175 ? -2.074 -54.188 -14.312 1 96.5 175 GLY B O 1
ATOM 6364 N N . ALA B 1 176 ? -3.635 -55.75 -14.445 1 96.88 176 ALA B N 1
ATOM 6365 C CA . ALA B 1 176 ? -4.582 -54.906 -15.195 1 96.88 176 ALA B CA 1
ATOM 6366 C C . ALA B 1 176 ? -5.039 -53.719 -14.359 1 96.88 176 ALA B C 1
ATOM 6368 O O . ALA B 1 176 ? -5.191 -52.625 -14.883 1 96.88 176 ALA B O 1
ATOM 6369 N N . VAL B 1 177 ? -5.215 -53.906 -13.117 1 96.56 177 VAL B N 1
ATOM 6370 C CA . VAL B 1 177 ? -5.613 -52.844 -12.219 1 96.56 177 VAL B CA 1
ATOM 6371 C C . VAL B 1 177 ? -4.5 -51.781 -12.141 1 96.56 177 VAL B C 1
ATOM 6373 O O . VAL B 1 177 ? -4.77 -50.594 -12.133 1 96.56 177 VAL B O 1
ATOM 6376 N N . ILE B 1 178 ? -3.264 -52.25 -12.07 1 96.5 178 ILE B N 1
ATOM 6377 C CA . ILE B 1 178 ? -2.117 -51.344 -11.992 1 96.5 178 ILE B CA 1
ATOM 6378 C C . ILE B 1 178 ? -2.02 -50.531 -13.266 1 96.5 178 ILE B C 1
ATOM 6380 O O . ILE B 1 178 ? -1.8 -49.312 -13.219 1 96.5 178 ILE B O 1
ATOM 6384 N N . ILE B 1 179 ? -2.227 -51.125 -14.398 1 94.81 179 ILE B N 1
ATOM 6385 C CA . ILE B 1 179 ? -2.148 -50.438 -15.68 1 94.81 179 ILE B CA 1
ATOM 6386 C C . ILE B 1 179 ? -3.248 -49.375 -15.758 1 94.81 179 ILE B C 1
ATOM 6388 O O . ILE B 1 179 ? -2.992 -48.25 -16.141 1 94.81 179 ILE B O 1
ATOM 6392 N N . LEU B 1 180 ? -4.398 -49.688 -15.352 1 95.25 180 LEU B N 1
ATOM 6393 C CA . LEU B 1 180 ? -5.5 -48.75 -15.359 1 95.25 180 LEU B CA 1
ATOM 6394 C C . LEU B 1 180 ? -5.258 -47.625 -14.352 1 95.25 180 LEU B C 1
ATOM 6396 O O . LEU B 1 180 ? -5.52 -46.438 -14.633 1 95.25 180 LEU B O 1
ATOM 6400 N N . GLY B 1 181 ? -4.781 -48 -13.203 1 94.75 181 GLY B N 1
ATOM 6401 C CA . GLY B 1 181 ? -4.465 -47 -12.188 1 94.75 181 GLY B CA 1
ATOM 6402 C C . GLY B 1 181 ? -3.354 -46.062 -12.594 1 94.75 181 GLY B C 1
ATOM 6403 O O . GLY B 1 181 ? -3.324 -44.906 -12.164 1 94.75 181 GLY B O 1
ATOM 6404 N N . SER B 1 182 ? -2.428 -46.531 -13.422 1 93.88 182 SER B N 1
ATOM 6405 C CA . SER B 1 182 ? -1.295 -45.688 -13.844 1 93.88 182 SER B CA 1
ATOM 6406 C C . SER B 1 182 ? -1.753 -44.531 -14.695 1 93.88 182 SER B C 1
ATOM 6408 O O . SER B 1 182 ? -1.032 -43.531 -14.828 1 93.88 182 SER B O 1
ATOM 6410 N N . LEU B 1 183 ? -2.984 -44.531 -15.281 1 92.81 183 LEU B N 1
ATOM 6411 C CA . LEU B 1 183 ? -3.541 -43.438 -16.047 1 92.81 183 LEU B CA 1
ATOM 6412 C C . LEU B 1 183 ? -3.764 -42.219 -15.156 1 92.81 183 LEU B C 1
ATOM 6414 O O . LEU B 1 183 ? -3.752 -41.062 -15.641 1 92.81 183 LEU B O 1
ATOM 6418 N N . ALA B 1 184 ? -3.934 -42.438 -13.867 1 94.06 184 ALA B N 1
ATOM 6419 C CA . ALA B 1 184 ? -4.246 -41.344 -12.938 1 94.06 184 ALA B CA 1
ATOM 6420 C C . ALA B 1 184 ? -2.977 -40.781 -12.305 1 94.06 184 ALA B C 1
ATOM 6422 O O . ALA B 1 184 ? -3.027 -39.812 -11.578 1 94.06 184 ALA B O 1
ATOM 6423 N N . LEU B 1 185 ? -1.864 -41.375 -12.594 1 95.12 185 LEU B N 1
ATOM 6424 C CA . LEU B 1 185 ? -0.63 -41 -11.914 1 95.12 185 LEU B CA 1
ATOM 6425 C C . LEU B 1 185 ? -0.26 -39.531 -12.219 1 95.12 185 LEU B C 1
ATOM 6427 O O . LEU B 1 185 ? 0.076 -38.781 -11.312 1 95.12 185 LEU B O 1
ATOM 6431 N N . ASP B 1 186 ? -0.378 -39.125 -13.469 1 94.31 186 ASP B N 1
ATOM 6432 C CA . ASP B 1 186 ? -0.009 -37.781 -13.828 1 94.31 186 ASP B CA 1
ATOM 6433 C C . ASP B 1 186 ? -0.895 -36.75 -13.109 1 94.31 186 ASP B C 1
ATOM 6435 O O . ASP B 1 186 ? -0.411 -35.719 -12.648 1 94.31 186 ASP B O 1
ATOM 6439 N N . PHE B 1 187 ? -2.15 -37.094 -13.078 1 93.69 187 PHE B N 1
ATOM 6440 C CA . PHE B 1 187 ? -3.082 -36.25 -12.344 1 93.69 187 PHE B CA 1
ATOM 6441 C C . PHE B 1 187 ? -2.691 -36.156 -10.867 1 93.69 187 PHE B C 1
ATOM 6443 O O . PHE B 1 187 ? -2.656 -35.094 -10.289 1 93.69 187 PHE B O 1
ATOM 6450 N N . GLY B 1 188 ? -2.363 -37.281 -10.32 1 94.69 188 GLY B N 1
ATOM 6451 C CA . GLY B 1 188 ? -1.967 -37.312 -8.922 1 94.69 188 GLY B CA 1
ATOM 6452 C C . GLY B 1 188 ? -0.695 -36.531 -8.641 1 94.69 188 GLY B C 1
ATOM 6453 O O . GLY B 1 188 ? -0.6 -35.844 -7.629 1 94.69 188 GLY B O 1
ATOM 6454 N N . PHE B 1 189 ? 0.264 -36.656 -9.516 1 96.25 189 PHE B N 1
ATOM 6455 C CA . PHE B 1 189 ? 1.53 -35.938 -9.344 1 96.25 189 PHE B CA 1
ATOM 6456 C C . PHE B 1 189 ? 1.327 -34.438 -9.414 1 96.25 189 PHE B C 1
ATOM 6458 O O . PHE B 1 189 ? 1.938 -33.688 -8.648 1 96.25 189 PHE B O 1
ATOM 6465 N N . GLN B 1 190 ? 0.436 -34 -10.273 1 94.44 190 GLN B N 1
ATOM 6466 C CA . GLN B 1 190 ? 0.246 -32.562 -10.453 1 94.44 190 GLN B CA 1
ATOM 6467 C C . GLN B 1 190 ? -0.618 -31.969 -9.344 1 94.44 190 GLN B C 1
ATOM 6469 O O . GLN B 1 190 ? -0.607 -30.766 -9.109 1 94.44 190 GLN B O 1
ATOM 6474 N N . GLN B 1 191 ? -1.329 -32.812 -8.641 1 93.88 191 GLN B N 1
ATOM 6475 C CA . GLN B 1 191 ? -2.133 -32.344 -7.512 1 93.88 191 GLN B CA 1
ATOM 6476 C C . GLN B 1 191 ? -1.268 -32.125 -6.273 1 93.88 191 GLN B C 1
ATOM 6478 O O . GLN B 1 191 ? -1.711 -31.516 -5.301 1 93.88 191 GLN B O 1
ATOM 6483 N N . LEU B 1 192 ? -0.051 -32.531 -6.375 1 94.94 192 LEU B N 1
ATOM 6484 C CA . LEU B 1 192 ? 0.846 -32.438 -5.227 1 94.94 192 LEU B CA 1
ATOM 6485 C C . LEU B 1 192 ? 1.17 -31 -4.883 1 94.94 192 LEU B C 1
ATOM 6487 O O . LEU B 1 192 ? 1.482 -30.672 -3.73 1 94.94 192 LEU B O 1
ATOM 6491 N N . VAL B 1 193 ? 1.044 -30.094 -5.875 1 92.62 193 VAL B N 1
ATOM 6492 C CA . VAL B 1 193 ? 1.553 -28.75 -5.625 1 92.62 193 VAL B CA 1
ATOM 6493 C C . VAL B 1 193 ? 0.458 -27.719 -5.906 1 92.62 193 VAL B C 1
ATOM 6495 O O . VAL B 1 193 ? -0.267 -27.828 -6.898 1 92.62 193 VAL B O 1
ATOM 6498 N N . THR B 1 194 ? 0.323 -26.781 -5.004 1 90.62 194 THR B N 1
ATOM 6499 C CA . THR B 1 194 ? -0.529 -25.609 -5.164 1 90.62 194 THR B CA 1
ATOM 6500 C C . THR B 1 194 ? 0.254 -24.328 -4.883 1 90.62 194 THR B C 1
ATOM 6502 O O . THR B 1 194 ? 1.371 -24.375 -4.363 1 90.62 194 THR B O 1
ATOM 6505 N N . TYR B 1 195 ? -0.329 -23.234 -5.324 1 88.19 195 TYR B N 1
ATOM 6506 C CA . TYR B 1 195 ? 0.373 -21.969 -5.176 1 88.19 195 TYR B CA 1
ATOM 6507 C C . TYR B 1 195 ? -0.504 -20.938 -4.473 1 88.19 195 TYR B C 1
ATOM 6509 O O . TYR B 1 195 ? -0.861 -19.906 -5.062 1 88.19 195 TYR B O 1
ATOM 6517 N N . PRO B 1 196 ? -0.673 -21.094 -3.193 1 88.19 196 PRO B N 1
ATOM 6518 C CA . PRO B 1 196 ? -1.445 -20.094 -2.455 1 88.19 196 PRO B CA 1
ATOM 6519 C C . PRO B 1 196 ? -0.648 -18.812 -2.178 1 88.19 196 PRO B C 1
ATOM 6521 O O . PRO B 1 196 ? 0.583 -18.828 -2.252 1 88.19 196 PRO B O 1
ATOM 6524 N N . LEU B 1 197 ? -1.446 -17.781 -1.874 1 86.31 197 LEU B N 1
ATOM 6525 C CA . LEU B 1 197 ? -0.811 -16.516 -1.523 1 86.31 197 LEU B CA 1
ATOM 6526 C C . LEU B 1 197 ? -0.525 -16.438 -0.027 1 86.31 197 LEU B C 1
ATOM 6528 O O . LEU B 1 197 ? -1.371 -16.812 0.788 1 86.31 197 LEU B O 1
ATOM 6532 N N . ARG B 1 198 ? 0.689 -16.062 0.27 1 85.38 198 ARG B N 1
ATOM 6533 C CA . ARG B 1 198 ? 1.1 -15.859 1.655 1 85.38 198 ARG B CA 1
ATOM 6534 C C . ARG B 1 198 ? 1.84 -14.539 1.816 1 85.38 198 ARG B C 1
ATOM 6536 O O . ARG B 1 198 ? 2.496 -14.07 0.884 1 85.38 198 ARG B O 1
ATOM 6543 N N . PRO B 1 199 ? 1.597 -14 3.043 1 84.69 199 PRO B N 1
ATOM 6544 C CA . PRO B 1 199 ? 2.328 -12.75 3.271 1 84.69 199 PRO B CA 1
ATOM 6545 C C . PRO B 1 199 ? 3.834 -12.969 3.404 1 84.69 199 PRO B C 1
ATOM 6547 O O . PRO B 1 199 ? 4.273 -13.875 4.117 1 84.69 199 PRO B O 1
ATOM 6550 N N . VAL B 1 200 ? 4.539 -12.32 2.668 1 84 200 VAL B N 1
ATOM 6551 C CA . VAL B 1 200 ? 5.996 -12.391 2.715 1 84 200 VAL B CA 1
ATOM 6552 C C . VAL B 1 200 ? 6.562 -11.055 3.207 1 84 200 VAL B C 1
ATOM 6554 O O . VAL B 1 200 ? 5.996 -9.992 2.939 1 84 200 VAL B O 1
ATOM 6557 N N . ASN B 1 201 ? 7.656 -11.148 3.941 1 85.81 201 ASN B N 1
ATOM 6558 C CA . ASN B 1 201 ? 8.367 -9.969 4.418 1 85.81 201 ASN B CA 1
ATOM 6559 C C . ASN B 1 201 ? 9.164 -9.305 3.301 1 85.81 201 ASN B C 1
ATOM 6561 O O . ASN B 1 201 ? 10.086 -9.914 2.748 1 85.81 201 ASN B O 1
ATOM 6565 N N . LEU B 1 202 ? 8.82 -8.07 2.91 1 82.94 202 LEU B N 1
ATOM 6566 C CA . LEU B 1 202 ? 9.492 -7.387 1.812 1 82.94 202 LEU B CA 1
ATOM 6567 C C . LEU B 1 202 ? 10.531 -6.406 2.338 1 82.94 202 LEU B C 1
ATOM 6569 O O . LEU B 1 202 ? 11.312 -5.844 1.563 1 82.94 202 LEU B O 1
ATOM 6573 N N . GLY B 1 203 ? 10.578 -6.227 3.643 1 85 203 GLY B N 1
ATOM 6574 C CA . GLY B 1 203 ? 11.523 -5.27 4.199 1 85 203 GLY B CA 1
ATOM 6575 C C . GLY B 1 203 ? 10.992 -4.562 5.434 1 85 203 GLY B C 1
ATOM 6576 O O . GLY B 1 203 ? 9.898 -4.871 5.91 1 85 203 GLY B O 1
ATOM 6577 N N . PRO B 1 204 ? 11.797 -3.574 5.91 1 88.81 204 PRO B N 1
ATOM 6578 C CA . PRO B 1 204 ? 11.43 -2.883 7.145 1 88.81 204 PRO B CA 1
ATOM 6579 C C . PRO B 1 204 ? 10.406 -1.768 6.914 1 88.81 204 PRO B C 1
ATOM 6581 O O . PRO B 1 204 ? 10.398 -1.146 5.848 1 88.81 204 PRO B O 1
ATOM 6584 N N . ALA B 1 205 ? 9.477 -1.675 7.75 1 92.06 205 ALA B N 1
ATOM 6585 C CA . ALA B 1 205 ? 8.586 -0.528 7.891 1 92.06 205 ALA B CA 1
ATOM 6586 C C . ALA B 1 205 ? 9.062 0.405 9 1 92.06 205 ALA B C 1
ATOM 6588 O O . ALA B 1 205 ? 9.727 -0.03 9.945 1 92.06 205 ALA B O 1
ATOM 6589 N N . THR B 1 206 ? 8.836 1.716 8.836 1 91.38 206 THR B N 1
ATOM 6590 C CA . THR B 1 206 ? 9.375 2.645 9.828 1 91.38 206 THR B CA 1
ATOM 6591 C C . THR B 1 206 ? 8.289 3.594 10.32 1 91.38 206 THR B C 1
ATOM 6593 O O . THR B 1 206 ? 7.352 3.914 9.586 1 91.38 206 THR B O 1
ATOM 6596 N N . ILE B 1 207 ? 8.344 3.996 11.594 1 92.44 207 ILE B N 1
ATOM 6597 C CA . ILE B 1 207 ? 7.566 5.066 12.203 1 92.44 207 ILE B CA 1
ATOM 6598 C C . ILE B 1 207 ? 8.5 6.027 12.945 1 92.44 207 ILE B C 1
ATOM 6600 O O . ILE B 1 207 ? 9.352 5.602 13.719 1 92.44 207 ILE B O 1
ATOM 6604 N N . ALA B 1 208 ? 8.297 7.289 12.695 1 91.06 208 ALA B N 1
ATOM 6605 C CA . ALA B 1 208 ? 9.156 8.297 13.297 1 91.06 208 ALA B CA 1
ATOM 6606 C C . ALA B 1 208 ? 8.891 8.43 14.797 1 91.06 208 ALA B C 1
ATOM 6608 O O . ALA B 1 208 ? 7.734 8.477 15.227 1 91.06 208 ALA B O 1
ATOM 6609 N N . ARG B 1 209 ? 9.93 8.383 15.594 1 91.19 209 ARG B N 1
ATOM 6610 C CA . ARG B 1 209 ? 9.914 8.656 17.031 1 91.19 209 ARG B CA 1
ATOM 6611 C C . ARG B 1 209 ? 11.164 9.422 17.453 1 91.19 209 ARG B C 1
ATOM 6613 O O . ARG B 1 209 ? 12.109 9.555 16.672 1 91.19 209 ARG B O 1
ATOM 6620 N N . THR B 1 210 ? 11.117 9.938 18.688 1 89.75 210 THR B N 1
ATOM 6621 C CA . THR B 1 210 ? 12.289 10.672 19.141 1 89.75 210 THR B CA 1
ATOM 6622 C C . THR B 1 210 ? 12.453 10.555 20.656 1 89.75 210 THR B C 1
ATOM 6624 O O . THR B 1 210 ? 11.469 10.352 21.375 1 89.75 210 THR B O 1
ATOM 6627 N N . ASN B 1 211 ? 13.703 10.664 21.078 1 88.38 211 ASN B N 1
ATOM 6628 C CA . ASN B 1 211 ? 14.016 10.719 22.5 1 88.38 211 ASN B CA 1
ATOM 6629 C C . ASN B 1 211 ? 14.398 12.125 22.938 1 88.38 211 ASN B C 1
ATOM 6631 O O . ASN B 1 211 ? 14.438 12.422 24.141 1 88.38 211 ASN B O 1
ATOM 6635 N N . GLU B 1 212 ? 14.578 12.875 21.953 1 88.38 212 GLU B N 1
ATOM 6636 C CA . GLU B 1 212 ? 15.055 14.227 22.25 1 88.38 212 GLU B CA 1
ATOM 6637 C C . GLU B 1 212 ? 14.461 15.242 21.281 1 88.38 212 GLU B C 1
ATOM 6639 O O . GLU B 1 212 ? 14.117 14.906 20.156 1 88.38 212 GLU B O 1
ATOM 6644 N N . TYR B 1 213 ? 14.367 16.422 21.781 1 90.5 213 TYR B N 1
ATOM 6645 C CA . TYR B 1 213 ? 13.961 17.547 20.938 1 90.5 213 TYR B CA 1
ATOM 6646 C C . TYR B 1 213 ? 14.797 18.781 21.25 1 90.5 213 TYR B C 1
ATOM 6648 O O . TYR B 1 213 ? 14.914 19.188 22.406 1 90.5 213 TYR B O 1
ATOM 6656 N N . PHE B 1 214 ? 15.438 19.25 20.172 1 89.81 214 PHE B N 1
ATOM 6657 C CA . PHE B 1 214 ? 16.25 20.453 20.281 1 89.81 214 PHE B CA 1
ATOM 6658 C C . PHE B 1 214 ? 16.062 21.344 19.062 1 89.81 214 PHE B C 1
ATOM 6660 O O . PHE B 1 214 ? 16.688 21.141 18.031 1 89.81 214 PHE B O 1
ATOM 6667 N N . ALA B 1 215 ? 15.289 22.312 19.297 1 89 215 ALA B N 1
ATOM 6668 C CA . ALA B 1 215 ? 15.055 23.266 18.203 1 89 215 ALA B CA 1
ATOM 6669 C C . ALA B 1 215 ? 14.633 24.625 18.734 1 89 215 ALA B C 1
ATOM 6671 O O . ALA B 1 215 ? 13.828 24.703 19.672 1 89 215 ALA B O 1
ATOM 6672 N N . TYR B 1 216 ? 15.203 25.672 18.234 1 86.81 216 TYR B N 1
ATOM 6673 C CA . TYR B 1 216 ? 14.844 27.047 18.562 1 86.81 216 TYR B CA 1
ATOM 6674 C C . TYR B 1 216 ? 15.289 28 17.469 1 86.81 216 TYR B C 1
ATOM 6676 O O . TYR B 1 216 ? 16.016 27.609 16.547 1 86.81 216 TYR B O 1
ATOM 6684 N N . ARG B 1 217 ? 14.766 29.156 17.469 1 81.06 217 ARG B N 1
ATOM 6685 C CA . ARG B 1 217 ? 15.258 30.25 16.641 1 81.06 217 ARG B CA 1
ATOM 6686 C C . ARG B 1 217 ? 15.594 31.469 17.484 1 81.06 217 ARG B C 1
ATOM 6688 O O . ARG B 1 217 ? 15.07 31.641 18.578 1 81.06 217 ARG B O 1
ATOM 6695 N N . PRO B 1 218 ? 16.547 32.25 17.031 1 76.31 218 PRO B N 1
ATOM 6696 C CA . PRO B 1 218 ? 16.875 33.438 17.797 1 76.31 218 PRO B CA 1
ATOM 6697 C C . PRO B 1 218 ? 15.711 34.406 17.906 1 76.31 218 PRO B C 1
ATOM 6699 O O . PRO B 1 218 ? 14.961 34.625 16.953 1 76.31 218 PRO B O 1
ATOM 6702 N N . GLY B 1 219 ? 15.539 34.875 19.141 1 72.56 219 GLY B N 1
ATOM 6703 C CA . GLY B 1 219 ? 14.461 35.812 19.375 1 72.56 219 GLY B CA 1
ATOM 6704 C C . GLY B 1 219 ? 14.836 37.25 19.031 1 72.56 219 GLY B C 1
ATOM 6705 O O . GLY B 1 219 ? 15.906 37.5 18.469 1 72.56 219 GLY B O 1
ATOM 6706 N N . TRP B 1 220 ? 13.914 38.156 19.203 1 66.44 220 TRP B N 1
ATOM 6707 C CA . TRP B 1 220 ? 14.078 39.562 18.828 1 66.44 220 TRP B CA 1
ATOM 6708 C C . TRP B 1 220 ? 14.953 40.281 19.828 1 66.44 220 TRP B C 1
ATOM 6710 O O . TRP B 1 220 ? 15.516 41.344 19.516 1 66.44 220 TRP B O 1
ATOM 6720 N N . ILE B 1 221 ? 14.867 39.688 21.078 1 65 221 ILE B N 1
ATOM 6721 C CA . ILE B 1 221 ? 15.75 40.219 22.125 1 65 221 ILE B CA 1
ATOM 6722 C C . ILE B 1 221 ? 16.953 39.281 22.297 1 65 221 ILE B C 1
ATOM 6724 O O . ILE B 1 221 ? 16.812 38.062 22.297 1 65 221 ILE B O 1
ATOM 6728 N N . THR B 1 222 ? 18.016 39.938 22.234 1 64 222 THR B N 1
ATOM 6729 C CA . THR B 1 222 ? 19.25 39.188 22.375 1 64 222 THR B CA 1
ATOM 6730 C C . THR B 1 222 ? 19.156 38.25 23.578 1 64 222 THR B C 1
ATOM 6732 O O . THR B 1 222 ? 18.766 38.656 24.672 1 64 222 THR B O 1
ATOM 6735 N N . GLY B 1 223 ? 19.375 36.969 23.359 1 67.56 223 GLY B N 1
ATOM 6736 C CA . GLY B 1 223 ? 19.406 35.969 24.422 1 67.56 223 GLY B CA 1
ATOM 6737 C C . GLY B 1 223 ? 18.094 35.25 24.609 1 67.56 223 GLY B C 1
ATOM 6738 O O . GLY B 1 223 ? 18 34.281 25.375 1 67.56 223 GLY B O 1
ATOM 6739 N N . THR B 1 224 ? 17.031 35.781 23.984 1 75.75 224 THR B N 1
ATOM 6740 C CA . THR B 1 224 ? 15.742 35.125 24.156 1 75.75 224 THR B CA 1
ATOM 6741 C C . THR B 1 224 ? 15.453 34.188 22.969 1 75.75 224 THR B C 1
ATOM 6743 O O . THR B 1 224 ? 15.281 34.656 21.844 1 75.75 224 THR B O 1
ATOM 6746 N N . PRO B 1 225 ? 15.445 32.906 23.297 1 83.38 225 PRO B N 1
ATOM 6747 C CA . PRO B 1 225 ? 15.133 31.984 22.203 1 83.38 225 PRO B CA 1
ATOM 6748 C C . PRO B 1 225 ? 13.641 31.922 21.906 1 83.38 225 PRO B C 1
ATOM 6750 O O . PRO B 1 225 ? 12.812 32.125 22.797 1 83.38 225 PRO B O 1
ATOM 6753 N N . LEU B 1 226 ? 13.32 31.75 20.672 1 83.19 226 LEU B N 1
ATOM 6754 C CA . LEU B 1 226 ? 11.945 31.531 20.219 1 83.19 226 LEU B CA 1
ATOM 6755 C C . LEU B 1 226 ? 11.766 30.125 19.656 1 83.19 226 LEU B C 1
ATOM 6757 O O . LEU B 1 226 ? 12.742 29.5 19.234 1 83.19 226 LEU B O 1
ATOM 6761 N N . ALA B 1 227 ? 10.516 29.688 19.719 1 87.69 227 ALA B N 1
ATOM 6762 C CA . ALA B 1 227 ? 10.219 28.391 19.109 1 87.69 227 ALA B CA 1
ATOM 6763 C C . ALA B 1 227 ? 10.547 28.406 17.625 1 87.69 227 ALA B C 1
ATOM 6765 O O . ALA B 1 227 ? 10.336 29.406 16.953 1 87.69 227 ALA B O 1
ATOM 6766 N N . GLU B 1 228 ? 11.062 27.297 17.156 1 87.56 228 GLU B N 1
ATOM 6767 C CA . GLU B 1 228 ? 11.312 27.203 15.719 1 87.56 228 GLU B CA 1
ATOM 6768 C C . GLU B 1 228 ? 10.023 27.375 14.922 1 87.56 228 GLU B C 1
ATOM 6770 O O . GLU B 1 228 ? 8.938 27.031 15.406 1 87.56 228 GLU B O 1
ATOM 6775 N N . GLN B 1 229 ? 10.133 27.75 13.703 1 83.81 229 GLN B N 1
ATOM 6776 C CA . GLN B 1 229 ? 8.984 28.109 12.875 1 83.81 229 GLN B CA 1
ATOM 6777 C C . GLN B 1 229 ? 8.039 26.938 12.695 1 83.81 229 GLN B C 1
ATOM 6779 O O . GLN B 1 229 ? 6.824 27.078 12.828 1 83.81 229 GLN B O 1
ATOM 6784 N N . PRO B 1 230 ? 8.586 25.75 12.359 1 87.44 230 PRO B N 1
ATOM 6785 C CA . PRO B 1 230 ? 7.652 24.625 12.195 1 87.44 230 PRO B CA 1
ATOM 6786 C C . PRO B 1 230 ? 6.895 24.281 13.477 1 87.44 230 PRO B C 1
ATOM 6788 O O . PRO B 1 230 ? 5.758 23.812 13.422 1 87.44 230 PRO B O 1
ATOM 6791 N N . MET B 1 231 ? 7.5 24.516 14.633 1 91.75 231 MET B N 1
ATOM 6792 C CA . MET B 1 231 ? 6.801 24.297 15.891 1 91.75 231 MET B CA 1
ATOM 6793 C C . MET B 1 231 ? 5.691 25.312 16.094 1 91.75 231 MET B C 1
ATOM 6795 O O . MET B 1 231 ? 4.629 25 16.625 1 91.75 231 MET B O 1
ATOM 6799 N N . VAL B 1 232 ? 5.961 26.578 15.711 1 89.44 232 VAL B N 1
ATOM 6800 C CA . VAL B 1 232 ? 4.91 27.594 15.766 1 89.44 232 VAL B CA 1
ATOM 6801 C C . VAL B 1 232 ? 3.729 27.156 14.898 1 89.44 232 VAL B C 1
ATOM 6803 O O . VAL B 1 232 ? 2.574 27.266 15.32 1 89.44 232 VAL B O 1
ATOM 6806 N N . ALA B 1 233 ? 4.047 26.656 13.703 1 89.62 233 ALA B N 1
ATOM 6807 C CA . ALA B 1 233 ? 3 26.141 12.828 1 89.62 233 ALA B CA 1
ATOM 6808 C C . ALA B 1 233 ? 2.227 25.016 13.508 1 89.62 233 ALA B C 1
ATOM 6810 O O . ALA B 1 233 ? 0.998 24.953 13.414 1 89.62 233 ALA B O 1
ATOM 6811 N N . ALA B 1 234 ? 2.939 24.125 14.141 1 93.44 234 ALA B N 1
ATOM 6812 C CA . ALA B 1 234 ? 2.309 23 14.82 1 93.44 234 ALA B CA 1
ATOM 6813 C C . ALA B 1 234 ? 1.396 23.469 15.945 1 93.44 234 ALA B C 1
ATOM 6815 O O . ALA B 1 234 ? 0.325 22.906 16.172 1 93.44 234 ALA B O 1
ATOM 6816 N N . ILE B 1 235 ? 1.832 24.453 16.672 1 93.31 235 ILE B N 1
ATOM 6817 C CA . ILE B 1 235 ? 1.062 24.984 17.781 1 93.31 235 ILE B CA 1
ATOM 6818 C C . ILE B 1 235 ? -0.267 25.547 17.281 1 93.31 235 ILE B C 1
ATOM 6820 O O . ILE B 1 235 ? -1.33 25.203 17.797 1 93.31 235 ILE B O 1
ATOM 6824 N N . TYR B 1 236 ? -0.208 26.297 16.266 1 89.94 236 TYR B N 1
ATOM 6825 C CA . TYR B 1 236 ? -1.439 26.875 15.734 1 89.94 236 TYR B CA 1
ATOM 6826 C C . TYR B 1 236 ? -2.316 25.812 15.102 1 89.94 236 TYR B C 1
ATOM 6828 O O . TYR B 1 236 ? -3.541 25.828 15.25 1 89.94 236 TYR B O 1
ATOM 6836 N N . THR B 1 237 ? -1.672 24.922 14.422 1 90.88 237 THR B N 1
ATOM 6837 C CA . THR B 1 237 ? -2.416 23.828 13.805 1 90.88 237 THR B CA 1
ATOM 6838 C C . THR B 1 237 ? -3.186 23.031 14.859 1 90.88 237 THR B C 1
ATOM 6840 O O . THR B 1 237 ? -4.363 22.719 14.672 1 90.88 237 THR B O 1
ATOM 6843 N N . GLY B 1 238 ? -2.525 22.734 15.938 1 94.25 238 GLY B N 1
ATOM 6844 C CA . GLY B 1 238 ? -3.15 21.969 17 1 94.25 238 GLY B CA 1
ATOM 6845 C C . GLY B 1 238 ? -4.203 22.734 17.766 1 94.25 238 GLY B C 1
ATOM 6846 O O . GLY B 1 238 ? -5.25 22.188 18.109 1 94.25 238 GLY B O 1
ATOM 6847 N N . MET B 1 239 ? -3.914 23.953 17.984 1 92.69 239 MET B N 1
ATOM 6848 C CA . MET B 1 239 ? -4.824 24.797 18.766 1 92.69 239 MET B CA 1
ATOM 6849 C C . MET B 1 239 ? -6.164 24.953 18.047 1 92.69 239 MET B C 1
ATOM 6851 O O . MET B 1 239 ? -7.219 24.938 18.688 1 92.69 239 MET B O 1
ATOM 6855 N N . TYR B 1 240 ? -6.082 24.969 16.734 1 89.19 240 TYR B N 1
ATOM 6856 C CA . TYR B 1 240 ? -7.305 25.141 15.961 1 89.19 240 TYR B CA 1
ATOM 6857 C C . TYR B 1 240 ? -7.727 23.828 15.297 1 89.19 240 TYR B C 1
ATOM 6859 O O . TYR B 1 240 ? -8.469 23.844 14.312 1 89.19 240 TYR B O 1
ATOM 6867 N N . GLY B 1 241 ? -7.207 22.734 15.758 1 84.38 241 GLY B N 1
ATOM 6868 C CA . GLY B 1 241 ? -7.441 21.422 15.164 1 84.38 241 GLY B CA 1
ATOM 6869 C C . GLY B 1 241 ? -8.758 20.797 15.586 1 84.38 241 GLY B C 1
ATOM 6870 O O . GLY B 1 241 ? -9.188 19.797 15.008 1 84.38 241 GLY B O 1
ATOM 6871 N N . ASP B 1 242 ? -9.531 21.344 16.422 1 76.06 242 ASP B N 1
ATOM 6872 C CA . ASP B 1 242 ? -10.867 20.938 16.828 1 76.06 242 ASP B CA 1
ATOM 6873 C C . ASP B 1 242 ? -10.875 19.484 17.312 1 76.06 242 ASP B C 1
ATOM 6875 O O . ASP B 1 242 ? -11.672 18.672 16.828 1 76.06 242 ASP B O 1
ATOM 6879 N N . GLY B 1 243 ? -9.945 19.047 18.047 1 78.19 243 GLY B N 1
ATOM 6880 C CA . GLY B 1 243 ? -9.93 17.734 18.656 1 78.19 243 GLY B CA 1
ATOM 6881 C C . GLY B 1 243 ? -9.344 16.656 17.766 1 78.19 243 GLY B C 1
ATOM 6882 O O . GLY B 1 243 ? -9.383 15.469 18.094 1 78.19 243 GLY B O 1
ATOM 6883 N N . LYS B 1 244 ? -8.812 17 16.719 1 85 244 LYS B N 1
ATOM 6884 C CA . LYS B 1 244 ? -8.203 16.062 15.789 1 85 244 LYS B CA 1
ATOM 6885 C C . LYS B 1 244 ? -6.844 15.586 16.297 1 85 244 LYS B C 1
ATOM 6887 O O . LYS B 1 244 ? -6.195 16.281 17.094 1 85 244 LYS B O 1
ATOM 6892 N N . SER B 1 245 ? -6.613 14.336 15.898 1 91.19 245 SER B N 1
ATOM 6893 C CA . SER B 1 245 ? -5.277 13.812 16.172 1 91.19 245 SER B CA 1
ATOM 6894 C C . SER B 1 245 ? -4.371 13.961 14.953 1 91.19 245 SER B C 1
ATOM 6896 O O . SER B 1 245 ? -4.852 14 13.812 1 91.19 245 SER B O 1
ATOM 6898 N N . PHE B 1 246 ? -3.119 14.133 15.266 1 93 246 PHE B N 1
ATOM 6899 C CA . PHE B 1 246 ? -2.129 14.312 14.211 1 93 246 PHE B CA 1
ATOM 6900 C C . PHE B 1 246 ? -1.077 13.211 14.258 1 93 246 PHE B C 1
ATOM 6902 O O . PHE B 1 246 ? 0.026 13.422 14.766 1 93 246 PHE B O 1
ATOM 6909 N N . PRO B 1 247 ? -1.396 12.07 13.68 1 92.69 247 PRO B N 1
ATOM 6910 C CA . PRO B 1 247 ? -0.4 11 13.656 1 92.69 247 PRO B CA 1
ATOM 6911 C C . PRO B 1 247 ? 0.72 11.258 12.648 1 92.69 247 PRO B C 1
ATOM 6913 O O . PRO B 1 247 ? 0.561 12.07 11.742 1 92.69 247 PRO B O 1
ATOM 6916 N N . VAL B 1 248 ? 1.841 10.617 12.867 1 93.19 248 VAL B N 1
ATOM 6917 C CA . VAL B 1 248 ? 2.938 10.672 11.906 1 93.19 248 VAL B CA 1
ATOM 6918 C C . VAL B 1 248 ? 2.629 9.766 10.711 1 93.19 248 VAL B C 1
ATOM 6920 O O . VAL B 1 248 ? 1.761 8.891 10.797 1 93.19 248 VAL B O 1
ATOM 6923 N N . THR B 1 249 ? 3.307 10.039 9.586 1 88.81 249 THR B N 1
ATOM 6924 C CA . THR B 1 249 ? 3.174 9.188 8.406 1 88.81 249 THR B CA 1
ATOM 6925 C C . THR B 1 249 ? 4.195 8.055 8.445 1 88.81 249 THR B C 1
ATOM 6927 O O . THR B 1 249 ? 5.402 8.297 8.422 1 88.81 249 THR B O 1
ATOM 6930 N N . PRO B 1 250 ? 3.717 6.879 8.477 1 92.25 250 PRO B N 1
ATOM 6931 C CA . PRO B 1 250 ? 4.66 5.762 8.516 1 92.25 250 PRO B CA 1
ATOM 6932 C C . PRO B 1 250 ? 5.312 5.5 7.156 1 92.25 250 PRO B C 1
ATOM 6934 O O . PRO B 1 250 ? 4.766 5.883 6.121 1 92.25 250 PRO B O 1
ATOM 6937 N N . GLY B 1 251 ? 6.547 4.953 7.238 1 89.5 251 GLY B N 1
ATOM 6938 C CA . GLY B 1 251 ? 7.184 4.418 6.043 1 89.5 251 GLY B CA 1
ATOM 6939 C C . GLY B 1 251 ? 6.773 2.99 5.738 1 89.5 251 GLY B C 1
ATOM 6940 O O . GLY B 1 251 ? 7.207 2.055 6.41 1 89.5 251 GLY B O 1
ATOM 6941 N N . CYS B 1 252 ? 5.848 2.83 4.762 1 89.81 252 CYS B N 1
ATOM 6942 C CA . CYS B 1 252 ? 5.332 1.521 4.375 1 89.81 252 CYS B CA 1
ATOM 6943 C C . CYS B 1 252 ? 5.137 1.438 2.863 1 89.81 252 CYS B C 1
ATOM 6945 O O . CYS B 1 252 ? 4.297 2.148 2.303 1 89.81 252 CYS B O 1
ATOM 6947 N N . SER B 1 253 ? 5.766 0.5 2.154 1 85.75 253 SER B N 1
ATOM 6948 C CA . SER B 1 253 ? 5.812 0.479 0.696 1 85.75 253 SER B CA 1
ATOM 6949 C C . SER B 1 253 ? 4.641 -0.302 0.116 1 85.75 253 SER B C 1
ATOM 6951 O O . SER B 1 253 ? 4.332 -0.177 -1.071 1 85.75 253 SER B O 1
ATOM 6953 N N . THR B 1 254 ? 3.895 -1.174 0.772 1 83.44 254 THR B N 1
ATOM 6954 C CA . THR B 1 254 ? 2.869 -2.047 0.21 1 83.44 254 THR B CA 1
ATOM 6955 C C . THR B 1 254 ? 1.491 -1.687 0.761 1 83.44 254 THR B C 1
ATOM 6957 O O . THR B 1 254 ? 0.475 -2.199 0.289 1 83.44 254 THR B O 1
ATOM 6960 N N . GLY B 1 255 ? 1.386 -0.888 1.713 1 83.38 255 GLY B N 1
ATOM 6961 C CA . GLY B 1 255 ? 0.127 -0.553 2.359 1 83.38 255 GLY B CA 1
ATOM 6962 C C . GLY B 1 255 ? -0.216 -1.477 3.514 1 83.38 255 GLY B C 1
ATOM 6963 O O . GLY B 1 255 ? -1.236 -1.292 4.18 1 83.38 255 GLY B O 1
ATOM 6964 N N . ASN B 1 256 ? 0.544 -2.523 3.678 1 88.44 256 ASN B N 1
ATOM 6965 C CA . ASN B 1 256 ? 0.37 -3.449 4.789 1 88.44 256 ASN B CA 1
ATOM 6966 C C . ASN B 1 256 ? 1.656 -3.607 5.594 1 88.44 256 ASN B C 1
ATOM 6968 O O . ASN B 1 256 ? 2.594 -4.27 5.152 1 88.44 256 ASN B O 1
ATOM 6972 N N . CYS B 1 257 ? 1.678 -3.029 6.789 1 92.44 257 CYS B N 1
ATOM 6973 C CA . CYS B 1 257 ? 2.838 -3.072 7.672 1 92.44 257 CYS B CA 1
ATOM 6974 C C . CYS B 1 257 ? 2.416 -3.322 9.117 1 92.44 257 CYS B C 1
ATOM 6976 O O . CYS B 1 257 ? 1.299 -2.979 9.508 1 92.44 257 CYS B O 1
ATOM 6978 N N . THR B 1 258 ? 3.254 -4.027 9.836 1 92.19 258 THR B N 1
ATOM 6979 C CA . THR B 1 258 ? 2.965 -4.328 11.234 1 92.19 258 THR B CA 1
ATOM 6980 C C . THR B 1 258 ? 4.176 -4.023 12.109 1 92.19 258 THR B C 1
ATOM 6982 O O . THR B 1 258 ? 5.316 -4.215 11.695 1 92.19 258 THR B O 1
ATOM 6985 N N . TRP B 1 259 ? 3.906 -3.42 13.25 1 92.56 259 TRP B N 1
ATOM 6986 C CA . TRP B 1 259 ? 4.883 -3.234 14.312 1 92.56 259 TRP B CA 1
ATOM 6987 C C . TRP B 1 259 ? 4.535 -4.086 15.531 1 92.56 259 TRP B C 1
ATOM 6989 O O . TRP B 1 259 ? 3.559 -3.807 16.234 1 92.56 259 TRP B O 1
ATOM 6999 N N . ILE B 1 260 ? 5.277 -5.105 15.75 1 88.19 260 ILE B N 1
ATOM 7000 C CA . ILE B 1 260 ? 4.965 -6.121 16.75 1 88.19 260 ILE B CA 1
ATOM 7001 C C . ILE B 1 260 ? 5.156 -5.539 18.141 1 88.19 260 ILE B C 1
ATOM 7003 O O . ILE B 1 260 ? 4.348 -5.793 19.047 1 88.19 260 ILE B O 1
ATOM 7007 N N . GLU B 1 261 ? 6.156 -4.75 18.328 1 88.94 261 GLU B N 1
ATOM 7008 C CA . GLU B 1 261 ? 6.445 -4.18 19.641 1 88.94 261 GLU B CA 1
ATOM 7009 C C . GLU B 1 261 ? 5.859 -2.777 19.781 1 88.94 261 GLU B C 1
ATOM 7011 O O . GLU B 1 261 ? 5.848 -2.01 18.812 1 88.94 261 GLU B O 1
ATOM 7016 N N . ASP B 1 262 ? 5.402 -2.549 20.984 1 91.62 262 ASP B N 1
ATOM 7017 C CA . ASP B 1 262 ? 5.051 -1.168 21.297 1 91.62 262 ASP B CA 1
ATOM 7018 C C . ASP B 1 262 ? 6.289 -0.275 21.312 1 91.62 262 ASP B C 1
ATOM 7020 O O . ASP B 1 262 ? 7.406 -0.76 21.5 1 91.62 262 ASP B O 1
ATOM 7024 N N . TYR B 1 263 ? 6.094 0.902 21.031 1 91.31 263 TYR B N 1
ATOM 7025 C CA . TYR B 1 263 ? 7.234 1.813 21.016 1 91.31 263 TYR B CA 1
ATOM 7026 C C . TYR B 1 263 ? 6.906 3.111 21.734 1 91.31 263 TYR B C 1
ATOM 7028 O O . TYR B 1 263 ? 5.738 3.404 22 1 91.31 263 TYR B O 1
ATOM 7036 N N . THR B 1 264 ? 7.973 3.844 22.141 1 92.44 264 THR B N 1
ATOM 7037 C CA . THR B 1 264 ? 7.82 5.07 22.906 1 92.44 264 THR B CA 1
ATOM 7038 C C . THR B 1 264 ? 8.469 6.246 22.188 1 92.44 264 THR B C 1
ATOM 7040 O O . THR B 1 264 ? 9.391 6.062 21.391 1 92.44 264 THR B O 1
ATOM 7043 N N . SER B 1 265 ? 7.988 7.375 22.453 1 92.31 265 SER B N 1
ATOM 7044 C CA . SER B 1 265 ? 8.547 8.617 21.922 1 92.31 265 SER B CA 1
ATOM 7045 C C . SER B 1 265 ? 8.336 9.773 22.906 1 92.31 265 SER B C 1
ATOM 7047 O O . SER B 1 265 ? 7.387 9.766 23.688 1 92.31 265 SER B O 1
ATOM 7049 N N . LEU B 1 266 ? 9.305 10.656 22.859 1 92.25 266 LEU B N 1
ATOM 7050 C CA . LEU B 1 266 ? 9.078 11.938 23.516 1 92.25 266 LEU B CA 1
ATOM 7051 C C . LEU B 1 266 ? 7.898 12.672 22.891 1 92.25 266 LEU B C 1
ATOM 7053 O O . LEU B 1 266 ? 7.699 12.609 21.672 1 92.25 266 LEU B O 1
ATOM 7057 N N . GLY B 1 267 ? 7.074 13.305 23.672 1 95.25 267 GLY B N 1
ATOM 7058 C CA . GLY B 1 267 ? 5.949 14.102 23.203 1 95.25 267 GLY B CA 1
ATOM 7059 C C . GLY B 1 267 ? 5.449 15.086 24.234 1 95.25 267 GLY B C 1
ATOM 7060 O O . GLY B 1 267 ? 6.184 15.469 25.141 1 95.25 267 GLY B O 1
ATOM 7061 N N . PHE B 1 268 ? 4.348 15.656 23.953 1 96.75 268 PHE B N 1
ATOM 7062 C CA . PHE B 1 268 ? 3.67 16.578 24.859 1 96.75 268 PHE B CA 1
ATOM 7063 C C . PHE B 1 268 ? 2.311 16.031 25.266 1 96.75 268 PHE B C 1
ATOM 7065 O O . PHE B 1 268 ? 1.604 15.43 24.453 1 96.75 268 PHE B O 1
ATOM 7072 N N . CYS B 1 269 ? 1.997 16.172 26.5 1 96 269 CYS B N 1
ATOM 7073 C CA . CYS B 1 269 ? 0.713 15.742 27.047 1 96 269 CYS B CA 1
ATOM 7074 C C . CYS B 1 269 ? -0.025 16.922 27.672 1 96 269 CYS B C 1
ATOM 7076 O O . CYS B 1 269 ? 0.601 17.859 28.156 1 96 269 CYS B O 1
ATOM 7078 N N . SER B 1 270 ? -1.32 16.875 27.594 1 95.5 270 SER B N 1
ATOM 7079 C CA . SER B 1 270 ? -2.125 17.969 28.156 1 95.5 270 SER B CA 1
ATOM 7080 C C . SER B 1 270 ? -3.043 17.453 29.266 1 95.5 270 SER B C 1
ATOM 7082 O O . SER B 1 270 ? -3.422 16.281 29.266 1 95.5 270 SER B O 1
ATOM 7084 N N . ARG B 1 271 ? -3.307 18.312 30.188 1 94 271 ARG B N 1
ATOM 7085 C CA . ARG B 1 271 ? -4.305 18.094 31.234 1 94 271 ARG B CA 1
ATOM 7086 C C . ARG B 1 271 ? -5.094 19.375 31.516 1 94 271 ARG B C 1
ATOM 7088 O O . ARG B 1 271 ? -4.547 20.469 31.422 1 94 271 ARG B O 1
ATOM 7095 N N . CYS B 1 272 ? -6.352 19.172 31.719 1 95.88 272 CYS B N 1
ATOM 7096 C CA . CYS B 1 272 ? -7.215 20.281 32.094 1 95.88 272 CYS B CA 1
ATOM 7097 C C . CYS B 1 272 ? -7.988 19.984 33.375 1 95.88 272 CYS B C 1
ATOM 7099 O O . CYS B 1 272 ? -8.43 18.844 33.562 1 95.88 272 CYS B O 1
ATOM 7101 N N . TYR B 1 273 ? -8.031 20.953 34.219 1 95.56 273 TYR B N 1
ATOM 7102 C CA . TYR B 1 273 ? -8.75 20.812 35.469 1 95.56 273 TYR B CA 1
ATOM 7103 C C . TYR B 1 273 ? -9.688 22 35.688 1 95.56 273 TYR B C 1
ATOM 7105 O O . TYR B 1 273 ? -9.375 23.125 35.312 1 95.56 273 TYR B O 1
ATOM 7113 N N . SER B 1 274 ? -10.812 21.688 36.281 1 95.19 274 SER B N 1
ATOM 7114 C CA . SER B 1 274 ? -11.664 22.797 36.75 1 95.19 274 SER B CA 1
ATOM 7115 C C . SER B 1 274 ? -11.047 23.5 37.938 1 95.19 274 SER B C 1
ATOM 7117 O O . SER B 1 274 ? -10.609 22.859 38.906 1 95.19 274 SER B O 1
ATOM 7119 N N . THR B 1 275 ? -10.922 24.797 37.875 1 95.44 275 THR B N 1
ATOM 7120 C CA . THR B 1 275 ? -10.398 25.594 38.969 1 95.44 275 THR B CA 1
ATOM 7121 C C . THR B 1 275 ? -11.438 26.594 39.469 1 95.44 275 THR B C 1
ATOM 7123 O O . THR B 1 275 ? -11.086 27.688 39.906 1 95.44 275 THR B O 1
ATOM 7126 N N . THR B 1 276 ? -12.633 26.234 39.219 1 95.06 276 THR B N 1
ATOM 7127 C CA . THR B 1 276 ? -13.734 27.109 39.625 1 95.06 276 THR B CA 1
ATOM 7128 C C . THR B 1 276 ? -13.688 27.375 41.125 1 95.06 276 THR B C 1
ATOM 7130 O O . THR B 1 276 ? -14.047 28.453 41.594 1 95.06 276 THR B O 1
ATOM 7133 N N . ASP B 1 277 ? -13.227 26.438 41.906 1 94.44 277 ASP B N 1
ATOM 7134 C CA . ASP B 1 277 ? -13.188 26.547 43.344 1 94.44 277 ASP B CA 1
ATOM 7135 C C . ASP B 1 277 ? -12.148 27.578 43.781 1 94.44 277 ASP B C 1
ATOM 7137 O O . ASP B 1 277 ? -12.148 28 44.938 1 94.44 277 ASP B O 1
ATOM 7141 N N . GLN B 1 278 ? -11.273 27.984 42.844 1 94.62 278 GLN B N 1
ATOM 7142 C CA . GLN B 1 278 ? -10.234 28.953 43.188 1 94.62 278 GLN B CA 1
ATOM 7143 C C . GLN B 1 278 ? -10.727 30.391 43 1 94.62 278 GLN B C 1
ATOM 7145 O O . GLN B 1 278 ? -10.055 31.344 43.406 1 94.62 278 GLN B O 1
ATOM 7150 N N . ILE B 1 279 ? -11.891 30.594 42.406 1 95.88 279 ILE B N 1
ATOM 7151 C CA . ILE B 1 279 ? -12.43 31.922 42.156 1 95.88 279 ILE B CA 1
ATOM 7152 C C . ILE B 1 279 ? -12.828 32.562 43.5 1 95.88 279 ILE B C 1
ATOM 7154 O O . ILE B 1 279 ? -13.484 31.922 44.344 1 95.88 279 ILE B O 1
ATOM 7158 N N . VAL B 1 280 ? -12.406 33.812 43.656 1 94.81 280 VAL B N 1
ATOM 7159 C CA . VAL B 1 280 ? -12.773 34.562 44.844 1 94.81 280 VAL B CA 1
ATOM 7160 C C . VAL B 1 280 ? -13.828 35.594 44.5 1 94.81 280 VAL B C 1
ATOM 7162 O O . VAL B 1 280 ? -13.633 36.406 43.562 1 94.81 280 VAL B O 1
ATOM 7165 N N . LYS B 1 281 ? -14.906 35.594 45.25 1 93.62 281 LYS B N 1
ATOM 7166 C CA . LYS B 1 281 ? -15.992 36.531 45.031 1 93.62 281 LYS B CA 1
ATOM 7167 C C . LYS B 1 281 ? -15.969 37.656 46.062 1 93.62 281 LYS B C 1
ATOM 7169 O O . LYS B 1 281 ? -15.805 37.406 47.25 1 93.62 281 LYS B O 1
ATOM 7174 N N . GLN B 1 282 ? -15.969 38.844 45.594 1 92.19 282 GLN B N 1
ATOM 7175 C CA . GLN B 1 282 ? -16.156 40.031 46.438 1 92.19 282 GLN B CA 1
ATOM 7176 C C . GLN B 1 282 ? -17.438 40.781 46.062 1 92.19 282 GLN B C 1
ATOM 7178 O O . GLN B 1 282 ? -17.531 41.344 44.969 1 92.19 282 GLN B O 1
ATOM 7183 N N . CYS B 1 283 ? -18.328 40.812 47.031 1 92.25 283 CYS B N 1
ATOM 7184 C CA . CYS B 1 283 ? -19.656 41.312 46.688 1 92.25 283 CYS B CA 1
ATOM 7185 C C . CYS B 1 283 ? -19.922 42.656 47.375 1 92.25 283 CYS B C 1
ATOM 7187 O O . CYS B 1 283 ? -19.297 42.969 48.375 1 92.25 283 CYS B O 1
ATOM 7189 N N . GLY B 1 284 ? -20.719 43.469 46.656 1 89 284 GLY B N 1
ATOM 7190 C CA . GLY B 1 284 ? -21.172 44.75 47.125 1 89 284 GLY B CA 1
ATOM 7191 C C . GLY B 1 284 ? -22.453 45.219 46.438 1 89 284 GLY B C 1
ATOM 7192 O O . GLY B 1 284 ? -23.234 44.406 45.969 1 89 284 GLY B O 1
ATOM 7193 N N . THR B 1 285 ? -22.797 46.469 46.656 1 88.31 285 THR B N 1
ATOM 7194 C CA . THR B 1 285 ? -23.953 47.062 46.031 1 88.31 285 THR B CA 1
ATOM 7195 C C . THR B 1 285 ? -23.578 48.344 45.312 1 88.31 285 THR B C 1
ATOM 7197 O O . THR B 1 285 ? -22.547 48.938 45.594 1 88.31 285 THR B O 1
ATOM 7200 N N . PHE B 1 286 ? -24.297 48.562 44.219 1 83 286 PHE B N 1
ATOM 7201 C CA . PHE B 1 286 ? -24.109 49.844 43.562 1 83 286 PHE B CA 1
ATOM 7202 C C . PHE B 1 286 ? -25.438 50.562 43.344 1 83 286 PHE B C 1
ATOM 7204 O O . PHE B 1 286 ? -26.484 49.938 43.312 1 83 286 PHE B O 1
ATOM 7211 N N . ASN B 1 287 ? -25.328 51.969 43.25 1 82.75 287 ASN B N 1
ATOM 7212 C CA . ASN B 1 287 ? -26.516 52.781 43.031 1 82.75 287 ASN B CA 1
ATOM 7213 C C . ASN B 1 287 ? -26.75 53.031 41.531 1 82.75 287 ASN B C 1
ATOM 7215 O O . ASN B 1 287 ? -25.844 53.5 40.844 1 82.75 287 ASN B O 1
ATOM 7219 N N . TYR B 1 288 ? -27.922 52.625 41.156 1 82.62 288 TYR B N 1
ATOM 7220 C CA . TYR B 1 288 ? -28.328 52.938 39.781 1 82.62 288 TYR B CA 1
ATOM 7221 C C . TYR B 1 288 ? -28.656 54.406 39.625 1 82.62 288 TYR B C 1
ATOM 7223 O O . TYR B 1 288 ? -29.516 54.938 40.344 1 82.62 288 TYR B O 1
ATOM 7231 N N . THR B 1 289 ? -27.859 55.094 38.719 1 81 289 THR B N 1
ATOM 7232 C CA . THR B 1 289 ? -28.062 56.531 38.594 1 81 289 THR B CA 1
ATOM 7233 C C . THR B 1 289 ? -28.594 56.906 37.219 1 81 289 THR B C 1
ATOM 7235 O O . THR B 1 289 ? -28.172 56.312 36.219 1 81 289 THR B O 1
ATOM 7238 N N . THR B 1 290 ? -29.672 57.625 37.188 1 78.88 290 THR B N 1
ATOM 7239 C CA . THR B 1 290 ? -30.172 58.25 35.969 1 78.88 290 THR B CA 1
ATOM 7240 C C . THR B 1 290 ? -30.078 59.781 36.094 1 78.88 290 THR B C 1
ATOM 7242 O O . THR B 1 290 ? -29.484 60.281 37.031 1 78.88 290 THR B O 1
ATOM 7245 N N . PHE B 1 291 ? -30.312 60.406 35 1 79.44 291 PHE B N 1
ATOM 7246 C CA . PHE B 1 291 ? -30.266 61.844 35.031 1 79.44 291 PHE B CA 1
ATOM 7247 C C . PHE B 1 291 ? -31.672 62.438 34.969 1 79.44 291 PHE B C 1
ATOM 7249 O O . PHE B 1 291 ? -32.531 61.938 34.25 1 79.44 291 PHE B O 1
ATOM 7256 N N . ASP B 1 292 ? -31.891 63.406 35.906 1 77.12 292 ASP B N 1
ATOM 7257 C CA . ASP B 1 292 ? -33.188 64.062 35.906 1 77.12 292 ASP B CA 1
ATOM 7258 C C . ASP B 1 292 ? -33.25 65.125 34.781 1 77.12 292 ASP B C 1
ATOM 7260 O O . ASP B 1 292 ? -32.344 65.188 33.938 1 77.12 292 ASP B O 1
ATOM 7264 N N . GLU B 1 293 ? -34.469 65.812 34.719 1 81.88 293 GLU B N 1
ATOM 7265 C CA . GLU B 1 293 ? -34.75 66.75 33.656 1 81.88 293 GLU B CA 1
ATOM 7266 C C . GLU B 1 293 ? -33.688 67.875 33.625 1 81.88 293 GLU B C 1
ATOM 7268 O O . GLU B 1 293 ? -33.406 68.438 32.594 1 81.88 293 GLU B O 1
ATOM 7273 N N . ASN B 1 294 ? -33.031 68.188 34.812 1 84.94 294 ASN B N 1
ATOM 7274 C CA . ASN B 1 294 ? -32 69.25 34.906 1 84.94 294 ASN B CA 1
ATOM 7275 C C . ASN B 1 294 ? -30.609 68.688 34.688 1 84.94 294 ASN B C 1
ATOM 7277 O O . ASN B 1 294 ? -29.625 69.438 34.812 1 84.94 294 ASN B O 1
ATOM 7281 N N . GLY B 1 295 ? -30.422 67.375 34.469 1 82.25 295 GLY B N 1
ATOM 7282 C CA . GLY B 1 295 ? -29.125 66.75 34.219 1 82.25 295 GLY B CA 1
ATOM 7283 C C . GLY B 1 295 ? -28.422 66.312 35.5 1 82.25 295 GLY B C 1
ATOM 7284 O O . GLY B 1 295 ? -27.219 66 35.469 1 82.25 295 GLY B O 1
ATOM 7285 N N . GLU B 1 296 ? -29.031 66.5 36.625 1 81.12 296 GLU B N 1
ATOM 7286 C CA . GLU B 1 296 ? -28.422 66.125 37.906 1 81.12 296 GLU B CA 1
ATOM 7287 C C . GLU B 1 296 ? -28.609 64.625 38.125 1 81.12 296 GLU B C 1
ATOM 7289 O O . GLU B 1 296 ? -29.672 64.062 37.844 1 81.12 296 GLU B O 1
ATOM 7294 N N . PRO B 1 297 ? -27.547 63.906 38.531 1 81.94 297 PRO B N 1
ATOM 7295 C CA . PRO B 1 297 ? -27.672 62.469 38.781 1 81.94 297 PRO B CA 1
ATOM 7296 C C . PRO B 1 297 ? -28.703 62.125 39.844 1 81.94 297 PRO B C 1
ATOM 7298 O O . PRO B 1 297 ? -28.75 62.812 40.875 1 81.94 297 PRO B O 1
ATOM 7301 N N . LEU B 1 298 ? -29.688 61.312 39.562 1 84.38 298 LEU B N 1
ATOM 7302 C CA . LEU B 1 298 ? -30.703 60.844 40.469 1 84.38 298 LEU B CA 1
ATOM 7303 C C . LEU B 1 298 ? -30.562 59.344 40.719 1 84.38 298 LEU B C 1
ATOM 7305 O O . LEU B 1 298 ? -30.438 58.562 39.781 1 84.38 298 LEU B O 1
ATOM 7309 N N . VAL B 1 299 ? -30.453 58.938 41.969 1 86.62 299 VAL B N 1
ATOM 7310 C CA . VAL B 1 299 ? -30.406 57.531 42.344 1 86.62 299 VAL B CA 1
ATOM 7311 C C . VAL B 1 299 ? -31.812 56.938 42.25 1 86.62 299 VAL B C 1
ATOM 7313 O O . VAL B 1 299 ? -32.781 57.469 42.781 1 86.62 299 VAL B O 1
ATOM 7316 N N . VAL B 1 300 ? -31.812 55.906 41.406 1 84.75 300 VAL B N 1
ATOM 7317 C CA . VAL B 1 300 ? -33.125 55.281 41.188 1 84.75 300 VAL B CA 1
ATOM 7318 C C . VAL B 1 300 ? -33.156 53.938 41.906 1 84.75 300 VAL B C 1
ATOM 7320 O O . VAL B 1 300 ? -32.312 53.062 41.688 1 84.75 300 VAL B O 1
ATOM 7323 N N . GLY B 1 301 ? -34.188 53.719 42.781 1 85.94 301 GLY B N 1
ATOM 7324 C CA . GLY B 1 301 ? -34.438 52.406 43.375 1 85.94 301 GLY B CA 1
ATOM 7325 C C . GLY B 1 301 ? -33.438 52.031 44.438 1 85.94 301 GLY B C 1
ATOM 7326 O O . GLY B 1 301 ? -32.625 52.875 44.844 1 85.94 301 GLY B O 1
ATOM 7327 N N . ASP B 1 302 ? -33.5 50.719 44.938 1 89.38 302 ASP B N 1
ATOM 7328 C CA . ASP B 1 302 ? -32.594 50.188 45.938 1 89.38 302 ASP B CA 1
ATOM 7329 C C . ASP B 1 302 ? -31.234 49.875 45.344 1 89.38 302 ASP B C 1
ATOM 7331 O O . ASP B 1 302 ? -31.125 49.625 44.156 1 89.38 302 ASP B O 1
ATOM 7335 N N . PRO B 1 303 ? -30.25 49.969 46.156 1 89.25 303 PRO B N 1
ATOM 7336 C CA . PRO B 1 303 ? -28.922 49.562 45.656 1 89.25 303 PRO B CA 1
ATOM 7337 C C . PRO B 1 303 ? -28.938 48.156 45.031 1 89.25 303 PRO B C 1
ATOM 7339 O O . PRO B 1 303 ? -29.609 47.25 45.531 1 89.25 303 PRO B O 1
ATOM 7342 N N . ILE B 1 304 ? -28.281 47.969 43.938 1 87.81 304 ILE B N 1
ATOM 7343 C CA . ILE B 1 304 ? -28.234 46.719 43.188 1 87.81 304 ILE B CA 1
ATOM 7344 C C . ILE B 1 304 ? -27.047 45.875 43.656 1 87.81 304 ILE B C 1
ATOM 7346 O O . ILE B 1 304 ? -25.906 46.344 43.625 1 87.81 304 ILE B O 1
ATOM 7350 N N . PRO B 1 305 ? -27.266 44.688 44.031 1 89.12 305 PRO B N 1
ATOM 7351 C CA . PRO B 1 305 ? -26.156 43.812 44.438 1 89.12 305 PRO B CA 1
ATOM 7352 C C . PRO B 1 305 ? -25.328 43.344 43.25 1 89.12 305 PRO B C 1
ATOM 7354 O O . PRO B 1 305 ? -25.891 43.062 42.188 1 89.12 305 PRO B O 1
ATOM 7357 N N . TYR B 1 306 ? -23.953 43.281 43.406 1 87.06 306 TYR B N 1
ATOM 7358 C CA . TYR B 1 306 ? -23.062 42.719 42.406 1 87.06 306 TYR B CA 1
ATOM 7359 C C . TYR B 1 306 ? -21.875 42.031 43.062 1 87.06 306 TYR B C 1
ATOM 7361 O O . TYR B 1 306 ? -21.594 42.25 44.25 1 87.06 306 TYR B O 1
ATOM 7369 N N . CYS B 1 307 ? -21.234 41.125 42.344 1 91.25 307 CYS B N 1
ATOM 7370 C CA . CYS B 1 307 ? -20.016 40.469 42.812 1 91.25 307 CYS B CA 1
ATOM 7371 C C . CYS B 1 307 ? -18.891 40.625 41.781 1 91.25 307 CYS B C 1
ATOM 7373 O O . CYS B 1 307 ? -19.141 40.469 40.594 1 91.25 307 CYS B O 1
ATOM 7375 N N . ASN B 1 308 ? -17.719 40.969 42.25 1 91.81 308 ASN B N 1
ATOM 7376 C CA . ASN B 1 308 ? -16.516 40.875 41.438 1 91.81 308 ASN B CA 1
ATOM 7377 C C . ASN B 1 308 ? -15.828 39.531 41.594 1 91.81 308 ASN B C 1
ATOM 7379 O O . ASN B 1 308 ? -15.859 38.906 42.656 1 91.81 308 ASN B O 1
ATOM 7383 N N . TYR B 1 309 ? -15.359 39.094 40.562 1 94.44 309 TYR B N 1
ATOM 7384 C CA . TYR B 1 309 ? -14.703 37.781 40.562 1 94.44 309 TYR B CA 1
ATOM 7385 C C . TYR B 1 309 ? -13.211 37.938 40.281 1 94.44 309 TYR B C 1
ATOM 7387 O O . TYR B 1 309 ? -12.805 38.594 39.312 1 94.44 309 TYR B O 1
ATOM 7395 N N . THR B 1 310 ? -12.414 37.375 41.125 1 94.25 310 THR B N 1
ATOM 7396 C CA . THR B 1 310 ? -10.961 37.438 41 1 94.25 310 THR B CA 1
ATOM 7397 C C . THR B 1 310 ? -10.344 36.062 41.156 1 94.25 310 THR B C 1
ATOM 7399 O O . THR B 1 310 ? -10.891 35.219 41.844 1 94.25 310 THR B O 1
ATOM 7402 N N . MET B 1 311 ? -9.312 35.812 40.438 1 93.56 311 MET B N 1
ATOM 7403 C CA . MET B 1 311 ? -8.484 34.625 40.625 1 93.56 311 MET B CA 1
ATOM 7404 C C . MET B 1 311 ? -7.137 35 41.219 1 93.56 311 MET B C 1
ATOM 7406 O O . MET B 1 311 ? -6.609 36.094 41 1 93.56 311 MET B O 1
ATOM 7410 N N . PRO B 1 312 ? -6.531 34.062 42 1 89.5 312 PRO B N 1
ATOM 7411 C CA . PRO B 1 312 ? -5.219 34.375 42.562 1 89.5 312 PRO B CA 1
ATOM 7412 C C . PRO B 1 312 ? -4.16 34.688 41.531 1 89.5 312 PRO B C 1
ATOM 7414 O O . PRO B 1 312 ? -3.18 35.375 41.812 1 89.5 312 PRO B O 1
ATOM 7417 N N . SER B 1 313 ? -4.305 34.25 40.281 1 85 313 SER B N 1
ATOM 7418 C CA . SER B 1 313 ? -3.342 34.5 39.219 1 85 313 SER B CA 1
ATOM 7419 C C . SER B 1 313 ? -3.428 35.938 38.719 1 85 313 SER B C 1
ATOM 7421 O O . SER B 1 313 ? -2.543 36.375 37.969 1 85 313 SER B O 1
ATOM 7423 N N . GLY B 1 314 ? -4.48 36.625 39.062 1 86.81 314 GLY B N 1
ATOM 7424 C CA . GLY B 1 314 ? -4.582 38 38.688 1 86.81 314 GLY B CA 1
ATOM 7425 C C . GLY B 1 314 ? -5.754 38.312 37.781 1 86.81 314 GLY B C 1
ATOM 7426 O O . GLY B 1 314 ? -6.07 39.469 37.5 1 86.81 314 GLY B O 1
ATOM 7427 N N . GLN B 1 315 ? -6.422 37.312 37.312 1 93.19 315 GLN B N 1
ATOM 7428 C CA . GLN B 1 315 ? -7.598 37.531 36.5 1 93.19 315 GLN B CA 1
ATOM 7429 C C . GLN B 1 315 ? -8.703 38.219 37.281 1 93.19 315 GLN B C 1
ATOM 7431 O O . GLN B 1 315 ? -8.867 38 38.469 1 93.19 315 GLN B O 1
ATOM 7436 N N . PHE B 1 316 ? -9.398 39.094 36.5 1 93.12 316 PHE B N 1
ATOM 7437 C CA . PHE B 1 316 ? -10.422 39.906 37.188 1 93.12 316 PHE B CA 1
ATOM 7438 C C . PHE B 1 316 ? -11.594 40.156 36.25 1 93.12 316 PHE B C 1
ATOM 7440 O O . PHE B 1 316 ? -11.406 40.656 35.125 1 93.12 316 PHE B O 1
ATOM 7447 N N . ILE B 1 317 ? -12.766 39.812 36.719 1 93.25 317 ILE B N 1
ATOM 7448 C CA . ILE B 1 317 ? -14.008 40.125 36 1 93.25 317 ILE B CA 1
ATOM 7449 C C . ILE B 1 317 ? -14.922 40.938 36.938 1 93.25 317 ILE B C 1
ATOM 7451 O O . ILE B 1 317 ? -15.438 40.406 37.938 1 93.25 317 ILE B O 1
ATOM 7455 N N . ALA B 1 318 ? -15.109 42.156 36.469 1 89.38 318 ALA B N 1
ATOM 7456 C CA . ALA B 1 318 ? -15.945 43.031 37.281 1 89.38 318 ALA B CA 1
ATOM 7457 C C . ALA B 1 318 ? -17.422 42.719 37.094 1 89.38 318 ALA B C 1
ATOM 7459 O O . ALA B 1 318 ? -17.875 42.406 36 1 89.38 318 ALA B O 1
ATOM 7460 N N . GLY B 1 319 ? -18.234 42.625 38.188 1 83 319 GLY B N 1
ATOM 7461 C CA . GLY B 1 319 ? -19.625 42.25 38.188 1 83 319 GLY B CA 1
ATOM 7462 C C . GLY B 1 319 ? -20.547 43.312 37.625 1 83 319 GLY B C 1
ATOM 7463 O O . GLY B 1 319 ? -21.734 43.031 37.406 1 83 319 GLY B O 1
ATOM 7464 N N . VAL B 1 320 ? -20.359 44.594 37.625 1 67.69 320 VAL B N 1
ATOM 7465 C CA . VAL B 1 320 ? -21.328 45.562 37.094 1 67.69 320 VAL B CA 1
ATOM 7466 C C . VAL B 1 320 ? -20.625 46.469 36.094 1 67.69 320 VAL B C 1
ATOM 7468 O O . VAL B 1 320 ? -19.469 46.844 36.281 1 67.69 320 VAL B O 1
ATOM 7471 N N . ASN B 1 321 ? -20.984 46.469 34.75 1 60.19 321 ASN B N 1
ATOM 7472 C CA . ASN B 1 321 ? -20.438 47.344 33.688 1 60.19 321 ASN B CA 1
ATOM 7473 C C . ASN B 1 321 ? -20.625 48.812 34.031 1 60.19 321 ASN B C 1
ATOM 7475 O O . ASN B 1 321 ? -19.875 49.656 33.531 1 60.19 321 ASN B O 1
ATOM 7479 N N . LEU B 1 322 ? -21.656 49.25 34.781 1 53.34 322 LEU B N 1
ATOM 7480 C CA . LEU B 1 322 ? -22.047 50.656 34.906 1 53.34 322 LEU B CA 1
ATOM 7481 C C . LEU B 1 322 ? -21.078 51.438 35.781 1 53.34 322 LEU B C 1
ATOM 7483 O O . LEU B 1 322 ? -21.094 52.656 35.812 1 53.34 322 LEU B O 1
ATOM 7487 N N . THR B 1 323 ? -20.812 50.812 36.844 1 42.59 323 THR B N 1
ATOM 7488 C CA . THR B 1 323 ? -20.297 51.75 37.812 1 42.59 323 THR B CA 1
ATOM 7489 C C . THR B 1 323 ? -18.984 52.375 37.344 1 42.59 323 THR B C 1
ATOM 7491 O O . THR B 1 323 ? -18.906 53.594 37.156 1 42.59 323 THR B O 1
ATOM 7494 N N . GLN B 1 324 ? -17.844 51.938 38.125 1 37.72 324 GLN B N 1
ATOM 7495 C CA . GLN B 1 324 ? -16.562 52.562 38.406 1 37.72 324 GLN B CA 1
ATOM 7496 C C . GLN B 1 324 ? -15.664 52.531 37.188 1 37.72 324 GLN B C 1
ATOM 7498 O O . GLN B 1 324 ? -14.539 52.031 37.25 1 37.72 324 GLN B O 1
ATOM 7503 N N . GLY B 1 325 ? -16.062 53 36.156 1 43.91 325 GLY B N 1
ATOM 7504 C CA . GLY B 1 325 ? -15.125 53.188 35.031 1 43.91 325 GLY B CA 1
ATOM 7505 C C . GLY B 1 325 ? -15.031 52 34.125 1 43.91 325 GLY B C 1
ATOM 7506 O O . GLY B 1 325 ? -14.273 52 33.156 1 43.91 325 GLY B O 1
ATOM 7507 N N . TYR B 1 326 ? -15.406 50.875 34.719 1 51.91 326 TYR B N 1
ATOM 7508 C CA . TYR B 1 326 ? -15.188 49.75 33.812 1 51.91 326 TYR B CA 1
ATOM 7509 C C . TYR B 1 326 ? -16.312 49.625 32.781 1 51.91 326 TYR B C 1
ATOM 7511 O O . TYR B 1 326 ? -17.5 49.562 33.156 1 51.91 326 TYR B O 1
ATOM 7519 N N . VAL B 1 327 ? -16.203 49.969 31.516 1 63 327 VAL B N 1
ATOM 7520 C CA . VAL B 1 327 ? -17.062 50.25 30.375 1 63 327 VAL B CA 1
ATOM 7521 C C . VAL B 1 327 ? -17.812 49 29.953 1 63 327 VAL B C 1
ATOM 7523 O O . VAL B 1 327 ? -19.047 49 29.953 1 63 327 VAL B O 1
ATOM 7526 N N . ASP B 1 328 ? -17.297 47.875 29.422 1 81.56 328 ASP B N 1
ATOM 7527 C CA . ASP B 1 328 ? -18.031 46.812 28.766 1 81.56 328 ASP B CA 1
ATOM 7528 C C . ASP B 1 328 ? -17.781 45.469 29.469 1 81.56 328 ASP B C 1
ATOM 7530 O O . ASP B 1 328 ? -16.703 45.25 30.031 1 81.56 328 ASP B O 1
ATOM 7534 N N . PRO B 1 329 ? -18.875 44.562 29.781 1 90.12 329 PRO B N 1
ATOM 7535 C CA . PRO B 1 329 ? -18.766 43.219 30.406 1 90.12 329 PRO B CA 1
ATOM 7536 C C . PRO B 1 329 ? -17.609 42.406 29.844 1 90.12 329 PRO B C 1
ATOM 7538 O O . PRO B 1 329 ? -17.469 42.281 28.625 1 90.12 329 PRO B O 1
ATOM 7541 N N . VAL B 1 330 ? -16.75 41.844 30.828 1 91.81 330 VAL B N 1
ATOM 7542 C CA . VAL B 1 330 ? -15.711 40.906 30.453 1 91.81 330 VAL B CA 1
ATOM 7543 C C . VAL B 1 330 ? -16.266 39.469 30.516 1 91.81 330 VAL B C 1
ATOM 7545 O O . VAL B 1 330 ? -16.656 39 31.578 1 91.81 330 VAL B O 1
ATOM 7548 N N . PHE B 1 331 ? -16.312 38.781 29.438 1 92.44 331 PHE B N 1
ATOM 7549 C CA . PHE B 1 331 ? -16.859 37.438 29.359 1 92.44 331 PHE B CA 1
ATOM 7550 C C . PHE B 1 331 ? -15.789 36.406 29.672 1 92.44 331 PHE B C 1
ATOM 7552 O O . PHE B 1 331 ? -16.094 35.344 30.219 1 92.44 331 PHE B O 1
ATOM 7559 N N . VAL B 1 332 ? -14.617 36.656 29.219 1 94.56 332 VAL B N 1
ATOM 7560 C CA . VAL B 1 332 ? -13.5 35.719 29.438 1 94.56 332 VAL B CA 1
ATOM 7561 C C . VAL B 1 332 ? -12.234 36.531 29.766 1 94.56 332 VAL B C 1
ATOM 7563 O O . VAL B 1 332 ? -11.977 37.562 29.172 1 94.56 332 VAL B O 1
ATOM 7566 N N . ASP B 1 333 ? -11.531 36.094 30.688 1 94.88 333 ASP B N 1
ATOM 7567 C CA . ASP B 1 333 ? -10.203 36.594 31.047 1 94.88 333 ASP B CA 1
ATOM 7568 C C . ASP B 1 333 ? -9.195 35.438 31.094 1 94.88 333 ASP B C 1
ATOM 7570 O O . ASP B 1 333 ? -9.312 34.531 31.922 1 94.88 333 ASP B O 1
ATOM 7574 N N . ILE B 1 334 ? -8.219 35.469 30.188 1 93.62 334 ILE B N 1
ATOM 7575 C CA . ILE B 1 334 ? -7.246 34.406 30.031 1 93.62 334 ILE B CA 1
ATOM 7576 C C . ILE B 1 334 ? -5.875 34.875 30.531 1 93.62 334 ILE B C 1
ATOM 7578 O O . ILE B 1 334 ? -5.465 36 30.25 1 93.62 334 ILE B O 1
ATOM 7582 N N . ASP B 1 335 ? -5.273 34 31.25 1 91.88 335 ASP B N 1
ATOM 7583 C CA . ASP B 1 335 ? -3.912 34.219 31.719 1 91.88 335 ASP B CA 1
ATOM 7584 C C . ASP B 1 335 ? -3.008 33.031 31.438 1 91.88 335 ASP B C 1
ATOM 7586 O O . ASP B 1 335 ? -3.473 31.891 31.391 1 91.88 335 ASP B O 1
ATOM 7590 N N . ASP B 1 336 ? -1.712 33.281 31.25 1 89.5 336 ASP B N 1
ATOM 7591 C CA . ASP B 1 336 ? -0.752 32.25 30.922 1 89.5 336 ASP B CA 1
ATOM 7592 C C . ASP B 1 336 ? -0.06 31.719 32.156 1 89.5 336 ASP B C 1
ATOM 7594 O O . ASP B 1 336 ? 1.015 31.109 32.094 1 89.5 336 ASP B O 1
ATOM 7598 N N . SER B 1 337 ? -0.591 32 33.312 1 88.06 337 SER B N 1
ATOM 7599 C CA . SER B 1 337 ? -0.068 31.516 34.562 1 88.06 337 SER B CA 1
ATOM 7600 C C . SER B 1 337 ? -1.063 30.594 35.281 1 88.06 337 SER B C 1
ATOM 7602 O O . SER B 1 337 ? -2.26 30.625 34.969 1 88.06 337 SER B O 1
ATOM 7604 N N . PRO B 1 338 ? -0.489 29.75 36.156 1 90.62 338 PRO B N 1
ATOM 7605 C CA . PRO B 1 338 ? -1.41 28.891 36.906 1 90.62 338 PRO B CA 1
ATOM 7606 C C . PRO B 1 338 ? -2.445 29.672 37.688 1 90.62 338 PRO B C 1
ATOM 7608 O O . PRO B 1 338 ? -2.156 30.781 38.156 1 90.62 338 PRO B O 1
ATOM 7611 N N . ALA B 1 339 ? -3.576 29.047 37.812 1 89.81 339 ALA B N 1
ATOM 7612 C CA . ALA B 1 339 ? -4.668 29.703 38.531 1 89.81 339 ALA B CA 1
ATOM 7613 C C . ALA B 1 339 ? -4.273 30 40 1 89.81 339 ALA B C 1
ATOM 7615 O O . ALA B 1 339 ? -4.703 31.016 40.562 1 89.81 339 ALA B O 1
ATOM 7616 N N . SER B 1 340 ? -3.643 29.062 40.531 1 88.75 340 SER B N 1
ATOM 7617 C CA . SER B 1 340 ? -3.154 29.219 41.906 1 88.75 340 SER B CA 1
ATOM 7618 C C . SER B 1 340 ? -1.974 28.297 42.188 1 88.75 340 SER B C 1
ATOM 7620 O O . SER B 1 340 ? -1.699 27.391 41.406 1 88.75 340 SER B O 1
ATOM 7622 N N . ASP B 1 341 ? -1.274 28.578 43.344 1 84.81 341 ASP B N 1
ATOM 7623 C CA . ASP B 1 341 ? -0.164 27.719 43.75 1 84.81 341 ASP B CA 1
ATOM 7624 C C . ASP B 1 341 ? -0.669 26.375 44.25 1 84.81 341 ASP B C 1
ATOM 7626 O O . ASP B 1 341 ? 0.118 25.453 44.469 1 84.81 341 ASP B O 1
ATOM 7630 N N . LYS B 1 342 ? -1.989 26.281 44.344 1 85.31 342 LYS B N 1
ATOM 7631 C CA . LYS B 1 342 ? -2.576 25.078 44.906 1 85.31 342 LYS B CA 1
ATOM 7632 C C . LYS B 1 342 ? -3 24.109 43.781 1 85.31 342 LYS B C 1
ATOM 7634 O O . LYS B 1 342 ? -3.305 22.938 44.062 1 85.31 342 LYS B O 1
ATOM 7639 N N . THR B 1 343 ? -2.994 24.609 42.656 1 89.56 343 THR B N 1
ATOM 7640 C CA . THR B 1 343 ? -3.436 23.781 41.562 1 89.56 343 THR B CA 1
ATOM 7641 C C . THR B 1 343 ? -2.293 22.891 41.062 1 89.56 343 THR B C 1
ATOM 7643 O O . THR B 1 343 ? -1.146 23.047 41.469 1 89.56 343 THR B O 1
ATOM 7646 N N . TYR B 1 344 ? -2.584 21.938 40.25 1 84.62 344 TYR B N 1
ATOM 7647 C CA . TYR B 1 344 ? -1.602 21.016 39.688 1 84.62 344 TYR B CA 1
ATOM 7648 C C . TYR B 1 344 ? -0.448 21.766 39.031 1 84.62 344 TYR B C 1
ATOM 7650 O O . TYR B 1 344 ? 0.721 21.484 39.312 1 84.62 344 TYR B O 1
ATOM 7658 N N . PHE B 1 345 ? -0.734 22.75 38.281 1 87.44 345 PHE B N 1
ATOM 7659 C CA . PHE B 1 345 ? 0.292 23.438 37.5 1 87.44 345 PHE B CA 1
ATOM 7660 C C . PHE B 1 345 ? 0.941 24.547 38.344 1 87.44 345 PHE B C 1
ATOM 7662 O O . PHE B 1 345 ? 1.906 25.172 37.906 1 87.44 345 PHE B O 1
ATOM 7669 N N . GLY B 1 346 ? 0.364 24.766 39.406 1 84.38 346 GLY B N 1
ATOM 7670 C CA . GLY B 1 346 ? 0.987 25.703 40.312 1 84.38 346 GLY B CA 1
ATOM 7671 C C . GLY B 1 346 ? 2.205 25.141 41.031 1 84.38 346 GLY B C 1
ATOM 7672 O O . GLY B 1 346 ? 3.02 25.891 41.562 1 84.38 346 GLY B O 1
ATOM 7673 N N . LYS B 1 347 ? 2.291 23.844 40.938 1 79 347 LYS B N 1
ATOM 7674 C CA . LYS B 1 347 ? 3.455 23.172 41.5 1 79 347 LYS B CA 1
ATOM 7675 C C . LYS B 1 347 ? 4.656 23.25 40.562 1 79 347 LYS B C 1
ATOM 7677 O O . LYS B 1 347 ? 4.496 23.344 39.344 1 79 347 LYS B O 1
ATOM 7682 N N . PRO B 1 348 ? 5.777 23.453 41.219 1 71.5 348 PRO B N 1
ATOM 7683 C CA . PRO B 1 348 ? 6.953 23.469 40.344 1 71.5 348 PRO B CA 1
ATOM 7684 C C . PRO B 1 348 ? 7.164 22.141 39.625 1 71.5 348 PRO B C 1
ATOM 7686 O O . PRO B 1 348 ? 7.527 21.141 40.25 1 71.5 348 PRO B O 1
ATOM 7689 N N . LEU B 1 349 ? 6.73 22.062 38.438 1 71.75 349 LEU B N 1
ATOM 7690 C CA . LEU B 1 349 ? 6.887 20.875 37.625 1 71.75 349 LEU B CA 1
ATOM 7691 C C . LEU B 1 349 ? 7.992 21.078 36.594 1 71.75 349 LEU B C 1
ATOM 7693 O O . LEU B 1 349 ? 7.969 22.047 35.812 1 71.75 349 LEU B O 1
ATOM 7697 N N . THR B 1 350 ? 8.992 20.188 36.594 1 71.94 350 THR B N 1
ATOM 7698 C CA . THR B 1 350 ? 10.125 20.344 35.656 1 71.94 350 THR B CA 1
ATOM 7699 C C . THR B 1 350 ? 9.688 20.141 34.219 1 71.94 350 THR B C 1
ATOM 7701 O O . THR B 1 350 ? 10.203 20.781 33.312 1 71.94 350 THR B O 1
ATOM 7704 N N . ALA B 1 351 ? 8.711 19.312 34.062 1 84 351 ALA B N 1
ATOM 7705 C CA . ALA B 1 351 ? 8.344 18.953 32.688 1 84 351 ALA B CA 1
ATOM 7706 C C . ALA B 1 351 ? 7.285 19.891 32.125 1 84 351 ALA B C 1
ATOM 7708 O O . ALA B 1 351 ? 6.906 19.797 30.953 1 84 351 ALA B O 1
ATOM 7709 N N . ASN B 1 352 ? 6.832 20.891 32.938 1 88.88 352 ASN B N 1
ATOM 7710 C CA . ASN B 1 352 ? 5.785 21.797 32.469 1 88.88 352 ASN B CA 1
ATOM 7711 C C . ASN B 1 352 ? 6.312 22.781 31.422 1 88.88 352 ASN B C 1
ATOM 7713 O O . ASN B 1 352 ? 7.359 23.406 31.625 1 88.88 352 ASN B O 1
ATOM 7717 N N . VAL B 1 353 ? 5.621 22.891 30.422 1 90.19 353 VAL B N 1
ATOM 7718 C CA . VAL B 1 353 ? 6.016 23.766 29.328 1 90.19 353 VAL B CA 1
ATOM 7719 C C . VAL B 1 353 ? 5.188 25.047 29.344 1 90.19 353 VAL B C 1
ATOM 7721 O O . VAL B 1 353 ? 5.723 26.141 29.156 1 90.19 353 VAL B O 1
ATOM 7724 N N . ALA B 1 354 ? 3.934 24.922 29.531 1 92.19 354 ALA B N 1
ATOM 7725 C CA . ALA B 1 354 ? 3.047 26.078 29.516 1 92.19 354 ALA B CA 1
ATOM 7726 C C . ALA B 1 354 ? 1.757 25.797 30.281 1 92.19 354 ALA B C 1
ATOM 7728 O O . ALA B 1 354 ? 1.335 24.641 30.375 1 92.19 354 ALA B O 1
ATOM 7729 N N . THR B 1 355 ? 1.2 26.828 30.797 1 93.06 355 THR B N 1
ATOM 7730 C CA . THR B 1 355 ? -0.057 26.719 31.531 1 93.06 355 THR B CA 1
ATOM 7731 C C . THR B 1 355 ? -1.046 27.781 31.062 1 93.06 355 THR B C 1
ATOM 7733 O O . THR B 1 355 ? -0.649 28.906 30.719 1 93.06 355 THR B O 1
ATOM 7736 N N . LEU B 1 356 ? -2.283 27.406 30.969 1 93.88 356 LEU B N 1
ATOM 7737 C CA . LEU B 1 356 ? -3.385 28.266 30.531 1 93.88 356 LEU B CA 1
ATOM 7738 C C . LEU B 1 356 ? -4.484 28.297 31.594 1 93.88 356 LEU B C 1
ATOM 7740 O O . LEU B 1 356 ? -4.961 27.25 32.031 1 93.88 356 LEU B O 1
ATOM 7744 N N . SER B 1 357 ? -4.746 29.5 32.062 1 94.75 357 SER B N 1
ATOM 7745 C CA . SER B 1 357 ? -5.848 29.688 33 1 94.75 357 SER B CA 1
ATOM 7746 C C . SER B 1 357 ? -6.957 30.531 32.375 1 94.75 357 SER B C 1
ATOM 7748 O O . SER B 1 357 ? -6.711 31.641 31.922 1 94.75 357 SER B O 1
ATOM 7750 N N . VAL B 1 358 ? -8.172 30.016 32.375 1 96.06 358 VAL B N 1
ATOM 7751 C CA . VAL B 1 358 ? -9.305 30.703 31.75 1 96.06 358 VAL B CA 1
ATOM 7752 C C . VAL B 1 358 ? -10.406 30.906 32.781 1 96.06 358 VAL B C 1
ATOM 7754 O O . VAL B 1 358 ? -10.867 29.953 33.438 1 96.06 358 VAL B O 1
ATOM 7757 N N . MET B 1 359 ? -10.758 32.125 33 1 96.12 359 MET B N 1
ATOM 7758 C CA . MET B 1 359 ? -11.93 32.469 33.812 1 96.12 359 MET B CA 1
ATOM 7759 C C . MET B 1 359 ? -13.062 33 32.906 1 96.12 359 MET B C 1
ATOM 7761 O O . MET B 1 359 ? -12.836 33.844 32.062 1 96.12 359 MET B O 1
ATOM 7765 N N . ARG B 1 360 ? -14.25 32.469 33.094 1 95.62 360 ARG B N 1
ATOM 7766 C CA . ARG B 1 360 ? -15.406 32.812 32.281 1 95.62 360 ARG B CA 1
ATOM 7767 C C . ARG B 1 360 ? -16.562 33.312 33.156 1 95.62 360 ARG B C 1
ATOM 7769 O O . ARG B 1 360 ? -16.75 32.812 34.281 1 95.62 360 ARG B O 1
ATOM 7776 N N . ALA B 1 361 ? -17.266 34.25 32.594 1 94.81 361 ALA B N 1
ATOM 7777 C CA . ALA B 1 361 ? -18.469 34.75 33.25 1 94.81 361 ALA B CA 1
ATOM 7778 C C . ALA B 1 361 ? -19.672 34.719 32.312 1 94.81 361 ALA B C 1
ATOM 7780 O O . ALA B 1 361 ? -19.531 35 31.125 1 94.81 361 ALA B O 1
ATOM 7781 N N . GLU B 1 362 ? -20.766 34.281 32.844 1 93.06 362 GLU B N 1
ATOM 7782 C CA . GLU B 1 362 ? -22.047 34.375 32.156 1 93.06 362 GLU B CA 1
ATOM 7783 C C . GLU B 1 362 ? -22.844 35.594 32.594 1 93.06 362 GLU B C 1
ATOM 7785 O O . GLU B 1 362 ? -23.078 35.781 33.781 1 93.06 362 GLU B O 1
ATOM 7790 N N . TRP B 1 363 ? -23.234 36.344 31.594 1 91.81 363 TRP B N 1
ATOM 7791 C CA . TRP B 1 363 ? -23.906 37.625 31.875 1 91.81 363 TRP B CA 1
ATOM 7792 C C . TRP B 1 363 ? -25.375 37.531 31.484 1 91.81 363 TRP B C 1
ATOM 7794 O O . TRP B 1 363 ? -25.75 36.812 30.578 1 91.81 363 TRP B O 1
ATOM 7804 N N . GLN B 1 364 ? -26.156 38.25 32.188 1 89.19 364 GLN B N 1
ATOM 7805 C CA . GLN B 1 364 ? -27.578 38.406 31.906 1 89.19 364 GLN B CA 1
ATOM 7806 C C . GLN B 1 364 ? -28 39.875 32.031 1 89.19 364 GLN B C 1
ATOM 7808 O O . GLN B 1 364 ? -27.562 40.562 32.969 1 89.19 364 GLN B O 1
ATOM 7813 N N . SER B 1 365 ? -28.734 40.281 31.047 1 88 365 SER B N 1
ATOM 7814 C CA . SER B 1 365 ? -29.328 41.594 31.141 1 88 365 SER B CA 1
ATOM 7815 C C . SER B 1 365 ? -30.609 41.562 31.969 1 88 365 SER B C 1
ATOM 7817 O O . SER B 1 365 ? -31.469 40.719 31.75 1 88 365 SER B O 1
ATOM 7819 N N . VAL B 1 366 ? -30.656 42.531 32.875 1 86.06 366 VAL B N 1
ATOM 7820 C CA . VAL B 1 366 ? -31.781 42.531 33.781 1 86.06 366 VAL B CA 1
ATOM 7821 C C . VAL B 1 366 ? -32.531 43.844 33.656 1 86.06 366 VAL B C 1
ATOM 7823 O O . VAL B 1 366 ? -31.922 44.938 33.594 1 86.06 366 VAL B O 1
ATOM 7826 N N . ALA B 1 367 ? -33.781 43.781 33.406 1 86.81 367 ALA B N 1
ATOM 7827 C CA . ALA B 1 367 ? -34.719 44.875 33.594 1 86.81 367 ALA B CA 1
ATOM 7828 C C . ALA B 1 367 ? -35.594 44.656 34.812 1 86.81 367 ALA B C 1
ATOM 7830 O O . ALA B 1 367 ? -36.406 43.719 34.844 1 86.81 367 ALA B O 1
ATOM 7831 N N . ASP B 1 368 ? -35.281 45.438 35.844 1 83.38 368 ASP B N 1
ATOM 7832 C CA . ASP B 1 368 ? -35.969 45.125 37.094 1 83.38 368 ASP B CA 1
ATOM 7833 C C . ASP B 1 368 ? -37.25 45.938 37.219 1 83.38 368 ASP B C 1
ATOM 7835 O O . ASP B 1 368 ? -37.594 46.75 36.344 1 83.38 368 ASP B O 1
ATOM 7839 N N . ASP B 1 369 ? -38.094 45.656 38.281 1 86.62 369 ASP B N 1
ATOM 7840 C CA . ASP B 1 369 ? -39.406 46.25 38.531 1 86.62 369 ASP B CA 1
ATOM 7841 C C . ASP B 1 369 ? -39.312 47.719 38.906 1 86.62 369 ASP B C 1
ATOM 7843 O O . ASP B 1 369 ? -40.312 48.438 38.938 1 86.62 369 ASP B O 1
ATOM 7847 N N . GLN B 1 370 ? -38.125 48.219 39.125 1 86.38 370 GLN B N 1
ATOM 7848 C CA . GLN B 1 370 ? -37.938 49.625 39.469 1 86.38 370 GLN B CA 1
ATOM 7849 C C . GLN B 1 370 ? -37.5 50.438 38.281 1 86.38 370 GLN B C 1
ATOM 7851 O O . GLN B 1 370 ? -36.969 51.562 38.406 1 86.38 370 GLN B O 1
ATOM 7856 N N . GLY B 1 371 ? -37.625 49.875 37.062 1 78.62 371 GLY B N 1
ATOM 7857 C CA . GLY B 1 371 ? -37.312 50.562 35.812 1 78.62 371 GLY B CA 1
ATOM 7858 C C . GLY B 1 371 ? -35.844 50.625 35.531 1 78.62 371 GLY B C 1
ATOM 7859 O O . GLY B 1 371 ? -35.375 51.562 34.844 1 78.62 371 GLY B O 1
ATOM 7860 N N . ARG B 1 372 ? -35.031 49.812 36.125 1 84.25 372 ARG B N 1
ATOM 7861 C CA . ARG B 1 372 ? -33.562 49.844 35.938 1 84.25 372 ARG B CA 1
ATOM 7862 C C . ARG B 1 372 ? -33.156 48.75 34.938 1 84.25 372 ARG B C 1
ATOM 7864 O O . ARG B 1 372 ? -33.719 47.656 34.938 1 84.25 372 ARG B O 1
ATOM 7871 N N . TYR B 1 373 ? -32.125 49.188 34.094 1 82.5 373 TYR B N 1
ATOM 7872 C CA . TYR B 1 373 ? -31.547 48.281 33.094 1 82.5 373 TYR B CA 1
ATOM 7873 C C . TYR B 1 373 ? -30.047 48.094 33.344 1 82.5 373 TYR B C 1
ATOM 7875 O O . TYR B 1 373 ? -29.281 49.062 33.344 1 82.5 373 TYR B O 1
ATOM 7883 N N . TYR B 1 374 ? -29.609 46.938 33.844 1 82.62 374 TYR B N 1
ATOM 7884 C CA . TYR B 1 374 ? -28.203 46.656 34.094 1 82.62 374 TYR B CA 1
ATOM 7885 C C . TYR B 1 374 ? -27.844 45.188 33.75 1 82.62 374 TYR B C 1
ATOM 7887 O O . TYR B 1 374 ? -28.75 44.375 33.562 1 82.62 374 TYR B O 1
ATOM 7895 N N . ASP B 1 375 ? -26.609 44.938 33.531 1 87.44 375 ASP B N 1
ATOM 7896 C CA . ASP B 1 375 ? -26.094 43.594 33.281 1 87.44 375 ASP B CA 1
ATOM 7897 C C . ASP B 1 375 ? -25.438 43 34.562 1 87.44 375 ASP B C 1
ATOM 7899 O O . ASP B 1 375 ? -24.781 43.75 35.312 1 87.44 375 ASP B O 1
ATOM 7903 N N . LYS B 1 376 ? -25.688 41.781 34.844 1 87.19 376 LYS B N 1
ATOM 7904 C CA . LYS B 1 376 ? -25.094 41.156 36 1 87.19 376 LYS B CA 1
ATOM 7905 C C . LYS B 1 376 ? -24.531 39.781 35.656 1 87.19 376 LYS B C 1
ATOM 7907 O O . LYS B 1 376 ? -24.969 39.156 34.688 1 87.19 376 LYS B O 1
ATOM 7912 N N . ILE B 1 377 ? -23.562 39.281 36.438 1 92.88 377 ILE B N 1
ATOM 7913 C CA . ILE B 1 377 ? -22.984 37.969 36.25 1 92.88 377 ILE B CA 1
ATOM 7914 C C . ILE B 1 377 ? -23.875 36.938 36.938 1 92.88 377 ILE B C 1
ATOM 7916 O O . ILE B 1 377 ? -24.234 37.062 38.094 1 92.88 377 ILE B O 1
ATOM 7920 N N . ILE B 1 378 ? -24.297 35.906 36.25 1 91.31 378 ILE B N 1
ATOM 7921 C CA . ILE B 1 378 ? -25.156 34.875 36.812 1 91.31 378 ILE B CA 1
ATOM 7922 C C . ILE B 1 378 ? -24.328 33.656 37.188 1 91.31 378 ILE B C 1
ATOM 7924 O O . ILE B 1 378 ? -24.75 32.844 38 1 91.31 378 ILE B O 1
ATOM 7928 N N . ALA B 1 379 ? -23.297 33.438 36.531 1 92.5 379 ALA B N 1
ATOM 7929 C CA . ALA B 1 379 ? -22.406 32.344 36.844 1 92.5 379 ALA B CA 1
ATOM 7930 C C . ALA B 1 379 ? -20.984 32.625 36.375 1 92.5 379 ALA B C 1
ATOM 7932 O O . ALA B 1 379 ? -20.766 33.375 35.438 1 92.5 379 ALA B O 1
ATOM 7933 N N . ALA B 1 380 ? -20.047 32.156 37.125 1 94.69 380 ALA B N 1
ATOM 7934 C CA . ALA B 1 380 ? -18.625 32.25 36.75 1 94.69 380 ALA B CA 1
ATOM 7935 C C . ALA B 1 380 ? -17.938 30.891 36.906 1 94.69 380 ALA B C 1
ATOM 7937 O O . ALA B 1 380 ? -18.234 30.156 37.875 1 94.69 380 ALA B O 1
ATOM 7938 N N . ASN B 1 381 ? -17.141 30.484 36 1 95.12 381 ASN B N 1
ATOM 7939 C CA . ASN B 1 381 ? -16.344 29.266 36.094 1 95.12 381 ASN B CA 1
ATOM 7940 C C . ASN B 1 381 ? -14.922 29.484 35.594 1 95.12 381 ASN B C 1
ATOM 7942 O O . ASN B 1 381 ? -14.609 30.516 35.031 1 95.12 381 ASN B O 1
ATOM 7946 N N . ALA B 1 382 ? -14.062 28.625 36 1 95.94 382 ALA B N 1
ATOM 7947 C CA . ALA B 1 382 ? -12.656 28.734 35.594 1 95.94 382 ALA B CA 1
ATOM 7948 C C . ALA B 1 382 ? -12.078 27.359 35.25 1 95.94 382 ALA B C 1
ATOM 7950 O O . ALA B 1 382 ? -12.492 26.344 35.812 1 95.94 382 ALA B O 1
ATOM 7951 N N . THR B 1 383 ? -11.211 27.297 34.312 1 96.06 383 THR B N 1
ATOM 7952 C CA . THR B 1 383 ? -10.531 26.078 33.875 1 96.06 383 THR B CA 1
ATOM 7953 C C . THR B 1 383 ? -9.031 26.344 33.688 1 96.06 383 THR B C 1
ATOM 7955 O O . THR B 1 383 ? -8.633 27.406 33.219 1 96.06 383 THR B O 1
ATOM 7958 N N . GLU B 1 384 ? -8.242 25.516 34.219 1 96.06 384 GLU B N 1
ATOM 7959 C CA . GLU B 1 384 ? -6.797 25.562 34.062 1 96.06 384 GLU B CA 1
ATOM 7960 C C . GLU B 1 384 ? -6.297 24.359 33.25 1 96.06 384 GLU B C 1
ATOM 7962 O O . GLU B 1 384 ? -6.656 23.219 33.531 1 96.06 384 GLU B O 1
ATOM 7967 N N . CYS B 1 385 ? -5.59 24.625 32.188 1 95.94 385 CYS B N 1
ATOM 7968 C CA . CYS B 1 385 ? -4.984 23.594 31.359 1 95.94 385 CYS B CA 1
ATOM 7969 C C . CYS B 1 385 ? -3.473 23.781 31.266 1 95.94 385 CYS B C 1
ATOM 7971 O O . CYS B 1 385 ? -2.957 24.844 31.562 1 95.94 385 CYS B O 1
ATOM 7973 N N . GLY B 1 386 ? -2.768 22.766 30.922 1 94.44 386 GLY B N 1
ATOM 7974 C CA . GLY B 1 386 ? -1.325 22.875 30.766 1 94.44 386 GLY B CA 1
ATOM 7975 C C . GLY B 1 386 ? -0.746 21.828 29.828 1 94.44 386 GLY B C 1
ATOM 7976 O O . GLY B 1 386 ? -1.438 20.891 29.438 1 94.44 386 GLY B O 1
ATOM 7977 N N . ILE B 1 387 ? 0.445 22.125 29.391 1 95.44 387 ILE B N 1
ATOM 7978 C CA . ILE B 1 387 ? 1.224 21.234 28.531 1 95.44 387 ILE B CA 1
ATOM 7979 C C . ILE B 1 387 ? 2.463 20.75 29.281 1 95.44 387 ILE B C 1
ATOM 7981 O O . ILE B 1 387 ? 3.242 21.562 29.797 1 95.44 387 ILE B O 1
ATOM 7985 N N . ASP B 1 388 ? 2.627 19.469 29.328 1 93.38 388 ASP B N 1
ATOM 7986 C CA . ASP B 1 388 ? 3.822 18.875 29.906 1 93.38 388 ASP B CA 1
ATOM 7987 C C . ASP B 1 388 ? 4.566 18.031 28.859 1 93.38 388 ASP B C 1
ATOM 7989 O O . ASP B 1 388 ? 3.945 17.375 28.031 1 93.38 388 ASP B O 1
ATOM 7993 N N . ALA B 1 389 ? 5.902 18.141 28.969 1 93.62 389 ALA B N 1
ATOM 7994 C CA . ALA B 1 389 ? 6.664 17.125 28.25 1 93.62 389 ALA B CA 1
ATOM 7995 C C . ALA B 1 389 ? 6.426 15.734 28.828 1 93.62 389 ALA B C 1
ATOM 7997 O O . ALA B 1 389 ? 6.371 15.57 30.062 1 93.62 389 ALA B O 1
ATOM 7998 N N . CYS B 1 390 ? 6.23 14.781 27.984 1 94.44 390 CYS B N 1
ATOM 7999 C CA . CYS B 1 390 ? 5.938 13.438 28.453 1 94.44 390 CYS B CA 1
ATOM 8000 C C . CYS B 1 390 ? 6.457 12.383 27.484 1 94.44 390 CYS B C 1
ATOM 8002 O O . CYS B 1 390 ? 6.957 12.727 26.406 1 94.44 390 CYS B O 1
ATOM 8004 N N . VAL B 1 391 ? 6.461 11.195 27.953 1 93.81 391 VAL B N 1
ATOM 8005 C CA . VAL B 1 391 ? 6.766 10.055 27.109 1 93.81 391 VAL B CA 1
ATOM 8006 C C . VAL B 1 391 ? 5.48 9.289 26.781 1 93.81 391 VAL B C 1
ATOM 8008 O O . VAL B 1 391 ? 4.695 8.977 27.688 1 93.81 391 VAL B O 1
ATOM 8011 N N . ILE B 1 392 ? 5.258 9.102 25.516 1 95.88 392 ILE B N 1
ATOM 8012 C CA . ILE B 1 392 ? 4.031 8.445 25.078 1 95.88 392 ILE B CA 1
ATOM 8013 C C . ILE B 1 392 ? 4.359 7.059 24.531 1 95.88 392 ILE B C 1
ATOM 8015 O O . ILE 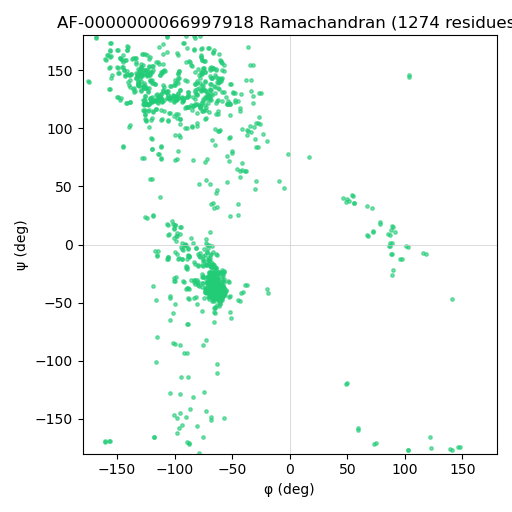B 1 392 ? 5.293 6.902 23.734 1 95.88 392 ILE B O 1
ATOM 8019 N N . LYS B 1 393 ? 3.645 6.027 24.922 1 94.81 393 LYS B N 1
ATOM 8020 C CA . LYS B 1 393 ? 3.754 4.664 24.422 1 94.81 393 LYS B CA 1
ATOM 8021 C C . LYS B 1 393 ? 2.68 4.375 23.375 1 94.81 393 LYS B C 1
ATOM 8023 O O . LYS B 1 393 ? 1.49 4.586 23.625 1 94.81 393 LYS B O 1
ATOM 8028 N N . TYR B 1 394 ? 3.139 3.889 22.203 1 95.44 394 TYR B N 1
ATOM 8029 C CA . TYR B 1 394 ? 2.232 3.699 21.078 1 95.44 394 TYR B CA 1
ATOM 8030 C C . TYR B 1 394 ? 2.174 2.232 20.672 1 95.44 394 TYR B C 1
ATOM 8032 O O . TYR B 1 394 ? 3.113 1.473 20.922 1 95.44 394 TYR B O 1
ATOM 8040 N N . HIS B 1 395 ? 1.01 1.871 20.078 1 95.19 395 HIS B N 1
ATOM 8041 C CA . HIS B 1 395 ? 0.844 0.671 19.266 1 95.19 395 HIS B CA 1
ATOM 8042 C C . HIS B 1 395 ? 0.279 1.012 17.891 1 95.19 395 HIS B C 1
ATOM 8044 O O . HIS B 1 395 ? -0.692 1.765 17.781 1 95.19 395 HIS B O 1
ATOM 8050 N N . ALA B 1 396 ? 0.957 0.535 16.844 1 95.25 396 ALA B N 1
ATOM 8051 C CA . ALA B 1 396 ? 0.53 0.963 15.508 1 95.25 396 ALA B CA 1
ATOM 8052 C C . ALA B 1 396 ? 0.365 -0.233 14.57 1 95.25 396 ALA B C 1
ATOM 8054 O O . ALA B 1 396 ? 0.988 -1.277 14.773 1 95.25 396 ALA B O 1
ATOM 8055 N N . THR B 1 397 ? -0.548 -0.138 13.625 1 93.75 397 THR B N 1
ATOM 8056 C CA . THR B 1 397 ? -0.752 -1.07 12.523 1 93.75 397 THR B CA 1
ATOM 8057 C C . THR B 1 397 ? -1.148 -0.326 11.25 1 93.75 397 THR B C 1
ATOM 8059 O O . THR B 1 397 ? -1.704 0.772 11.312 1 93.75 397 THR B O 1
ATOM 8062 N N . LEU B 1 398 ? -0.725 -0.807 10.164 1 92.75 398 LEU B N 1
ATOM 8063 C CA . LEU B 1 398 ? -1.129 -0.285 8.859 1 92.75 398 LEU B CA 1
ATOM 8064 C C . LEU B 1 398 ? -1.689 -1.396 7.98 1 92.75 398 LEU B C 1
ATOM 8066 O O . LEU B 1 398 ? -0.967 -2.324 7.609 1 92.75 398 LEU B O 1
ATOM 8070 N N . GLU B 1 399 ? -3.004 -1.332 7.703 1 89.12 399 GLU B N 1
ATOM 8071 C CA . GLU B 1 399 ? -3.689 -2.32 6.875 1 89.12 399 GLU B CA 1
ATOM 8072 C C . GLU B 1 399 ? -4.449 -1.651 5.73 1 89.12 399 GLU B C 1
ATOM 8074 O O . GLU B 1 399 ? -5.27 -0.762 5.961 1 89.12 399 GLU B O 1
ATOM 8079 N N . LYS B 1 400 ? -4.164 -2.053 4.551 1 83.75 400 LYS B N 1
ATOM 8080 C CA . LYS B 1 400 ? -4.816 -1.494 3.371 1 83.75 400 LYS B CA 1
ATOM 8081 C C . LYS B 1 400 ? -4.66 0.023 3.324 1 83.75 400 LYS B C 1
ATOM 8083 O O . LYS B 1 400 ? -5.641 0.746 3.129 1 83.75 400 LYS B O 1
ATOM 8088 N N . SER B 1 401 ? -3.486 0.417 3.781 1 85.06 401 SER B N 1
ATOM 8089 C CA . SER B 1 401 ? -3.07 1.815 3.754 1 85.06 401 SER B CA 1
ATOM 8090 C C . SER B 1 401 ? -3.832 2.639 4.789 1 85.06 401 SER B C 1
ATOM 8092 O O . SER B 1 401 ? -3.898 3.865 4.688 1 85.06 401 SER B O 1
ATOM 8094 N N . ASN B 1 402 ? -4.531 1.977 5.652 1 87.88 402 ASN B N 1
ATOM 8095 C CA . ASN B 1 402 ? -5.145 2.645 6.793 1 87.88 402 ASN B CA 1
ATOM 8096 C C . ASN B 1 402 ? -4.27 2.549 8.039 1 87.88 402 ASN B C 1
ATOM 8098 O O . ASN B 1 402 ? -4.18 1.488 8.664 1 87.88 402 ASN B O 1
ATOM 8102 N N . PHE B 1 403 ? -3.688 3.633 8.406 1 92.31 403 PHE B N 1
ATOM 8103 C CA . PHE B 1 403 ? -2.77 3.684 9.539 1 92.31 403 PHE B CA 1
ATOM 8104 C C . PHE B 1 403 ? -3.521 3.977 10.836 1 92.31 403 PHE B C 1
ATOM 8106 O O . PHE B 1 403 ? -4.273 4.949 10.914 1 92.31 403 PHE B O 1
ATOM 8113 N N . THR B 1 404 ? -3.324 3.156 11.805 1 92.56 404 THR B N 1
ATOM 8114 C CA . THR B 1 404 ? -3.896 3.357 13.133 1 92.56 404 THR B CA 1
ATOM 8115 C C . THR B 1 404 ? -2.809 3.326 14.195 1 92.56 404 THR B C 1
ATOM 8117 O O . THR B 1 404 ? -2.047 2.361 14.289 1 92.56 404 THR B O 1
ATOM 8120 N N . GLU B 1 405 ? -2.684 4.34 14.898 1 94.88 405 GLU B N 1
ATOM 8121 C CA . GLU B 1 405 ? -1.754 4.449 16.016 1 94.88 405 GLU B CA 1
ATOM 8122 C C . GLU B 1 405 ? -2.494 4.711 17.328 1 94.88 405 GLU B C 1
ATOM 8124 O O . GLU B 1 405 ? -3.09 5.777 17.516 1 94.88 405 GLU B O 1
ATOM 8129 N N . MET B 1 406 ? -2.447 3.826 18.234 1 94.56 406 MET B N 1
ATOM 8130 C CA . MET B 1 406 ? -3.145 3.943 19.516 1 94.56 406 MET B CA 1
ATOM 8131 C C . MET B 1 406 ? -2.174 4.305 20.641 1 94.56 406 MET B C 1
ATOM 8133 O O . MET B 1 406 ? -1.052 3.797 20.672 1 94.56 406 MET B O 1
ATOM 8137 N N . ILE B 1 407 ? -2.598 5.207 21.453 1 95.44 407 ILE B N 1
ATOM 8138 C CA . ILE B 1 407 ? -1.835 5.527 22.656 1 95.44 407 ILE B CA 1
ATOM 8139 C C . ILE B 1 407 ? -2.15 4.512 23.75 1 95.44 407 ILE B C 1
ATOM 8141 O O . ILE B 1 407 ? -3.299 4.395 24.188 1 95.44 407 ILE B O 1
ATOM 8145 N N . ILE B 1 408 ? -1.119 3.861 24.156 1 94.81 408 ILE B N 1
ATOM 8146 C CA . ILE B 1 408 ? -1.277 2.828 25.172 1 94.81 408 ILE B CA 1
ATOM 8147 C C . ILE B 1 408 ? -1.185 3.451 26.562 1 94.81 408 ILE B C 1
ATOM 8149 O O . ILE B 1 408 ? -1.948 3.094 27.469 1 94.81 408 ILE B O 1
ATOM 8153 N N . ASP B 1 409 ? -0.197 4.246 26.672 1 94.5 409 ASP B N 1
ATOM 8154 C CA . ASP B 1 409 ? 0.059 4.871 27.953 1 94.5 409 ASP B CA 1
ATOM 8155 C C . ASP B 1 409 ? 0.917 6.125 27.812 1 94.5 409 ASP B C 1
ATOM 8157 O O . ASP B 1 409 ? 1.492 6.363 26.734 1 94.5 409 ASP B O 1
ATOM 8161 N N . THR B 1 410 ? 0.814 6.953 28.844 1 94.75 410 THR B N 1
ATOM 8162 C CA . THR B 1 410 ? 1.651 8.148 28.906 1 94.75 410 THR B CA 1
ATOM 8163 C C . THR B 1 410 ? 2.377 8.227 30.25 1 94.75 410 THR B C 1
ATOM 8165 O O . THR B 1 410 ? 1.87 7.758 31.266 1 94.75 410 THR B O 1
ATOM 8168 N N . PHE B 1 411 ? 3.611 8.766 30.188 1 92.25 411 PHE B N 1
ATOM 8169 C CA . PHE B 1 411 ? 4.406 8.922 31.406 1 92.25 411 PHE B CA 1
ATOM 8170 C C . PHE B 1 411 ? 4.891 10.359 31.547 1 92.25 411 PHE B C 1
ATOM 8172 O O . PHE B 1 411 ? 5.516 10.906 30.641 1 92.25 411 PHE B O 1
ATOM 8179 N N . ILE B 1 412 ? 4.508 10.953 32.625 1 87.12 412 ILE B N 1
ATOM 8180 C CA . ILE B 1 412 ? 4.957 12.297 32.938 1 87.12 412 ILE B CA 1
ATOM 8181 C C . ILE B 1 412 ? 5.785 12.273 34.219 1 87.12 412 ILE B C 1
ATOM 8183 O O . ILE B 1 412 ? 5.418 11.609 35.219 1 87.12 412 ILE B O 1
ATOM 8187 N N . ASN B 1 413 ? 7.027 12.781 34.125 1 75.69 413 ASN B N 1
ATOM 8188 C CA . ASN B 1 413 ? 7.832 12.875 35.344 1 75.69 413 ASN B CA 1
ATOM 8189 C C . ASN B 1 413 ? 7.254 13.898 36.312 1 75.69 413 ASN B C 1
ATOM 8191 O O . ASN B 1 413 ? 7.402 15.102 36.125 1 75.69 413 ASN B O 1
ATOM 8195 N N . GLU B 1 414 ? 6.391 13.414 37.156 1 60.69 414 GLU B N 1
ATOM 8196 C CA . GLU B 1 414 ? 5.801 14.359 38.094 1 60.69 414 GLU B CA 1
ATOM 8197 C C . GLU B 1 414 ? 6.828 14.836 39.125 1 60.69 414 GLU B C 1
ATOM 8199 O O . GLU B 1 414 ? 6.73 15.953 39.625 1 60.69 414 GLU B O 1
ATOM 8204 N N . THR B 1 415 ? 7.609 13.742 39.719 1 51.62 415 THR B N 1
ATOM 8205 C CA . THR B 1 415 ? 8.367 14.086 40.938 1 51.62 415 THR B CA 1
ATOM 8206 C C . THR B 1 415 ? 9.68 14.789 40.562 1 51.62 415 THR B C 1
ATOM 8208 O O . THR B 1 415 ? 10.305 15.43 41.406 1 51.62 415 THR B O 1
ATOM 8211 N N . ASP B 1 416 ? 10.391 14.117 39.656 1 44.44 416 ASP B N 1
ATOM 8212 C CA . ASP B 1 416 ? 11.805 14.367 39.938 1 44.44 416 ASP B CA 1
ATOM 8213 C C . ASP B 1 416 ? 12.188 15.797 39.562 1 44.44 416 ASP B C 1
ATOM 8215 O O . ASP B 1 416 ? 12.227 16.156 38.375 1 44.44 416 ASP B O 1
ATOM 8219 N N . ARG B 1 417 ? 11.742 16.578 40.344 1 43.03 417 ARG B N 1
ATOM 8220 C CA . ARG B 1 417 ? 12.312 17.922 40.375 1 43.03 417 ARG B CA 1
ATOM 8221 C C . ARG B 1 417 ? 13.836 17.875 40.344 1 43.03 417 ARG B C 1
ATOM 8223 O O . ARG B 1 417 ? 14.469 17.656 41.375 1 43.03 417 ARG B O 1
ATOM 8230 N N . GLN B 1 418 ? 14.594 17.016 39.906 1 36.06 418 GLN B N 1
ATOM 8231 C CA . GLN B 1 418 ? 15.82 17.734 40.25 1 36.06 418 GLN B CA 1
ATOM 8232 C C . GLN B 1 418 ? 15.688 19.219 39.938 1 36.06 418 GLN B C 1
ATOM 8234 O O . GLN B 1 418 ? 15.602 19.609 38.781 1 36.06 418 GLN B O 1
ATOM 8239 N N . VAL B 1 419 ? 14.766 19.844 40.656 1 35.75 419 VAL B N 1
ATOM 8240 C CA . VAL B 1 419 ? 15.031 21.266 40.75 1 35.75 419 VAL B CA 1
ATOM 8241 C C . VAL B 1 419 ? 16.531 21.531 40.688 1 35.75 419 VAL B C 1
ATOM 8243 O O . VAL B 1 419 ? 17.281 21.188 41.594 1 35.75 419 VAL B O 1
ATOM 8246 N N . PHE B 1 420 ? 17.312 21.109 39.938 1 33.59 420 PHE B N 1
ATOM 8247 C CA . PHE B 1 420 ? 18.531 21.844 40.219 1 33.59 420 PHE B CA 1
ATOM 8248 C C . PHE B 1 420 ? 18.234 23.25 40.688 1 33.59 420 PHE B C 1
ATOM 8250 O O . PHE B 1 420 ? 17.234 23.859 40.281 1 33.59 420 PHE B O 1
ATOM 8257 N N . SER B 1 421 ? 18.75 23.656 42 1 32.28 421 SER B N 1
ATOM 8258 C CA . SER B 1 421 ? 18.688 24.766 42.969 1 32.28 421 SER B CA 1
ATOM 8259 C C . SER B 1 421 ? 18.344 26.062 42.25 1 32.28 421 SER B C 1
ATOM 8261 O O . SER B 1 421 ? 18.75 26.266 41.094 1 32.28 421 SER B O 1
ATOM 8263 N N . GLU B 1 422 ? 17.422 26.844 42.656 1 34.69 422 GLU B N 1
ATOM 8264 C CA . GLU B 1 422 ? 17.234 28.297 42.656 1 34.69 422 GLU B CA 1
ATOM 8265 C C . GLU B 1 422 ? 18.562 29.031 42.5 1 34.69 422 GLU B C 1
ATOM 8267 O O . GLU B 1 422 ? 18.578 30.266 42.438 1 34.69 422 GLU B O 1
ATOM 8272 N N . GLY B 1 423 ? 19.594 28.469 43.156 1 31.56 423 GLY B N 1
ATOM 8273 C CA . GLY B 1 423 ? 20.797 29.281 43.312 1 31.56 423 GLY B CA 1
ATOM 8274 C C . GLY B 1 423 ? 21.281 29.891 42 1 31.56 423 GLY B C 1
ATOM 8275 O O . GLY B 1 423 ? 21.875 30.969 42 1 31.56 423 GLY B O 1
ATOM 8276 N N . ASP B 1 424 ? 21.688 28.938 41 1 33.69 424 ASP B N 1
ATOM 8277 C CA . ASP B 1 424 ? 22.484 29.688 40.031 1 33.69 424 ASP B CA 1
ATOM 8278 C C . ASP B 1 424 ? 21.578 30.547 39.125 1 33.69 424 ASP B C 1
ATOM 8280 O O . ASP B 1 424 ? 20.422 30.219 38.906 1 33.69 424 ASP B O 1
ATOM 8284 N N . GLY B 1 425 ? 21.734 31.75 38.75 1 33.62 425 GLY B N 1
ATOM 8285 C CA . GLY B 1 425 ? 21.547 33 38.031 1 33.62 425 GLY B CA 1
ATOM 8286 C C . GLY B 1 425 ? 20.578 32.844 36.844 1 33.62 425 GLY B C 1
ATOM 8287 O O . GLY B 1 425 ? 20.75 33.5 35.812 1 33.62 425 GLY B O 1
ATOM 8288 N N . GLY B 1 426 ? 19.125 32.281 36.938 1 47.28 426 GLY B N 1
ATOM 8289 C CA . GLY B 1 426 ? 18.078 32.562 35.969 1 47.28 426 GLY B CA 1
ATOM 8290 C C . GLY B 1 426 ? 18.078 31.594 34.812 1 47.28 426 GLY B C 1
ATOM 8291 O O . GLY B 1 426 ? 17.438 31.859 33.781 1 47.28 426 GLY B O 1
ATOM 8292 N N . TYR B 1 427 ? 18.812 30.406 34.812 1 56.22 427 TYR B N 1
ATOM 8293 C CA . TYR B 1 427 ? 18.922 29.672 33.562 1 56.22 427 TYR B CA 1
ATOM 8294 C C . TYR B 1 427 ? 17.938 28.5 33.531 1 56.22 427 TYR B C 1
ATOM 8296 O O . TYR B 1 427 ? 17.719 27.828 34.562 1 56.22 427 TYR B O 1
ATOM 8304 N N . THR B 1 428 ? 16.984 28.266 32.594 1 67.38 428 THR B N 1
ATOM 8305 C CA . THR B 1 428 ? 16.094 27.141 32.281 1 67.38 428 THR B CA 1
ATOM 8306 C C . THR B 1 428 ? 16.906 25.859 32.156 1 67.38 428 THR B C 1
ATOM 8308 O O . THR B 1 428 ? 17.922 25.828 31.469 1 67.38 428 THR B O 1
ATOM 8311 N N . MET B 1 429 ? 16.609 24.734 33.031 1 72.94 429 MET B N 1
ATOM 8312 C CA . MET B 1 429 ? 17.281 23.438 32.938 1 72.94 429 MET B CA 1
ATOM 8313 C C . MET B 1 429 ? 16.625 22.547 31.906 1 72.94 429 MET B C 1
ATOM 8315 O O . MET B 1 429 ? 15.43 22.672 31.641 1 72.94 429 MET B O 1
ATOM 8319 N N . PRO B 1 430 ? 17.453 21.641 31.375 1 81.75 430 PRO B N 1
ATOM 8320 C CA . PRO B 1 430 ? 16.844 20.656 30.469 1 81.75 430 PRO B CA 1
ATOM 8321 C C . PRO B 1 430 ? 15.922 19.672 31.203 1 81.75 430 PRO B C 1
ATOM 8323 O O . PRO B 1 430 ? 16.062 19.484 32.406 1 81.75 430 PRO B O 1
ATOM 8326 N N . VAL B 1 431 ? 14.945 19.172 30.594 1 84.31 431 VAL B N 1
ATOM 8327 C CA . VAL B 1 431 ? 14.031 18.172 31.141 1 84.31 431 VAL B CA 1
ATOM 8328 C C . VAL B 1 431 ? 14.5 16.766 30.75 1 84.31 431 VAL B C 1
ATOM 8330 O O . VAL B 1 431 ? 14.812 16.516 29.594 1 84.31 431 VAL B O 1
ATOM 8333 N N . TYR B 1 432 ? 14.664 15.922 31.75 1 84.5 432 TYR B N 1
ATOM 8334 C CA . TYR B 1 432 ? 14.945 14.508 31.516 1 84.5 432 TYR B CA 1
ATOM 8335 C C . TYR B 1 432 ? 13.828 13.633 32.062 1 84.5 432 TYR B C 1
ATOM 8337 O O . TYR B 1 432 ? 13.422 13.797 33.219 1 84.5 432 TYR B O 1
ATOM 8345 N N . ILE B 1 433 ? 13.32 12.867 31.25 1 87.25 433 ILE B N 1
ATOM 8346 C CA . ILE B 1 433 ? 12.266 11.953 31.656 1 87.25 433 ILE B CA 1
ATOM 8347 C C . ILE B 1 433 ? 12.773 10.516 31.594 1 87.25 433 ILE B C 1
ATOM 8349 O O . ILE B 1 433 ? 13.297 10.086 30.562 1 87.25 433 ILE B O 1
ATOM 8353 N N . HIS B 1 434 ? 12.578 9.789 32.656 1 85 434 HIS B N 1
ATOM 8354 C CA . HIS B 1 434 ? 12.984 8.391 32.781 1 85 434 HIS B CA 1
ATOM 8355 C C . HIS B 1 434 ? 11.789 7.484 33.031 1 85 434 HIS B C 1
ATOM 8357 O O . HIS B 1 434 ? 11.469 7.18 34.188 1 85 434 HIS B O 1
ATOM 8363 N N . PRO B 1 435 ? 11.227 7 32 1 88 435 PRO B N 1
ATOM 8364 C CA . PRO B 1 435 ? 10.133 6.059 32.25 1 88 435 PRO B CA 1
ATOM 8365 C C . PRO B 1 435 ? 10.609 4.723 32.812 1 88 435 PRO B C 1
ATOM 8367 O O . PRO B 1 435 ? 11.812 4.453 32.844 1 88 435 PRO B O 1
ATOM 8370 N N . PRO B 1 436 ? 9.594 3.885 33.281 1 85.81 436 PRO B N 1
ATOM 8371 C CA . PRO B 1 436 ? 9.984 2.561 33.75 1 85.81 436 PRO B CA 1
ATOM 8372 C C . PRO B 1 436 ? 10.688 1.724 32.688 1 85.81 436 PRO B C 1
ATOM 8374 O O . PRO B 1 436 ? 10.508 1.968 31.5 1 85.81 436 PRO B O 1
ATOM 8377 N N . GLN B 1 437 ? 11.453 0.786 33.031 1 82.19 437 GLN B N 1
ATOM 8378 C CA . GLN B 1 437 ? 12.234 -0.057 32.156 1 82.19 437 GLN B CA 1
ATOM 8379 C C . GLN B 1 437 ? 11.336 -0.797 31.156 1 82.19 437 GLN B C 1
ATOM 8381 O O . GLN B 1 437 ? 11.758 -1.123 30.047 1 82.19 437 GLN B O 1
ATOM 8386 N N . SER B 1 438 ? 10.141 -1.073 31.531 1 82.38 438 SER B N 1
ATOM 8387 C CA . SER B 1 438 ? 9.195 -1.781 30.672 1 82.38 438 SER B CA 1
ATOM 8388 C C . SER B 1 438 ? 8.867 -0.964 29.422 1 82.38 438 SER B C 1
ATOM 8390 O O . SER B 1 438 ? 8.32 -1.495 28.453 1 82.38 438 SER B O 1
ATOM 8392 N N . TRP B 1 439 ? 9.32 0.315 29.359 1 85.31 439 TRP B N 1
ATOM 8393 C CA . TRP B 1 439 ? 9.008 1.204 28.25 1 85.31 439 TRP B CA 1
ATOM 8394 C C . TRP B 1 439 ? 10.148 1.243 27.234 1 85.31 439 TRP B C 1
ATOM 8396 O O . TRP B 1 439 ? 10.102 1.997 26.266 1 85.31 439 TRP B O 1
ATOM 8406 N N . THR B 1 440 ? 11.125 0.355 27.453 1 75.94 440 THR B N 1
ATOM 8407 C CA . THR B 1 440 ? 12.297 0.389 26.578 1 75.94 440 THR B CA 1
ATOM 8408 C C . THR B 1 440 ? 11.961 -0.129 25.188 1 75.94 440 THR B C 1
ATOM 8410 O O . THR B 1 440 ? 11.312 -1.17 25.047 1 75.94 440 THR B O 1
ATOM 8413 N N . ASN B 1 441 ? 12.352 0.799 24.172 1 75.5 441 ASN B N 1
ATOM 8414 C CA . ASN B 1 441 ? 12.188 0.382 22.781 1 75.5 441 ASN B CA 1
ATOM 8415 C C . ASN B 1 441 ? 13.234 -0.656 22.375 1 75.5 441 ASN B C 1
ATOM 8417 O O . ASN B 1 441 ? 14.438 -0.375 22.391 1 75.5 441 ASN B O 1
ATOM 8421 N N . HIS B 1 442 ? 12.969 -1.816 22.188 1 61.94 442 HIS B N 1
ATOM 8422 C CA . HIS B 1 442 ? 13.906 -2.914 21.953 1 61.94 442 HIS B CA 1
ATOM 8423 C C . HIS B 1 442 ? 14.367 -2.949 20.5 1 61.94 442 HIS B C 1
ATOM 8425 O O . HIS B 1 442 ? 15.422 -3.5 20.188 1 61.94 442 HIS B O 1
ATOM 8431 N N . SER B 1 443 ? 13.5 -2.572 19.609 1 57.62 443 SER B N 1
ATOM 8432 C CA . SER B 1 443 ? 13.875 -2.678 18.203 1 57.62 443 SER B CA 1
ATOM 8433 C C . SER B 1 443 ? 15.055 -1.763 17.891 1 57.62 443 SER B C 1
ATOM 8435 O O . SER B 1 443 ? 15.734 -1.951 16.875 1 57.62 443 SER B O 1
ATOM 8437 N N . ASN B 1 444 ? 15.312 -0.749 18.719 1 55.56 444 ASN B N 1
ATOM 8438 C CA . ASN B 1 444 ? 16.453 0.12 18.438 1 55.56 444 ASN B CA 1
ATOM 8439 C C . ASN B 1 444 ? 17.438 0.143 19.594 1 55.56 444 ASN B C 1
ATOM 8441 O O . ASN B 1 444 ? 17.125 0.632 20.672 1 55.56 444 ASN B O 1
ATOM 8445 N N . VAL B 1 445 ? 18.562 -0.613 19.469 1 51.06 445 VAL B N 1
ATOM 8446 C CA . VAL B 1 445 ? 19.625 -0.836 20.438 1 51.06 445 VAL B CA 1
ATOM 8447 C C . VAL B 1 445 ? 20.031 0.49 21.078 1 51.06 445 VAL B C 1
ATOM 8449 O O . VAL B 1 445 ? 20.344 0.54 22.266 1 51.06 445 VAL B O 1
ATOM 8452 N N . ASN B 1 446 ? 20.203 1.362 20.234 1 49.25 446 ASN B N 1
ATOM 8453 C CA . ASN B 1 446 ? 20.859 2.562 20.734 1 49.25 446 ASN B CA 1
ATOM 8454 C C . ASN B 1 446 ? 19.938 3.389 21.625 1 49.25 446 ASN B C 1
ATOM 8456 O O . ASN B 1 446 ? 20.312 4.461 22.094 1 49.25 446 ASN B O 1
ATOM 8460 N N . ASP B 1 447 ? 18.703 2.865 21.812 1 56.41 447 ASP B N 1
ATOM 8461 C CA . ASP B 1 447 ? 17.812 3.914 22.297 1 56.41 447 ASP B CA 1
ATOM 8462 C C . ASP B 1 447 ? 17.625 3.83 23.797 1 56.41 447 ASP B C 1
ATOM 8464 O O . ASP B 1 447 ? 17.188 2.799 24.328 1 56.41 447 ASP B O 1
ATOM 8468 N N . SER B 1 448 ? 18.453 4.602 24.484 1 65.31 448 SER B N 1
ATOM 8469 C CA . SER B 1 448 ? 18.312 4.836 25.906 1 65.31 448 SER B CA 1
ATOM 8470 C C . SER B 1 448 ? 16.875 5.242 26.266 1 65.31 448 SER B C 1
ATOM 8472 O O . SER B 1 448 ? 16.188 5.855 25.438 1 65.31 448 SER B O 1
ATOM 8474 N N . ASN B 1 449 ? 16.344 4.566 27.281 1 79.19 449 ASN B N 1
ATOM 8475 C CA . ASN B 1 449 ? 15.039 4.93 27.844 1 79.19 449 ASN B CA 1
ATOM 8476 C C . ASN B 1 449 ? 15.086 6.285 28.531 1 79.19 449 ASN B C 1
ATOM 8478 O O . ASN B 1 449 ? 14.625 6.418 29.672 1 79.19 449 ASN B O 1
ATOM 8482 N N . ILE B 1 450 ? 15.859 7.203 28 1 82.81 450 ILE B N 1
ATOM 8483 C CA . ILE B 1 450 ? 15.953 8.57 28.5 1 82.81 450 ILE B CA 1
ATOM 8484 C C . ILE B 1 450 ? 15.438 9.539 27.438 1 82.81 450 ILE B C 1
ATOM 8486 O O . ILE B 1 450 ? 15.859 9.492 26.281 1 82.81 450 ILE B O 1
ATOM 8490 N N . TYR B 1 451 ? 14.609 10.32 27.859 1 87.44 451 TYR B N 1
ATOM 8491 C CA . TYR B 1 451 ? 14.016 11.336 27 1 87.44 451 TYR B CA 1
ATOM 8492 C C . TYR B 1 451 ? 14.32 12.734 27.516 1 87.44 451 TYR B C 1
ATOM 8494 O O . TYR B 1 451 ? 14.336 12.969 28.719 1 87.44 451 TYR B O 1
ATOM 8502 N N . SER B 1 452 ? 14.609 13.57 26.562 1 86.31 452 SER B N 1
ATOM 8503 C CA . SER B 1 452 ? 15.039 14.867 27.062 1 86.31 452 SER B CA 1
ATOM 8504 C C . SER B 1 452 ? 14.547 16 26.188 1 86.31 452 SER B C 1
ATOM 8506 O O . SER B 1 452 ? 14.367 15.82 24.969 1 86.31 452 SER B O 1
ATOM 8508 N N . LEU B 1 453 ? 14.328 17.141 26.797 1 88.06 453 LEU B N 1
ATOM 8509 C CA . LEU B 1 453 ? 14.062 18.438 26.188 1 88.06 453 LEU B CA 1
ATOM 8510 C C . LEU B 1 453 ? 15.133 19.453 26.578 1 88.06 453 LEU B C 1
ATOM 8512 O O . LEU B 1 453 ? 15.359 19.688 27.766 1 88.06 453 LEU B O 1
ATOM 8516 N N . ASP B 1 454 ? 15.711 19.984 25.578 1 85.81 454 ASP B N 1
ATOM 8517 C CA . ASP B 1 454 ? 16.812 20.922 25.812 1 85.81 454 ASP B CA 1
ATOM 8518 C C . ASP B 1 454 ? 16.312 22.156 26.547 1 85.81 454 ASP B C 1
ATOM 8520 O O . ASP B 1 454 ? 15.18 22.594 26.344 1 85.81 454 ASP B O 1
ATOM 8524 N N . SER B 1 455 ? 17.203 22.781 27.344 1 85.62 455 SER B N 1
ATOM 8525 C CA . SER B 1 455 ? 16.844 23.938 28.156 1 85.62 455 SER B CA 1
ATOM 8526 C C . SER B 1 455 ? 16.469 25.125 27.281 1 85.62 455 SER B C 1
ATOM 8528 O O . SER B 1 455 ? 15.516 25.844 27.594 1 85.62 455 SER B O 1
ATOM 8530 N N . VAL B 1 456 ? 17.188 25.344 26.25 1 86.44 456 VAL B N 1
ATOM 8531 C CA . VAL B 1 456 ? 16.922 26.469 25.359 1 86.44 456 VAL B CA 1
ATOM 8532 C C . VAL B 1 456 ? 15.586 26.25 24.656 1 86.44 456 VAL B C 1
ATOM 8534 O O . VAL B 1 456 ? 14.82 27.203 24.453 1 86.44 456 VAL B O 1
ATOM 8537 N N . THR B 1 457 ? 15.367 25.031 24.359 1 89.56 457 THR B N 1
ATOM 8538 C CA . THR B 1 457 ? 14.125 24.688 23.672 1 89.56 457 THR B CA 1
ATOM 8539 C C . THR B 1 457 ? 12.93 24.891 24.594 1 89.56 457 THR B C 1
ATOM 8541 O O . THR B 1 457 ? 11.898 25.422 24.172 1 89.56 457 THR B O 1
ATOM 8544 N N . ILE B 1 458 ? 13.031 24.453 25.812 1 88.62 458 ILE B N 1
ATOM 8545 C CA . ILE B 1 458 ? 11.938 24.625 26.766 1 88.62 458 ILE B CA 1
ATOM 8546 C C . ILE B 1 458 ? 11.656 26.109 26.969 1 88.62 458 ILE B C 1
ATOM 8548 O O . ILE B 1 458 ? 10.5 26.531 27.062 1 88.62 458 ILE B O 1
ATOM 8552 N N . GLN B 1 459 ? 12.688 26.844 27.062 1 86.5 459 GLN B N 1
ATOM 8553 C CA . GLN B 1 459 ? 12.531 28.297 27.219 1 86.5 459 GLN B CA 1
ATOM 8554 C C . GLN B 1 459 ? 11.828 28.906 26.016 1 86.5 459 GLN B C 1
ATOM 8556 O O . GLN B 1 459 ? 10.969 29.766 26.156 1 86.5 459 GLN B O 1
ATOM 8561 N N . ALA B 1 460 ? 12.242 28.516 24.875 1 87.88 460 ALA B N 1
ATOM 8562 C CA . ALA B 1 460 ? 11.641 29.016 23.641 1 87.88 460 ALA B CA 1
ATOM 8563 C C . ALA B 1 460 ? 10.148 28.703 23.594 1 87.88 460 ALA B C 1
ATOM 8565 O O . ALA B 1 460 ? 9.344 29.547 23.188 1 87.88 460 ALA B O 1
ATOM 8566 N N . LEU B 1 461 ? 9.805 27.531 24.031 1 90.56 461 LEU B N 1
ATOM 8567 C CA . LEU B 1 461 ? 8.398 27.125 24.031 1 90.56 461 LEU B CA 1
ATOM 8568 C C . LEU B 1 461 ? 7.602 27.922 25.062 1 90.56 461 LEU B C 1
ATOM 8570 O O . LEU B 1 461 ? 6.477 28.344 24.781 1 90.56 461 LEU B O 1
ATOM 8574 N N . ARG B 1 462 ? 8.195 28.062 26.172 1 86.5 462 ARG B N 1
ATOM 8575 C CA . ARG B 1 462 ? 7.527 28.844 27.203 1 86.5 462 ARG B CA 1
ATOM 8576 C C . ARG B 1 462 ? 7.293 30.281 26.734 1 86.5 462 ARG B C 1
ATOM 8578 O O . ARG B 1 462 ? 6.211 30.844 26.938 1 86.5 462 ARG B O 1
ATOM 8585 N N . PHE B 1 463 ? 8.281 30.797 26.094 1 83.31 463 PHE B N 1
ATOM 8586 C CA . PHE B 1 463 ? 8.172 32.156 25.578 1 83.31 463 PHE B CA 1
ATOM 8587 C C . PHE B 1 463 ? 7.09 32.25 24.5 1 83.31 463 PHE B C 1
ATOM 8589 O O . PHE B 1 463 ? 6.406 33.281 24.391 1 83.31 463 PHE B O 1
ATOM 8596 N N . GLN B 1 464 ? 6.98 31.266 23.75 1 85.38 464 GLN B N 1
ATOM 8597 C CA . GLN B 1 464 ? 5.988 31.25 22.688 1 85.38 464 GLN B CA 1
ATOM 8598 C C . GLN B 1 464 ? 4.574 31.359 23.25 1 85.38 464 GLN B C 1
ATOM 8600 O O . GLN B 1 464 ? 3.721 32.031 22.672 1 85.38 464 GLN B O 1
ATOM 8605 N N . PHE B 1 465 ? 4.301 30.781 24.375 1 87.38 465 PHE B N 1
ATOM 8606 C CA . PHE B 1 465 ? 2.959 30.781 24.938 1 87.38 465 PHE B CA 1
ATOM 8607 C C . PHE B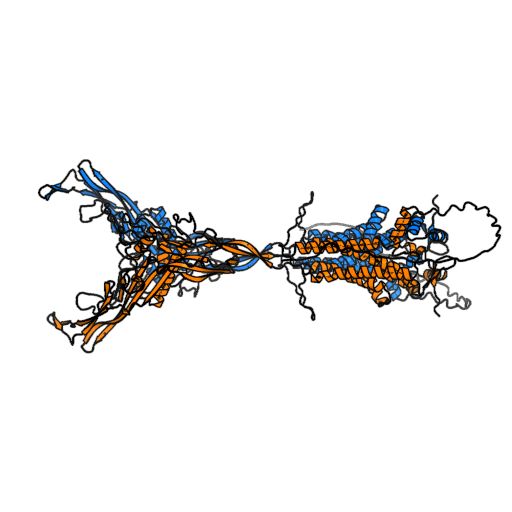 1 465 ? 2.75 31.984 25.828 1 87.38 465 PHE B C 1
ATOM 8609 O O . PHE B 1 465 ? 1.624 32.469 25.984 1 87.38 465 PHE B O 1
ATOM 8616 N N . ASN B 1 466 ? 3.713 32.438 26.609 1 74.69 466 ASN B N 1
ATOM 8617 C CA . ASN B 1 466 ? 3.584 33.5 27.609 1 74.69 466 ASN B CA 1
ATOM 8618 C C . ASN B 1 466 ? 3.84 34.875 27 1 74.69 466 ASN B C 1
ATOM 8620 O O . ASN B 1 466 ? 3.074 35.812 27.234 1 74.69 466 ASN B O 1
ATOM 8624 N N . GLN B 1 467 ? 5.094 35.125 26.609 1 62.78 467 GLN B N 1
ATOM 8625 C CA . GLN B 1 467 ? 5.473 36.5 26.281 1 62.78 467 GLN B CA 1
ATOM 8626 C C . GLN B 1 467 ? 5.949 36.625 24.844 1 62.78 467 GLN B C 1
ATOM 8628 O O . GLN B 1 467 ? 7.145 36.5 24.562 1 62.78 467 GLN B O 1
ATOM 8633 N N . ASN B 1 468 ? 4.957 36.156 23.906 1 54.25 468 ASN B N 1
ATOM 8634 C CA . ASN B 1 468 ? 5.465 36.406 22.562 1 54.25 468 ASN B CA 1
ATOM 8635 C C . ASN B 1 468 ? 5.09 37.812 22.094 1 54.25 468 ASN B C 1
ATOM 8637 O O . ASN B 1 468 ? 3.908 38.156 21.969 1 54.25 468 ASN B O 1
ATOM 8641 N N . ALA B 1 469 ? 6.043 38.75 21.781 1 56.97 469 ALA B N 1
ATOM 8642 C CA . ALA B 1 469 ? 5.859 40.062 21.188 1 56.97 469 ALA B CA 1
ATOM 8643 C C . ALA B 1 469 ? 4.965 40.938 22.047 1 56.97 469 ALA B C 1
ATOM 8645 O O . ALA B 1 469 ? 4.922 40.781 23.266 1 56.97 469 ALA B O 1
ATOM 8646 N N . ASN B 1 470 ? 4.305 42.031 21.609 1 60.41 470 ASN B N 1
ATOM 8647 C CA . ASN B 1 470 ? 3.455 42.969 22.312 1 60.41 470 ASN B CA 1
ATOM 8648 C C . ASN B 1 470 ? 2.152 42.344 22.781 1 60.41 470 ASN B C 1
ATOM 8650 O O . ASN B 1 470 ? 1.394 42.938 23.531 1 60.41 470 ASN B O 1
ATOM 8654 N N . GLN B 1 471 ? 1.942 40.938 22.438 1 67.06 471 GLN B N 1
ATOM 8655 C CA . GLN B 1 471 ? 0.734 40.25 22.906 1 67.06 471 GLN B CA 1
ATOM 8656 C C . GLN B 1 471 ? 0.989 38.781 23.141 1 67.06 471 GLN B C 1
ATOM 8658 O O . GLN B 1 471 ? 1.541 38.094 22.281 1 67.06 471 GLN B O 1
ATOM 8663 N N . PRO B 1 472 ? 0.643 38.312 24.344 1 74.69 472 PRO B N 1
ATOM 8664 C CA . PRO B 1 472 ? 0.781 36.875 24.609 1 74.69 472 PRO B CA 1
ATOM 8665 C C . PRO B 1 472 ? -0.187 36.031 23.781 1 74.69 472 PRO B C 1
ATOM 8667 O O . PRO B 1 472 ? -1.306 36.469 23.5 1 74.69 472 PRO B O 1
ATOM 8670 N N . LEU B 1 473 ? 0.253 34.938 23.375 1 83.19 473 LEU B N 1
ATOM 8671 C CA . LEU B 1 473 ? -0.641 34 22.719 1 83.19 473 LEU B CA 1
ATOM 8672 C C . LEU B 1 473 ? -1.774 33.562 23.641 1 83.19 473 LEU B C 1
ATOM 8674 O O . LEU B 1 473 ? -2.945 33.625 23.266 1 83.19 473 LEU B O 1
ATOM 8678 N N . TRP B 1 474 ? -1.301 33.125 24.844 1 89.19 474 TRP B N 1
ATOM 8679 C CA . TRP B 1 474 ? -2.277 32.719 25.859 1 89.19 474 TRP B CA 1
ATOM 8680 C C . TRP B 1 474 ? -2.51 33.812 26.875 1 89.19 474 TRP B C 1
ATOM 8682 O O . TRP B 1 474 ? -2.016 33.75 28 1 89.19 474 TRP B O 1
ATOM 8692 N N . GLY B 1 475 ? -3.193 34.844 26.484 1 87.19 475 GLY B N 1
ATOM 8693 C CA . GLY B 1 475 ? -3.521 35.969 27.328 1 87.19 475 GLY B CA 1
ATOM 8694 C C . GLY B 1 475 ? -4.441 36.969 26.672 1 87.19 475 GLY B C 1
ATOM 8695 O O . GLY B 1 475 ? -4.328 37.219 25.469 1 87.19 475 GLY B O 1
ATOM 8696 N N . GLY B 1 476 ? -5.348 37.438 27.469 1 88.19 476 GLY B N 1
ATOM 8697 C CA . GLY B 1 476 ? -6.223 38.5 26.953 1 88.19 476 GLY B CA 1
ATOM 8698 C C . GLY B 1 476 ? -7.66 38.344 27.422 1 88.19 476 GLY B C 1
ATOM 8699 O O . GLY B 1 476 ? -7.973 37.469 28.219 1 88.19 476 GLY B O 1
ATOM 8700 N N . ARG B 1 477 ? -8.508 39.281 26.891 1 90.88 477 ARG B N 1
ATOM 8701 C CA . ARG B 1 477 ? -9.883 39.375 27.375 1 90.88 477 ARG B CA 1
ATOM 8702 C C . ARG B 1 477 ? -10.867 39.438 26.219 1 90.88 477 ARG B C 1
ATOM 8704 O O . ARG B 1 477 ? -10.531 39.906 25.141 1 90.88 477 ARG B O 1
ATOM 8711 N N . PHE B 1 478 ? -11.945 38.844 26.469 1 90.94 478 PHE B N 1
ATOM 8712 C CA . PHE B 1 478 ? -13.117 39 25.609 1 90.94 478 PHE B CA 1
ATOM 8713 C C . PHE B 1 478 ? -14.141 39.906 26.266 1 90.94 478 PHE B C 1
ATOM 8715 O O . PHE B 1 478 ? -14.727 39.562 27.297 1 90.94 478 PHE B O 1
ATOM 8722 N N . ILE B 1 479 ? -14.352 41.062 25.688 1 89.5 479 ILE B N 1
ATOM 8723 C CA . ILE B 1 479 ? -15.258 42.062 26.234 1 89.5 479 ILE B CA 1
ATOM 8724 C C . ILE B 1 479 ? -16.453 42.25 25.297 1 89.5 479 ILE B C 1
ATOM 8726 O O . ILE B 1 479 ? -16.281 42.438 24.094 1 89.5 479 ILE B O 1
ATOM 8730 N N . ASP B 1 480 ? -17.594 42.094 25.859 1 86.69 480 ASP B N 1
ATOM 8731 C CA . ASP B 1 480 ? -18.844 42.281 25.109 1 86.69 480 ASP B CA 1
ATOM 8732 C C . ASP B 1 480 ? -19.75 43.281 25.781 1 86.69 480 ASP B C 1
ATOM 8734 O O . ASP B 1 480 ? -20.188 43.094 26.922 1 86.69 480 ASP B O 1
ATOM 8738 N N . SER B 1 481 ? -20.078 44.344 25.016 1 82.06 481 SER B N 1
ATOM 8739 C CA . SER B 1 481 ? -20.969 45.375 25.562 1 82.06 481 SER B CA 1
ATOM 8740 C C . SER B 1 481 ? -22.391 44.844 25.703 1 82.06 481 SER B C 1
ATOM 8742 O O . SER B 1 481 ? -23.234 45.469 26.375 1 82.06 481 SER B O 1
ATOM 8744 N N . MET B 1 482 ? -22.672 43.688 25.078 1 81.5 482 MET B N 1
ATOM 8745 C CA . MET B 1 482 ? -24 43.125 25.031 1 81.5 482 MET B CA 1
ATOM 8746 C C . MET B 1 482 ? -24.938 44 24.203 1 81.5 482 MET B C 1
ATOM 8748 O O . MET B 1 482 ? -26.156 43.812 24.25 1 81.5 482 MET B O 1
ATOM 8752 N N . ARG B 1 483 ? -24.406 44.969 23.562 1 78.25 483 ARG B N 1
ATOM 8753 C CA . ARG B 1 483 ? -25.156 45.875 22.688 1 78.25 483 ARG B CA 1
ATOM 8754 C C . ARG B 1 483 ? -24.531 45.906 21.297 1 78.25 483 ARG B C 1
ATOM 8756 O O . ARG B 1 483 ? -24.516 46.969 20.641 1 78.25 483 ARG B O 1
ATOM 8763 N N . GLY B 1 484 ? -23.859 44.906 20.969 1 72.88 484 GLY B N 1
ATOM 8764 C CA . GLY B 1 484 ? -23.406 44.75 19.609 1 72.88 484 GLY B CA 1
ATOM 8765 C C . GLY B 1 484 ? -21.938 45.125 19.422 1 72.88 484 GLY B C 1
ATOM 8766 O O . GLY B 1 484 ? -21.406 45.062 18.312 1 72.88 484 GLY B O 1
ATOM 8767 N N . GLN B 1 485 ? -21.266 45.562 20.484 1 75.81 485 GLN B N 1
ATOM 8768 C CA . GLN B 1 485 ? -19.844 45.875 20.375 1 75.81 485 GLN B CA 1
ATOM 8769 C C . GLN B 1 485 ? -19 44.875 21.141 1 75.81 485 GLN B C 1
ATOM 8771 O O . GLN B 1 485 ? -19.25 44.594 22.312 1 75.81 485 GLN B O 1
ATOM 8776 N N . VAL B 1 486 ? -18.094 44.281 20.422 1 82 486 VAL B N 1
ATOM 8777 C CA . VAL B 1 486 ? -17.219 43.281 21.016 1 82 486 VAL B CA 1
ATOM 8778 C C . VAL B 1 486 ? -15.75 43.688 20.812 1 82 486 VAL B C 1
ATOM 8780 O O . VAL B 1 486 ? -15.383 44.188 19.75 1 82 486 VAL B O 1
ATOM 8783 N N . SER B 1 487 ? -15.008 43.625 21.875 1 81.69 487 SER B N 1
ATOM 8784 C CA . SER B 1 487 ? -13.562 43.812 21.812 1 81.69 487 SER B CA 1
ATOM 8785 C C . SER B 1 487 ? -12.805 42.594 22.297 1 81.69 487 SER B C 1
ATOM 8787 O O . SER B 1 487 ? -13.086 42.062 23.375 1 81.69 487 SER B O 1
ATOM 8789 N N . VAL B 1 488 ? -11.961 42.094 21.438 1 83.62 488 VAL B N 1
ATOM 8790 C CA . VAL B 1 488 ? -11.195 40.906 21.781 1 83.62 488 VAL B CA 1
ATOM 8791 C C . VAL B 1 488 ? -9.703 41.156 21.578 1 83.62 488 VAL B C 1
ATOM 8793 O O . VAL B 1 488 ? -9.312 41.812 20.609 1 83.62 488 VAL B O 1
ATOM 8796 N N . ASP B 1 489 ? -8.906 40.719 22.469 1 79.94 489 ASP B N 1
ATOM 8797 C CA . ASP B 1 489 ? -7.48 41.031 22.438 1 79.94 489 ASP B CA 1
ATOM 8798 C C . ASP B 1 489 ? -6.773 40.25 21.328 1 79.94 489 ASP B C 1
ATOM 8800 O O . ASP B 1 489 ? -5.836 40.781 20.703 1 79.94 489 ASP B O 1
ATOM 8804 N N . ASN B 1 490 ? -7.125 39 21.094 1 79.5 490 ASN B N 1
ATOM 8805 C CA . ASN B 1 490 ? -6.527 38.188 20.031 1 79.5 490 ASN B CA 1
ATOM 8806 C C . ASN B 1 490 ? -7.453 37.062 19.594 1 79.5 490 ASN B C 1
ATOM 8808 O O . ASN B 1 490 ? -8.484 36.812 20.234 1 79.5 490 ASN B O 1
ATOM 8812 N N . ASP B 1 491 ? -7.074 36.406 18.609 1 76.88 491 ASP B N 1
ATOM 8813 C CA . ASP B 1 491 ? -7.914 35.406 17.984 1 76.88 491 ASP B CA 1
ATOM 8814 C C . ASP B 1 491 ? -8.094 34.188 18.922 1 76.88 491 ASP B C 1
ATOM 8816 O O . ASP B 1 491 ? -9.141 33.562 18.922 1 76.88 491 ASP B O 1
ATOM 8820 N N . PHE B 1 492 ? -7.102 33.844 19.656 1 84.88 492 PHE B N 1
ATOM 8821 C CA . PHE B 1 492 ? -7.18 32.719 20.578 1 84.88 492 PHE B CA 1
ATOM 8822 C C . PHE B 1 492 ? -8.258 32.969 21.625 1 84.88 492 PHE B C 1
ATOM 8824 O O . PHE B 1 492 ? -9.031 32.062 21.953 1 84.88 492 PHE B O 1
ATOM 8831 N N . VAL B 1 493 ? -8.289 34.156 22.109 1 87.75 493 VAL B N 1
ATOM 8832 C CA . VAL B 1 493 ? -9.289 34.531 23.125 1 87.75 493 VAL B CA 1
ATOM 8833 C C . VAL B 1 493 ? -10.688 34.406 22.531 1 87.75 493 VAL B C 1
ATOM 8835 O O . VAL B 1 493 ? -11.609 33.906 23.188 1 87.75 493 VAL B O 1
ATOM 8838 N N . ALA B 1 494 ? -10.805 34.875 21.359 1 82.5 494 ALA B N 1
ATOM 8839 C CA . ALA B 1 494 ? -12.086 34.75 20.672 1 82.5 494 ALA B CA 1
ATOM 8840 C C . ALA B 1 494 ? -12.516 33.281 20.531 1 82.5 494 ALA B C 1
ATOM 8842 O O . ALA B 1 494 ? -13.703 32.969 20.656 1 82.5 494 ALA B O 1
ATOM 8843 N N . TYR B 1 495 ? -11.602 32.5 20.297 1 83.31 495 TYR B N 1
ATOM 8844 C CA . TYR B 1 495 ? -11.859 31.078 20.125 1 83.31 495 TYR B CA 1
ATOM 8845 C C . TYR B 1 495 ? -12.242 30.422 21.453 1 83.31 495 TYR B C 1
ATOM 8847 O O . TYR B 1 495 ? -13.227 29.688 21.531 1 83.31 495 TYR B O 1
ATOM 8855 N N . VAL B 1 496 ? -11.555 30.719 22.469 1 90 496 VAL B N 1
ATOM 8856 C CA . VAL B 1 496 ? -11.711 30.094 23.781 1 90 496 VAL B CA 1
ATOM 8857 C C . VAL B 1 496 ? -13.055 30.484 24.375 1 90 496 VAL B C 1
ATOM 8859 O O . VAL B 1 496 ? -13.656 29.719 25.141 1 90 496 VAL B O 1
ATOM 8862 N N . ARG B 1 497 ? -13.531 31.641 24.016 1 88.94 497 ARG B N 1
ATOM 8863 C CA . ARG B 1 497 ? -14.797 32.156 24.531 1 88.94 497 ARG B CA 1
ATOM 8864 C C . ARG B 1 497 ? -15.914 31.141 24.328 1 88.94 497 ARG B C 1
ATOM 8866 O O . ARG B 1 497 ? -16.828 31.031 25.156 1 88.94 497 ARG B O 1
ATOM 8873 N N . TYR B 1 498 ? -15.789 30.422 23.297 1 83.31 498 TYR B N 1
ATOM 8874 C CA . TYR B 1 498 ? -16.922 29.578 22.938 1 83.31 498 TYR B CA 1
ATOM 8875 C C . TYR B 1 498 ? -16.641 28.125 23.266 1 83.31 498 TYR B C 1
ATOM 8877 O O . TYR B 1 498 ? -17.422 27.234 22.938 1 83.31 498 TYR B O 1
ATOM 8885 N N . LEU B 1 499 ? -15.57 27.906 23.938 1 89.19 499 LEU B N 1
ATOM 8886 C CA . LEU B 1 499 ? -15.242 26.531 24.328 1 89.19 499 LEU B CA 1
ATOM 8887 C C . LEU B 1 499 ? -15.742 26.234 25.734 1 89.19 499 LEU B C 1
ATOM 8889 O O . LEU B 1 499 ? -15.617 27.062 26.641 1 89.19 499 LEU B O 1
ATOM 8893 N N . ASP B 1 500 ? -16.375 25.109 25.859 1 88.06 500 ASP B N 1
ATOM 8894 C CA . ASP B 1 500 ? -16.656 24.625 27.203 1 88.06 500 ASP B CA 1
ATOM 8895 C C . ASP B 1 500 ? -15.508 23.766 27.719 1 88.06 500 ASP B C 1
ATOM 8897 O O . ASP B 1 500 ? -14.414 23.766 27.156 1 88.06 500 ASP B O 1
ATOM 8901 N N . GLU B 1 501 ? -15.703 23.109 28.797 1 88.75 501 GLU B N 1
ATOM 8902 C CA . GLU B 1 501 ? -14.641 22.312 29.406 1 88.75 501 GLU B CA 1
ATOM 8903 C C . GLU B 1 501 ? -14.188 21.203 28.469 1 88.75 501 GLU B C 1
ATOM 8905 O O . GLU B 1 501 ? -12.984 20.953 28.328 1 88.75 501 GLU B O 1
ATOM 8910 N N . ALA B 1 502 ? -15.156 20.516 27.922 1 90.81 502 ALA B N 1
ATOM 8911 C CA . ALA B 1 502 ? -14.828 19.453 26.984 1 90.81 502 ALA B CA 1
ATOM 8912 C C . ALA B 1 502 ? -14.102 20 25.766 1 90.81 502 ALA B C 1
ATOM 8914 O O . ALA B 1 502 ? -13.18 19.375 25.25 1 90.81 502 ALA B O 1
ATOM 8915 N N . GLY B 1 503 ? -14.57 21.141 25.359 1 92.25 503 GLY B N 1
ATOM 8916 C CA . GLY B 1 503 ? -13.914 21.797 24.234 1 92.25 503 GLY B CA 1
ATOM 8917 C C . GLY B 1 503 ? -12.477 22.188 24.531 1 92.25 503 GLY B C 1
ATOM 8918 O O . GLY B 1 503 ? -11.617 22.109 23.656 1 92.25 503 GLY B O 1
ATOM 8919 N N . MET B 1 504 ? -12.266 22.625 25.797 1 94.38 504 MET B N 1
ATOM 8920 C CA . MET B 1 504 ? -10.906 22.969 26.219 1 94.38 504 MET B CA 1
ATOM 8921 C C . MET B 1 504 ? -10 21.75 26.203 1 94.38 504 MET B C 1
ATOM 8923 O O . MET B 1 504 ? -8.844 21.828 25.766 1 94.38 504 MET B O 1
ATOM 8927 N N . GLU B 1 505 ? -10.508 20.672 26.641 1 94.88 505 GLU B N 1
ATOM 8928 C CA . GLU B 1 505 ? -9.742 19.422 26.656 1 94.88 505 GLU B CA 1
ATOM 8929 C C . GLU B 1 505 ? -9.406 18.969 25.234 1 94.88 505 GLU B C 1
ATOM 8931 O O . GLU B 1 505 ? -8.289 18.516 24.969 1 94.88 505 GLU B O 1
ATOM 8936 N N . ASP B 1 506 ? -10.383 19.094 24.375 1 94.56 506 ASP B N 1
ATOM 8937 C CA . ASP B 1 506 ? -10.188 18.703 22.984 1 94.56 506 ASP B CA 1
ATOM 8938 C C . ASP B 1 506 ? -9.133 19.594 22.312 1 94.56 506 ASP B C 1
ATOM 8940 O O . ASP B 1 506 ? -8.289 19.094 21.562 1 94.56 506 ASP B O 1
ATOM 8944 N N . MET B 1 507 ? -9.25 20.828 22.578 1 94.69 507 MET B N 1
ATOM 8945 C CA . MET B 1 507 ? -8.297 21.766 21.984 1 94.69 507 MET B CA 1
ATOM 8946 C C . MET B 1 507 ? -6.879 21.469 22.469 1 94.69 507 MET B C 1
ATOM 8948 O O . MET B 1 507 ? -5.945 21.422 21.672 1 94.69 507 MET B O 1
ATOM 8952 N N . MET B 1 508 ? -6.762 21.219 23.75 1 96.19 508 MET B N 1
ATOM 8953 C CA . MET B 1 508 ? -5.441 20.953 24.328 1 96.19 508 MET B CA 1
ATOM 8954 C C . MET B 1 508 ? -4.883 19.625 23.812 1 96.19 508 MET B C 1
ATOM 8956 O O . MET B 1 508 ? -3.676 19.5 23.578 1 96.19 508 MET B O 1
ATOM 8960 N N . SER B 1 509 ? -5.766 18.703 23.688 1 95.5 509 SER B N 1
ATOM 8961 C CA . SER B 1 509 ? -5.348 17.406 23.156 1 95.5 509 SER B CA 1
ATOM 8962 C C . SER B 1 509 ? -4.855 17.531 21.719 1 95.5 509 SER B C 1
ATOM 8964 O O . SER B 1 509 ? -3.838 16.938 21.344 1 95.5 509 SER B O 1
ATOM 8966 N N . SER B 1 510 ? -5.602 18.25 20.906 1 95.94 510 SER B N 1
ATOM 8967 C CA . SER B 1 510 ? -5.195 18.484 19.531 1 95.94 510 SER B CA 1
ATOM 8968 C C . SER B 1 510 ? -3.879 19.25 19.453 1 95.94 510 SER B C 1
ATOM 8970 O O . SER B 1 510 ? -3.033 18.969 18.609 1 95.94 510 SER B O 1
ATOM 8972 N N . LEU B 1 511 ? -3.748 20.188 20.328 1 96.5 511 LEU B N 1
ATOM 8973 C CA . LEU B 1 511 ? -2.539 21 20.375 1 96.5 511 LEU B CA 1
ATOM 8974 C C . LEU B 1 511 ? -1.318 20.141 20.688 1 96.5 511 LEU B C 1
ATOM 8976 O O . LEU B 1 511 ? -0.326 20.188 19.953 1 96.5 511 LEU B O 1
ATOM 8980 N N . THR B 1 512 ? -1.417 19.312 21.688 1 97.44 512 THR B N 1
ATOM 8981 C CA . THR B 1 512 ? -0.271 18.5 22.078 1 97.44 512 THR B CA 1
ATOM 8982 C C . THR B 1 512 ? -0.008 17.406 21.047 1 97.44 512 THR B C 1
ATOM 8984 O O . THR B 1 512 ? 1.142 17.031 20.828 1 97.44 512 THR B O 1
ATOM 8987 N N . SER B 1 513 ? -1.083 16.938 20.453 1 97 513 SER B N 1
ATOM 8988 C CA . SER B 1 513 ? -0.914 15.945 19.391 1 97 513 SER B CA 1
ATOM 8989 C C . SER B 1 513 ? -0.13 16.531 18.219 1 97 513 SER B C 1
ATOM 8991 O O . SER B 1 513 ? 0.757 15.867 17.672 1 97 513 SER B O 1
ATOM 8993 N N . SER B 1 514 ? -0.449 17.719 17.797 1 96.31 514 SER B N 1
ATOM 8994 C CA . SER B 1 514 ? 0.234 18.375 16.688 1 96.31 514 SER B CA 1
ATOM 8995 C C . SER B 1 514 ? 1.687 18.688 17.031 1 96.31 514 SER B C 1
ATOM 8997 O O . SER B 1 514 ? 2.584 18.5 16.219 1 96.31 514 SER B O 1
ATOM 8999 N N . MET B 1 515 ? 1.898 19.172 18.219 1 96.31 515 MET B N 1
ATOM 9000 C CA . MET B 1 515 ? 3.258 19.453 18.672 1 96.31 515 MET B CA 1
ATOM 9001 C C . MET B 1 515 ? 4.09 18.172 18.688 1 96.31 515 MET B C 1
ATOM 9003 O O . MET B 1 515 ? 5.262 18.172 18.312 1 96.31 515 MET B O 1
ATOM 9007 N N . THR B 1 516 ? 3.463 17.109 19.188 1 96.69 516 THR B N 1
ATOM 9008 C CA . THR B 1 516 ? 4.145 15.812 19.25 1 96.69 516 THR B CA 1
ATOM 9009 C C . THR B 1 516 ? 4.508 15.32 17.859 1 96.69 516 THR B C 1
ATOM 9011 O O . THR B 1 516 ? 5.594 14.781 17.641 1 96.69 516 THR B O 1
ATOM 9014 N N . GLN B 1 517 ? 3.592 15.438 16.922 1 95.06 517 GLN B N 1
ATOM 9015 C CA . GLN B 1 517 ? 3.877 15.047 15.547 1 95.06 517 GLN B CA 1
ATOM 9016 C C . GLN B 1 517 ? 5.105 15.773 15.016 1 95.06 517 GLN B C 1
ATOM 9018 O O . GLN B 1 517 ? 5.93 15.18 14.32 1 95.06 517 GLN B O 1
ATOM 9023 N N . ARG B 1 518 ? 5.246 17.016 15.336 1 93.31 518 ARG B N 1
ATOM 9024 C CA . ARG B 1 518 ? 6.359 17.828 14.859 1 93.31 518 ARG B CA 1
ATOM 9025 C C . ARG B 1 518 ? 7.691 17.312 15.391 1 93.31 518 ARG B C 1
ATOM 9027 O O . ARG B 1 518 ? 8.648 17.156 14.633 1 93.31 518 ARG B O 1
ATOM 9034 N N . ILE B 1 519 ? 7.773 17.016 16.641 1 93.31 519 ILE B N 1
ATOM 9035 C CA . ILE B 1 519 ? 9.07 16.672 17.203 1 93.31 519 ILE B CA 1
ATOM 9036 C C . ILE B 1 519 ? 9.453 15.25 16.797 1 93.31 519 ILE B C 1
ATOM 9038 O O . ILE B 1 519 ? 10.633 14.93 16.688 1 93.31 519 ILE B O 1
ATOM 9042 N N . ARG B 1 520 ? 8.477 14.469 16.531 1 92.5 520 ARG B N 1
ATOM 9043 C CA . ARG B 1 520 ? 8.758 13.117 16.047 1 92.5 520 ARG B CA 1
ATOM 9044 C C . ARG B 1 520 ? 9.289 13.141 14.617 1 92.5 520 ARG B C 1
ATOM 9046 O O . ARG B 1 520 ? 10.18 12.367 14.273 1 92.5 520 ARG B O 1
ATOM 9053 N N . THR B 1 521 ? 8.773 14.008 13.789 1 89 521 THR B N 1
ATOM 9054 C CA . THR B 1 521 ? 9.141 14.062 12.375 1 89 521 THR B CA 1
ATOM 9055 C C . THR B 1 521 ? 10.469 14.789 12.195 1 89 521 THR B C 1
ATOM 9057 O O . THR B 1 521 ? 11.234 14.469 11.281 1 89 521 THR B O 1
ATOM 9060 N N . ALA B 1 522 ? 10.688 15.812 13.047 1 83.06 522 ALA B N 1
ATOM 9061 C CA . ALA B 1 522 ? 11.922 16.594 12.945 1 83.06 522 ALA B CA 1
ATOM 9062 C C . ALA B 1 522 ? 12.406 17.031 14.32 1 83.06 522 ALA B C 1
ATOM 9064 O O . ALA B 1 522 ? 12.18 18.172 14.719 1 83.06 522 ALA B O 1
ATOM 9065 N N . PRO B 1 523 ? 13.078 16.203 14.953 1 74.88 523 PRO B N 1
ATOM 9066 C CA . PRO B 1 523 ? 13.492 16.5 16.328 1 74.88 523 PRO B CA 1
ATOM 9067 C C . PRO B 1 523 ? 14.562 17.594 16.391 1 74.88 523 PRO B C 1
ATOM 9069 O O . PRO B 1 523 ? 14.805 18.156 17.469 1 74.88 523 PRO B O 1
ATOM 9072 N N . GLY B 1 524 ? 15.039 18.094 15.375 1 70.75 524 GLY B N 1
ATOM 9073 C CA . GLY B 1 524 ? 15.992 19.188 15.359 1 70.75 524 GLY B CA 1
ATOM 9074 C C . GLY B 1 524 ? 17.406 18.734 15.078 1 70.75 524 GLY B C 1
ATOM 9075 O O . GLY B 1 524 ? 17.781 17.578 15.367 1 70.75 524 GLY B O 1
ATOM 9076 N N . ALA B 1 525 ? 18.141 19.578 14.391 1 58.44 525 ALA B N 1
ATOM 9077 C CA . ALA B 1 525 ? 19.484 19.25 13.945 1 58.44 525 ALA B CA 1
ATOM 9078 C C . ALA B 1 525 ? 20.406 19.016 15.133 1 58.44 525 ALA B C 1
ATOM 9080 O O . ALA B 1 525 ? 21.406 18.281 15.008 1 58.44 525 ALA B O 1
ATOM 9081 N N . GLY B 1 526 ? 20.188 19.641 16.281 1 54.94 526 GLY B N 1
ATOM 9082 C CA . GLY B 1 526 ? 21.125 19.547 17.391 1 54.94 526 GLY B CA 1
ATOM 9083 C C . GLY B 1 526 ? 20.859 18.375 18.297 1 54.94 526 GLY B C 1
ATOM 9084 O O . GLY B 1 526 ? 21.438 18.281 19.391 1 54.94 526 GLY B O 1
ATOM 9085 N N . THR B 1 527 ? 19.891 17.672 18.062 1 51.97 527 THR B N 1
ATOM 9086 C CA . THR B 1 527 ? 19.609 16.531 18.938 1 51.97 527 THR B CA 1
ATOM 9087 C C . THR B 1 527 ? 20.672 15.445 18.766 1 51.97 527 THR B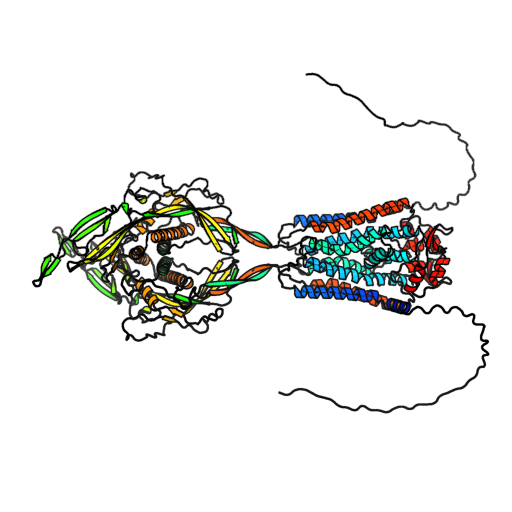 C 1
ATOM 9089 O O . THR B 1 527 ? 21.453 15.484 17.828 1 51.97 527 THR B O 1
ATOM 9092 N N . ASN B 1 528 ? 21.141 14.953 19.922 1 47.28 528 ASN B N 1
ATOM 9093 C CA . ASN B 1 528 ? 22.141 13.898 19.891 1 47.28 528 ASN B CA 1
ATOM 9094 C C . ASN B 1 528 ? 21.875 12.891 18.781 1 47.28 528 ASN B C 1
ATOM 9096 O O . ASN B 1 528 ? 22.719 12.047 18.484 1 47.28 528 ASN B O 1
ATOM 9100 N N . SER B 1 529 ? 20.656 12.711 18.594 1 42.09 529 SER B N 1
ATOM 9101 C CA . SER B 1 529 ? 20.578 11.703 17.547 1 42.09 529 SER B CA 1
ATOM 9102 C C . SER B 1 529 ? 21.141 12.234 16.219 1 42.09 529 SER B C 1
ATOM 9104 O O . SER B 1 529 ? 21.188 11.516 15.227 1 42.09 529 SER B O 1
ATOM 9106 N N . TYR B 1 530 ? 22.047 13.047 16.344 1 37.59 530 TYR B N 1
ATOM 9107 C CA . TYR B 1 530 ? 22.688 13.492 15.109 1 37.59 530 TYR B CA 1
ATOM 9108 C C . TYR B 1 530 ? 21.828 13.148 13.898 1 37.59 530 TYR B C 1
ATOM 9110 O O . TYR B 1 530 ? 21.953 12.062 13.328 1 37.59 530 TYR B O 1
ATOM 9118 N N . GLY B 1 531 ? 20.703 13.812 13.547 1 44.09 531 GLY B N 1
ATOM 9119 C CA . GLY B 1 531 ? 19.859 13.562 12.391 1 44.09 531 GLY B CA 1
ATOM 9120 C C . GLY B 1 531 ? 18.422 13.25 12.758 1 44.09 531 GLY B C 1
ATOM 9121 O O . GLY B 1 531 ? 17.969 13.586 13.859 1 44.09 531 GLY B O 1
ATOM 9122 N N . PRO B 1 532 ? 17.703 12.75 11.812 1 52.94 532 PRO B N 1
ATOM 9123 C CA . PRO B 1 532 ? 16.312 12.344 12.023 1 52.94 532 PRO B CA 1
ATOM 9124 C C . PRO B 1 532 ? 16.156 11.383 13.203 1 52.94 532 PRO B C 1
ATOM 9126 O O . PRO B 1 532 ? 17.094 10.625 13.508 1 52.94 532 PRO B O 1
ATOM 9129 N N . GLY B 1 533 ? 15.281 11.727 14.234 1 59.62 533 GLY B N 1
ATOM 9130 C CA . GLY B 1 533 ? 15 10.82 15.336 1 59.62 533 GLY B CA 1
ATOM 9131 C C . GLY B 1 533 ? 15 9.359 14.93 1 59.62 533 GLY B C 1
ATOM 9132 O O . GLY B 1 533 ? 14.969 9.047 13.734 1 59.62 533 GLY B O 1
ATOM 9133 N N . PRO B 1 534 ? 15.273 8.484 15.898 1 77.19 534 PRO B N 1
ATOM 9134 C CA . PRO B 1 534 ? 15.203 7.051 15.609 1 77.19 534 PRO B CA 1
ATOM 9135 C C . PRO B 1 534 ? 13.82 6.613 15.133 1 77.19 534 PRO B C 1
ATOM 9137 O O . PRO B 1 534 ? 12.828 7.293 15.398 1 77.19 534 PRO B O 1
ATOM 9140 N N . ASN B 1 535 ? 13.82 5.723 14.242 1 84.69 535 ASN B N 1
ATOM 9141 C CA . ASN B 1 535 ? 12.57 5.125 13.781 1 84.69 535 ASN B CA 1
ATOM 9142 C C . ASN B 1 535 ? 12.312 3.773 14.445 1 84.69 535 ASN B C 1
ATOM 9144 O O . ASN B 1 535 ? 13.258 3.041 14.758 1 84.69 535 ASN B O 1
ATOM 9148 N N . THR B 1 536 ? 11.094 3.596 14.773 1 89.12 536 THR B N 1
ATOM 9149 C CA . THR B 1 536 ? 10.695 2.234 15.109 1 89.12 536 THR B CA 1
ATOM 9150 C C . THR B 1 536 ? 10.57 1.379 13.852 1 89.12 536 THR B C 1
ATOM 9152 O O . THR B 1 536 ? 10.078 1.847 12.828 1 89.12 536 THR B O 1
ATOM 9155 N N . ILE B 1 537 ? 11.172 0.187 13.984 1 90.19 537 ILE B N 1
ATOM 9156 C CA . ILE B 1 537 ? 11.227 -0.667 12.805 1 90.19 537 ILE B CA 1
ATOM 9157 C C . ILE B 1 537 ? 10.125 -1.72 12.867 1 90.19 537 ILE B C 1
ATOM 9159 O O . ILE B 1 537 ? 9.93 -2.361 13.906 1 90.19 537 ILE B O 1
ATOM 9163 N N . GLY B 1 538 ? 9.359 -1.767 11.789 1 91.69 538 GLY B N 1
ATOM 9164 C CA . GLY B 1 538 ? 8.336 -2.789 11.609 1 91.69 538 GLY B CA 1
ATOM 9165 C C . GLY B 1 538 ? 8.586 -3.674 10.398 1 91.69 538 GLY B C 1
ATOM 9166 O O . GLY B 1 538 ? 9.727 -3.82 9.953 1 91.69 538 GLY B O 1
ATOM 9167 N N . ILE B 1 539 ? 7.527 -4.441 10.008 1 91.94 539 ILE B N 1
ATOM 9168 C CA . ILE B 1 539 ? 7.656 -5.379 8.898 1 91.94 539 ILE B CA 1
ATOM 9169 C C . ILE B 1 539 ? 6.641 -5.027 7.809 1 91.94 539 ILE B C 1
ATOM 9171 O O . ILE B 1 539 ? 5.461 -4.82 8.094 1 91.94 539 ILE B O 1
ATOM 9175 N N . THR B 1 540 ? 7.141 -4.844 6.594 1 91.44 540 THR B N 1
ATOM 9176 C CA . THR B 1 540 ? 6.281 -4.664 5.43 1 91.44 540 THR B CA 1
ATOM 9177 C C . THR B 1 540 ? 5.918 -6.012 4.812 1 91.44 540 THR B C 1
ATOM 9179 O O . THR B 1 540 ? 6.797 -6.828 4.531 1 91.44 540 THR B O 1
ATOM 9182 N N . THR B 1 541 ? 4.648 -6.293 4.582 1 88.5 541 THR B N 1
ATOM 9183 C CA . THR B 1 541 ? 4.23 -7.594 4.074 1 88.5 541 THR B CA 1
ATOM 9184 C C . THR B 1 541 ? 3.492 -7.441 2.746 1 88.5 541 THR B C 1
ATOM 9186 O O . THR B 1 541 ? 2.861 -6.414 2.494 1 88.5 541 THR B O 1
ATOM 9189 N N . GLN B 1 542 ? 3.736 -8.328 1.846 1 83.56 542 GLN B N 1
ATOM 9190 C CA . GLN B 1 542 ? 3.01 -8.438 0.585 1 83.56 542 GLN B CA 1
ATOM 9191 C C . GLN B 1 542 ? 2.619 -9.883 0.301 1 83.56 542 GLN B C 1
ATOM 9193 O O . GLN B 1 542 ? 3.383 -10.812 0.59 1 83.56 542 GLN B O 1
ATOM 9198 N N . HIS B 1 543 ? 1.475 -10.102 -0.262 1 83.31 543 HIS B N 1
ATOM 9199 C CA . HIS B 1 543 ? 1.04 -11.445 -0.606 1 83.31 543 HIS B CA 1
ATOM 9200 C C . HIS B 1 543 ? 1.713 -11.93 -1.886 1 83.31 543 HIS B C 1
ATOM 9202 O O . HIS B 1 543 ? 1.647 -11.266 -2.92 1 83.31 543 HIS B O 1
ATOM 9208 N N . MET B 1 544 ? 2.482 -13.016 -1.759 1 84.38 544 MET B N 1
ATOM 9209 C CA . MET B 1 544 ? 3.162 -13.633 -2.893 1 84.38 544 MET B CA 1
ATOM 9210 C C . MET B 1 544 ? 2.846 -15.125 -2.967 1 84.38 544 MET B C 1
ATOM 9212 O O . MET B 1 544 ? 2.576 -15.758 -1.943 1 84.38 544 MET B O 1
ATOM 9216 N N . PRO B 1 545 ? 2.859 -15.625 -4.164 1 86.44 545 PRO B N 1
ATOM 9217 C CA . PRO B 1 545 ? 2.6 -17.062 -4.293 1 86.44 545 PRO B CA 1
ATOM 9218 C C . PRO B 1 545 ? 3.725 -17.922 -3.715 1 86.44 545 PRO B C 1
ATOM 9220 O O . PRO B 1 545 ? 4.902 -17.609 -3.918 1 86.44 545 PRO B O 1
ATOM 9223 N N . HIS B 1 546 ? 3.4 -19.016 -2.99 1 90 546 HIS B N 1
ATOM 9224 C CA . HIS B 1 546 ? 4.32 -19.984 -2.402 1 90 546 HIS B CA 1
ATOM 9225 C C . HIS B 1 546 ? 3.932 -21.422 -2.771 1 90 546 HIS B C 1
ATOM 9227 O O . HIS B 1 546 ? 2.764 -21.688 -3.057 1 90 546 HIS B O 1
ATOM 9233 N N . VAL B 1 547 ? 4.945 -22.203 -2.771 1 92.44 547 VAL B N 1
ATOM 9234 C CA . VAL B 1 547 ? 4.707 -23.609 -3.076 1 92.44 547 VAL B CA 1
ATOM 9235 C C . VAL B 1 547 ? 4.125 -24.312 -1.854 1 92.44 547 VAL B C 1
ATOM 9237 O O . VAL B 1 547 ? 4.691 -24.25 -0.76 1 92.44 547 VAL B O 1
ATOM 9240 N N . ASN B 1 548 ? 2.977 -24.828 -2.002 1 93.19 548 ASN B N 1
ATOM 9241 C CA . ASN B 1 548 ? 2.354 -25.641 -0.966 1 93.19 548 ASN B CA 1
ATOM 9242 C C . ASN B 1 548 ? 2.166 -27.078 -1.432 1 93.19 548 ASN B C 1
ATOM 9244 O O . ASN B 1 548 ? 1.485 -27.344 -2.428 1 93.19 548 ASN B O 1
ATOM 9248 N N . VAL B 1 549 ? 2.752 -28 -0.657 1 95.62 549 VAL B N 1
ATOM 9249 C CA . VAL B 1 549 ? 2.719 -29.406 -1.057 1 95.62 549 VAL B CA 1
ATOM 9250 C C . VAL B 1 549 ? 1.583 -30.125 -0.331 1 95.62 549 VAL B C 1
ATOM 9252 O O . VAL B 1 549 ? 1.456 -30.031 0.892 1 95.62 549 VAL B O 1
ATOM 9255 N N . ARG B 1 550 ? 0.785 -30.844 -1.104 1 94.44 550 ARG B N 1
ATOM 9256 C CA . ARG B 1 550 ? -0.243 -31.734 -0.559 1 94.44 550 ARG B CA 1
ATOM 9257 C C . ARG B 1 550 ? 0.255 -33.156 -0.481 1 94.44 550 ARG B C 1
ATOM 9259 O O . ARG B 1 550 ? 0.013 -33.969 -1.39 1 94.44 550 ARG B O 1
ATOM 9266 N N . TRP B 1 551 ? 0.786 -33.625 0.593 1 94.94 551 TRP B N 1
ATOM 9267 C CA . TRP B 1 551 ? 1.507 -34.906 0.77 1 94.94 551 TRP B CA 1
ATOM 9268 C C . TRP B 1 551 ? 0.562 -36.094 0.651 1 94.94 551 TRP B C 1
ATOM 9270 O O . TRP B 1 551 ? 0.99 -37.188 0.321 1 94.94 551 TRP B O 1
ATOM 9280 N N . GLY B 1 552 ? -0.757 -35.812 0.809 1 93.38 552 GLY B N 1
ATOM 9281 C CA . GLY B 1 552 ? -1.717 -36.906 0.686 1 93.38 552 GLY B CA 1
ATOM 9282 C C . GLY B 1 552 ? -1.735 -37.531 -0.696 1 93.38 552 GLY B C 1
ATOM 9283 O O . GLY B 1 552 ? -1.992 -38.719 -0.838 1 93.38 552 GLY B O 1
ATOM 9284 N N . TRP B 1 553 ? -1.403 -36.844 -1.697 1 94.56 553 TRP B N 1
ATOM 9285 C CA . TRP B 1 553 ? -1.488 -37.312 -3.076 1 94.56 553 TRP B CA 1
ATOM 9286 C C . TRP B 1 553 ? -0.319 -38.25 -3.408 1 94.56 553 TRP B C 1
ATOM 9288 O O . TRP B 1 553 ? -0.323 -38.906 -4.445 1 94.56 553 TRP B O 1
ATOM 9298 N N . ILE B 1 554 ? 0.718 -38.344 -2.529 1 95.56 554 ILE B N 1
ATOM 9299 C CA . ILE B 1 554 ? 1.83 -39.281 -2.74 1 95.56 554 ILE B CA 1
ATOM 9300 C C . ILE B 1 554 ? 1.345 -40.719 -2.582 1 95.56 554 ILE B C 1
ATOM 9302 O O . ILE B 1 554 ? 1.99 -41.656 -3.061 1 95.56 554 ILE B O 1
ATOM 9306 N N . ALA B 1 555 ? 0.221 -40.875 -2.037 1 95.81 555 ALA B N 1
ATOM 9307 C CA . ALA B 1 555 ? -0.324 -42.188 -1.773 1 95.81 555 ALA B CA 1
ATOM 9308 C C . ALA B 1 555 ? -0.577 -42.938 -3.074 1 95.81 555 ALA B C 1
ATOM 9310 O O . ALA B 1 555 ? -0.389 -44.156 -3.137 1 95.81 555 ALA B O 1
ATOM 9311 N N . LEU B 1 556 ? -0.996 -42.25 -4.07 1 95.94 556 LEU B N 1
ATOM 9312 C CA . LEU B 1 556 ? -1.346 -42.906 -5.324 1 95.94 556 LEU B CA 1
ATOM 9313 C C . LEU B 1 556 ? -0.115 -43.531 -5.977 1 95.94 556 LEU B C 1
ATOM 9315 O O . LEU B 1 556 ? -0.078 -44.75 -6.223 1 95.94 556 LEU B O 1
ATOM 9319 N N . PRO B 1 557 ? 0.93 -42.75 -6.277 1 96.19 557 PRO B N 1
ATOM 9320 C CA . PRO B 1 557 ? 2.113 -43.375 -6.859 1 96.19 557 PRO B CA 1
ATOM 9321 C C . PRO B 1 557 ? 2.756 -44.406 -5.926 1 96.19 557 PRO B C 1
ATOM 9323 O O . PRO B 1 557 ? 3.279 -45.406 -6.387 1 96.19 557 PRO B O 1
ATOM 9326 N N . ALA B 1 558 ? 2.73 -44.219 -4.652 1 96.69 558 ALA B N 1
ATOM 9327 C CA . ALA B 1 558 ? 3.268 -45.188 -3.705 1 96.69 558 ALA B CA 1
ATOM 9328 C C . ALA B 1 558 ? 2.479 -46.5 -3.748 1 96.69 558 ALA B C 1
ATOM 9330 O O . ALA B 1 558 ? 3.059 -47.594 -3.705 1 96.69 558 ALA B O 1
ATOM 9331 N N . ALA B 1 559 ? 1.177 -46.406 -3.842 1 97.38 559 ALA B N 1
ATOM 9332 C CA . ALA B 1 559 ? 0.323 -47.562 -3.922 1 97.38 559 ALA B CA 1
ATOM 9333 C C . ALA B 1 559 ? 0.603 -48.375 -5.195 1 97.38 559 ALA B C 1
ATOM 9335 O O . ALA B 1 559 ? 0.693 -49.594 -5.16 1 97.38 559 ALA B O 1
ATOM 9336 N N . ILE B 1 560 ? 0.701 -47.656 -6.277 1 97.56 560 ILE B N 1
ATOM 9337 C CA . ILE B 1 560 ? 0.963 -48.344 -7.547 1 97.56 560 ILE B CA 1
ATOM 9338 C C . ILE B 1 560 ? 2.322 -49.031 -7.492 1 97.56 560 ILE B C 1
ATOM 9340 O O . ILE B 1 560 ? 2.467 -50.156 -7.965 1 97.56 560 ILE B O 1
ATOM 9344 N N . LEU B 1 561 ? 3.297 -48.344 -6.926 1 97.31 561 LEU B N 1
ATOM 9345 C CA . LEU B 1 561 ? 4.629 -48.938 -6.785 1 97.31 561 LEU B CA 1
ATOM 9346 C C . LEU B 1 561 ? 4.59 -50.188 -5.898 1 97.31 561 LEU B C 1
ATOM 9348 O O . LEU B 1 561 ? 5.18 -51.219 -6.242 1 97.31 561 LEU B O 1
ATOM 9352 N N . LEU B 1 562 ? 3.895 -50.156 -4.84 1 97.44 562 LEU B N 1
ATOM 9353 C CA . LEU B 1 562 ? 3.783 -51.281 -3.916 1 97.44 562 LEU B CA 1
ATOM 9354 C C . LEU B 1 562 ? 3.025 -52.438 -4.559 1 97.44 562 LEU B C 1
ATOM 9356 O O . LEU B 1 562 ? 3.406 -53.594 -4.395 1 97.44 562 LEU B O 1
ATOM 9360 N N . LEU B 1 563 ? 1.959 -52.094 -5.219 1 97.81 563 LEU B N 1
ATOM 9361 C CA . LEU B 1 563 ? 1.187 -53.125 -5.898 1 97.81 563 LEU B CA 1
ATOM 9362 C C . LEU B 1 563 ? 2.018 -53.812 -6.984 1 97.81 563 LEU B C 1
ATOM 9364 O O . LEU B 1 563 ? 1.904 -55 -7.195 1 97.81 563 LEU B O 1
ATOM 9368 N N . SER B 1 564 ? 2.779 -53 -7.684 1 97.69 564 SER B N 1
ATOM 9369 C CA . SER B 1 564 ? 3.658 -53.562 -8.703 1 97.69 564 SER B CA 1
ATOM 9370 C C . SER B 1 564 ? 4.684 -54.5 -8.086 1 97.69 564 SER B C 1
ATOM 9372 O O . SER B 1 564 ? 4.934 -55.594 -8.617 1 97.69 564 SER B O 1
ATOM 9374 N N . ALA B 1 565 ? 5.262 -54.125 -6.988 1 97.44 565 ALA B N 1
ATOM 9375 C CA . ALA B 1 565 ? 6.211 -55 -6.281 1 97.44 565 ALA B CA 1
ATOM 9376 C C . ALA B 1 565 ? 5.535 -56.25 -5.793 1 97.44 565 ALA B C 1
ATOM 9378 O O . ALA B 1 565 ? 6.098 -57.344 -5.918 1 97.44 565 ALA B O 1
ATOM 9379 N N . LEU B 1 566 ? 4.387 -56.125 -5.289 1 97.62 566 LEU B N 1
ATOM 9380 C CA . LEU B 1 566 ? 3.629 -57.281 -4.809 1 97.62 566 LEU B CA 1
ATOM 9381 C C . LEU B 1 566 ? 3.316 -58.25 -5.953 1 97.62 566 LEU B C 1
ATOM 9383 O O . LEU B 1 566 ? 3.436 -59.469 -5.797 1 97.62 566 LEU B O 1
ATOM 9387 N N . LEU B 1 567 ? 2.873 -57.656 -7.059 1 97.56 567 LEU B N 1
ATOM 9388 C CA . LEU B 1 567 ? 2.586 -58.5 -8.219 1 97.56 567 LEU B CA 1
ATOM 9389 C C . LEU B 1 567 ? 3.828 -59.25 -8.656 1 97.56 567 LEU B C 1
ATOM 9391 O O . LEU B 1 567 ? 3.746 -60.438 -8.984 1 97.56 567 LEU B O 1
ATOM 9395 N N . LEU B 1 568 ? 4.949 -58.562 -8.688 1 96.81 568 LEU B N 1
ATOM 9396 C CA . LEU B 1 568 ? 6.191 -59.188 -9.094 1 96.81 568 LEU B CA 1
ATOM 9397 C C . LEU B 1 568 ? 6.555 -60.344 -8.148 1 96.81 568 LEU B C 1
ATOM 9399 O O . LEU B 1 568 ? 6.871 -61.438 -8.594 1 96.81 568 LEU B O 1
ATOM 9403 N N . VAL B 1 569 ? 6.461 -60.156 -6.855 1 96.31 569 VAL B N 1
ATOM 9404 C CA . VAL B 1 569 ? 6.816 -61.156 -5.859 1 96.31 569 VAL B CA 1
ATOM 9405 C C . VAL B 1 569 ? 5.855 -62.344 -5.949 1 96.31 569 VAL B C 1
ATOM 9407 O O . VAL B 1 569 ? 6.277 -63.5 -5.922 1 96.31 569 VAL B O 1
ATOM 9410 N N . CYS B 1 570 ? 4.586 -62.031 -6.094 1 96.25 570 CYS B N 1
ATOM 9411 C CA . CYS B 1 570 ? 3.594 -63.094 -6.211 1 96.25 570 CYS B CA 1
ATOM 9412 C C . CYS B 1 570 ? 3.834 -63.938 -7.461 1 96.25 570 CYS B C 1
ATOM 9414 O O . CYS B 1 570 ? 3.693 -65.188 -7.434 1 96.25 570 CYS B O 1
ATOM 9416 N N . THR B 1 571 ? 4.152 -63.25 -8.547 1 95.38 571 THR B N 1
ATOM 9417 C CA . THR B 1 571 ? 4.422 -63.969 -9.789 1 95.38 571 THR B CA 1
ATOM 9418 C C . THR B 1 571 ? 5.668 -64.812 -9.656 1 95.38 571 THR B C 1
ATOM 9420 O O . THR B 1 571 ? 5.715 -65.938 -10.172 1 95.38 571 THR B O 1
ATOM 9423 N N . MET B 1 572 ? 6.68 -64.375 -8.953 1 93.44 572 MET B N 1
ATOM 9424 C CA . MET B 1 572 ? 7.898 -65.125 -8.727 1 93.44 572 MET B CA 1
ATOM 9425 C C . MET B 1 572 ? 7.598 -66.375 -7.922 1 93.44 572 MET B C 1
ATOM 9427 O O . MET B 1 572 ? 8.078 -67.438 -8.266 1 93.44 572 MET B O 1
ATOM 9431 N N . ILE B 1 573 ? 6.812 -66.312 -6.918 1 93.69 573 ILE B N 1
ATOM 9432 C CA . ILE B 1 573 ? 6.473 -67.438 -6.059 1 93.69 573 ILE B CA 1
ATOM 9433 C C . ILE B 1 573 ? 5.629 -68.438 -6.836 1 93.69 573 ILE B C 1
ATOM 9435 O O . ILE B 1 573 ? 5.879 -69.688 -6.777 1 93.69 573 ILE B O 1
ATOM 9439 N N . GLU B 1 574 ? 4.688 -67.938 -7.582 1 92.62 574 GLU B N 1
ATOM 9440 C CA . GLU B 1 574 ? 3.824 -68.812 -8.359 1 92.62 574 GLU B CA 1
ATOM 9441 C C . GLU B 1 574 ? 4.613 -69.562 -9.445 1 92.62 574 GLU B C 1
ATOM 9443 O O . GLU B 1 574 ? 4.336 -70.688 -9.742 1 92.62 574 GLU B O 1
ATOM 9448 N N . SER B 1 575 ? 5.512 -68.812 -10.078 1 91.38 575 SER B N 1
ATOM 9449 C CA . SER B 1 575 ? 6.332 -69.438 -11.117 1 91.38 575 SER B CA 1
ATOM 9450 C C . SER B 1 575 ? 7.195 -70.562 -10.547 1 91.38 575 SER B C 1
ATOM 9452 O O . SER B 1 575 ? 7.367 -71.562 -11.188 1 91.38 575 SER B O 1
ATOM 9454 N N . LYS B 1 576 ? 7.688 -70.438 -9.383 1 88.06 576 LYS B N 1
ATOM 9455 C CA . LYS B 1 576 ? 8.477 -71.5 -8.727 1 88.06 576 LYS B CA 1
ATOM 9456 C C . LYS B 1 576 ? 7.605 -72.625 -8.297 1 88.06 576 LYS B C 1
ATOM 9458 O O . LYS B 1 576 ? 8 -73.812 -8.422 1 88.06 576 LYS B O 1
ATOM 9463 N N . ARG B 1 577 ? 6.492 -72.375 -7.82 1 90.06 577 ARG B N 1
ATOM 9464 C CA . ARG B 1 577 ? 5.578 -73.438 -7.34 1 90.06 577 ARG B CA 1
ATOM 9465 C C . ARG B 1 577 ? 5.117 -74.312 -8.484 1 90.06 577 ARG B C 1
ATOM 9467 O O . ARG B 1 577 ? 4.969 -75.562 -8.305 1 90.06 577 ARG B O 1
ATOM 9474 N N . GLN B 1 578 ? 4.863 -73.75 -9.633 1 86.88 578 GLN B N 1
ATOM 9475 C CA . GLN B 1 578 ? 4.363 -74.562 -10.766 1 86.88 578 GLN B CA 1
ATOM 9476 C C . GLN B 1 578 ? 5.508 -75.188 -11.531 1 86.88 578 GLN B C 1
ATOM 9478 O O . GLN B 1 578 ? 5.273 -75.938 -12.508 1 86.88 578 GLN B O 1
ATOM 9483 N N . GLY B 1 579 ? 6.695 -75.062 -11.094 1 77.94 579 GLY B N 1
ATOM 9484 C CA . GLY B 1 579 ? 7.852 -75.688 -11.664 1 77.94 579 GLY B CA 1
ATOM 9485 C C . GLY B 1 579 ? 8.227 -75.188 -13.039 1 77.94 579 GLY B C 1
ATOM 9486 O O . GLY B 1 579 ? 8.609 -76 -13.914 1 77.94 579 GLY B O 1
ATOM 9487 N N . ALA B 1 580 ? 8.016 -74 -13.32 1 72.62 580 ALA B N 1
ATOM 9488 C CA . ALA B 1 580 ? 8.375 -73.438 -14.617 1 72.62 580 ALA B CA 1
ATOM 9489 C C . ALA B 1 580 ? 9.883 -73.5 -14.836 1 72.62 580 ALA B C 1
ATOM 9491 O O . ALA B 1 580 ? 10.641 -72.938 -14.031 1 72.62 580 ALA B O 1
ATOM 9492 N N . THR B 1 581 ? 10.289 -74.25 -15.773 1 69.38 581 THR B N 1
ATOM 9493 C CA . THR B 1 581 ? 11.719 -74.438 -16.031 1 69.38 581 THR B CA 1
ATOM 9494 C C . THR B 1 581 ? 12.242 -73.25 -16.875 1 69.38 581 THR B C 1
ATOM 9496 O O . THR B 1 581 ? 13.398 -72.875 -16.75 1 69.38 581 THR B O 1
ATOM 9499 N N . MET B 1 582 ? 11.438 -72.75 -17.719 1 82.5 582 MET B N 1
ATOM 9500 C CA . MET B 1 582 ? 11.836 -71.625 -18.562 1 82.5 582 MET B CA 1
ATOM 9501 C C . MET B 1 582 ? 10.93 -70.438 -18.328 1 82.5 582 MET B C 1
ATOM 9503 O O . MET B 1 582 ? 9.711 -70.5 -18.344 1 82.5 582 MET B O 1
ATOM 9507 N N . LEU B 1 583 ? 11.523 -69.25 -17.953 1 87.69 583 LEU B N 1
ATOM 9508 C CA . LEU B 1 583 ? 10.789 -68.062 -17.75 1 87.69 583 LEU B CA 1
ATOM 9509 C C . LEU B 1 583 ? 10.711 -67.25 -19.047 1 87.69 583 LEU B C 1
ATOM 9511 O O . LEU B 1 583 ? 11.648 -66.5 -19.391 1 87.69 583 LEU B O 1
ATOM 9515 N N . TRP B 1 584 ? 9.633 -67.312 -19.766 1 88.38 584 TRP B N 1
ATOM 9516 C CA . TRP B 1 584 ? 9.492 -66.625 -21.047 1 88.38 584 TRP B CA 1
ATOM 9517 C C . TRP B 1 584 ? 9.109 -65.188 -20.859 1 88.38 584 TRP B C 1
ATOM 9519 O O . TRP B 1 584 ? 9.539 -64.312 -21.625 1 88.38 584 TRP B O 1
ATOM 9529 N N . LYS B 1 585 ? 8.367 -64.875 -19.781 1 90.06 585 LYS B N 1
ATOM 9530 C CA . LYS B 1 585 ? 7.883 -63.5 -19.562 1 90.06 585 LYS B CA 1
ATOM 9531 C C . LYS B 1 585 ? 7.223 -62.938 -20.828 1 90.06 585 LYS B C 1
ATOM 9533 O O . LYS B 1 585 ? 6.309 -63.531 -21.375 1 90.06 585 LYS B O 1
ATOM 9538 N N . SER B 1 586 ? 7.742 -61.812 -21.406 1 85.25 586 SER B N 1
ATOM 9539 C CA . SER B 1 586 ? 7.129 -61.219 -22.594 1 85.25 586 SER B CA 1
ATOM 9540 C C . SER B 1 586 ? 7.895 -61.562 -23.859 1 85.25 586 SER B C 1
ATOM 9542 O O . SER B 1 586 ? 7.707 -60.938 -24.906 1 85.25 586 SER B O 1
ATOM 9544 N N . ASN B 1 587 ? 8.688 -62.625 -23.797 1 88.62 587 ASN B N 1
ATOM 9545 C CA . ASN B 1 587 ? 9.484 -63 -24.953 1 88.62 587 ASN B CA 1
ATOM 9546 C C . ASN B 1 587 ? 8.609 -63.625 -26.047 1 88.62 587 ASN B C 1
ATOM 9548 O O . ASN B 1 587 ? 7.906 -64.625 -25.812 1 88.62 587 ASN B O 1
ATOM 9552 N N . ALA B 1 588 ? 8.695 -63.094 -27.25 1 88.31 588 ALA B N 1
ATOM 9553 C CA . ALA B 1 588 ? 7.828 -63.5 -28.359 1 88.31 588 ALA B CA 1
ATOM 9554 C C . ALA B 1 588 ? 8.25 -64.812 -28.922 1 88.31 588 ALA B C 1
ATOM 9556 O O . ALA B 1 588 ? 7.457 -65.5 -29.578 1 88.31 588 ALA B O 1
ATOM 9557 N N . LEU B 1 589 ? 9.453 -65.312 -28.688 1 90.38 589 LEU B N 1
ATOM 9558 C CA . LEU B 1 589 ? 9.953 -66.562 -29.203 1 90.38 589 LEU B CA 1
ATOM 9559 C C . LEU B 1 589 ? 9.25 -67.75 -28.531 1 90.38 589 LEU B C 1
ATOM 9561 O O . LEU B 1 589 ? 9.289 -68.875 -29.047 1 90.38 589 LEU B O 1
ATOM 9565 N N . ALA B 1 590 ? 8.625 -67.5 -27.453 1 89.44 590 ALA B N 1
ATOM 9566 C CA . ALA B 1 590 ? 7.918 -68.562 -26.719 1 89.44 590 ALA B CA 1
ATOM 9567 C C . ALA B 1 590 ? 6.805 -69.125 -27.578 1 89.44 590 ALA B C 1
ATOM 9569 O O . ALA B 1 590 ? 6.508 -70.312 -27.469 1 89.44 590 ALA B O 1
ATOM 9570 N N . HIS B 1 591 ? 6.246 -68.312 -28.453 1 88.19 591 HIS B N 1
ATOM 9571 C CA . HIS B 1 591 ? 5.152 -68.812 -29.297 1 88.19 591 HIS B CA 1
ATOM 9572 C C . HIS B 1 591 ? 5.648 -69.812 -30.344 1 88.19 591 HIS B C 1
ATOM 9574 O O . HIS B 1 591 ? 4.898 -70.625 -30.797 1 88.19 591 HIS B O 1
ATOM 9580 N N . PHE B 1 592 ? 6.879 -69.625 -30.703 1 89.31 592 PHE B N 1
ATOM 9581 C CA . PHE B 1 592 ? 7.473 -70.562 -31.672 1 89.31 592 PHE B CA 1
ATOM 9582 C C . PHE B 1 592 ? 7.984 -71.812 -30.984 1 89.31 592 PHE B C 1
ATOM 9584 O O . PHE B 1 592 ? 8 -72.875 -31.578 1 89.31 592 PHE B O 1
ATOM 9591 N N . TYR B 1 593 ? 8.391 -71.625 -29.766 1 87.69 593 TYR B N 1
ATOM 9592 C CA . TYR B 1 593 ? 8.898 -72.75 -28.984 1 87.69 593 TYR B CA 1
ATOM 9593 C C . TYR B 1 593 ? 7.766 -73.688 -28.578 1 87.69 593 TYR B C 1
ATOM 9595 O O . TYR B 1 593 ? 7.934 -74.938 -28.547 1 87.69 593 TYR B O 1
ATOM 9603 N N . HIS B 1 594 ? 6.586 -73.062 -28.234 1 87.75 594 HIS B N 1
ATOM 9604 C CA . HIS B 1 594 ? 5.398 -73.812 -27.844 1 87.75 594 HIS B CA 1
ATOM 9605 C C . HIS B 1 594 ? 4.281 -73.688 -28.875 1 87.75 594 HIS B C 1
ATOM 9607 O O . HIS B 1 594 ? 3.279 -73 -28.609 1 87.75 594 HIS B O 1
ATOM 9613 N N . PRO B 1 595 ? 4.379 -74.312 -30 1 88.94 595 PRO B N 1
ATOM 9614 C CA . PRO B 1 595 ? 3.375 -74.125 -31.047 1 88.94 595 PRO B CA 1
ATOM 9615 C C . PRO B 1 595 ? 2.074 -74.875 -30.766 1 88.94 595 PRO B C 1
ATOM 9617 O O . PRO B 1 595 ? 1.994 -75.625 -29.797 1 88.94 595 PRO B O 1
ATOM 9620 N N . LEU B 1 596 ? 1.103 -74.562 -31.531 1 90.38 596 LEU B N 1
ATOM 9621 C CA . LEU B 1 596 ? -0.152 -75.312 -31.531 1 90.38 596 LEU B CA 1
ATOM 9622 C C . LEU B 1 596 ? 0.004 -76.625 -32.281 1 90.38 596 LEU B C 1
ATOM 9624 O O . LEU B 1 596 ? 0.749 -76.688 -33.25 1 90.38 596 LEU B O 1
ATOM 9628 N N . THR B 1 597 ? -0.678 -77.625 -31.859 1 89.81 597 THR B N 1
ATOM 9629 C CA . THR B 1 597 ? -0.624 -78.938 -32.531 1 89.81 597 THR B CA 1
ATOM 9630 C C . THR B 1 597 ? -1.232 -78.875 -33.938 1 89.81 597 THR B C 1
ATOM 9632 O O . THR B 1 597 ? -1.9 -77.875 -34.25 1 89.81 597 THR B O 1
ATOM 9635 N N . LYS B 1 598 ? -0.979 -79.875 -34.75 1 85.69 598 LYS B N 1
ATOM 9636 C CA . LYS B 1 598 ? -1.463 -79.938 -36.125 1 85.69 598 LYS B CA 1
ATOM 9637 C C . LYS B 1 598 ? -2.984 -79.812 -36.156 1 85.69 598 LYS B C 1
ATOM 9639 O O . LYS B 1 598 ? -3.541 -79.125 -37.031 1 85.69 598 LYS B O 1
ATOM 9644 N N . GLU B 1 599 ? -3.592 -80.438 -35.25 1 87.56 599 GLU B N 1
ATOM 9645 C CA . GLU B 1 599 ? -5.051 -80.438 -35.188 1 87.56 599 GLU B CA 1
ATOM 9646 C C . GLU B 1 599 ? -5.566 -79 -34.938 1 87.56 599 GLU B C 1
ATOM 9648 O O . GLU B 1 599 ? -6.504 -78.562 -35.594 1 87.56 599 GLU B O 1
ATOM 9653 N N . GLY B 1 600 ? -5.035 -78.438 -33.969 1 89.31 600 GLY B N 1
ATOM 9654 C CA . GLY B 1 600 ? -5.434 -77.062 -33.656 1 89.31 600 GLY B CA 1
ATOM 9655 C C . GLY B 1 600 ? -5.129 -76.062 -34.75 1 89.31 600 GLY B C 1
ATOM 9656 O O . GLY B 1 600 ? -5.926 -75.188 -35.031 1 89.31 600 GLY B O 1
ATOM 9657 N N . ARG B 1 601 ? -4.035 -76.25 -35.406 1 89.38 601 ARG B N 1
ATOM 9658 C CA . ARG B 1 601 ? -3.617 -75.375 -36.5 1 89.38 601 ARG B CA 1
ATOM 9659 C C . ARG B 1 601 ? -4.543 -75.5 -37.719 1 89.38 601 ARG B C 1
ATOM 9661 O O . ARG B 1 601 ? -4.832 -74.5 -38.375 1 89.38 601 ARG B O 1
ATOM 9668 N N . ASN B 1 602 ? -4.887 -76.625 -37.969 1 88.38 602 ASN B N 1
ATOM 9669 C CA . ASN B 1 602 ? -5.793 -76.875 -39.094 1 88.38 602 ASN B CA 1
ATOM 9670 C C . ASN B 1 602 ? -7.133 -76.188 -38.875 1 88.38 602 ASN B C 1
ATOM 9672 O O . ASN B 1 602 ? -7.734 -75.688 -39.812 1 88.38 602 ASN B O 1
ATOM 9676 N N . ARG B 1 603 ? -7.531 -76.125 -37.656 1 89.69 603 ARG B N 1
ATOM 9677 C CA . ARG B 1 603 ? -8.766 -75.438 -37.344 1 89.69 603 ARG B CA 1
ATOM 9678 C C . ARG B 1 603 ? -8.594 -73.938 -37.5 1 89.69 603 ARG B C 1
ATOM 9680 O O . ARG B 1 603 ? -9.469 -73.25 -38.031 1 89.69 603 ARG B O 1
ATOM 9687 N N . LEU B 1 604 ? -7.543 -73.5 -37.094 1 89.88 604 LEU B N 1
ATOM 9688 C CA . LEU B 1 604 ? -7.262 -72.062 -37.125 1 89.88 604 LEU B CA 1
ATOM 9689 C C . LEU B 1 604 ? -7.062 -71.562 -38.594 1 89.88 604 LEU B C 1
ATOM 9691 O O . LEU B 1 604 ? -7.352 -70.438 -38.906 1 89.88 604 LEU B O 1
ATOM 9695 N N . ARG B 1 605 ? -6.602 -72.438 -39.438 1 86.75 605 ARG B N 1
ATOM 9696 C CA . ARG B 1 605 ? -6.301 -72.125 -40.812 1 86.75 605 ARG B CA 1
ATOM 9697 C C . ARG B 1 605 ? -7.582 -71.812 -41.594 1 86.75 605 ARG B C 1
ATOM 9699 O O . ARG B 1 605 ? -7.539 -71.25 -42.688 1 86.75 605 ARG B O 1
ATOM 9706 N N . ASP B 1 606 ? -8.633 -72.188 -41.031 1 85.81 606 ASP B N 1
ATOM 9707 C CA . ASP B 1 606 ? -9.914 -71.875 -41.688 1 85.81 606 ASP B CA 1
ATOM 9708 C C . ASP B 1 606 ? -10.297 -70.438 -41.562 1 85.81 606 ASP B C 1
ATOM 9710 O O . ASP B 1 606 ? -11.219 -69.938 -42.25 1 85.81 606 ASP B O 1
ATOM 9714 N N . ALA B 1 607 ? -9.531 -69.75 -40.875 1 87.38 607 ALA B N 1
ATOM 9715 C CA . ALA B 1 607 ? -9.852 -68.312 -40.656 1 87.38 607 ALA B CA 1
ATOM 9716 C C . ALA B 1 607 ? -9.492 -67.5 -41.875 1 87.38 607 ALA B C 1
ATOM 9718 O O . ALA B 1 607 ? -8.461 -67.75 -42.531 1 87.38 607 ALA B O 1
ATOM 9719 N N . HIS B 1 608 ? -10.367 -66.5 -42.281 1 83.06 608 HIS B N 1
ATOM 9720 C CA . HIS B 1 608 ? -10.148 -65.625 -43.438 1 83.06 608 HIS B CA 1
ATOM 9721 C C . HIS B 1 608 ? -9.766 -64.25 -43 1 83.06 608 HIS B C 1
ATOM 9723 O O . HIS B 1 608 ? -9.391 -63.406 -43.844 1 83.06 608 HIS B O 1
ATOM 9729 N N . SER B 1 609 ? -9.922 -63.969 -41.781 1 85.38 609 SER B N 1
ATOM 9730 C CA . SER B 1 609 ? -9.539 -62.688 -41.219 1 85.38 609 SER B CA 1
ATOM 9731 C C . SER B 1 609 ? -9.07 -62.844 -39.781 1 85.38 609 SER B C 1
ATOM 9733 O O . SER B 1 609 ? -9.281 -63.875 -39.156 1 85.38 609 SER B O 1
ATOM 9735 N N . ALA B 1 610 ? -8.336 -61.844 -39.344 1 86.5 610 ALA B N 1
ATOM 9736 C CA . ALA B 1 610 ? -7.859 -61.875 -37.938 1 86.5 610 ALA B CA 1
ATOM 9737 C C . ALA B 1 610 ? -9.023 -62 -36.969 1 86.5 610 ALA B C 1
ATOM 9739 O O . ALA B 1 610 ? -8.93 -62.688 -35.969 1 86.5 610 ALA B O 1
ATOM 9740 N N . LYS B 1 611 ? -10.094 -61.312 -37.219 1 85.19 611 LYS B N 1
ATOM 9741 C CA . LYS B 1 611 ? -11.266 -61.375 -36.344 1 85.19 611 LYS B CA 1
ATOM 9742 C C . LYS B 1 611 ? -11.914 -62.75 -36.375 1 85.19 611 LYS B C 1
ATOM 9744 O O . LYS B 1 611 ? -12.414 -63.25 -35.375 1 85.19 611 LYS B O 1
ATOM 9749 N N . HIS B 1 612 ? -11.953 -63.25 -37.594 1 87.5 612 HIS B N 1
ATOM 9750 C CA . HIS B 1 612 ? -12.484 -64.625 -37.719 1 87.5 612 HIS B CA 1
ATOM 9751 C C . HIS B 1 612 ? -11.609 -65.625 -36.969 1 87.5 612 HIS B C 1
ATOM 9753 O O . HIS B 1 612 ? -12.125 -66.562 -36.375 1 87.5 612 HIS B O 1
ATOM 9759 N N . ALA B 1 613 ? -10.328 -65.438 -37.094 1 89.38 613 ALA B N 1
ATOM 9760 C CA . ALA B 1 613 ? -9.406 -66.312 -36.344 1 89.38 613 ALA B CA 1
ATOM 9761 C C . ALA B 1 613 ? -9.695 -66.188 -34.844 1 89.38 613 ALA B C 1
ATOM 9763 O O . ALA B 1 613 ? -9.602 -67.188 -34.125 1 89.38 613 ALA B O 1
ATOM 9764 N N . GLU B 1 614 ? -10.016 -65.062 -34.406 1 89.69 614 GLU B N 1
ATOM 9765 C CA . GLU B 1 614 ? -10.328 -64.938 -32.969 1 89.69 614 GLU B CA 1
ATOM 9766 C C . GLU B 1 614 ? -11.609 -65.625 -32.594 1 89.69 614 GLU B C 1
ATOM 9768 O O . GLU B 1 614 ? -11.711 -66.188 -31.5 1 89.69 614 GLU B O 1
ATOM 9773 N N . LYS B 1 615 ? -12.57 -65.688 -33.438 1 88.88 615 LYS B N 1
ATOM 9774 C CA . LYS B 1 615 ? -13.812 -66.375 -33.188 1 88.88 615 LYS B CA 1
ATOM 9775 C C . LYS B 1 615 ? -13.578 -67.875 -33.125 1 88.88 615 LYS B C 1
ATOM 9777 O O . LYS B 1 615 ? -14.125 -68.562 -32.25 1 88.88 615 LYS B O 1
ATOM 9782 N N . ILE B 1 616 ? -12.773 -68.312 -34.062 1 91.81 616 ILE B N 1
ATOM 9783 C CA . ILE B 1 616 ? -12.422 -69.75 -34.062 1 91.81 616 ILE B CA 1
ATOM 9784 C C . ILE B 1 616 ? -11.664 -70.062 -32.781 1 91.81 616 ILE B C 1
ATOM 9786 O O . ILE B 1 616 ? -11.93 -71.125 -32.156 1 91.81 616 ILE B O 1
ATOM 9790 N N . ALA B 1 617 ? -10.789 -69.188 -32.438 1 92.69 617 ALA B N 1
ATOM 9791 C CA . ALA B 1 617 ? -9.969 -69.438 -31.25 1 92.69 617 ALA B CA 1
ATOM 9792 C C . ALA B 1 617 ? -10.805 -69.375 -29.984 1 92.69 617 ALA B C 1
ATOM 9794 O O . ALA B 1 617 ? -10.453 -69.938 -28.969 1 92.69 617 ALA B O 1
ATOM 9795 N N . GLN B 1 618 ? -11.891 -68.625 -30 1 92.06 618 GLN B N 1
ATOM 9796 C CA . GLN B 1 618 ? -12.773 -68.5 -28.844 1 92.06 618 GLN B CA 1
ATOM 9797 C C . GLN B 1 618 ? -13.469 -69.875 -28.562 1 92.06 618 GLN B C 1
ATOM 9799 O O . GLN B 1 618 ? -13.789 -70.125 -27.406 1 92.06 618 GLN B O 1
ATOM 9804 N N . ASP B 1 619 ? -13.617 -70.688 -29.562 1 90.69 619 ASP B N 1
ATOM 9805 C CA . ASP B 1 619 ? -14.32 -71.938 -29.406 1 90.69 619 ASP B CA 1
ATOM 9806 C C . ASP B 1 619 ? -13.328 -73.062 -29.219 1 90.69 619 ASP B C 1
ATOM 9808 O O . ASP B 1 619 ? -13.734 -74.25 -29.078 1 90.69 619 ASP B O 1
ATOM 9812 N N . MET B 1 620 ? -12.117 -72.75 -29.172 1 93 620 MET B N 1
ATOM 9813 C CA . MET B 1 620 ? -11.086 -73.75 -29.031 1 93 620 MET B CA 1
ATOM 9814 C C . MET B 1 620 ? -10.445 -73.688 -27.641 1 93 620 MET B C 1
ATOM 9816 O O . MET B 1 620 ? -9.82 -72.688 -27.297 1 93 620 MET B O 1
ATOM 9820 N N . THR B 1 621 ? -10.633 -74.75 -26.859 1 94.69 621 THR B N 1
ATOM 9821 C CA . THR B 1 621 ? -9.969 -74.875 -25.562 1 94.69 621 THR B CA 1
ATOM 9822 C C . THR B 1 621 ? -8.656 -75.625 -25.672 1 94.69 621 THR B C 1
ATOM 9824 O O . THR B 1 621 ? -8.617 -76.688 -26.25 1 94.69 621 THR B O 1
ATOM 9827 N N . VAL B 1 622 ? -7.594 -75 -25.219 1 94.56 622 VAL B N 1
ATOM 9828 C CA . VAL B 1 622 ? -6.273 -75.562 -25.359 1 94.56 622 VAL B CA 1
ATOM 9829 C C . VAL B 1 622 ? -5.609 -75.75 -24 1 94.56 622 VAL B C 1
ATOM 9831 O O . VAL B 1 622 ? -5.93 -75 -23.062 1 94.56 622 VAL B O 1
ATOM 9834 N N . LYS B 1 623 ? -4.812 -76.688 -23.859 1 93.5 623 LYS B N 1
ATOM 9835 C CA . LYS B 1 623 ? -3.994 -76.875 -22.672 1 93.5 623 LYS B CA 1
ATOM 9836 C C . LYS B 1 623 ? -2.537 -77.125 -23.047 1 93.5 623 LYS B C 1
ATOM 9838 O O . LYS B 1 623 ? -2.256 -77.812 -24.047 1 93.5 623 LYS B O 1
ATOM 9843 N N . TRP B 1 624 ? -1.639 -76.5 -22.281 1 89.44 624 TRP B N 1
ATOM 9844 C CA . TRP B 1 624 ? -0.214 -76.75 -22.5 1 89.44 624 TRP B CA 1
ATOM 9845 C C . TRP B 1 624 ? 0.196 -78.125 -21.969 1 89.44 624 TRP B C 1
ATOM 9847 O O . TRP B 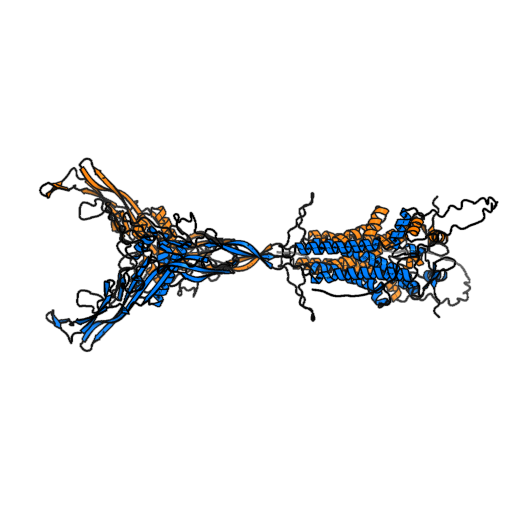1 624 ? -0.121 -78.5 -20.844 1 89.44 624 TRP B O 1
ATOM 9857 N N . GLN B 1 625 ? 0.806 -79 -22.812 1 88.31 625 GLN B N 1
ATOM 9858 C CA . GLN B 1 625 ? 1.229 -80.312 -22.438 1 88.31 625 GLN B CA 1
ATOM 9859 C C . GLN B 1 625 ? 2.562 -80.688 -23.078 1 88.31 625 GLN B C 1
ATOM 9861 O O . GLN B 1 625 ? 2.891 -80.188 -24.156 1 88.31 625 GLN B O 1
ATOM 9866 N N . VAL B 1 626 ? 3.283 -81.438 -22.359 1 86 626 VAL B N 1
ATOM 9867 C CA . VAL B 1 626 ? 4.535 -82 -22.906 1 86 626 VAL B CA 1
ATOM 9868 C C . VAL B 1 626 ? 4.258 -83.188 -23.75 1 86 626 VAL B C 1
ATOM 9870 O O . VAL B 1 626 ? 3.709 -84.188 -23.266 1 86 626 VAL B O 1
ATOM 9873 N N . THR B 1 627 ? 4.52 -83 -24.984 1 84.19 627 THR B N 1
ATOM 9874 C CA . THR B 1 627 ? 4.344 -84.125 -25.922 1 84.19 627 THR B CA 1
ATOM 9875 C C . THR B 1 627 ? 5.695 -84.688 -26.359 1 84.19 627 THR B C 1
ATOM 9877 O O . THR B 1 627 ? 6.742 -84.188 -25.922 1 84.19 627 THR B O 1
ATOM 9880 N N . ASP B 1 628 ? 5.637 -85.75 -27.203 1 81.5 628 ASP B N 1
ATOM 9881 C CA . ASP B 1 628 ? 6.855 -86.375 -27.719 1 81.5 628 ASP B CA 1
ATOM 9882 C C . ASP B 1 628 ? 7.656 -85.375 -28.562 1 81.5 628 ASP B C 1
ATOM 9884 O O . ASP B 1 628 ? 8.875 -85.5 -28.703 1 81.5 628 ASP B O 1
ATOM 9888 N N . GLU B 1 629 ? 6.957 -84.375 -29.078 1 80.19 629 GLU B N 1
ATOM 9889 C CA . GLU B 1 629 ? 7.621 -83.375 -29.891 1 80.19 629 GLU B CA 1
ATOM 9890 C C . GLU B 1 629 ? 7.91 -82.125 -29.078 1 80.19 629 GLU B C 1
ATOM 9892 O O . GLU B 1 629 ? 8.133 -81.062 -29.656 1 80.19 629 GLU B O 1
ATOM 9897 N N . GLY B 1 630 ? 7.848 -82.25 -27.781 1 80.31 630 GLY B N 1
ATOM 9898 C CA . GLY B 1 630 ? 8.117 -81.125 -26.922 1 80.31 630 GLY B CA 1
ATOM 9899 C C . GLY B 1 630 ? 6.867 -80.5 -26.344 1 80.31 630 GLY B C 1
ATOM 9900 O O . GLY B 1 630 ? 5.785 -81.062 -26.422 1 80.31 630 GLY B O 1
ATOM 9901 N N . GLY B 1 631 ? 6.992 -79.438 -25.609 1 83.06 631 GLY B N 1
ATOM 9902 C CA . GLY B 1 631 ? 5.855 -78.75 -25.031 1 83.06 631 GLY B CA 1
ATOM 9903 C C . GLY B 1 631 ? 5.012 -78 -26.062 1 83.06 631 GLY B C 1
ATOM 9904 O O . GLY B 1 631 ? 5.531 -77.25 -26.844 1 83.06 631 GLY B O 1
ATOM 9905 N N . ARG B 1 632 ? 3.709 -78.312 -26.172 1 90.31 632 ARG B N 1
ATOM 9906 C CA . ARG B 1 632 ? 2.826 -77.688 -27.172 1 90.31 632 ARG B CA 1
ATOM 9907 C C . ARG B 1 632 ? 1.43 -77.5 -26.609 1 90.31 632 ARG B C 1
ATOM 9909 O O . ARG B 1 632 ? 1.076 -78 -25.562 1 90.31 632 ARG B O 1
ATOM 9916 N N . PHE B 1 633 ? 0.734 -76.625 -27.344 1 91.31 633 PHE B N 1
ATOM 9917 C CA . PHE B 1 633 ? -0.674 -76.375 -27.031 1 91.31 633 PHE B CA 1
ATOM 9918 C C . PHE B 1 633 ? -1.546 -77.438 -27.703 1 91.31 633 PHE B C 1
ATOM 9920 O O . PHE B 1 633 ? -1.544 -77.562 -28.938 1 91.31 633 PHE B O 1
ATOM 9927 N N . VAL B 1 634 ? -2.271 -78.188 -26.875 1 93.25 634 VAL B N 1
ATOM 9928 C CA . VAL B 1 634 ? -3.105 -79.312 -27.406 1 93.25 634 VAL B CA 1
ATOM 9929 C C . VAL B 1 634 ? -4.578 -78.938 -27.203 1 93.25 634 VAL B C 1
ATOM 9931 O O . VAL B 1 634 ? -5 -78.625 -26.094 1 93.25 634 VAL B O 1
ATOM 9934 N N . PRO B 1 635 ? -5.398 -79 -28.281 1 93.19 635 PRO B N 1
ATOM 9935 C CA . PRO B 1 635 ? -6.84 -78.75 -28.125 1 93.19 635 PRO B CA 1
ATOM 9936 C C . PRO B 1 635 ? -7.512 -79.875 -27.312 1 93.19 635 PRO B C 1
ATOM 9938 O O . PRO B 1 635 ? -7.184 -81.062 -27.484 1 93.19 635 PRO B O 1
ATOM 9941 N N . ILE B 1 636 ? -8.258 -79.5 -26.312 1 86.88 636 ILE B N 1
ATOM 9942 C CA . ILE B 1 636 ? -8.961 -80.5 -25.484 1 86.88 636 ILE B CA 1
ATOM 9943 C C . ILE B 1 636 ? -10.422 -80.562 -25.922 1 86.88 636 ILE B C 1
ATOM 9945 O O . ILE B 1 636 ? -11.055 -79.562 -26.219 1 86.88 636 ILE B O 1
ATOM 9949 N N . ASN B 1 637 ? -10.945 -81.75 -26.625 1 68.31 637 ASN B N 1
ATOM 9950 C CA . ASN B 1 637 ? -12.336 -82 -27.016 1 68.31 637 ASN B CA 1
ATOM 9951 C C . ASN B 1 637 ? -13.273 -81.812 -25.812 1 68.31 637 ASN B C 1
ATOM 9953 O O . ASN B 1 637 ? -12.977 -82.312 -24.719 1 68.31 637 ASN B O 1
ATOM 9957 N N . GLY B 1 638 ? -13.836 -80.812 -25.516 1 48.88 638 GLY B N 1
ATOM 9958 C CA . GLY B 1 638 ? -14.906 -80.812 -24.516 1 48.88 638 GLY B CA 1
ATOM 9959 C C . GLY B 1 638 ? -15.781 -82 -24.562 1 48.88 638 GLY B C 1
ATOM 9960 O O . GLY B 1 638 ? -16.141 -82.5 -25.656 1 48.88 638 GLY B O 1
ATOM 9961 N N . SER B 1 639 ? -15.523 -83 -23.656 1 37.72 639 SER B N 1
ATOM 9962 C CA . SER B 1 639 ? -16.828 -83.625 -23.391 1 37.72 639 SER B CA 1
ATOM 9963 C C . SER B 1 639 ? -17.875 -82.562 -23.109 1 37.72 639 SER B C 1
ATOM 9965 O O . SER B 1 639 ? -17.562 -81.5 -22.562 1 37.72 639 SER B O 1
#

Secondary structure (DSSP, 8-state):
-----------------------------------------------HHHHHHHHHHHTTHHHHHHHHHHHHHHHHHHHHHHHHTTSBPP-EEE--SSS--EEEPHHHHHHHHHHHHHHHHHHHHHHHHHHHHHHHTTS-EETTHHHHHHHHHH-HHHHHHHHHHHTT-STHHHHHHHHHHHTTHHHHHHTTEE--EEEEEEEEEEEE--SEE---EE-SSTT-EE--HHHHHHHHHHHTSTT---PPPPB-SSS-EE--S-EEEEEEEEEEEE-GGG-EEEEEEEEEEEE-TTS-EEEEEEEEEEEEEE-TTS-EE-S-SSSSS--S-EEEEEESS-S-TTSGGGS--TTEEEEEEEEEEEEEEEE-TTS-EEEEEEEEEEEEEEEEEEEEEEEEEEETTEEEEEEEEEE---S------TTSTTPPPPEEE---GGG---S-TT--S-EEE-HHHHHHHHHHHH--TTS-TT-EEEEE-SSS-EEES-HHHHHHTT--HHHHHHHHHHHHHHHHHHHHH---TTSSS-SS-PEEEEEEEEEEEB-EE-GGGGHHHHHHHHHHHHHHHHHHHHHHHTT-SS--TT-TTHHHHSPBPHHHHHHHTT-SSHHHHHHHHHT-EEEEEEETTEEEEEE----/-----------------------------------------------HHHHHHHHHHHTTHHHHHHHHHHHHHHHHHHHHHHHHTTSBPP-EEE--SSS--EEEPHHHHHHHHHHHHHHHHHHHHHHHHHHHHHHHTTS-EETHHHHHHHHHHH-HHHHHHHHHHHTT-STHHHHHHHHHHHTTHHHHHHTTEE--EEEEEEEEEEEE--SEE---EE-SSTT-EE--HHHHHHHHHHHTSTT---PPPPB-SSS-EE--S-EEEEEEEEEEEE-GGG-EEEEEEE--EEE-TTS-EEE-SSPEEEEEEE-TTS-EE-S-SSSSS--S-EEEEEESS-S-TTSGGGS--TTEEEEEEEEEEEEEEEE-TTS-EEEEEEEEEEEEEEEEEEEEEEEEEEETTEEEEEEEEEE---S------TTSTTPPPPEEE---GGG--SS-TT--S-EEE-HHHHHHHHHHHH--TTS-TT-EEEEE-SSS-EEES-HHHHHHTT--HHHHHHHHHHHHHHHHHHHHH---TTSTTSSS-PEEEEEEEEEEEB-EE-GGGGHHHHHHHHHHHHHHHHHHHHHHHTT-SS--TT-TTHHHHSPBPHHHHHHHTT-SSHHHHHHHHHT-EEEEEEETTEEEEEE----

Foldseek 3Di:
DDDDDDDDDYDDDDDDPDDPCPDDDDPPVPPDDPPPPPPPVPPPPQPPVRVVVVVCVLVVVLLVVLLVQLVVLLVVLVVVLVVQAFHFFDFAWDDDPPDDIDTDGPLNVLVVSLCSNLVSLLVLLLLLLLQQLQVVQQDKDFLLVNVLSNQLSVALVSLVVNCVVCVPVGLNNLSSVLRNLSVCSSVLSNQFKDWFWDKDFPDKKWAFAFQEFDDWDDDPDPPFTAGDPVLVVLLVCLLPVQLDFDGADIGFDAQFWFFPDKAKHKFKDKDKDWPQVQKDKDKDWAFDWDADPVRDTDTFDDTHIAIWIAFPVGDTFGFWAPDDPPNFGWFKWKAFDDRDCPDLRVPDFLFWQTKIKMKGFDKDWDQDPRRDTIIGTPDMIMMMMTMGIKMWIWGWTGHNNDIDIDTDDIGGPGPDCPVVDPPDDDFFAKDKDADDPVNDQPQDVVTPSIHIYHRSNSSNSSCQQHPDDPDHPGGWTWTDRVPPDIDTPDDSRVVCSPADSVSVNSSRRSSRSSSRNVCSQDSDCPPVVNDRRDIRIITHIDIHIGIHGDCVSSVSSVVSSVSSVVSSVVSSVVCVVVPPPDSCRNPPCVCVQADADPVLVVQLVPAPDPVSSSVSSRPWIWHWDQDPVGTYTYTDPDD/DDDDDDDDDDDDDDDDDDDDDDYDDDDDDDPPPPPPPPPPVPPPPQPPVRVVVVVCVLVVVLLVVLLVQLVVLLVVLVVVLVVQAFHFFDFAWDDDPPDDIDTDGPLNVLVVSLCSNLVSLLVLLLLLLLLQLQVVQQDWDFLLVNVLSNQLSVALVSLVVCCVVCVPVGLNNLSSVLRNLSVCSSVLSNVFKDWFWDKDFPDKKWAFAFQEFDDWDDDPDPPFTAGDPVLVVLLVCLLPVQLDFDGADIGFDAQWWFFPDKAKHKFKDKDKDWPQVQKDKDKDWAFDWDADPVRDTDGFDDTHIAIWIAFPVGDTFGFWCPDDPNHFGWFKWKAFDDRDCPDLRVDPFLFWQTKIKMKGFDKDWDQDPRRDTTIGTPDMIMMMMTMGIKMWIWGWTGHNNDIDIDTDDIGGPGPDCPVVDPPDDDFFQKDKDADDPVNDQPQDVVDPSIHIYHRSNSSNSSCQQHPDDPDHPGGWTWTHRVPPDIDTPDDSRVVCSPADRVSVNSSRRSSRSSSRNVCSQDSDCPPVVNDRRDIRIITHIDIHIGIHGDCVSSCSSVVSSVSSVVSSVVSSVVCVVVPPPDSCRNPPCVCVQADADPVLVVQLVPAPDPVSSSVSSSPWIWHWDQDPVGTYTYTDPDD

pLDDT: mean 81.38, std 20.74, range [13.6, 97.88]

InterPro domains:
  IPR021514 Protein of unknown function DUF3176 [PF11374] (78-194)

Radius of gyration: 55.07 Å; Cα contacts (8 Å, |Δi|>4): 2533; chains: 2; bounding box: 74×181×127 Å

Nearest PDB structures (foldseek):
  6n4v-assembly1_Af  TM=3.253E-01  e=2.500E+00  Pseudomonas phage PP7
  8sgi-assembly1_A  TM=9.072E-02  e=1.965E-01  Homo sapiens
  3oji-assembly1_B  TM=1.534E-01  e=5.763E-01  Arabidopsis thaliana
  3oji-assembly1_A  TM=1.477E-01  e=7.009E-01  Arabidopsis thaliana
  5jo2-assembly1_A  TM=1.730E-01  e=2.890E-01  Arabidopsis thaliana

Organism: NCBI:txid86049

Sequence (1278 aa):
MDNYMIKTEQDAYRRESKRTGVQITEHTESDQERDGCSHEDDPTTPSAISRLEQLMERLWAFEIFALVISTLALLGLIILLRVTNGQKVPNWTVRPKHTKPFTVTINSVISIFSTAVKSTVLIPVAAAMGELKWMWFNSGHRLTDIQVFESAARGPLGAAIMLWSFRGRSLACLGAVIILGSLALDFGFQQLVTYPLRPVNLGPATIARTNEYFAYRPGWITGTPLAEQPMVAAIYTGMYGDGKSFPVTPGCSTGNCTWIEDYTSLGFCSRCYSTTDQIVKQCGTFNYTTFDENGEPLVVGDPIPYCNYTMPSGQFIAGVNLTQGYVDPVFVDIDDSPASDKTYFGKPLTANVATLSVMRAEWQSVADDQGRYYDKIIAANATECGIDACVIKYHATLEKSNFTEMIIDTFINETDRQVFSEGDGGYTMPVYIHPPQSWTNHSNVNDSNIYSLDSVTIQALRFQFNQNANQPLWGGRFIDSMRGQVSVDNDFVAYVRYLDEAGMEDMMSSLTSSMTQRIRTAPGAGTNSYGPGPNTIGITTQHMPHVNVRWGWIALPAAILLLSALLLVCTMIESKRQGATMLWKSNALAHFYHPLTKEGRNRLRDAHSAKHAEKIAQDMTVKWQVTDEGGRFVPINGSMDNYMIKTEQDAYRRESKRTGVQITEHTESDQERDGCSHEDDPTTPSAISRLEQLMERLWAFEIFALVISTLALLGLIILLRVTNGQKVPNWTVRPKHTKPFTVTINSVISIFSTAVKSTVLIPVAAAMGELKWMWFNSGHRLTDIQVFESAARGPLGAAIMLWSFRGRSLACLGAVIILGSLALDFGFQQLVTYPLRPVNLGPATIARTNEYFAYRPGWITGTPLAEQPMVAAIYTGMYGDGKSFPVTPGCSTGNCTWIEDYTSLGFCSRCYSTTDQIVKQCGTFNYTTFDENGEPLVVGDPIPYCNYTMPSGQFIAGVNLTQGYVDPVFVDIDDSPASDKTYFGKPLTANVATLSVMRAEWQSVADDQGRYYDKIIAANATECGIDACVIKYHATLEKSNFTEMIIDTFINETDRQVFSEGDGGYTMPVYIHPPQSWTNHSNVNDSNIYSLDSVTIQALRFQFNQNANQPLWGGRFIDSMRGQVSVDNDFVAYVRYLDEAGMEDMMSSLTSSMTQRIRTAPGAGTNSYGPGPNTIGITTQHMPHVNVRWGWIALPAAILLLSALLLVCTMIESKRQGATMLWKSNALAHFYHPLTKEGRNRLRDAHSAKHAEKIAQDMTVKWQVTDEGGRFVPINGS

Solvent-accessible surface area (backbone atoms only — not comparable to full-atom values): 68462 Å² total; per-residue (Å²): 144,85,82,88,81,86,90,80,83,84,85,81,74,88,80,80,82,75,81,79,79,73,78,81,88,79,81,76,78,75,79,78,78,82,70,79,69,68,76,65,77,62,80,73,72,69,51,70,67,50,50,51,52,50,49,37,58,74,61,48,42,69,41,50,50,29,43,49,52,18,50,50,29,50,50,52,46,51,52,52,49,62,70,43,42,73,28,68,65,72,83,46,69,48,71,51,94,89,49,77,68,44,74,49,45,70,61,20,54,49,28,52,36,50,43,50,25,57,66,22,43,48,50,32,34,31,33,37,34,32,38,46,48,62,58,56,29,63,40,80,36,45,51,40,52,59,39,39,47,54,38,25,58,60,36,51,70,28,11,52,48,36,44,68,71,52,67,67,76,45,79,50,38,57,43,24,49,46,52,52,53,55,66,49,40,56,31,35,60,39,54,25,55,44,68,52,72,40,76,36,82,77,45,74,12,36,35,66,19,16,43,42,38,27,51,58,32,86,38,80,37,85,91,39,45,24,48,27,54,62,55,52,14,21,42,41,29,6,53,31,36,78,47,40,79,41,78,75,79,62,47,46,50,42,15,31,31,44,38,91,63,62,41,52,24,45,34,43,41,55,54,68,44,80,42,42,85,58,54,42,78,50,72,53,66,44,75,44,68,45,64,45,100,87,64,50,80,37,77,49,73,72,65,43,75,38,44,31,40,33,34,78,62,64,46,70,36,68,20,53,54,62,68,89,76,50,73,50,40,49,38,30,37,36,36,42,44,42,53,34,73,82,39,83,72,33,40,90,46,64,36,55,46,46,35,40,16,39,38,36,43,38,74,43,81,45,74,50,98,74,78,44,79,50,47,38,65,78,46,70,46,27,40,33,34,37,36,27,48,26,38,39,30,36,42,48,42,27,53,54,50,46,75,45,74,43,79,74,47,77,46,62,63,70,72,77,45,73,59,73,69,87,73,68,90,85,72,68,70,58,35,74,38,71,64,66,77,90,58,47,39,74,89,43,84,84,47,64,59,53,26,38,38,36,22,64,28,49,48,3,46,28,30,50,41,46,62,31,63,76,50,33,56,41,39,40,39,32,28,40,56,85,75,72,48,59,50,30,59,36,68,57,43,59,53,51,66,73,44,52,71,69,48,47,47,29,22,39,46,5,19,23,29,24,42,25,33,47,36,16,70,52,15,27,80,72,21,86,52,76,45,71,35,58,56,48,71,28,39,20,39,45,67,40,52,22,30,41,68,41,73,74,40,53,51,57,59,50,48,50,50,50,49,35,52,48,48,41,53,51,45,54,52,50,41,57,73,72,60,60,80,56,75,48,31,70,47,59,62,48,43,52,65,41,34,56,35,72,70,50,35,59,59,49,63,69,40,79,36,54,68,46,32,43,55,54,26,55,73,34,34,24,25,52,42,79,48,98,90,40,52,28,33,40,66,54,80,74,128,142,80,84,91,85,86,84,89,81,89,75,88,84,87,75,83,90,80,87,86,77,84,86,89,81,88,82,86,79,80,78,75,74,82,66,84,72,68,79,66,80,66,79,75,72,72,52,69,69,52,51,51,52,51,48,36,61,73,63,46,43,69,40,51,50,29,46,48,52,18,51,49,29,51,51,51,47,52,52,52,49,62,68,41,44,73,28,67,64,72,83,45,68,46,72,52,95,88,50,76,67,44,73,50,45,71,63,21,54,49,28,54,36,48,43,48,25,56,66,23,41,47,50,33,35,32,34,37,35,32,38,46,50,63,59,56,29,63,42,80,35,46,51,41,52,56,40,38,46,54,37,25,55,61,36,51,70,29,11,53,47,37,44,69,72,52,68,68,77,44,78,50,38,56,44,23,51,47,52,50,52,54,66,48,40,56,32,35,62,38,55,24,55,45,66,53,74,40,76,37,80,78,44,76,13,36,36,65,20,15,44,42,38,26,52,57,33,85,38,83,36,86,89,39,45,25,48,27,53,62,55,52,13,23,42,42,28,6,53,32,37,77,47,40,80,40,77,74,78,63,47,45,49,43,13,29,30,43,38,91,65,62,40,53,23,44,33,43,40,56,52,68,44,81,40,43,86,58,54,41,77,50,71,52,68,45,74,44,68,45,64,46,98,87,65,48,80,35,78,48,72,71,66,43,77,38,45,30,40,36,36,78,61,64,44,70,36,70,22,52,35,75,67,88,76,48,72,54,39,49,38,29,36,37,36,44,44,41,51,35,72,82,40,81,72,33,41,90,45,64,34,55,46,47,35,39,18,38,37,37,43,41,75,43,81,42,72,49,96,72,79,45,79,50,53,38,65,77,47,72,46,27,39,34,34,37,37,26,48,24,38,38,30,36,42,48,43,26,53,54,50,46,75,45,75,44,78,75,46,75,47,63,58,71,71,71,44,75,59,70,68,85,74,69,89,85,74,68,70,58,35,74,37,72,65,65,77,89,58,49,40,73,86,39,81,82,50,66,64,53,27,39,38,37,22,63,26,49,46,2,46,29,29,49,39,46,63,31,62,76,47,31,59,42,40,39,39,31,29,39,56,82,75,69,48,59,50,31,57,35,69,57,42,58,54,53,66,75,42,50,71,70,46,47,47,28,22,40,46,5,19,22,30,23,42,22,31,46,35,17,70,52,13,25,77,73,22,86,59,66,43,67,34,60,56,47,68,29,39,19,38,46,67,41,54,23,30,40,68,41,73,76,41,54,50,56,60,51,47,49,51,50,50,36,52,48,49,39,53,52,43,53,52,50,42,59,72,73,60,61,79,57,77,48,32,71,48,57,62,48,45,52,65,40,34,56,37,72,70,50,36,58,60,50,64,70,39,77,36,52,68,47,33,44,54,54,27,56,75,34,35,26,24,51,43,79,49,99,89,41,50,27,32,39,68,54,79,74,126